Protein AF-A0A2V0NMK5-F1 (afdb_monomer)

Structure (mmCIF, N/CA/C/O backbone):
data_AF-A0A2V0NMK5-F1
#
_entry.id   AF-A0A2V0NMK5-F1
#
loop_
_atom_site.group_PDB
_atom_site.id
_atom_site.type_symbol
_atom_site.label_atom_id
_atom_site.label_alt_id
_atom_site.label_comp_id
_atom_site.label_asym_id
_atom_site.label_entity_id
_atom_site.label_seq_id
_atom_site.pdbx_PDB_ins_code
_atom_site.Cartn_x
_atom_site.Cartn_y
_atom_site.Cartn_z
_atom_site.occupancy
_atom_site.B_iso_or_equiv
_atom_site.auth_seq_id
_atom_site.auth_comp_id
_atom_site.auth_asym_id
_atom_site.auth_atom_id
_atom_site.pdbx_PDB_model_num
ATOM 1 N N . MET A 1 1 ? 20.505 -51.912 -37.529 1.00 30.12 1 MET A N 1
ATOM 2 C CA . MET A 1 1 ? 19.284 -51.082 -37.354 1.00 30.12 1 MET A CA 1
ATOM 3 C C . MET A 1 1 ? 19.483 -49.801 -36.514 1.00 30.12 1 MET A C 1
ATOM 5 O O . MET A 1 1 ? 18.501 -49.161 -36.172 1.00 30.12 1 MET A O 1
ATOM 9 N N . GLY A 1 2 ? 20.716 -49.361 -36.211 1.00 30.33 2 GLY A N 1
ATOM 10 C CA . GLY A 1 2 ? 20.978 -48.267 -35.250 1.00 30.33 2 GLY A CA 1
ATOM 11 C C . GLY A 1 2 ? 21.195 -46.859 -35.824 1.00 30.33 2 GLY A C 1
ATOM 12 O O . GLY A 1 2 ? 21.624 -45.986 -35.083 1.00 30.33 2 GLY A O 1
ATOM 13 N N . GLY A 1 3 ? 20.945 -46.628 -37.118 1.00 26.17 3 GLY A N 1
ATOM 14 C CA . GLY A 1 3 ? 21.324 -45.379 -37.801 1.00 26.17 3 GLY A CA 1
ATOM 15 C C . GLY A 1 3 ? 20.197 -44.379 -38.087 1.00 26.17 3 GLY A C 1
ATOM 16 O O . GLY A 1 3 ? 20.479 -43.305 -38.597 1.00 26.17 3 GLY A O 1
ATOM 17 N N . ARG A 1 4 ? 18.925 -44.697 -37.796 1.00 28.64 4 ARG A N 1
ATOM 18 C CA . ARG A 1 4 ? 17.774 -43.872 -38.234 1.00 28.64 4 ARG A CA 1
ATOM 19 C C . ARG A 1 4 ? 16.990 -43.153 -37.126 1.00 28.64 4 ARG A C 1
ATOM 21 O O . ARG A 1 4 ? 16.077 -42.407 -37.446 1.00 28.64 4 ARG A O 1
ATOM 28 N N . MET A 1 5 ? 17.357 -43.295 -35.848 1.00 28.66 5 MET A N 1
ATOM 29 C CA . MET A 1 5 ? 16.679 -42.578 -34.745 1.00 28.66 5 MET A CA 1
ATOM 30 C C . MET A 1 5 ? 17.367 -41.278 -34.294 1.00 28.66 5 MET A C 1
ATOM 32 O O . MET A 1 5 ? 16.767 -40.512 -33.551 1.00 28.66 5 MET A O 1
ATOM 36 N N . ALA A 1 6 ? 18.586 -40.984 -34.759 1.00 28.14 6 ALA A N 1
ATOM 37 C CA . ALA A 1 6 ? 19.296 -39.754 -34.385 1.00 28.14 6 ALA A CA 1
ATOM 38 C C . ALA A 1 6 ? 18.863 -38.515 -35.201 1.00 28.14 6 ALA A C 1
ATOM 40 O O . ALA A 1 6 ? 19.134 -37.392 -34.790 1.00 28.14 6 ALA A O 1
ATOM 41 N N . LEU A 1 7 ? 18.167 -38.704 -36.330 1.00 27.52 7 LEU A N 1
ATOM 42 C CA . LEU A 1 7 ? 17.836 -37.622 -37.266 1.00 27.52 7 LEU A CA 1
ATOM 43 C C . LEU A 1 7 ? 16.481 -36.939 -36.987 1.00 27.52 7 LEU A C 1
ATOM 45 O O . LEU A 1 7 ? 16.253 -35.839 -37.474 1.00 27.52 7 LEU A O 1
ATOM 49 N N . LEU A 1 8 ? 15.598 -37.533 -36.169 1.00 25.42 8 LEU A N 1
ATOM 50 C CA . LEU A 1 8 ? 14.297 -36.927 -35.831 1.00 25.42 8 LEU A CA 1
ATOM 51 C C . LEU A 1 8 ? 14.328 -35.986 -34.610 1.00 25.42 8 LEU A C 1
ATOM 53 O O . LEU A 1 8 ? 13.389 -35.225 -34.414 1.00 25.42 8 LEU A O 1
ATOM 57 N N . ALA A 1 9 ? 15.398 -35.989 -33.809 1.00 27.70 9 ALA A N 1
ATOM 58 C CA . ALA A 1 9 ? 15.503 -35.130 -32.621 1.00 27.70 9 ALA A CA 1
ATOM 59 C C . ALA A 1 9 ? 16.012 -33.703 -32.926 1.00 27.70 9 ALA A C 1
ATOM 61 O O . ALA A 1 9 ? 15.860 -32.807 -32.102 1.00 27.70 9 ALA A O 1
ATOM 62 N N . LEU A 1 10 ? 16.592 -33.473 -34.111 1.00 25.98 10 LEU A N 1
ATOM 63 C CA . LEU A 1 10 ? 17.210 -32.195 -34.500 1.00 25.98 10 LEU A CA 1
ATOM 64 C C . LEU A 1 10 ? 16.248 -31.204 -35.184 1.00 25.98 10 LEU A C 1
ATOM 66 O O . LEU A 1 10 ? 16.577 -30.030 -35.302 1.00 25.98 10 LEU A O 1
ATOM 70 N N . LEU A 1 11 ? 15.042 -31.632 -35.576 1.00 25.45 11 LEU A N 1
ATOM 71 C CA . LEU A 1 11 ? 14.068 -30.790 -36.294 1.00 25.45 11 LEU A CA 1
ATOM 72 C C . LEU A 1 11 ? 13.087 -30.015 -35.393 1.00 25.45 11 LEU A C 1
ATOM 74 O O . LEU A 1 11 ? 12.299 -29.226 -35.899 1.00 25.45 11 LEU A O 1
ATOM 78 N N . SER A 1 12 ? 13.150 -30.176 -34.066 1.00 24.70 12 SER A N 1
ATOM 79 C CA . SER A 1 12 ? 12.219 -29.501 -33.133 1.00 24.70 12 SER A CA 1
ATOM 80 C C . SER A 1 12 ? 12.788 -28.233 -32.475 1.00 24.70 12 SER A C 1
ATOM 82 O O . SER A 1 12 ? 12.080 -27.556 -31.738 1.00 24.70 12 SER A O 1
ATOM 84 N N . VAL A 1 13 ? 14.062 -27.901 -32.718 1.00 26.47 13 VAL A N 1
ATOM 85 C CA . VAL A 1 13 ? 14.771 -26.780 -32.055 1.00 26.47 13 VAL A CA 1
ATOM 86 C C . VAL A 1 13 ? 14.907 -25.550 -32.973 1.00 26.47 13 VAL A C 1
ATOM 88 O O . VAL A 1 13 ? 15.336 -24.486 -32.542 1.00 26.47 13 VAL A O 1
ATOM 91 N N . ALA A 1 14 ? 14.473 -25.642 -34.233 1.00 24.88 14 ALA A N 1
ATOM 92 C CA . ALA A 1 14 ? 14.717 -24.609 -35.242 1.00 24.88 14 ALA A CA 1
ATOM 93 C C . ALA A 1 14 ? 13.698 -23.448 -35.295 1.00 24.88 14 ALA A C 1
ATOM 95 O O . ALA A 1 14 ? 13.831 -22.606 -36.175 1.00 24.88 14 ALA A O 1
ATOM 96 N N . PHE A 1 15 ? 12.714 -23.342 -34.387 1.00 26.48 15 PHE A N 1
ATOM 97 C CA . PHE A 1 15 ? 11.705 -22.263 -34.468 1.00 26.48 15 PHE A CA 1
ATOM 98 C C . PHE A 1 15 ? 11.801 -21.127 -33.441 1.00 26.48 15 PHE A C 1
ATOM 100 O O . PHE A 1 15 ? 11.037 -20.176 -33.549 1.00 26.48 15 PHE A O 1
ATOM 107 N N . PHE A 1 16 ? 12.756 -21.131 -32.506 1.00 25.39 16 PHE A N 1
ATOM 108 C CA . PHE A 1 16 ? 12.958 -19.982 -31.605 1.00 25.39 16 PHE A CA 1
ATOM 109 C C . PHE A 1 16 ? 14.434 -19.783 -31.245 1.00 25.39 16 PHE A C 1
ATOM 111 O O . PHE A 1 16 ? 14.849 -19.947 -30.103 1.00 25.39 16 PHE A O 1
ATOM 118 N N . ALA A 1 17 ? 15.242 -19.409 -32.235 1.00 23.64 17 ALA A N 1
ATOM 119 C CA . ALA A 1 17 ? 16.574 -18.858 -32.004 1.00 23.64 17 ALA A CA 1
ATOM 120 C C . ALA A 1 17 ? 16.852 -17.742 -33.020 1.00 23.64 17 ALA A C 1
ATOM 122 O O . ALA A 1 17 ? 17.462 -17.957 -34.060 1.00 23.64 17 ALA A O 1
ATOM 123 N N . HIS A 1 18 ? 16.371 -16.540 -32.714 1.00 25.03 18 HIS A N 1
ATOM 124 C CA . HIS A 1 18 ? 17.015 -15.289 -33.112 1.00 25.03 18 HIS A CA 1
ATOM 125 C C . HIS A 1 18 ? 17.165 -14.462 -31.834 1.00 25.03 18 HIS A C 1
ATOM 127 O O . HIS A 1 18 ? 16.312 -13.651 -31.488 1.00 25.03 18 HIS A O 1
ATOM 133 N N . ALA A 1 19 ? 18.234 -14.743 -31.091 1.00 24.62 19 ALA A N 1
ATOM 134 C CA . ALA A 1 19 ? 18.741 -13.863 -30.053 1.00 24.62 19 ALA A CA 1
ATOM 135 C C . ALA A 1 19 ? 19.922 -13.097 -30.655 1.00 24.62 19 ALA A C 1
ATOM 137 O O . ALA A 1 19 ? 20.928 -13.705 -31.016 1.00 24.62 19 ALA A O 1
ATOM 138 N N . HIS A 1 20 ? 19.798 -11.776 -30.776 1.00 26.31 20 HIS A N 1
ATOM 139 C CA . HIS A 1 20 ? 20.969 -10.910 -30.727 1.00 26.31 20 HIS A CA 1
ATOM 140 C C . HIS A 1 20 ? 21.204 -10.547 -29.265 1.00 26.31 20 HIS A C 1
ATOM 142 O O . HIS A 1 20 ? 20.301 -10.092 -28.565 1.00 26.31 20 HIS A O 1
ATOM 148 N N . ALA A 1 21 ? 22.419 -10.842 -28.819 1.00 27.39 21 ALA A N 1
ATOM 149 C CA . ALA A 1 21 ? 22.922 -10.568 -27.493 1.00 27.39 21 ALA A CA 1
ATOM 150 C C . ALA A 1 21 ? 23.207 -9.071 -27.316 1.00 27.39 21 ALA A C 1
ATOM 152 O O . ALA A 1 21 ? 23.869 -8.460 -28.151 1.00 27.39 21 ALA A O 1
ATOM 153 N N . ALA A 1 22 ? 22.789 -8.526 -26.180 1.00 24.02 22 ALA A N 1
ATOM 154 C CA . ALA A 1 22 ? 23.484 -7.446 -25.497 1.00 24.02 22 ALA A CA 1
ATOM 155 C C . ALA A 1 22 ? 23.351 -7.724 -23.995 1.00 24.02 22 ALA A C 1
ATOM 157 O O . ALA A 1 22 ? 22.263 -8.012 -23.500 1.00 24.02 22 ALA A O 1
ATOM 158 N N . ALA A 1 23 ? 24.487 -7.766 -23.306 1.00 29.33 23 ALA A N 1
ATOM 159 C CA . ALA A 1 23 ? 24.555 -7.941 -21.866 1.00 29.33 23 ALA A CA 1
ATOM 160 C C . ALA A 1 23 ? 24.115 -6.639 -21.180 1.00 29.33 23 ALA A C 1
ATOM 162 O O . ALA A 1 23 ? 24.685 -5.595 -21.484 1.00 29.33 23 ALA A O 1
ATOM 163 N N . ASP A 1 24 ? 23.159 -6.718 -20.251 1.00 25.45 24 ASP A N 1
ATOM 164 C CA . ASP A 1 24 ? 22.746 -5.601 -19.393 1.00 25.45 24 ASP A CA 1
ATOM 165 C C . ASP A 1 24 ? 22.959 -5.947 -17.905 1.00 25.45 24 ASP A C 1
ATOM 167 O O . ASP A 1 24 ? 22.768 -7.103 -17.502 1.00 25.45 24 ASP A O 1
ATOM 171 N N . PRO A 1 25 ? 23.389 -4.975 -17.077 1.00 27.97 25 PRO A N 1
ATOM 172 C CA . PRO A 1 25 ? 23.792 -5.199 -15.697 1.00 27.97 25 PRO A CA 1
ATOM 173 C C . PRO A 1 25 ? 22.574 -5.379 -14.779 1.00 27.97 25 PRO A C 1
ATOM 175 O O . PRO A 1 25 ? 21.605 -4.624 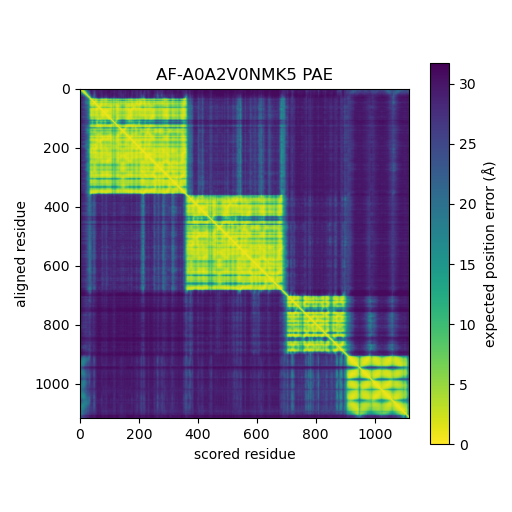-14.809 1.00 27.97 25 PRO A O 1
ATOM 178 N N . ALA A 1 26 ? 22.643 -6.407 -13.939 1.00 28.31 26 ALA A N 1
ATOM 179 C CA . ALA A 1 26 ? 21.617 -6.775 -12.975 1.00 28.31 26 ALA A CA 1
ATOM 180 C C . ALA A 1 26 ? 21.566 -5.828 -11.760 1.00 28.31 26 ALA A C 1
ATOM 182 O O . ALA A 1 26 ? 22.605 -5.488 -11.194 1.00 28.31 26 ALA A O 1
ATOM 183 N N . GLY A 1 27 ? 20.348 -5.514 -11.295 1.00 28.61 27 GLY A N 1
ATOM 184 C CA . GLY A 1 27 ? 20.096 -5.013 -9.936 1.00 28.61 27 GLY A CA 1
ATOM 185 C C . GLY A 1 27 ? 19.047 -3.903 -9.820 1.00 28.61 27 GLY A C 1
ATOM 186 O O . GLY A 1 27 ? 19.391 -2.788 -9.446 1.00 28.61 27 GLY A O 1
ATOM 187 N N . GLY A 1 28 ? 17.770 -4.202 -10.082 1.00 23.91 28 GLY A N 1
ATOM 188 C CA . GLY A 1 28 ? 16.634 -3.333 -9.735 1.00 23.91 28 GLY A CA 1
ATOM 189 C C . GLY A 1 28 ? 15.613 -4.082 -8.862 1.00 23.91 28 GLY A C 1
ATOM 190 O O . GLY A 1 28 ? 15.474 -5.296 -9.031 1.00 23.91 28 GLY A O 1
ATOM 191 N N . PRO A 1 29 ? 14.924 -3.412 -7.915 1.00 29.41 29 PRO A N 1
ATOM 192 C CA . PRO A 1 29 ? 13.907 -4.042 -7.077 1.00 29.41 29 PRO A CA 1
ATOM 193 C C . PRO A 1 29 ? 12.730 -4.552 -7.922 1.00 29.41 29 PRO A C 1
ATOM 195 O O . PRO A 1 29 ? 12.450 -4.035 -9.004 1.00 29.41 29 PRO A O 1
ATOM 198 N N . ALA A 1 30 ? 12.076 -5.595 -7.406 1.00 27.70 30 ALA A N 1
ATOM 199 C CA . ALA A 1 30 ? 10.967 -6.317 -8.019 1.00 27.70 30 ALA A CA 1
ATOM 200 C C . ALA A 1 30 ? 9.936 -5.387 -8.686 1.00 27.70 30 ALA A C 1
ATOM 202 O O . ALA A 1 30 ? 9.464 -4.421 -8.088 1.00 27.70 30 ALA A O 1
ATOM 203 N N . ALA A 1 31 ? 9.588 -5.694 -9.938 1.00 27.50 31 ALA A N 1
ATOM 204 C CA . ALA A 1 31 ? 8.626 -4.927 -10.711 1.00 27.50 31 ALA A CA 1
ATOM 205 C C . ALA A 1 31 ? 7.224 -4.996 -10.079 1.00 27.50 31 ALA A C 1
ATOM 207 O O . ALA A 1 31 ? 6.638 -6.066 -9.918 1.00 27.50 31 ALA A O 1
ATOM 208 N N . LEU A 1 32 ? 6.714 -3.810 -9.750 1.00 31.03 32 LEU A N 1
ATOM 209 C CA . LEU A 1 32 ? 5.378 -3.497 -9.254 1.00 31.03 32 LEU A CA 1
ATOM 210 C C . LEU A 1 32 ? 4.296 -4.030 -10.211 1.00 31.03 32 LEU A C 1
ATOM 212 O O . LEU A 1 32 ? 4.180 -3.569 -11.345 1.00 31.03 32 LEU A O 1
ATOM 216 N N . ALA A 1 33 ? 3.473 -4.965 -9.741 1.00 31.09 33 ALA A N 1
ATOM 217 C CA . ALA A 1 33 ? 2.190 -5.298 -10.355 1.00 31.09 33 ALA A CA 1
ATOM 218 C C . ALA A 1 33 ? 1.075 -4.853 -9.399 1.00 31.09 33 ALA A C 1
ATOM 220 O O . ALA A 1 33 ? 0.568 -5.643 -8.610 1.00 31.09 33 ALA A O 1
ATOM 221 N N . GLY A 1 34 ? 0.740 -3.563 -9.439 1.00 38.62 34 GLY A N 1
ATOM 222 C CA . GLY A 1 34 ? -0.320 -2.965 -8.629 1.00 38.62 34 GLY A CA 1
ATOM 223 C C . GLY A 1 34 ? -0.276 -1.441 -8.728 1.00 38.62 34 GLY A C 1
ATOM 224 O O . GLY A 1 34 ? 0.639 -0.831 -8.195 1.00 38.62 34 GLY A O 1
ATOM 225 N N . ALA A 1 35 ? -1.252 -0.853 -9.429 1.00 43.19 35 ALA A N 1
ATOM 226 C CA . ALA A 1 35 ? -1.378 0.572 -9.782 1.00 43.19 35 ALA A CA 1
ATOM 227 C C . ALA A 1 35 ? -0.322 1.138 -10.764 1.00 43.19 35 ALA A C 1
ATOM 229 O O . ALA A 1 35 ? 0.825 0.708 -10.819 1.00 43.19 35 ALA A O 1
ATOM 230 N N . ALA A 1 36 ? -0.749 2.087 -11.607 1.00 49.91 36 ALA A N 1
ATOM 231 C CA . ALA A 1 36 ? 0.125 2.798 -12.541 1.00 49.91 36 ALA A CA 1
ATOM 232 C C . ALA A 1 36 ? 0.782 4.002 -11.837 1.00 49.91 36 ALA A C 1
ATOM 234 O O . ALA A 1 36 ? 0.136 4.608 -10.981 1.00 49.91 36 ALA A O 1
ATOM 235 N N . PRO A 1 37 ? 2.030 4.372 -12.182 1.00 63.78 37 PRO A N 1
ATOM 236 C CA . PRO A 1 37 ? 2.662 5.583 -11.662 1.00 63.78 37 PRO A CA 1
ATOM 237 C C . PRO A 1 37 ? 1.871 6.832 -12.053 1.00 63.78 37 PRO A C 1
ATOM 239 O O . PRO A 1 37 ? 1.396 6.949 -13.185 1.00 63.78 37 PRO A O 1
ATOM 242 N N . THR A 1 38 ? 1.775 7.789 -11.131 1.00 79.25 38 THR A N 1
ATOM 243 C CA . THR A 1 38 ? 1.249 9.120 -11.446 1.00 79.25 38 THR A CA 1
ATOM 244 C C . THR A 1 38 ? 2.372 9.911 -12.100 1.00 79.25 38 THR A C 1
ATOM 246 O O . THR A 1 38 ? 3.344 10.283 -11.443 1.00 79.25 38 THR A O 1
ATOM 249 N N . VAL A 1 39 ? 2.257 10.121 -13.410 1.00 81.31 39 VAL A N 1
ATOM 250 C CA . VAL A 1 39 ? 3.210 10.893 -14.216 1.00 81.31 39 VAL A CA 1
ATOM 251 C C . VAL A 1 39 ? 2.768 12.354 -14.231 1.00 81.31 39 VAL A C 1
ATOM 253 O O . VAL A 1 39 ? 1.632 12.648 -14.597 1.00 81.31 39 VAL A O 1
ATOM 256 N N . PHE A 1 40 ? 3.656 13.261 -13.828 1.00 80.69 40 PHE A N 1
ATOM 257 C CA . PHE A 1 40 ? 3.351 14.687 -13.695 1.00 80.69 40 PHE A CA 1
ATOM 258 C C . PHE A 1 40 ? 3.527 15.454 -15.003 1.00 80.69 40 PHE A C 1
ATOM 260 O O . PHE A 1 40 ? 2.715 16.320 -15.308 1.00 80.69 40 PHE A O 1
ATOM 267 N N . LEU A 1 41 ? 4.541 15.096 -15.799 1.00 79.12 41 LEU A N 1
ATOM 268 C CA . LEU A 1 41 ? 4.845 15.760 -17.063 1.00 79.12 41 LEU A CA 1
ATOM 269 C C . LEU A 1 41 ? 4.011 15.194 -18.224 1.00 79.12 41 LEU A C 1
ATOM 271 O O . LEU A 1 41 ? 4.237 14.047 -18.639 1.00 79.12 41 LEU A O 1
ATOM 275 N N . PRO A 1 42 ? 3.086 15.980 -18.807 1.00 65.00 42 PRO A N 1
ATOM 276 C CA . PRO A 1 42 ? 2.310 15.562 -19.967 1.00 65.00 42 PRO A CA 1
ATOM 277 C C . PRO A 1 42 ? 3.213 15.131 -21.131 1.00 65.00 42 PRO A C 1
ATOM 279 O O . PRO A 1 42 ? 4.232 15.756 -21.407 1.00 65.00 42 PRO A O 1
ATOM 282 N N . ARG A 1 43 ? 2.815 14.081 -21.864 1.00 71.25 43 ARG A N 1
ATOM 283 C CA . ARG A 1 43 ? 3.540 13.551 -23.045 1.00 71.25 43 ARG A CA 1
ATOM 284 C C . ARG A 1 43 ? 4.927 12.957 -22.745 1.00 71.25 43 ARG A C 1
ATOM 286 O O . ARG A 1 43 ? 5.704 12.727 -23.673 1.00 71.25 43 ARG A O 1
ATOM 293 N N . THR A 1 44 ? 5.217 12.658 -21.480 1.00 80.31 44 THR A N 1
ATOM 294 C CA . THR A 1 44 ? 6.378 11.849 -21.091 1.00 80.31 44 THR A CA 1
ATOM 295 C C . THR A 1 44 ? 6.039 10.368 -21.186 1.00 80.31 44 THR A C 1
ATOM 297 O O . THR A 1 44 ? 5.047 9.914 -20.621 1.00 80.31 44 THR A O 1
ATOM 300 N N . GLU A 1 45 ? 6.880 9.601 -21.873 1.00 86.94 45 GLU A N 1
ATOM 301 C CA . GLU A 1 45 ? 6.813 8.138 -21.852 1.00 86.94 45 GLU A CA 1
ATOM 302 C C . GLU A 1 45 ? 7.850 7.619 -20.864 1.00 86.94 45 GLU A C 1
ATOM 304 O O . GLU A 1 45 ? 9.050 7.769 -21.086 1.00 86.94 45 GLU A O 1
ATOM 309 N N . LEU A 1 46 ? 7.382 7.045 -19.758 1.00 83.94 46 LEU A N 1
ATOM 310 C CA . LEU A 1 46 ? 8.236 6.541 -18.692 1.00 83.94 46 LEU A CA 1
ATOM 311 C C . LEU A 1 46 ? 8.390 5.021 -18.798 1.00 83.94 46 LEU A C 1
ATOM 313 O O . LEU A 1 46 ? 7.405 4.291 -18.699 1.00 83.94 46 LEU A O 1
ATOM 317 N N . ASP A 1 47 ? 9.628 4.549 -18.931 1.00 83.19 47 ASP A N 1
ATOM 318 C CA . ASP A 1 47 ? 9.983 3.135 -18.834 1.00 83.19 47 ASP A CA 1
ATOM 319 C C . ASP A 1 47 ? 10.739 2.883 -17.522 1.00 83.19 47 ASP A C 1
ATOM 321 O O . ASP A 1 47 ? 11.936 3.143 -17.376 1.00 83.19 47 ASP A O 1
ATOM 325 N N . LEU A 1 48 ? 10.002 2.362 -16.540 1.00 75.69 48 LEU A N 1
ATOM 326 C CA . LEU A 1 48 ? 10.525 2.039 -15.213 1.00 75.69 48 LEU A CA 1
ATOM 327 C C . LEU A 1 48 ? 11.471 0.834 -15.202 1.00 75.69 48 LEU A C 1
ATOM 329 O O . LEU A 1 48 ? 12.198 0.669 -14.219 1.00 75.69 48 LEU A O 1
ATOM 333 N N . LYS A 1 49 ? 11.432 -0.018 -16.238 1.00 74.25 49 LYS A N 1
ATOM 334 C CA . LYS A 1 49 ? 12.280 -1.213 -16.336 1.00 74.25 49 LYS A CA 1
ATOM 335 C C . LYS A 1 49 ? 13.659 -0.847 -16.857 1.00 74.25 49 LYS A C 1
ATOM 337 O O . LYS A 1 49 ? 14.650 -1.253 -16.262 1.00 74.25 49 LYS A O 1
ATOM 342 N N . SER A 1 50 ? 13.715 -0.068 -17.935 1.00 73.00 50 SER A N 1
ATOM 343 C CA . SER A 1 50 ? 14.978 0.444 -18.476 1.00 73.00 50 SER A CA 1
ATOM 344 C C . SER A 1 50 ? 15.528 1.631 -17.677 1.00 73.00 50 SER A C 1
ATOM 346 O O . SER A 1 50 ? 16.683 2.008 -17.857 1.00 73.00 50 SER A O 1
ATOM 348 N N . GLY A 1 51 ? 14.710 2.240 -16.811 1.00 84.12 51 GLY A N 1
ATOM 349 C CA . GLY A 1 51 ? 15.083 3.437 -16.065 1.00 84.12 51 GLY A CA 1
ATOM 350 C C . GLY A 1 51 ? 15.223 4.657 -16.974 1.00 84.12 51 GLY A C 1
ATOM 351 O O . GLY A 1 51 ? 16.088 5.499 -16.731 1.00 84.12 51 GLY A O 1
ATOM 352 N N . THR A 1 52 ? 14.389 4.773 -18.009 1.00 91.81 52 THR A N 1
ATOM 353 C CA . THR A 1 52 ? 14.451 5.870 -18.987 1.00 91.81 52 THR A CA 1
ATOM 354 C C . THR A 1 52 ? 13.126 6.608 -19.129 1.00 91.81 52 THR A C 1
ATOM 356 O O . THR A 1 52 ? 12.062 6.024 -18.941 1.00 91.81 52 THR A O 1
ATOM 359 N N . ALA A 1 53 ? 13.184 7.879 -19.519 1.00 92.81 53 ALA A N 1
ATOM 360 C CA . ALA A 1 53 ? 12.016 8.672 -19.879 1.00 92.81 53 ALA A CA 1
ATOM 361 C C . ALA A 1 53 ? 12.208 9.345 -21.241 1.00 92.81 53 ALA A C 1
ATOM 363 O O . ALA A 1 53 ? 13.270 9.904 -21.510 1.00 92.81 53 ALA A O 1
ATOM 364 N N . THR A 1 54 ? 11.175 9.318 -22.084 1.00 93.19 54 THR A N 1
ATOM 365 C CA . THR A 1 54 ? 11.178 9.969 -23.399 1.00 93.19 54 THR A CA 1
ATOM 366 C C . THR A 1 54 ? 10.320 11.228 -23.377 1.00 93.19 54 THR A C 1
ATOM 368 O O . THR A 1 54 ? 9.092 11.153 -23.268 1.00 93.19 54 THR A O 1
ATOM 371 N N . LEU A 1 55 ? 10.968 12.383 -23.519 1.00 91.31 55 LEU A N 1
ATOM 372 C CA . LEU A 1 55 ? 10.354 13.709 -23.456 1.00 91.31 55 LEU A CA 1
ATOM 373 C C . LEU A 1 55 ? 10.302 14.364 -24.848 1.00 91.31 55 LEU A C 1
ATOM 375 O O . LEU A 1 55 ? 11.140 14.055 -25.705 1.00 91.31 55 LEU A O 1
ATOM 379 N N . PRO A 1 56 ? 9.329 15.259 -25.101 1.00 89.25 56 PRO A N 1
ATOM 380 C CA . PRO A 1 56 ? 9.339 16.099 -26.292 1.00 89.25 56 PRO A CA 1
ATOM 381 C C . PRO A 1 56 ? 10.543 17.045 -26.262 1.00 89.25 56 PRO A C 1
ATOM 383 O O . PRO A 1 56 ? 10.892 17.589 -25.216 1.00 89.25 56 PRO A O 1
ATOM 386 N N . LEU A 1 57 ? 11.166 17.242 -27.421 1.00 90.31 57 LEU A N 1
ATOM 387 C CA . LEU A 1 57 ? 12.297 18.147 -27.574 1.00 90.31 57 LEU A CA 1
ATOM 388 C C . LEU A 1 57 ? 11.835 19.491 -28.144 1.00 90.31 57 LEU A C 1
ATOM 390 O O . LEU A 1 57 ? 10.887 19.560 -28.935 1.00 90.31 57 LEU A O 1
ATOM 394 N N . CYS A 1 58 ? 12.531 20.548 -27.752 1.00 90.00 58 CYS A N 1
ATOM 395 C CA . CYS A 1 58 ? 12.360 21.912 -28.227 1.00 90.00 58 CYS A CA 1
ATOM 396 C C . CYS A 1 58 ? 13.638 22.356 -28.954 1.00 90.00 58 CYS A C 1
ATOM 398 O O . CYS A 1 58 ? 14.737 21.876 -28.651 1.00 90.00 58 CYS A O 1
ATOM 400 N N . ARG A 1 59 ? 13.492 23.257 -29.932 1.00 89.56 59 ARG A N 1
ATOM 401 C CA . ARG A 1 59 ? 14.620 23.835 -30.676 1.00 89.56 59 ARG A CA 1
ATOM 402 C C . ARG A 1 59 ? 14.779 25.309 -30.343 1.00 89.56 59 ARG A C 1
ATOM 404 O O . ARG A 1 59 ? 13.803 26.035 -30.167 1.00 89.56 59 ARG A O 1
ATOM 411 N N . GLY A 1 60 ? 16.026 25.730 -30.206 1.00 90.88 60 GLY A N 1
ATOM 412 C CA . GLY A 1 60 ? 16.416 27.109 -29.959 1.00 90.88 60 GLY A CA 1
ATOM 413 C C . GLY A 1 60 ? 17.618 27.500 -30.807 1.00 90.88 60 GLY A C 1
ATOM 414 O O . GLY A 1 60 ? 18.289 26.645 -31.385 1.00 90.88 60 GLY A O 1
ATOM 415 N N . ARG A 1 61 ? 17.913 28.794 -30.857 1.00 91.12 61 ARG A N 1
ATOM 416 C CA . ARG A 1 61 ? 19.097 29.358 -31.513 1.00 91.12 61 ARG A CA 1
ATOM 417 C C . ARG A 1 61 ? 20.080 29.856 -30.473 1.00 91.12 61 ARG A C 1
ATOM 419 O O . ARG A 1 61 ? 19.673 30.350 -29.424 1.00 91.12 61 ARG A O 1
ATOM 426 N N . LEU A 1 62 ? 21.368 29.760 -30.774 1.00 93.50 62 LEU A N 1
ATOM 427 C CA . LEU A 1 62 ? 22.395 30.406 -29.967 1.00 93.50 62 LEU A CA 1
ATOM 428 C C . LEU A 1 62 ? 22.682 31.809 -30.515 1.00 93.50 62 LEU A C 1
ATOM 430 O O . LEU A 1 62 ? 23.025 31.967 -31.690 1.00 93.50 62 LEU A O 1
ATOM 434 N N . ARG A 1 63 ? 22.578 32.829 -29.659 1.00 92.38 63 ARG A N 1
ATOM 435 C CA . ARG A 1 63 ? 22.843 34.223 -30.033 1.00 92.38 63 ARG A CA 1
ATOM 436 C C . ARG A 1 63 ? 24.251 34.382 -30.597 1.00 92.38 63 ARG A C 1
ATOM 438 O O . ARG A 1 63 ? 25.225 33.924 -30.005 1.00 92.38 63 ARG A O 1
ATOM 445 N N . GLY A 1 64 ? 24.355 35.051 -31.744 1.00 88.75 64 GLY A N 1
ATOM 446 C CA . GLY A 1 64 ? 25.632 35.269 -32.430 1.00 88.75 64 GLY A CA 1
ATOM 447 C C . GLY A 1 64 ? 26.225 34.021 -33.098 1.00 88.75 64 GLY A C 1
ATOM 448 O O . GLY A 1 64 ? 27.343 34.087 -33.601 1.00 88.75 64 GLY A O 1
ATOM 449 N N . SER A 1 65 ? 25.501 32.895 -33.138 1.00 90.12 65 SER A N 1
ATOM 450 C CA . SER A 1 65 ? 25.924 31.673 -33.829 1.00 90.12 65 SER A CA 1
ATOM 451 C C . SER A 1 65 ? 24.763 31.089 -34.652 1.00 90.12 65 SER A C 1
ATOM 453 O O . SER A 1 65 ? 24.119 30.132 -34.219 1.00 90.12 65 SER A O 1
ATOM 455 N N . PRO A 1 66 ? 24.468 31.667 -35.834 1.00 80.94 66 PRO A N 1
ATOM 456 C CA . PRO A 1 66 ? 23.261 31.354 -36.609 1.00 80.94 66 PRO A CA 1
ATOM 457 C C . PRO A 1 66 ? 23.177 29.894 -37.077 1.00 80.94 66 PRO A C 1
ATOM 459 O O . PRO A 1 66 ? 22.078 29.377 -37.246 1.00 80.94 66 PRO A O 1
ATOM 462 N N . ASP A 1 67 ? 24.317 29.213 -37.219 1.00 88.75 67 ASP A N 1
ATOM 463 C CA . ASP A 1 67 ? 24.379 27.804 -37.630 1.00 88.75 67 ASP A CA 1
ATOM 464 C C . ASP A 1 67 ? 24.252 26.815 -36.458 1.00 88.75 67 ASP A C 1
ATOM 466 O O . ASP A 1 67 ? 24.323 25.601 -36.676 1.00 88.75 67 ASP A O 1
ATOM 470 N N . THR A 1 68 ? 24.105 27.307 -35.221 1.00 92.88 68 THR A N 1
ATOM 471 C CA . THR A 1 68 ? 24.052 26.487 -34.004 1.00 92.88 68 THR A CA 1
ATOM 472 C C . THR A 1 68 ? 22.626 26.402 -33.457 1.00 92.88 68 THR A C 1
ATOM 474 O O . THR A 1 68 ? 22.057 27.393 -32.991 1.00 92.88 68 THR A O 1
ATOM 477 N N . THR A 1 69 ? 22.069 25.191 -33.443 1.00 92.38 69 THR A N 1
ATOM 478 C CA . THR A 1 69 ? 20.766 24.884 -32.842 1.00 92.38 69 THR A CA 1
ATOM 479 C C . THR A 1 69 ? 20.951 24.300 -31.447 1.00 92.38 69 THR A C 1
ATOM 481 O O . THR A 1 69 ? 21.666 23.315 -31.254 1.00 92.38 69 THR A O 1
ATOM 484 N N . VAL A 1 70 ? 20.251 24.878 -30.477 1.00 94.44 70 VAL A N 1
ATOM 485 C CA . VAL A 1 70 ? 20.131 24.365 -29.113 1.00 94.44 70 VAL A CA 1
ATOM 486 C C . VAL A 1 70 ? 18.981 23.368 -29.050 1.00 94.44 70 VAL A C 1
ATOM 488 O O . VAL A 1 70 ? 17.854 23.690 -29.423 1.00 94.44 70 VAL A O 1
ATOM 491 N N . LEU A 1 71 ? 19.258 22.165 -28.553 1.00 94.75 71 LEU A N 1
ATOM 492 C CA . LEU A 1 71 ? 18.243 21.173 -28.221 1.00 94.75 71 LEU A CA 1
ATOM 493 C C . LEU A 1 71 ? 17.994 21.228 -26.714 1.00 94.75 71 LEU A C 1
ATOM 495 O O . LEU A 1 71 ? 18.913 20.979 -25.932 1.00 94.75 71 LEU A O 1
ATOM 499 N N . TYR A 1 72 ? 16.770 21.543 -26.304 1.00 95.19 72 TYR A N 1
ATOM 500 C CA . TYR A 1 72 ? 16.397 21.664 -24.893 1.00 95.19 72 TYR A CA 1
ATOM 501 C C . TYR A 1 72 ? 15.046 21.005 -24.619 1.00 95.19 72 TYR A C 1
ATOM 503 O O . TYR A 1 72 ? 14.276 20.724 -25.539 1.00 95.19 72 TYR A O 1
ATOM 511 N N . ILE A 1 73 ? 14.774 20.731 -23.349 1.00 94.25 73 ILE A N 1
ATOM 512 C CA . ILE A 1 73 ? 13.471 20.255 -22.865 1.00 94.25 73 ILE A CA 1
ATOM 513 C C . ILE A 1 73 ? 12.859 21.322 -21.969 1.00 94.25 73 ILE A C 1
ATOM 515 O O . ILE A 1 73 ? 13.594 22.127 -21.414 1.00 94.25 73 ILE A O 1
ATOM 519 N N . VAL A 1 74 ? 11.540 21.310 -21.795 1.00 92.44 74 VAL A N 1
ATOM 520 C CA . VAL A 1 74 ? 10.863 22.159 -20.806 1.00 92.44 74 VAL A CA 1
ATOM 521 C C . VAL A 1 74 ? 10.159 21.258 -19.807 1.00 92.44 74 VAL A C 1
ATOM 523 O O . VAL A 1 74 ? 9.371 20.402 -20.206 1.00 92.44 74 VAL A O 1
ATOM 526 N N . THR A 1 75 ? 10.459 21.430 -18.520 1.00 94.06 75 THR A N 1
ATOM 527 C CA . THR A 1 75 ? 9.935 20.543 -17.467 1.00 94.06 75 THR A CA 1
ATOM 528 C C . THR A 1 75 ? 9.049 21.257 -16.454 1.00 94.06 75 THR A C 1
ATOM 530 O O . THR A 1 75 ? 8.104 20.666 -15.942 1.00 94.06 75 THR A O 1
ATOM 533 N N . ASP A 1 76 ? 9.305 22.529 -16.161 1.00 95.50 76 ASP A N 1
ATOM 534 C CA . ASP A 1 76 ? 8.582 23.269 -15.125 1.00 95.50 76 ASP A CA 1
ATOM 535 C C . ASP A 1 76 ? 8.419 24.737 -15.540 1.00 95.50 76 ASP A C 1
ATOM 537 O O . ASP A 1 76 ? 9.255 25.278 -16.267 1.00 95.50 76 ASP A O 1
ATOM 541 N N . ALA A 1 77 ? 7.356 25.394 -15.079 1.00 94.88 77 ALA A N 1
ATOM 542 C CA . ALA A 1 77 ? 7.114 26.816 -15.308 1.00 94.88 77 ALA A CA 1
ATOM 543 C C . ALA A 1 77 ? 6.510 27.495 -14.073 1.00 94.88 77 ALA A C 1
ATOM 545 O O . ALA A 1 77 ? 5.735 26.894 -13.327 1.00 94.88 77 ALA A O 1
ATOM 546 N N . SER A 1 78 ? 6.834 28.774 -13.880 1.00 96.31 78 SER A N 1
ATOM 547 C CA . SER A 1 78 ? 6.436 29.543 -12.698 1.00 96.31 78 SER A CA 1
ATOM 548 C C . SER A 1 78 ? 4.986 30.027 -12.697 1.00 96.31 78 SER A C 1
ATOM 550 O O . SER A 1 78 ? 4.525 30.537 -11.681 1.00 96.31 78 SER A O 1
ATOM 552 N N . THR A 1 79 ? 4.269 29.919 -13.819 1.00 91.00 79 THR A N 1
ATOM 553 C CA . THR A 1 79 ? 2.869 30.352 -13.925 1.00 91.00 79 THR A CA 1
ATOM 554 C C . THR A 1 79 ? 1.982 29.222 -14.453 1.00 91.00 79 THR A C 1
ATOM 556 O O . THR A 1 79 ? 2.417 28.444 -15.310 1.00 91.00 79 THR A O 1
ATOM 559 N N . PRO A 1 80 ? 0.710 29.137 -14.015 1.00 88.81 80 PRO A N 1
ATOM 560 C CA . PRO A 1 80 ? -0.222 28.127 -14.519 1.00 88.81 80 PRO A CA 1
ATOM 561 C C . PRO A 1 80 ? -0.463 28.223 -16.030 1.00 88.81 80 PRO A C 1
ATOM 563 O O . PRO A 1 80 ? -0.612 27.201 -16.701 1.00 88.81 80 PRO A O 1
ATOM 566 N N . ALA A 1 81 ? -0.491 29.445 -16.574 1.00 86.56 81 ALA A N 1
ATOM 567 C CA . ALA A 1 81 ? -0.726 29.688 -17.994 1.00 86.56 81 ALA A CA 1
ATOM 568 C C . ALA A 1 81 ? 0.402 29.101 -18.855 1.00 86.56 81 ALA A C 1
ATOM 570 O O . ALA A 1 81 ? 0.128 28.329 -19.776 1.00 86.56 81 ALA A O 1
ATOM 571 N N . THR A 1 82 ? 1.659 29.399 -18.515 1.00 86.38 82 THR A N 1
ATOM 572 C CA . THR A 1 82 ? 2.828 28.894 -19.245 1.00 86.38 82 THR A CA 1
ATOM 573 C C . THR A 1 82 ? 3.005 27.392 -19.030 1.00 86.38 82 THR A C 1
ATOM 575 O O . THR A 1 82 ? 3.214 26.668 -20.001 1.00 86.38 82 THR A O 1
ATOM 578 N N . ALA A 1 83 ? 2.810 26.896 -17.800 1.00 86.75 83 ALA A N 1
ATOM 579 C CA . ALA A 1 83 ? 2.868 25.463 -17.495 1.00 86.75 83 ALA A CA 1
ATOM 580 C C . ALA A 1 83 ? 1.890 24.657 -18.365 1.00 86.75 83 ALA A C 1
ATOM 582 O O . ALA A 1 83 ? 2.278 23.702 -19.040 1.00 86.75 83 ALA A O 1
ATOM 583 N N . LYS A 1 84 ? 0.628 25.101 -18.439 1.00 84.81 84 LYS A N 1
ATOM 584 C CA . LYS A 1 84 ? -0.395 24.471 -19.280 1.00 84.81 84 LYS A CA 1
ATOM 585 C C . LYS A 1 84 ? -0.063 24.568 -20.766 1.00 84.81 84 LYS A C 1
ATOM 587 O O . LYS A 1 84 ? -0.201 23.578 -21.481 1.00 84.81 84 LYS A O 1
ATOM 592 N N . ALA A 1 85 ? 0.340 25.748 -21.234 1.00 80.44 85 ALA A N 1
ATOM 593 C CA . ALA A 1 85 ? 0.608 25.980 -22.648 1.00 80.44 85 ALA A CA 1
ATOM 594 C C . ALA A 1 85 ? 1.784 25.129 -23.161 1.00 80.44 85 ALA A C 1
ATOM 596 O O . ALA A 1 85 ? 1.770 24.701 -24.313 1.00 80.44 85 ALA A O 1
ATOM 597 N N . TRP A 1 86 ? 2.786 24.880 -22.315 1.00 81.00 86 TRP A N 1
ATOM 598 C CA . TRP A 1 86 ? 4.035 24.227 -22.715 1.00 81.00 86 TRP A CA 1
ATOM 599 C C . TRP A 1 86 ? 4.114 22.763 -22.258 1.00 81.00 86 TRP A C 1
ATOM 601 O O . TRP A 1 86 ? 5.084 22.078 -22.568 1.00 81.00 86 TRP A O 1
ATOM 611 N N . GLY A 1 87 ? 3.085 22.258 -21.566 1.00 81.00 87 GLY A N 1
ATOM 612 C CA . GLY A 1 87 ? 3.064 20.889 -21.049 1.00 81.00 87 GLY A CA 1
ATOM 613 C C . GLY A 1 87 ? 4.122 20.658 -19.970 1.00 81.00 87 GLY A C 1
ATOM 614 O O . GLY A 1 87 ? 4.742 19.601 -19.945 1.00 81.00 87 GLY A O 1
ATOM 615 N N . ALA A 1 88 ? 4.334 21.653 -19.113 1.00 87.94 88 ALA A N 1
ATOM 616 C CA . ALA A 1 88 ? 5.292 21.633 -18.017 1.00 87.94 88 ALA A CA 1
ATOM 617 C C . ALA A 1 88 ? 4.577 21.505 -16.662 1.00 87.94 88 ALA A C 1
ATOM 619 O O . ALA A 1 88 ? 3.391 21.821 -16.537 1.00 87.94 88 ALA A O 1
ATOM 620 N N . ASN A 1 89 ? 5.303 21.079 -15.631 1.00 90.94 89 ASN A N 1
ATOM 621 C CA . ASN A 1 89 ? 4.825 21.130 -14.253 1.00 90.94 89 ASN A CA 1
ATOM 622 C C . ASN A 1 89 ? 4.668 22.588 -13.789 1.00 90.94 89 ASN A C 1
ATOM 624 O O . ASN A 1 89 ? 5.442 23.467 -14.174 1.00 90.94 89 ASN A O 1
ATOM 628 N N . LEU A 1 90 ? 3.703 22.849 -12.906 1.00 92.06 90 LEU A N 1
ATOM 629 C CA . LEU A 1 90 ? 3.624 24.132 -12.209 1.00 92.06 90 LEU A CA 1
ATOM 630 C C . LEU A 1 90 ? 4.630 24.158 -11.048 1.00 92.06 90 LEU A C 1
ATOM 632 O O . LEU A 1 90 ? 4.554 23.326 -10.145 1.00 92.06 90 LEU A O 1
ATOM 636 N N . ALA A 1 91 ? 5.531 25.138 -11.065 1.00 95.69 91 ALA A N 1
ATOM 637 C CA . ALA A 1 91 ? 6.525 25.397 -10.028 1.00 95.69 91 ALA A CA 1
ATOM 638 C C . ALA A 1 91 ? 6.546 26.896 -9.688 1.00 95.69 91 ALA A C 1
ATOM 640 O O . ALA A 1 91 ? 7.475 27.623 -10.042 1.00 95.69 91 ALA A O 1
ATOM 641 N N . GLU A 1 92 ? 5.505 27.365 -8.997 1.00 95.50 92 GLU A N 1
ATOM 642 C CA . GLU A 1 92 ? 5.331 28.772 -8.594 1.00 95.50 92 GLU A CA 1
ATOM 643 C C . GLU A 1 92 ? 6.572 29.410 -7.932 1.00 95.50 92 GLU A C 1
ATOM 645 O O . GLU A 1 92 ? 6.878 30.557 -8.272 1.00 95.50 92 GLU A O 1
ATOM 650 N N . PRO A 1 93 ? 7.353 28.707 -7.076 1.00 96.88 93 PRO A N 1
ATOM 651 C CA . PRO A 1 93 ? 8.567 29.268 -6.478 1.00 96.88 93 PRO A CA 1
ATOM 652 C C . PRO A 1 93 ? 9.593 29.790 -7.493 1.00 96.88 93 PRO A C 1
ATOM 654 O O . PRO A 1 93 ? 10.325 30.731 -7.189 1.00 96.88 93 PRO A O 1
ATOM 657 N N . LEU A 1 94 ? 9.630 29.254 -8.723 1.00 97.69 94 LEU A N 1
ATOM 658 C CA . LEU A 1 94 ? 10.538 29.740 -9.770 1.00 97.69 94 LEU A CA 1
ATOM 659 C C . LEU A 1 94 ? 10.322 31.223 -10.108 1.00 97.69 94 LEU A C 1
ATOM 661 O O . LEU A 1 94 ? 11.253 31.877 -10.576 1.00 97.69 94 LEU A O 1
ATOM 665 N N . ALA A 1 95 ? 9.141 31.786 -9.827 1.00 96.06 95 ALA A N 1
ATOM 666 C CA . ALA A 1 95 ? 8.879 33.211 -10.015 1.00 96.06 95 ALA A CA 1
ATOM 667 C C . ALA A 1 95 ? 9.842 34.091 -9.198 1.00 96.06 95 ALA A C 1
ATOM 669 O O . ALA A 1 95 ? 10.224 35.166 -9.655 1.00 96.06 95 ALA A O 1
ATOM 670 N N . ALA A 1 96 ? 10.304 33.620 -8.033 1.00 96.75 96 ALA A N 1
ATOM 671 C CA . ALA A 1 96 ? 11.265 34.343 -7.201 1.00 96.75 96 ALA A CA 1
ATOM 672 C C . ALA A 1 96 ? 12.660 34.464 -7.844 1.00 96.75 96 ALA A C 1
ATOM 674 O O . ALA A 1 96 ? 13.456 35.298 -7.418 1.00 96.75 96 ALA A O 1
ATOM 675 N N . ALA A 1 97 ? 12.969 33.658 -8.866 1.00 96.25 97 ALA A N 1
ATOM 676 C CA . ALA A 1 97 ? 14.214 33.759 -9.623 1.00 96.25 97 ALA A CA 1
ATOM 677 C C . ALA A 1 97 ? 14.151 34.804 -10.752 1.00 96.25 97 ALA A C 1
ATOM 679 O O . ALA A 1 97 ? 15.186 35.100 -11.357 1.00 96.25 97 ALA A O 1
ATOM 680 N N . ALA A 1 98 ? 12.977 35.376 -11.047 1.00 95.19 98 ALA A N 1
ATOM 681 C CA . ALA A 1 98 ? 12.813 36.348 -12.124 1.00 95.19 98 ALA A CA 1
ATOM 682 C C . ALA A 1 98 ? 13.767 37.544 -11.956 1.00 95.19 98 ALA A C 1
ATOM 684 O O . ALA A 1 98 ? 13.879 38.131 -10.883 1.00 95.19 98 ALA A O 1
ATOM 685 N N . GLY A 1 99 ? 14.486 37.894 -13.026 1.00 89.31 99 GLY A N 1
ATOM 686 C CA . GLY A 1 99 ? 15.458 38.994 -13.019 1.00 89.31 99 GLY A CA 1
ATOM 687 C C . GLY A 1 99 ? 16.781 38.704 -12.297 1.00 89.31 99 GLY A C 1
ATOM 688 O O . GLY A 1 99 ? 17.672 39.550 -12.333 1.00 89.31 99 GLY A O 1
ATOM 689 N N . SER A 1 100 ? 16.947 37.529 -11.680 1.00 94.19 100 SER A N 1
ATOM 690 C CA . SER A 1 100 ? 18.217 37.121 -11.070 1.00 94.19 100 SER A CA 1
ATOM 691 C C . SER A 1 100 ? 19.241 36.651 -12.112 1.00 94.19 100 SER A C 1
ATOM 693 O O . SER A 1 100 ? 18.893 36.282 -13.235 1.00 94.19 100 SER A O 1
ATOM 695 N N . GLY A 1 101 ? 20.520 36.595 -11.721 1.00 90.38 101 GLY A N 1
ATOM 696 C CA . GLY A 1 101 ? 21.596 36.034 -12.553 1.00 90.38 101 GLY A CA 1
ATOM 697 C C . GLY A 1 101 ? 21.481 34.524 -12.804 1.00 90.38 101 GLY A C 1
ATOM 698 O O . GLY A 1 101 ? 22.201 33.995 -13.645 1.00 90.38 101 GLY A O 1
ATOM 699 N N . ALA A 1 102 ? 20.567 33.840 -12.110 1.00 92.81 102 ALA A N 1
ATOM 700 C CA . ALA A 1 102 ? 20.273 32.430 -12.326 1.00 92.81 102 ALA A CA 1
ATOM 701 C C . ALA A 1 102 ? 19.264 32.196 -13.459 1.00 92.81 102 ALA A C 1
ATOM 703 O O . ALA A 1 102 ? 18.925 31.048 -13.710 1.00 92.81 102 ALA A O 1
ATOM 704 N N . VAL A 1 103 ? 18.768 33.234 -14.144 1.00 96.38 103 VAL A N 1
ATOM 705 C CA . VAL A 1 103 ? 17.795 33.103 -15.241 1.00 96.38 103 VAL A CA 1
ATOM 706 C C . VAL A 1 103 ? 18.356 33.701 -16.531 1.00 96.38 103 VAL A C 1
ATOM 708 O O . VAL A 1 103 ? 18.714 34.878 -16.591 1.00 96.38 103 VAL A O 1
ATOM 711 N N . GLN A 1 104 ? 18.396 32.902 -17.598 1.00 94.56 104 GLN A N 1
ATOM 712 C CA . GLN A 1 104 ? 18.784 33.370 -18.925 1.00 94.56 104 GLN A CA 1
ATOM 713 C C . GLN A 1 104 ? 17.698 34.268 -19.530 1.00 94.56 104 GLN A C 1
ATOM 715 O O . GLN A 1 104 ? 16.513 33.932 -19.525 1.00 94.56 104 GLN A O 1
ATOM 720 N N . ARG A 1 105 ? 18.102 35.398 -20.123 1.00 90.88 105 ARG A N 1
ATOM 721 C CA . ARG A 1 105 ? 17.199 36.267 -20.894 1.00 90.88 105 ARG A CA 1
ATOM 722 C C . ARG A 1 105 ? 17.136 35.813 -22.348 1.00 90.88 105 ARG A C 1
ATOM 724 O O . ARG A 1 105 ? 18.047 36.119 -23.128 1.00 90.88 105 ARG A O 1
ATOM 731 N N . THR A 1 106 ? 16.076 35.082 -22.680 1.00 90.50 106 THR A N 1
ATOM 732 C CA . THR A 1 106 ? 15.821 34.613 -24.046 1.00 90.50 106 THR A CA 1
ATOM 733 C C . THR A 1 106 ? 15.120 35.680 -24.884 1.00 90.50 106 THR A C 1
ATOM 735 O O . THR A 1 106 ? 14.554 36.628 -24.337 1.00 90.50 106 THR A O 1
ATOM 738 N N . VAL A 1 107 ? 15.203 35.559 -26.210 1.00 86.75 107 VAL A N 1
ATOM 739 C CA . VAL A 1 107 ? 14.365 36.333 -27.138 1.00 86.75 107 VAL A CA 1
ATOM 740 C C . VAL A 1 107 ? 13.297 35.399 -27.694 1.00 86.75 107 VAL A C 1
ATOM 742 O O . VAL A 1 107 ? 13.618 34.336 -28.231 1.00 86.75 107 VAL A O 1
ATOM 745 N N . GLU A 1 108 ? 12.034 35.788 -27.532 1.00 78.06 108 GLU A N 1
ATOM 746 C CA . GLU A 1 108 ? 10.879 35.033 -28.014 1.00 78.06 108 GLU A CA 1
ATOM 747 C C . GLU A 1 108 ? 10.493 35.463 -29.436 1.00 78.06 108 GLU A C 1
ATOM 749 O O . GLU A 1 108 ? 10.361 36.662 -29.698 1.00 78.06 108 GLU A O 1
ATOM 754 N N . PRO A 1 109 ? 10.271 34.518 -30.363 1.00 68.25 109 PRO A N 1
ATOM 755 C CA . PRO A 1 109 ? 9.701 34.827 -31.668 1.00 68.25 109 PRO A CA 1
ATOM 756 C C . PRO A 1 109 ? 8.188 35.093 -31.567 1.00 68.25 109 PRO A C 1
ATOM 758 O O . PRO A 1 109 ? 7.510 34.651 -30.638 1.00 68.25 109 PRO A O 1
ATOM 761 N N . ALA A 1 110 ? 7.633 35.793 -32.559 1.00 56.84 110 ALA A N 1
ATOM 762 C CA . ALA A 1 110 ? 6.205 36.093 -32.620 1.00 56.84 110 ALA A CA 1
ATOM 763 C C . ALA A 1 110 ? 5.369 34.841 -32.966 1.00 56.84 110 ALA A C 1
ATOM 765 O O . ALA A 1 110 ? 5.148 34.544 -34.135 1.00 56.84 110 ALA A O 1
ATOM 766 N N . GLY A 1 111 ? 4.872 34.144 -31.937 1.00 57.34 111 GLY A N 1
ATOM 767 C CA . GLY A 1 111 ? 3.888 33.057 -32.042 1.00 57.34 111 GLY A CA 1
ATOM 768 C C . GLY A 1 111 ? 4.433 31.713 -32.557 1.00 57.34 111 GLY A C 1
ATOM 769 O O . GLY A 1 111 ? 5.372 31.657 -33.341 1.00 57.34 111 GLY A O 1
ATOM 770 N N . GLY A 1 112 ? 3.818 30.607 -32.114 1.00 62.22 112 GLY A N 1
ATOM 771 C CA . GLY A 1 112 ? 4.132 29.238 -32.553 1.00 62.22 112 GLY A CA 1
ATOM 772 C C . GLY A 1 112 ? 4.456 28.266 -31.410 1.00 62.22 112 GLY A C 1
ATOM 773 O O . GLY A 1 112 ? 4.787 28.668 -30.298 1.00 62.22 112 GLY A O 1
ATOM 774 N N . ALA A 1 113 ? 4.346 26.961 -31.675 1.00 60.19 113 ALA A N 1
ATOM 775 C CA . ALA A 1 113 ? 4.779 25.909 -30.755 1.00 60.19 113 ALA A CA 1
ATOM 776 C C . ALA A 1 113 ? 6.316 25.766 -30.761 1.00 60.19 113 ALA A C 1
ATOM 778 O O . ALA A 1 113 ? 6.916 25.511 -31.808 1.00 60.19 113 ALA A O 1
ATOM 779 N N . LEU A 1 114 ? 6.940 25.908 -29.586 1.00 67.69 114 LEU A N 1
ATOM 780 C CA . LEU A 1 114 ? 8.400 25.827 -29.395 1.00 67.69 114 LEU A CA 1
ATOM 781 C C . LEU A 1 114 ? 8.936 24.387 -29.331 1.00 67.69 114 LEU A C 1
ATOM 783 O O . LEU A 1 114 ? 10.091 24.115 -29.662 1.00 67.69 114 LEU A O 1
ATOM 787 N N . CYS A 1 115 ? 8.092 23.454 -28.892 1.00 75.69 115 CYS A N 1
ATOM 788 C CA . CYS A 1 115 ? 8.442 22.053 -28.693 1.00 75.69 115 CYS A CA 1
ATOM 789 C C . CYS A 1 115 ? 7.636 21.182 -29.651 1.00 75.69 115 CYS A C 1
ATOM 791 O O . CYS A 1 115 ? 6.439 21.405 -29.827 1.00 75.69 115 CYS A O 1
ATOM 793 N N . SER A 1 116 ? 8.287 20.175 -30.241 1.00 63.22 116 SER A N 1
ATOM 794 C CA . SER A 1 116 ? 7.747 19.453 -31.397 1.00 63.22 116 SER A CA 1
ATOM 795 C C . SER A 1 116 ? 6.371 18.849 -31.133 1.00 63.22 116 SER A C 1
ATOM 797 O O . SER A 1 116 ? 5.521 18.912 -32.008 1.00 63.22 116 SER A O 1
ATOM 799 N N . GLY A 1 117 ? 6.107 18.287 -29.947 1.00 57.56 117 GLY A N 1
ATOM 800 C CA . GLY A 1 117 ? 4.772 17.816 -29.548 1.00 57.56 117 GLY A CA 1
ATOM 801 C C . GLY A 1 117 ? 4.047 16.877 -30.535 1.00 57.56 117 GLY A C 1
ATOM 802 O O . GLY A 1 117 ? 2.851 16.664 -30.359 1.00 57.56 117 GLY A O 1
ATOM 803 N N . GLY A 1 118 ? 4.731 16.352 -31.563 1.00 50.31 118 GLY A N 1
ATOM 804 C CA . GLY A 1 118 ? 4.144 15.648 -32.711 1.00 50.31 118 GLY A CA 1
ATOM 805 C C . GLY A 1 118 ? 3.601 16.531 -33.855 1.00 50.31 118 GLY A C 1
ATOM 806 O O . GLY A 1 118 ? 3.037 15.992 -34.798 1.00 50.31 118 GLY A O 1
ATOM 807 N N . GLN A 1 119 ? 3.741 17.858 -33.791 1.00 49.31 119 GLN A N 1
ATOM 808 C CA . GLN A 1 119 ? 3.222 18.851 -34.752 1.00 49.31 119 GLN A CA 1
ATOM 809 C C . GLN A 1 119 ? 4.336 19.653 -35.472 1.00 49.31 119 GLN A C 1
ATOM 811 O O . GLN A 1 119 ? 4.031 20.501 -36.306 1.00 49.31 119 GLN A O 1
ATOM 816 N N . GLY A 1 120 ? 5.617 19.383 -35.182 1.00 56.91 120 GLY A N 1
ATOM 817 C CA . GLY A 1 120 ? 6.766 20.096 -35.761 1.00 56.91 120 GLY A CA 1
ATOM 818 C C . GLY A 1 120 ? 7.219 21.315 -34.941 1.00 56.91 120 GLY A C 1
ATOM 819 O O . GLY A 1 120 ? 6.594 21.677 -33.948 1.00 56.91 120 GLY A O 1
ATOM 820 N N . PHE A 1 121 ? 8.345 21.925 -35.325 1.00 67.38 121 PHE A N 1
ATOM 821 C CA . PHE A 1 121 ? 8.905 23.117 -34.668 1.00 67.38 121 PHE A CA 1
ATOM 822 C C . PHE A 1 121 ? 8.409 24.376 -35.385 1.00 67.38 121 PHE A C 1
ATOM 824 O O . PHE A 1 121 ? 8.798 24.609 -36.527 1.00 67.38 121 PHE A O 1
ATOM 831 N N . ALA A 1 122 ? 7.549 25.168 -34.744 1.00 59.44 122 ALA A N 1
ATOM 832 C CA . ALA A 1 122 ? 6.990 26.382 -35.348 1.00 59.44 122 ALA A CA 1
ATOM 833 C C . ALA A 1 122 ? 7.695 27.669 -34.882 1.00 59.44 122 ALA A C 1
ATOM 835 O O . ALA A 1 122 ? 7.586 28.697 -35.542 1.00 59.44 122 ALA A O 1
ATOM 836 N N . ALA A 1 123 ? 8.421 27.610 -33.764 1.00 72.75 123 ALA A N 1
ATOM 837 C CA . ALA A 1 123 ? 9.126 28.734 -33.162 1.00 72.75 123 ALA A CA 1
ATOM 838 C C . ALA A 1 123 ? 10.413 28.253 -32.462 1.00 72.75 123 ALA A C 1
ATOM 840 O O . ALA A 1 123 ? 10.481 27.108 -32.015 1.00 72.75 123 ALA A O 1
ATOM 841 N N . GLU A 1 124 ? 11.417 29.127 -32.336 1.00 84.12 124 GLU A N 1
ATOM 842 C CA . GLU A 1 124 ? 12.695 28.834 -31.668 1.00 84.12 124 GLU A CA 1
ATOM 843 C C . GLU A 1 124 ? 13.075 29.963 -30.698 1.00 84.12 124 GLU A C 1
ATOM 845 O O . GLU A 1 124 ? 13.140 31.122 -31.102 1.00 84.12 124 GLU A O 1
ATOM 850 N N . LEU A 1 125 ? 13.355 29.631 -29.432 1.00 89.38 125 LEU A N 1
ATOM 851 C CA . LEU A 1 125 ? 13.896 30.596 -28.464 1.00 89.38 125 LEU A CA 1
ATOM 852 C C . LEU A 1 125 ? 15.356 30.914 -28.787 1.00 89.38 125 LEU A C 1
ATOM 854 O O . LEU A 1 125 ? 16.134 30.004 -29.075 1.00 89.38 125 LEU A O 1
ATOM 858 N N . GLU A 1 126 ? 15.758 32.177 -28.676 1.00 92.06 126 GLU A N 1
ATOM 859 C CA . GLU A 1 126 ? 17.168 32.559 -28.789 1.00 92.06 126 GLU A CA 1
ATOM 860 C C . GLU A 1 126 ? 17.831 32.644 -27.406 1.00 92.06 126 GLU A C 1
ATOM 862 O O . GLU A 1 126 ? 17.482 33.498 -26.584 1.00 92.06 126 GLU A O 1
ATOM 867 N N . PHE A 1 127 ? 18.818 31.783 -27.156 1.00 94.31 127 PHE A N 1
ATOM 868 C CA . PHE A 1 127 ? 19.562 31.710 -25.901 1.00 94.31 127 PHE A CA 1
ATOM 869 C C . PHE A 1 127 ? 20.878 32.502 -25.972 1.00 94.31 127 PHE A C 1
ATOM 871 O O . PHE A 1 127 ? 21.578 32.444 -26.985 1.00 94.31 127 PHE A O 1
ATOM 878 N N . PRO A 1 128 ? 21.263 33.222 -24.900 1.00 94.06 128 PRO A N 1
ATOM 879 C CA . PRO A 1 128 ? 22.517 33.975 -24.855 1.00 94.06 128 PRO A CA 1
ATOM 880 C C . PRO A 1 128 ? 23.757 33.095 -24.631 1.00 94.06 128 PRO A C 1
ATOM 882 O O . PRO A 1 128 ? 24.865 33.525 -24.938 1.00 94.06 128 PRO A O 1
ATOM 885 N N . ALA A 1 129 ? 23.590 31.898 -24.067 1.00 95.00 129 ALA A N 1
ATOM 886 C CA . ALA A 1 129 ? 24.673 30.983 -23.733 1.00 95.00 129 ALA A CA 1
ATOM 887 C C . ALA A 1 129 ? 24.193 29.527 -23.803 1.00 95.00 129 ALA A C 1
ATOM 889 O O . ALA A 1 129 ? 22.997 29.247 -23.820 1.00 95.00 129 ALA A O 1
ATOM 890 N N . THR A 1 130 ? 25.134 28.586 -23.853 1.00 94.69 130 THR A N 1
ATOM 891 C CA . THR A 1 130 ? 24.840 27.149 -23.878 1.00 94.69 130 THR A CA 1
ATOM 892 C C . THR A 1 130 ? 25.947 26.347 -23.188 1.00 94.69 130 THR A C 1
ATOM 894 O O . THR A 1 130 ? 26.898 26.911 -22.638 1.00 94.69 130 THR A O 1
ATOM 897 N N . VAL A 1 131 ? 25.804 25.026 -23.204 1.00 93.81 131 VAL A N 1
ATOM 898 C CA . VAL A 1 131 ? 26.730 24.063 -22.621 1.00 93.81 131 VAL A CA 1
ATOM 899 C C . VAL A 1 131 ? 27.751 23.588 -23.648 1.00 93.81 131 VAL A C 1
ATOM 901 O O . VAL A 1 131 ? 27.394 23.266 -24.779 1.00 93.81 131 VAL A O 1
ATOM 904 N N . ASP A 1 132 ? 29.012 23.494 -23.232 1.00 90.50 132 ASP A N 1
ATOM 905 C CA . ASP A 1 132 ? 30.023 22.721 -23.942 1.00 90.50 132 ASP A CA 1
ATOM 906 C C . ASP A 1 132 ? 29.899 21.243 -23.543 1.00 90.50 132 ASP A C 1
ATOM 908 O O . ASP A 1 132 ? 30.287 20.819 -22.447 1.00 90.50 132 ASP A O 1
ATOM 912 N N . PHE A 1 133 ? 29.284 20.466 -24.436 1.00 87.75 133 PHE A N 1
ATOM 913 C CA . PHE A 1 133 ? 29.057 19.037 -24.247 1.00 87.75 133 PHE A CA 1
ATOM 914 C C . PHE A 1 133 ? 30.275 18.170 -24.596 1.00 87.75 133 PHE A C 1
ATOM 916 O O . PHE A 1 133 ? 30.279 16.998 -24.226 1.00 87.75 133 PHE A O 1
ATOM 923 N N . GLU A 1 134 ? 31.297 18.714 -25.265 1.00 76.19 134 GLU A N 1
ATOM 924 C CA . GLU A 1 134 ? 32.512 17.972 -25.639 1.00 76.19 134 GLU A CA 1
ATOM 925 C C . GLU A 1 134 ? 33.612 18.042 -24.567 1.00 76.19 134 GLU A C 1
ATOM 927 O O . GLU A 1 134 ? 34.638 17.362 -24.670 1.00 76.19 134 GLU A O 1
ATOM 932 N N . ALA A 1 135 ? 33.404 18.826 -23.506 1.00 63.41 135 ALA A N 1
ATOM 933 C CA . ALA A 1 135 ? 34.346 18.937 -22.405 1.00 63.41 135 ALA A CA 1
ATOM 934 C C . ALA A 1 135 ? 34.531 17.584 -21.683 1.00 63.41 135 ALA A C 1
ATOM 936 O O . ALA A 1 135 ? 33.673 17.143 -20.932 1.00 63.41 135 ALA A O 1
ATOM 937 N N . GLY A 1 136 ? 35.680 16.934 -21.893 1.00 65.19 136 GLY A N 1
ATOM 938 C CA . GLY A 1 136 ? 36.230 15.887 -21.022 1.00 65.19 136 GLY A CA 1
ATOM 939 C C . GLY A 1 136 ? 35.487 14.540 -20.952 1.00 65.19 136 GLY A C 1
ATOM 940 O O . GLY A 1 136 ? 34.300 14.395 -21.226 1.00 65.19 136 GLY A O 1
ATOM 941 N N . LYS A 1 137 ? 36.214 13.497 -20.528 1.00 78.94 137 LYS A N 1
ATOM 942 C CA . LYS A 1 137 ? 35.609 12.218 -20.125 1.00 78.94 137 LYS A CA 1
ATOM 943 C C . LYS A 1 137 ? 35.349 12.249 -18.624 1.00 78.94 137 LYS A C 1
ATOM 945 O O . LYS A 1 137 ? 36.291 12.332 -17.834 1.00 78.94 137 LYS A O 1
ATOM 950 N N . ARG A 1 138 ? 34.077 12.140 -18.241 1.00 89.25 138 ARG A N 1
ATOM 951 C CA . ARG A 1 138 ? 33.655 12.006 -16.844 1.00 89.25 138 ARG A CA 1
ATOM 952 C C . ARG A 1 138 ? 34.304 10.782 -16.190 1.00 89.25 138 ARG A C 1
ATOM 954 O O . ARG A 1 138 ? 34.203 9.678 -16.724 1.00 89.25 138 ARG A O 1
ATOM 961 N N . SER A 1 139 ? 34.870 10.949 -14.997 1.00 90.06 139 SER A N 1
ATOM 962 C CA . SER A 1 139 ? 35.336 9.840 -14.155 1.00 90.06 139 SER A CA 1
ATOM 963 C C . SER A 1 139 ? 35.143 10.151 -12.672 1.00 90.06 139 SER A C 1
ATOM 965 O O . SER A 1 139 ? 35.163 11.310 -12.264 1.00 90.06 139 SER A O 1
ATOM 967 N N . VAL A 1 140 ? 34.927 9.113 -11.865 1.00 90.06 140 VAL A N 1
ATOM 968 C CA . VAL A 1 140 ? 34.835 9.203 -10.402 1.00 90.06 140 VAL A CA 1
ATOM 969 C C . VAL A 1 140 ? 35.610 8.029 -9.828 1.00 90.06 140 VAL A C 1
ATOM 971 O O . VAL A 1 140 ? 35.263 6.878 -10.092 1.00 90.06 140 VAL A O 1
ATOM 974 N N . THR A 1 141 ? 36.641 8.316 -9.041 1.00 92.38 141 THR A N 1
ATOM 975 C CA . THR A 1 141 ? 37.428 7.301 -8.342 1.00 92.38 141 THR A CA 1
ATOM 976 C C . THR A 1 141 ? 36.968 7.241 -6.887 1.00 92.38 141 THR A C 1
ATOM 978 O O . THR A 1 141 ? 37.057 8.255 -6.186 1.00 92.38 141 THR A O 1
ATOM 981 N N . PRO A 1 142 ? 36.479 6.086 -6.397 1.00 89.06 142 PRO A N 1
ATOM 982 C CA . PRO A 1 142 ? 36.063 5.952 -5.006 1.00 89.06 142 PRO A CA 1
ATOM 983 C C . PRO A 1 142 ? 37.172 6.351 -4.020 1.00 89.06 142 PRO A C 1
ATOM 985 O O . PRO A 1 142 ? 38.354 6.078 -4.243 1.00 89.06 142 PRO A O 1
ATOM 988 N N . GLY A 1 143 ? 36.795 7.021 -2.931 1.00 87.75 143 GLY A N 1
ATOM 989 C CA . GLY A 1 143 ? 37.685 7.263 -1.791 1.00 87.75 143 GLY A CA 1
ATOM 990 C C . GLY A 1 143 ? 37.721 6.080 -0.811 1.00 87.75 143 GLY A C 1
ATOM 991 O O . GLY A 1 143 ? 37.023 5.086 -1.025 1.00 87.75 143 GLY A O 1
ATOM 992 N N . PRO A 1 144 ? 38.470 6.184 0.305 1.00 85.12 144 PRO A N 1
ATOM 993 C CA . PRO A 1 144 ? 38.561 5.127 1.324 1.00 85.12 144 PRO A CA 1
ATOM 994 C C . PRO A 1 144 ? 37.204 4.718 1.918 1.00 85.12 144 PRO A C 1
ATOM 996 O O . PRO A 1 144 ? 36.972 3.551 2.217 1.00 85.12 144 PRO A O 1
ATOM 999 N N . THR A 1 145 ? 36.288 5.679 2.047 1.00 84.44 145 THR A N 1
ATOM 1000 C CA . THR A 1 145 ? 34.897 5.490 2.489 1.00 84.44 145 THR A CA 1
ATOM 1001 C C . THR A 1 145 ? 33.903 5.599 1.331 1.00 84.44 145 THR A C 1
ATOM 1003 O O . THR A 1 145 ? 32.714 5.830 1.549 1.00 84.44 145 THR A O 1
ATOM 1006 N N . PHE A 1 146 ? 34.381 5.439 0.091 1.00 89.69 146 PHE A N 1
ATOM 1007 C CA . PHE A 1 146 ? 33.684 5.659 -1.183 1.00 89.69 146 PHE A CA 1
ATOM 1008 C C . PHE A 1 146 ? 33.317 7.126 -1.450 1.00 89.69 146 PHE A C 1
ATOM 1010 O O . PHE A 1 146 ? 33.668 7.639 -2.512 1.00 89.69 146 PHE A O 1
ATOM 1017 N N . PHE A 1 147 ? 32.689 7.803 -0.483 1.00 91.69 147 PHE A N 1
ATOM 1018 C CA . PHE A 1 147 ? 32.468 9.248 -0.473 1.00 91.69 147 PHE A CA 1
ATOM 1019 C C . PHE A 1 147 ? 33.223 9.907 0.703 1.00 91.69 147 PHE A C 1
ATOM 1021 O O . PHE A 1 147 ? 33.173 9.372 1.816 1.00 91.69 147 PHE A O 1
ATOM 1028 N N . PRO A 1 148 ? 33.889 11.058 0.496 1.00 90.50 148 PRO A N 1
ATOM 1029 C CA . PRO A 1 148 ? 34.076 11.729 -0.793 1.00 90.50 148 PRO A CA 1
ATOM 1030 C C . PRO A 1 148 ? 34.971 10.898 -1.735 1.00 90.50 148 PRO A C 1
ATOM 1032 O O . PRO A 1 148 ? 35.759 10.074 -1.262 1.00 90.50 148 PRO A O 1
ATOM 1035 N N . PRO A 1 149 ? 34.833 11.047 -3.065 1.00 91.25 149 PRO A N 1
ATOM 1036 C CA . PRO A 1 149 ? 35.733 10.388 -4.004 1.00 91.25 149 PRO A CA 1
ATOM 1037 C C . PRO A 1 149 ? 37.168 10.901 -3.838 1.00 91.25 149 PRO A C 1
ATOM 1039 O O . PRO A 1 149 ? 37.386 12.058 -3.487 1.00 91.25 149 PRO A O 1
ATOM 1042 N N . SER A 1 150 ? 38.150 10.042 -4.115 1.00 91.38 150 SER A N 1
ATOM 1043 C CA . SER A 1 150 ? 39.574 10.406 -4.056 1.00 91.38 150 SER A CA 1
ATOM 1044 C C . SER A 1 150 ? 40.005 11.275 -5.238 1.00 91.38 150 SER A C 1
ATOM 1046 O O . SER A 1 150 ? 40.919 12.085 -5.113 1.00 91.38 150 SER A O 1
ATOM 1048 N N . ASN A 1 151 ? 39.345 11.110 -6.385 1.00 92.12 151 ASN A N 1
ATOM 1049 C CA . ASN A 1 151 ? 39.524 11.940 -7.567 1.00 92.12 151 ASN A CA 1
ATOM 1050 C C . ASN A 1 151 ? 38.245 11.923 -8.414 1.00 92.12 151 ASN A C 1
ATOM 1052 O O . ASN A 1 151 ? 37.486 10.950 -8.385 1.00 92.12 151 ASN A O 1
ATOM 1056 N N . PHE A 1 152 ? 38.014 12.975 -9.192 1.00 93.00 152 PHE A N 1
ATOM 1057 C CA . PHE A 1 152 ? 36.931 13.028 -10.162 1.00 93.00 152 PHE A CA 1
ATOM 1058 C C . PHE A 1 152 ? 37.292 13.962 -11.320 1.00 93.00 152 PHE A C 1
ATOM 1060 O O . PHE A 1 152 ? 37.994 14.954 -11.140 1.00 93.00 152 PHE A O 1
ATOM 1067 N N . THR A 1 153 ? 36.803 13.651 -12.518 1.00 91.75 153 THR A N 1
ATOM 1068 C CA . THR A 1 153 ? 36.924 14.523 -13.690 1.00 91.75 153 THR A CA 1
ATOM 1069 C C . THR A 1 153 ? 35.540 14.908 -14.178 1.00 91.75 153 THR A C 1
ATOM 1071 O O . THR A 1 153 ? 34.674 14.049 -14.366 1.00 91.75 153 THR A O 1
ATOM 1074 N N . LEU A 1 154 ? 35.342 16.208 -14.391 1.00 89.38 154 LEU A N 1
ATOM 1075 C CA . LEU A 1 154 ? 34.105 16.743 -14.938 1.00 89.38 154 LEU A CA 1
ATOM 1076 C C . LEU A 1 154 ? 33.898 16.241 -16.378 1.00 89.38 154 LEU A C 1
ATOM 1078 O O . LEU A 1 154 ? 34.861 16.066 -17.128 1.00 89.38 154 LEU A O 1
ATOM 1082 N N . GLY A 1 155 ? 32.638 16.002 -16.739 1.00 85.62 155 GLY A N 1
ATOM 1083 C CA . GLY A 1 155 ? 32.222 15.918 -18.138 1.00 85.62 155 GLY A CA 1
ATOM 1084 C C . GLY A 1 155 ? 31.910 17.317 -18.668 1.00 85.62 155 GLY A C 1
ATOM 1085 O O . GLY A 1 155 ? 32.736 18.225 -18.596 1.00 85.62 155 GLY A O 1
ATOM 1086 N N . SER A 1 156 ? 30.679 17.513 -19.134 1.00 90.44 156 SER A N 1
ATOM 1087 C CA . SER A 1 156 ? 30.238 18.762 -19.755 1.00 90.44 156 SER A CA 1
ATOM 1088 C C . SER A 1 156 ? 30.282 19.970 -18.809 1.00 90.44 156 SER A C 1
ATOM 1090 O O . SER A 1 156 ? 29.977 19.873 -17.614 1.00 90.44 156 SER A O 1
ATOM 1092 N N . LYS A 1 157 ? 30.601 21.143 -19.361 1.00 91.69 157 LYS A N 1
ATOM 1093 C CA . LYS A 1 157 ? 30.676 22.408 -18.617 1.00 91.69 157 LYS A CA 1
ATOM 1094 C C . LYS A 1 157 ? 29.943 23.510 -19.365 1.00 91.69 157 LYS A C 1
ATOM 1096 O O . LYS A 1 157 ? 30.082 23.659 -20.573 1.00 91.69 157 LYS A O 1
ATOM 1101 N N . ALA A 1 158 ? 29.179 24.313 -18.642 1.00 91.69 158 ALA A N 1
ATOM 1102 C CA . ALA A 1 158 ? 28.453 25.421 -19.226 1.00 91.69 158 ALA A CA 1
ATOM 1103 C C . ALA A 1 158 ? 29.308 26.680 -19.418 1.00 91.69 158 ALA A C 1
ATOM 1105 O O . ALA A 1 158 ? 30.213 26.964 -18.625 1.00 91.69 158 ALA A O 1
ATOM 1106 N N . ALA A 1 159 ? 28.985 27.467 -20.449 1.00 90.81 159 ALA A N 1
ATOM 1107 C CA . ALA A 1 159 ? 29.520 28.817 -20.588 1.00 90.81 159 ALA A CA 1
ATOM 1108 C C . ALA A 1 159 ? 29.033 29.714 -19.423 1.00 90.81 159 ALA A C 1
ATOM 1110 O O . ALA A 1 159 ? 27.929 29.499 -18.921 1.00 90.81 159 ALA A O 1
ATOM 1111 N N . PRO A 1 160 ? 29.791 30.750 -19.005 1.00 84.69 160 PRO A N 1
ATOM 1112 C CA . PRO A 1 160 ? 29.475 31.556 -17.815 1.00 84.69 160 PRO A CA 1
ATOM 1113 C C . PRO A 1 160 ? 28.068 32.179 -17.751 1.00 84.69 160 PRO A C 1
ATOM 1115 O O . PRO A 1 160 ? 27.589 32.464 -16.661 1.00 84.69 160 PRO A O 1
ATOM 1118 N N . GLY A 1 161 ? 27.407 32.399 -18.892 1.00 84.06 161 GLY A N 1
ATOM 1119 C CA . GLY A 1 161 ? 26.059 32.977 -18.962 1.00 84.06 161 GLY A CA 1
ATOM 1120 C C . GLY A 1 161 ? 24.908 31.967 -19.012 1.00 84.06 161 GLY A C 1
ATOM 1121 O O . GLY A 1 161 ? 23.760 32.386 -19.129 1.00 84.06 161 GLY A O 1
ATOM 1122 N N . TYR A 1 162 ? 25.190 30.661 -18.988 1.00 95.12 162 TYR A N 1
ATOM 1123 C CA . TYR A 1 162 ? 24.161 29.626 -19.076 1.00 95.12 162 TYR A CA 1
ATOM 1124 C C . TYR A 1 162 ? 23.594 29.276 -17.698 1.00 95.12 162 TYR A C 1
ATOM 1126 O O . TYR A 1 162 ? 24.327 29.110 -16.723 1.00 95.12 162 TYR A O 1
ATOM 1134 N N . SER A 1 163 ? 22.280 29.081 -17.666 1.00 95.44 163 SER A N 1
ATOM 1135 C CA . SER A 1 163 ? 21.524 28.497 -16.562 1.00 95.44 163 SER A CA 1
ATOM 1136 C C . SER A 1 163 ? 20.402 27.639 -17.145 1.00 95.44 163 SER A C 1
ATOM 1138 O O . SER A 1 163 ? 19.847 28.022 -18.175 1.00 95.44 163 SER A O 1
ATOM 1140 N N . PRO A 1 164 ? 19.995 26.534 -16.507 1.00 96.75 164 PRO A N 1
ATOM 1141 C CA . PRO A 1 164 ? 18.814 25.812 -16.959 1.00 96.75 164 PRO A CA 1
ATOM 1142 C C . PRO A 1 164 ? 17.517 26.620 -16.854 1.00 96.75 164 PRO A C 1
ATOM 1144 O O . PRO A 1 164 ? 16.540 26.270 -17.506 1.00 96.75 164 PRO A O 1
ATOM 1147 N N . LEU A 1 165 ? 17.476 27.700 -16.067 1.00 97.75 165 LEU A N 1
ATOM 1148 C CA . LEU A 1 165 ? 16.301 28.565 -16.001 1.00 97.75 165 LEU A CA 1
ATOM 1149 C C . LEU A 1 165 ? 16.346 29.639 -17.089 1.00 97.75 165 LEU A C 1
ATOM 1151 O O . LEU A 1 165 ? 17.376 30.282 -17.308 1.00 97.75 165 LEU A O 1
ATOM 1155 N N . ALA A 1 166 ? 15.204 29.891 -17.720 1.00 95.56 166 ALA A N 1
ATOM 1156 C CA . ALA A 1 166 ? 15.040 30.907 -18.752 1.00 95.56 166 ALA A CA 1
ATOM 1157 C C . ALA A 1 166 ? 13.796 31.765 -18.493 1.00 95.56 166 ALA A C 1
ATOM 1159 O O . ALA A 1 166 ? 12.781 31.280 -17.996 1.00 95.56 166 ALA A O 1
ATOM 1160 N N . ALA A 1 167 ? 13.871 33.050 -18.833 1.00 94.00 167 ALA A N 1
ATOM 1161 C CA . ALA A 1 167 ? 12.705 33.921 -18.899 1.00 94.00 167 ALA A CA 1
ATOM 1162 C C . ALA A 1 167 ? 12.074 33.764 -20.285 1.00 94.00 167 ALA A C 1
ATOM 1164 O O . ALA A 1 167 ? 12.714 34.133 -21.275 1.00 94.00 167 ALA A O 1
ATOM 1165 N N . ALA A 1 168 ? 10.871 33.185 -20.337 1.00 89.19 168 ALA A N 1
ATOM 1166 C CA . ALA A 1 168 ? 10.092 33.018 -21.560 1.00 89.19 168 ALA A CA 1
ATOM 1167 C C . ALA A 1 168 ? 8.589 32.802 -21.268 1.00 89.19 168 ALA A C 1
ATOM 1169 O O . ALA A 1 168 ? 8.212 32.314 -20.201 1.00 89.19 168 ALA A O 1
ATOM 1170 N N . GLY A 1 169 ? 7.711 33.153 -22.209 1.00 79.56 169 GLY A N 1
ATOM 1171 C CA . GLY A 1 169 ? 6.261 33.005 -22.117 1.00 79.56 169 GLY A CA 1
ATOM 1172 C C . GLY A 1 169 ? 5.645 33.788 -20.957 1.00 79.56 169 GLY A C 1
ATOM 1173 O O . GLY A 1 169 ? 4.684 33.313 -20.355 1.00 79.56 169 GLY A O 1
ATOM 1174 N N . GLY A 1 170 ? 6.241 34.926 -20.578 1.00 87.12 170 GLY A N 1
ATOM 1175 C CA . GLY A 1 170 ? 5.838 35.710 -19.402 1.00 87.12 170 GLY A CA 1
ATOM 1176 C C . GLY A 1 170 ? 6.097 35.024 -18.050 1.00 87.12 170 GLY A C 1
ATOM 1177 O O . GLY A 1 170 ? 5.528 35.436 -17.041 1.00 87.12 170 GLY A O 1
ATOM 1178 N N . ALA A 1 171 ? 6.925 33.977 -18.016 1.00 93.38 171 ALA A N 1
ATOM 1179 C CA . ALA A 1 171 ? 7.244 33.194 -16.826 1.00 93.38 171 ALA A CA 1
ATOM 1180 C C . ALA A 1 171 ? 8.753 32.920 -16.712 1.00 93.38 171 ALA A C 1
ATOM 1182 O O . ALA A 1 171 ? 9.531 33.179 -17.632 1.00 93.38 171 ALA A O 1
ATOM 1183 N N . VAL A 1 172 ? 9.161 32.359 -15.573 1.00 96.69 172 VAL A N 1
ATOM 1184 C CA . VAL A 1 172 ? 10.431 31.636 -15.459 1.00 96.69 172 VAL A CA 1
ATOM 1185 C C . VAL A 1 172 ? 10.144 30.167 -15.750 1.00 96.69 172 VAL A C 1
ATOM 1187 O O . VAL A 1 172 ? 9.289 29.561 -15.102 1.00 96.69 172 VAL A O 1
ATOM 1190 N N . ILE A 1 173 ? 10.843 29.602 -16.727 1.00 95.50 173 ILE A N 1
ATOM 1191 C CA . ILE A 1 173 ? 10.739 28.193 -17.113 1.00 95.50 173 ILE A CA 1
ATOM 1192 C C . ILE A 1 173 ? 12.034 27.455 -16.791 1.00 95.50 173 ILE A C 1
ATOM 1194 O O . ILE A 1 173 ? 13.117 28.039 -16.835 1.00 95.50 173 ILE A O 1
ATOM 1198 N N . ASN A 1 174 ? 11.925 26.159 -16.517 1.00 97.38 174 ASN A N 1
ATOM 1199 C CA . ASN A 1 174 ? 13.060 25.252 -16.500 1.00 97.38 174 ASN A CA 1
ATOM 1200 C C . ASN A 1 174 ? 13.251 24.660 -17.899 1.00 97.38 174 ASN A C 1
ATOM 1202 O O . ASN A 1 174 ? 12.424 23.864 -18.352 1.00 97.38 174 ASN A O 1
ATOM 1206 N N . ALA A 1 175 ? 14.314 25.087 -18.576 1.00 95.81 175 ALA A N 1
ATOM 1207 C CA . ALA A 1 175 ? 14.626 24.800 -19.969 1.00 95.81 175 ALA A CA 1
ATOM 1208 C C . ALA A 1 175 ? 16.069 24.273 -20.161 1.00 95.81 175 ALA A C 1
ATOM 1210 O O . ALA A 1 175 ? 16.861 24.895 -20.876 1.00 95.81 175 ALA A O 1
ATOM 1211 N N . PRO A 1 176 ? 16.459 23.152 -19.524 1.00 97.19 176 PRO A N 1
ATOM 1212 C CA . PRO A 1 176 ? 17.831 22.662 -19.593 1.00 97.19 176 PRO A CA 1
ATOM 1213 C C . PRO A 1 176 ? 18.208 22.196 -21.004 1.00 97.19 176 PRO A C 1
ATOM 1215 O O . PRO A 1 176 ? 17.428 21.537 -21.705 1.00 97.19 176 PRO A O 1
ATOM 1218 N N . HIS A 1 177 ? 19.434 22.516 -21.419 1.00 96.69 177 HIS A N 1
ATOM 1219 C CA . HIS A 1 177 ? 19.960 22.107 -22.719 1.00 96.69 177 HIS A CA 1
ATOM 1220 C C . HIS A 1 177 ? 20.434 20.652 -22.650 1.00 96.69 177 HIS A C 1
ATOM 1222 O O . HIS A 1 177 ? 21.186 20.264 -21.758 1.00 96.69 177 HIS A O 1
ATOM 1228 N N . VAL A 1 178 ? 20.031 19.841 -23.626 1.00 96.00 178 VAL A N 1
ATOM 1229 C CA . VAL A 1 178 ? 20.358 18.408 -23.691 1.00 96.00 178 VAL A CA 1
ATOM 1230 C C . VAL A 1 178 ? 21.250 18.051 -24.879 1.00 96.00 178 VAL A C 1
ATOM 1232 O O . VAL A 1 178 ? 21.812 16.958 -24.902 1.00 96.00 178 VAL A O 1
ATOM 1235 N N . GLY A 1 179 ? 21.425 18.953 -25.848 1.00 95.06 179 GLY A N 1
ATOM 1236 C CA . GLY A 1 179 ? 22.369 18.773 -26.950 1.00 95.06 179 GLY A CA 1
ATOM 1237 C C . GLY A 1 179 ? 22.517 19.998 -27.849 1.00 95.06 179 GLY A C 1
ATOM 1238 O O . GLY A 1 179 ? 21.785 20.980 -27.715 1.00 95.06 179 GLY A O 1
ATOM 1239 N N . LEU A 1 180 ? 23.476 19.927 -28.773 1.00 94.50 180 LEU A N 1
ATOM 1240 C CA . LEU A 1 180 ? 23.772 20.982 -29.747 1.00 94.50 180 LEU A CA 1
ATOM 1241 C C . LEU A 1 180 ? 23.904 20.420 -31.159 1.00 94.50 180 LEU A C 1
ATOM 1243 O O . LEU A 1 180 ? 24.630 19.447 -31.371 1.00 94.50 180 LEU A O 1
ATOM 1247 N N . LEU A 1 181 ? 23.274 21.079 -32.131 1.00 93.19 181 LEU A N 1
ATOM 1248 C CA . LEU A 1 181 ? 23.517 20.845 -33.554 1.00 93.19 181 LEU A CA 1
ATOM 1249 C C . LEU A 1 181 ? 24.295 22.020 -34.148 1.00 93.19 181 LEU A C 1
ATOM 1251 O O . LEU A 1 181 ? 24.010 23.167 -33.818 1.00 93.19 181 LEU A O 1
ATOM 1255 N N . LYS A 1 182 ? 25.218 21.749 -35.071 1.00 92.25 182 LYS A N 1
ATOM 1256 C CA . LYS A 1 182 ? 25.870 22.761 -35.910 1.00 92.25 182 LYS A CA 1
ATOM 1257 C C . LYS A 1 182 ? 25.732 22.369 -37.374 1.00 92.25 182 LYS A C 1
ATOM 1259 O O . LYS A 1 182 ? 26.137 21.269 -37.750 1.00 92.25 182 LYS A O 1
ATOM 1264 N N . GLY A 1 183 ? 25.098 23.218 -38.182 1.00 88.44 183 GLY A N 1
ATOM 1265 C CA . GLY A 1 183 ? 24.764 22.884 -39.574 1.00 88.44 183 GLY A CA 1
ATOM 1266 C C . GLY A 1 183 ? 23.934 21.595 -39.700 1.00 88.44 183 GLY A C 1
ATOM 1267 O O . GLY A 1 183 ? 24.143 20.808 -40.618 1.00 88.44 183 GLY A O 1
ATOM 1268 N N . GLY A 1 184 ? 23.060 21.321 -38.722 1.00 85.44 184 GLY A N 1
ATOM 1269 C CA . GLY A 1 184 ? 22.237 20.105 -38.659 1.00 85.44 184 GLY A CA 1
ATOM 1270 C C . GLY A 1 184 ? 22.941 18.847 -38.128 1.00 85.44 184 GLY A C 1
ATOM 1271 O O . GLY A 1 184 ? 22.282 17.829 -37.930 1.00 85.44 184 GLY A O 1
ATOM 1272 N N . LYS A 1 185 ? 24.249 18.897 -37.845 1.00 90.31 185 LYS A N 1
ATOM 1273 C CA . LYS A 1 185 ? 25.009 17.771 -37.279 1.00 90.31 185 LYS A CA 1
ATOM 1274 C C . LYS A 1 185 ? 25.114 17.884 -35.759 1.00 90.31 185 LYS A C 1
ATOM 1276 O O . LYS A 1 185 ? 25.494 18.936 -35.256 1.00 90.31 185 LYS A O 1
ATOM 1281 N N . LEU A 1 186 ? 24.846 16.796 -35.034 1.00 91.88 186 LEU A N 1
ATOM 1282 C CA . LEU A 1 186 ? 25.043 16.731 -33.581 1.00 91.88 186 LEU A CA 1
ATOM 1283 C C . LEU A 1 186 ? 26.524 16.911 -33.226 1.00 91.88 186 LEU A C 1
ATOM 1285 O O . LEU A 1 186 ? 27.371 16.161 -33.710 1.00 91.88 186 LEU A O 1
ATOM 1289 N N . MET A 1 187 ? 26.809 17.913 -32.396 1.00 89.19 187 MET A N 1
ATOM 1290 C CA . MET A 1 187 ? 28.145 18.209 -31.868 1.00 89.19 187 MET A CA 1
ATOM 1291 C C . MET A 1 187 ? 28.355 17.558 -30.503 1.00 89.19 187 MET A C 1
ATOM 1293 O O . MET A 1 187 ? 29.402 16.996 -30.237 1.00 89.19 187 MET A O 1
ATOM 1297 N N . GLY A 1 188 ? 27.330 17.541 -29.654 1.00 88.56 188 GLY A N 1
ATOM 1298 C CA . GLY A 1 188 ? 27.408 16.880 -28.357 1.00 88.56 188 GLY A CA 1
ATOM 1299 C C . GLY A 1 188 ? 26.061 16.836 -27.652 1.00 88.56 188 GLY A C 1
ATOM 1300 O O . GLY A 1 188 ? 25.091 17.456 -28.100 1.00 88.56 188 GLY A O 1
ATOM 1301 N N . GLN A 1 189 ? 26.004 16.077 -26.560 1.00 92.75 189 GLN A N 1
ATOM 1302 C CA . GLN A 1 189 ? 24.797 15.870 -25.762 1.00 92.75 189 GLN A CA 1
ATOM 1303 C C . GLN A 1 189 ? 25.116 15.770 -24.270 1.00 92.75 189 GLN A C 1
ATOM 1305 O O . GLN A 1 189 ? 26.234 15.422 -23.890 1.00 92.75 189 GLN A O 1
ATOM 1310 N N . ALA A 1 190 ? 24.121 16.031 -23.424 1.00 92.12 190 ALA A N 1
ATOM 1311 C CA . ALA A 1 190 ? 24.253 15.860 -21.982 1.00 92.12 190 ALA A CA 1
ATOM 1312 C C . ALA A 1 190 ? 24.485 14.383 -21.618 1.00 92.12 190 ALA A C 1
ATOM 1314 O O . ALA A 1 190 ? 23.929 13.479 -22.245 1.00 92.12 190 ALA A O 1
ATOM 1315 N N . GLY A 1 191 ? 25.252 14.127 -20.553 1.00 89.12 191 GLY A N 1
ATOM 1316 C CA . GLY A 1 191 ? 25.649 12.771 -20.149 1.00 89.12 191 GLY A CA 1
ATOM 1317 C C . GLY A 1 191 ? 24.489 11.827 -19.802 1.00 89.12 191 GLY A C 1
ATOM 1318 O O . GLY A 1 191 ? 24.643 10.610 -19.894 1.00 89.12 191 GLY A O 1
ATOM 1319 N N . ARG A 1 192 ? 23.321 12.370 -19.438 1.00 91.38 192 ARG A N 1
ATOM 1320 C CA . ARG A 1 192 ? 22.086 11.613 -19.156 1.00 91.38 192 ARG A CA 1
ATOM 1321 C C . ARG A 1 192 ? 21.251 11.301 -20.403 1.00 91.38 192 ARG A C 1
ATOM 1323 O O . ARG A 1 192 ? 20.258 10.585 -20.280 1.00 91.38 192 ARG A O 1
ATOM 1330 N N . VAL A 1 193 ? 21.613 11.807 -21.584 1.00 94.88 193 VAL A N 1
ATOM 1331 C CA . VAL A 1 193 ? 20.931 11.481 -22.846 1.00 94.88 193 VAL A CA 1
ATOM 1332 C C . VAL A 1 193 ? 21.325 10.081 -23.296 1.00 94.88 193 VAL A C 1
ATOM 1334 O O . VAL A 1 193 ? 22.498 9.790 -23.511 1.00 94.88 193 VAL A O 1
ATOM 1337 N N . VAL A 1 194 ? 20.323 9.222 -23.485 1.00 94.75 194 VAL A N 1
ATOM 1338 C CA . VAL A 1 194 ? 20.505 7.886 -24.060 1.00 94.75 194 VAL A CA 1
ATOM 1339 C C . VAL A 1 194 ? 20.491 7.961 -25.583 1.00 94.75 194 VAL A C 1
ATOM 1341 O O . VAL A 1 194 ? 21.383 7.423 -26.234 1.00 94.75 194 VAL A O 1
ATOM 1344 N N . LYS A 1 195 ? 19.484 8.627 -26.164 1.00 94.25 195 LYS A N 1
ATOM 1345 C CA . LYS A 1 195 ? 19.390 8.868 -27.613 1.00 94.25 195 LYS A CA 1
ATOM 1346 C C . LYS A 1 195 ? 18.400 9.981 -27.949 1.00 94.25 195 LYS A C 1
ATOM 1348 O O . LYS A 1 195 ? 17.450 10.223 -27.203 1.00 94.25 195 LYS A O 1
ATOM 1353 N N . PHE A 1 196 ? 18.574 10.572 -29.126 1.00 93.88 196 PHE A N 1
ATOM 1354 C CA . PHE A 1 196 ? 17.569 11.409 -29.780 1.00 93.88 196 PHE A CA 1
ATOM 1355 C C . PHE A 1 196 ? 16.762 10.594 -30.795 1.00 93.88 196 PHE A C 1
ATOM 1357 O O . PHE A 1 196 ? 17.267 9.626 -31.370 1.00 93.88 196 PHE A O 1
ATOM 1364 N N . ALA A 1 197 ? 15.511 10.991 -31.035 1.00 90.19 197 ALA A N 1
ATOM 1365 C CA . ALA A 1 197 ? 14.793 10.553 -32.229 1.00 90.19 197 ALA A CA 1
ATOM 1366 C C . ALA A 1 197 ? 15.525 11.059 -33.497 1.00 90.19 197 ALA A C 1
ATOM 1368 O O . ALA A 1 197 ? 16.127 12.133 -33.436 1.00 90.19 197 ALA A O 1
ATOM 1369 N N . PRO A 1 198 ? 15.485 10.341 -34.639 1.00 87.62 198 PRO A N 1
ATOM 1370 C CA . PRO A 1 198 ? 16.216 10.737 -35.853 1.00 87.62 198 PRO A CA 1
ATOM 1371 C C . PRO A 1 198 ? 15.877 12.139 -36.383 1.00 87.62 198 PRO A C 1
ATOM 1373 O O . PRO A 1 198 ? 16.718 12.798 -36.983 1.00 87.62 198 PRO A O 1
ATOM 1376 N N . ASP A 1 199 ? 14.651 12.603 -36.148 1.00 86.75 199 ASP A N 1
ATOM 1377 C CA . ASP A 1 199 ? 14.155 13.934 -36.512 1.00 86.75 199 ASP A CA 1
ATOM 1378 C C . ASP A 1 199 ? 14.374 14.991 -35.409 1.00 86.75 199 ASP A C 1
ATOM 1380 O O . ASP A 1 199 ? 13.988 16.156 -35.552 1.00 86.75 199 ASP A O 1
ATOM 1384 N N . TYR A 1 200 ? 14.991 14.593 -34.295 1.00 89.31 200 TYR A N 1
ATOM 1385 C CA . TYR A 1 200 ? 15.141 15.376 -33.072 1.00 89.31 200 TYR A CA 1
ATOM 1386 C C . TYR A 1 200 ? 13.810 15.858 -32.481 1.00 89.31 200 TYR A C 1
ATOM 1388 O O . TYR A 1 200 ? 13.783 16.879 -31.810 1.00 89.31 200 TYR A O 1
ATOM 1396 N N . SER A 1 201 ? 12.696 15.153 -32.695 1.00 86.50 201 SER A N 1
ATOM 1397 C CA . SER A 1 201 ? 11.403 15.508 -32.084 1.00 86.50 201 SER A CA 1
ATOM 1398 C C . SER A 1 201 ? 11.317 15.160 -30.595 1.00 86.50 201 SER A C 1
ATOM 1400 O O . SER A 1 201 ? 10.535 15.764 -29.856 1.00 86.50 201 SER A O 1
ATOM 1402 N N . ARG A 1 202 ? 12.106 14.174 -30.150 1.00 91.00 202 ARG A N 1
ATOM 1403 C CA . ARG A 1 202 ? 12.093 13.627 -28.788 1.00 91.00 202 ARG A CA 1
ATOM 1404 C C . ARG A 1 202 ? 13.493 13.247 -28.324 1.00 91.00 202 ARG A C 1
ATOM 1406 O O . ARG A 1 202 ? 14.369 12.939 -29.136 1.00 91.00 202 ARG A O 1
ATOM 1413 N N . VAL A 1 203 ? 13.672 13.210 -27.009 1.00 94.12 203 VAL A N 1
ATOM 1414 C CA . VAL A 1 203 ? 14.901 12.761 -26.350 1.00 94.12 203 VAL A CA 1
ATOM 1415 C C . VAL A 1 203 ? 14.577 11.721 -25.289 1.00 94.12 203 VAL A C 1
ATOM 1417 O O . VAL A 1 203 ? 13.621 11.878 -24.533 1.00 94.12 203 VAL A O 1
ATOM 1420 N N . MET A 1 204 ? 15.374 10.657 -25.242 1.00 95.56 204 MET A N 1
ATOM 1421 C CA . MET A 1 204 ? 15.312 9.634 -24.205 1.00 95.56 204 MET A CA 1
ATOM 1422 C C . MET A 1 204 ? 16.426 9.888 -23.189 1.00 95.56 204 MET A C 1
ATOM 1424 O O . MET A 1 204 ? 17.602 9.911 -23.555 1.00 95.56 204 MET A O 1
ATOM 1428 N N . LEU A 1 205 ? 16.056 10.084 -21.927 1.00 94.44 205 LEU A N 1
ATOM 1429 C CA . LEU A 1 205 ? 16.940 10.436 -20.815 1.00 94.44 205 LEU A CA 1
ATOM 1430 C C . LEU A 1 205 ? 16.967 9.316 -19.772 1.00 94.44 205 LEU A C 1
ATOM 1432 O O . LEU A 1 205 ? 15.955 8.654 -19.540 1.00 94.44 205 LEU A O 1
ATOM 1436 N N . MET A 1 206 ? 18.110 9.127 -19.114 1.00 93.25 206 MET A N 1
ATOM 1437 C CA . MET A 1 206 ? 18.215 8.275 -17.928 1.00 93.25 206 MET A CA 1
ATOM 1438 C C . MET A 1 206 ? 17.504 8.926 -16.742 1.00 93.25 206 MET A C 1
ATOM 1440 O O . MET A 1 206 ? 17.709 10.104 -16.451 1.00 93.25 206 MET A O 1
ATOM 1444 N N . THR A 1 207 ? 16.719 8.134 -16.023 1.00 93.38 207 THR A N 1
ATOM 1445 C CA . THR A 1 207 ? 16.015 8.551 -14.807 1.00 93.38 207 THR A CA 1
ATOM 1446 C C . THR A 1 207 ? 16.765 8.115 -13.554 1.00 93.38 207 THR A C 1
ATOM 1448 O O . THR A 1 207 ? 17.578 7.189 -13.571 1.00 93.38 207 THR A O 1
ATOM 1451 N N . THR A 1 208 ? 16.476 8.787 -12.449 1.00 92.44 208 THR A N 1
ATOM 1452 C CA . THR A 1 208 ? 16.996 8.486 -11.120 1.00 92.44 208 THR A CA 1
ATOM 1453 C C . THR A 1 208 ? 15.822 8.205 -10.183 1.00 92.44 208 THR A C 1
ATOM 1455 O O . THR A 1 208 ? 14.773 8.846 -10.271 1.00 92.44 208 THR A O 1
ATOM 1458 N N . ARG A 1 209 ? 15.992 7.232 -9.282 1.00 90.31 209 ARG A N 1
ATOM 1459 C CA . ARG A 1 209 ? 15.034 6.930 -8.209 1.00 90.31 209 ARG A CA 1
ATOM 1460 C C . ARG A 1 209 ? 15.415 7.668 -6.929 1.00 90.31 209 ARG A C 1
ATOM 1462 O O . ARG A 1 209 ? 16.599 7.779 -6.602 1.00 90.31 209 ARG A O 1
ATOM 1469 N N . GLY A 1 210 ? 14.410 8.128 -6.196 1.00 88.50 210 GLY A N 1
ATOM 1470 C CA . GLY A 1 210 ? 14.558 8.788 -4.900 1.00 88.50 210 GLY A CA 1
ATOM 1471 C C . GLY A 1 210 ? 13.275 8.709 -4.088 1.00 88.50 210 GLY A C 1
ATOM 1472 O O . GLY A 1 210 ? 12.379 7.935 -4.418 1.00 88.50 210 GLY A O 1
ATOM 1473 N N . TYR A 1 211 ? 13.180 9.527 -3.045 1.00 87.94 211 TYR A N 1
ATOM 1474 C CA . TYR A 1 211 ? 11.991 9.612 -2.206 1.00 87.94 211 TYR A CA 1
ATOM 1475 C C . TYR A 1 211 ? 11.525 11.054 -2.024 1.00 87.94 211 TYR A C 1
ATOM 1477 O O . TYR A 1 211 ? 12.341 11.968 -1.973 1.00 87.94 211 TYR A O 1
ATOM 1485 N N . ALA A 1 212 ? 10.219 11.253 -1.888 1.00 82.31 212 ALA A N 1
ATOM 1486 C CA . ALA A 1 212 ? 9.634 12.503 -1.422 1.00 82.31 212 ALA A CA 1
ATOM 1487 C C . ALA A 1 212 ? 8.427 12.196 -0.539 1.00 82.31 212 ALA A C 1
ATOM 1489 O O . ALA A 1 212 ? 7.578 11.384 -0.902 1.00 82.31 212 ALA A O 1
ATOM 1490 N N . GLN A 1 213 ? 8.361 12.825 0.637 1.00 76.06 213 GLN A N 1
ATOM 1491 C CA . GLN A 1 213 ? 7.288 12.607 1.619 1.00 76.06 213 GLN A CA 1
ATOM 1492 C C . GLN A 1 213 ? 6.998 11.120 1.933 1.00 76.06 213 GLN A C 1
ATOM 1494 O O . GLN A 1 213 ? 5.852 10.733 2.136 1.00 76.06 213 GLN A O 1
ATOM 1499 N N . GLY A 1 214 ? 8.028 10.269 1.966 1.00 69.00 214 GLY A N 1
ATOM 1500 C CA . GLY A 1 214 ? 7.880 8.835 2.236 1.00 69.00 214 GLY A CA 1
ATOM 1501 C C . GLY A 1 214 ? 7.602 7.966 1.007 1.00 69.00 214 GLY A C 1
ATOM 1502 O O . GLY A 1 214 ? 7.711 6.746 1.097 1.00 69.00 214 GLY A O 1
ATOM 1503 N N . ARG A 1 215 ? 7.311 8.567 -0.151 1.00 71.81 215 ARG A N 1
ATOM 1504 C CA . ARG A 1 215 ? 6.963 7.865 -1.392 1.00 71.81 215 ARG A CA 1
ATOM 1505 C C . ARG A 1 215 ? 8.144 7.798 -2.346 1.00 71.81 215 ARG A C 1
ATOM 1507 O O . ARG A 1 215 ? 8.929 8.740 -2.420 1.00 71.81 215 ARG A O 1
ATOM 1514 N N . GLU A 1 216 ? 8.258 6.708 -3.099 1.00 82.38 216 GLU A N 1
ATOM 1515 C CA . GLU A 1 216 ? 9.285 6.590 -4.135 1.00 82.38 216 GLU A CA 1
ATOM 1516 C C . GLU A 1 216 ? 8.933 7.481 -5.337 1.00 82.38 216 GLU A C 1
ATOM 1518 O O . GLU A 1 216 ? 7.809 7.463 -5.844 1.00 82.38 216 GLU A O 1
ATOM 1523 N N . ILE A 1 217 ? 9.902 8.267 -5.795 1.00 89.44 217 ILE A N 1
ATOM 1524 C CA . ILE A 1 217 ? 9.776 9.171 -6.940 1.00 89.44 217 ILE A CA 1
ATOM 1525 C C . ILE A 1 217 ? 10.771 8.803 -8.035 1.00 89.44 217 ILE A C 1
ATOM 1527 O O . ILE A 1 217 ? 11.845 8.249 -7.778 1.00 89.44 217 ILE A O 1
ATOM 1531 N N . VAL A 1 218 ? 10.421 9.174 -9.262 1.00 92.75 218 VAL A N 1
ATOM 1532 C CA . VAL A 1 218 ? 11.298 9.114 -10.428 1.00 92.75 218 VAL A CA 1
ATOM 1533 C C . VAL A 1 218 ? 11.524 10.529 -10.935 1.00 92.75 218 VAL A C 1
ATOM 1535 O O . VAL A 1 218 ? 10.570 11.249 -11.232 1.00 92.75 218 VAL A O 1
ATOM 1538 N N . TYR A 1 219 ? 12.786 10.924 -11.037 1.00 95.12 219 TYR A N 1
ATOM 1539 C CA . TYR A 1 219 ? 13.200 12.252 -11.479 1.00 95.12 219 TYR A CA 1
ATOM 1540 C C . TYR A 1 219 ? 14.328 12.155 -12.507 1.00 95.12 219 TYR A C 1
ATOM 1542 O O . TYR A 1 219 ? 14.955 11.106 -12.665 1.00 95.12 219 TYR A O 1
ATOM 1550 N N . ILE A 1 220 ? 14.581 13.242 -13.226 1.00 95.31 220 ILE A N 1
ATOM 1551 C CA . ILE A 1 220 ? 15.764 13.395 -14.082 1.00 95.31 220 ILE A CA 1
ATOM 1552 C C . ILE A 1 220 ? 16.673 14.449 -13.475 1.00 95.31 220 ILE A C 1
ATOM 1554 O O . ILE A 1 220 ? 16.183 15.397 -12.881 1.00 95.31 220 ILE A O 1
ATOM 1558 N N . SER A 1 221 ? 17.980 14.282 -13.635 1.00 94.62 221 SER A N 1
ATOM 1559 C CA . SER A 1 221 ? 18.973 15.287 -13.252 1.00 94.62 221 SER A CA 1
ATOM 1560 C C . SER A 1 221 ? 19.475 15.945 -14.530 1.00 94.62 221 SER A C 1
ATOM 1562 O O . SER A 1 221 ? 19.821 15.224 -15.472 1.00 94.62 221 SER A O 1
ATOM 1564 N N . THR A 1 222 ? 19.529 17.276 -14.583 1.00 95.88 222 THR A N 1
ATOM 1565 C CA . THR A 1 222 ? 19.934 17.972 -15.817 1.00 95.88 222 THR A CA 1
ATOM 1566 C C . THR A 1 222 ? 21.119 18.905 -15.653 1.00 95.88 222 THR A C 1
ATOM 1568 O O . THR A 1 222 ? 21.888 19.011 -16.596 1.00 95.88 222 THR A O 1
ATOM 1571 N N . ASP A 1 223 ? 21.311 19.538 -14.492 1.00 96.50 223 ASP A N 1
ATOM 1572 C CA . ASP A 1 223 ? 22.390 20.511 -14.260 1.00 96.50 223 ASP A CA 1
ATOM 1573 C C . ASP A 1 223 ? 22.744 20.573 -12.768 1.00 96.50 223 ASP A C 1
ATOM 1575 O O . ASP A 1 223 ? 21.903 20.295 -11.908 1.00 96.50 223 ASP A O 1
ATOM 1579 N N . ALA A 1 224 ? 23.971 20.982 -12.441 1.00 96.94 224 ALA A N 1
ATOM 1580 C CA . ALA A 1 224 ? 24.383 21.234 -11.059 1.00 96.94 224 ALA A CA 1
ATOM 1581 C C . ALA A 1 224 ? 25.327 22.437 -10.945 1.00 96.94 224 ALA A C 1
ATOM 1583 O O . ALA A 1 224 ? 26.113 22.713 -11.852 1.00 96.94 224 ALA A O 1
ATOM 1584 N N . SER A 1 225 ? 25.274 23.143 -9.812 1.00 96.25 225 SER A N 1
ATOM 1585 C CA . SER A 1 225 ? 26.113 24.320 -9.546 1.00 96.25 225 SER A CA 1
ATOM 1586 C C . SER A 1 225 ? 27.541 23.983 -9.110 1.00 96.25 225 SER A C 1
ATOM 1588 O O . SER A 1 225 ? 28.424 24.832 -9.201 1.00 96.25 225 SER A O 1
ATOM 1590 N N . ASP A 1 226 ? 27.761 22.763 -8.621 1.00 95.50 226 ASP A N 1
ATOM 1591 C CA . ASP A 1 226 ? 29.022 22.309 -8.037 1.00 95.50 226 ASP A CA 1
ATOM 1592 C C . ASP A 1 226 ? 29.710 21.255 -8.928 1.00 95.50 226 ASP A C 1
ATOM 1594 O O . ASP A 1 226 ? 29.030 20.356 -9.433 1.00 95.50 226 ASP A O 1
ATOM 1598 N N . PRO A 1 227 ? 31.044 21.319 -9.133 1.00 93.94 227 PRO A N 1
ATOM 1599 C CA . PRO A 1 227 ? 31.759 20.372 -9.989 1.00 93.94 227 PRO A CA 1
ATOM 1600 C C . PRO A 1 227 ? 31.640 18.908 -9.555 1.00 93.94 227 PRO A C 1
ATOM 1602 O O . PRO A 1 227 ? 31.527 18.029 -10.414 1.00 93.94 227 PRO A O 1
ATOM 1605 N N . LEU A 1 228 ? 31.663 18.620 -8.249 1.00 92.81 228 LEU A N 1
ATOM 1606 C CA . LEU A 1 228 ? 31.529 17.254 -7.748 1.00 92.81 228 LEU A CA 1
ATOM 1607 C C . LEU A 1 228 ? 30.091 16.768 -7.931 1.00 92.81 228 LEU A C 1
ATOM 1609 O O . LEU A 1 228 ? 29.895 15.664 -8.434 1.00 92.81 228 LEU A O 1
ATOM 1613 N N . ALA A 1 229 ? 29.092 17.587 -7.600 1.00 93.69 229 ALA A N 1
ATOM 1614 C CA . ALA A 1 229 ? 27.686 17.247 -7.821 1.00 93.69 229 ALA A CA 1
ATOM 1615 C C . ALA A 1 229 ? 27.385 16.997 -9.310 1.00 93.69 229 ALA A C 1
ATOM 1617 O O . ALA A 1 229 ? 26.815 15.961 -9.647 1.00 93.69 229 ALA A O 1
ATOM 1618 N N . ALA A 1 230 ? 27.851 17.880 -10.202 1.00 94.12 230 ALA A N 1
ATOM 1619 C CA . ALA A 1 230 ? 27.744 17.728 -11.656 1.00 94.12 230 ALA A CA 1
ATOM 1620 C C . ALA A 1 230 ? 28.365 16.411 -12.133 1.00 94.12 230 ALA A C 1
ATOM 1622 O O . ALA A 1 230 ? 27.774 15.658 -12.914 1.00 94.12 230 ALA A O 1
ATOM 1623 N N . THR A 1 231 ? 29.540 16.083 -11.594 1.00 93.56 231 THR A N 1
ATOM 1624 C CA . THR A 1 231 ? 30.217 14.831 -11.911 1.00 93.56 231 THR A CA 1
ATOM 1625 C C . THR A 1 231 ? 29.443 13.632 -11.367 1.00 93.56 231 THR A C 1
ATOM 1627 O O . THR A 1 231 ? 29.203 12.690 -12.110 1.00 93.56 231 THR A O 1
ATOM 1630 N N . LEU A 1 232 ? 28.979 13.623 -10.119 1.00 92.00 232 LEU A N 1
ATOM 1631 C CA . LEU A 1 232 ? 28.231 12.486 -9.566 1.00 92.00 232 LEU A CA 1
ATOM 1632 C C . LEU A 1 232 ? 26.912 12.247 -10.304 1.00 92.00 232 LEU A C 1
ATOM 1634 O O . LEU A 1 232 ? 26.623 11.109 -10.671 1.00 92.00 232 LEU A O 1
ATOM 1638 N N . GLU A 1 233 ? 26.182 13.317 -10.607 1.00 91.31 233 GLU A N 1
ATOM 1639 C CA . GLU A 1 233 ? 24.913 13.277 -11.331 1.00 91.31 233 GLU A CA 1
ATOM 1640 C C . GLU A 1 233 ? 25.083 13.050 -12.844 1.00 91.31 233 GLU A C 1
ATOM 1642 O O . GLU A 1 233 ? 24.092 12.765 -13.509 1.00 91.31 233 GLU A O 1
ATOM 1647 N N . ASN A 1 234 ? 26.304 13.103 -13.395 1.00 91.88 234 ASN A N 1
ATOM 1648 C CA . ASN A 1 234 ? 26.584 13.002 -14.837 1.00 91.88 234 ASN A CA 1
ATOM 1649 C C . ASN A 1 234 ? 25.832 14.061 -15.667 1.00 91.88 234 ASN A C 1
ATOM 1651 O O . ASN A 1 234 ? 25.198 13.757 -16.681 1.00 91.88 234 ASN A O 1
ATOM 1655 N N . VAL A 1 235 ? 25.894 15.308 -15.205 1.00 94.31 235 VAL A N 1
ATOM 1656 C CA . VAL A 1 235 ? 25.214 16.464 -15.797 1.00 94.31 235 VAL A CA 1
ATOM 1657 C C . VAL A 1 235 ? 26.196 17.616 -16.032 1.00 94.31 235 VAL A C 1
ATOM 1659 O O . VAL A 1 235 ? 27.250 17.654 -15.394 1.00 94.31 235 VAL A O 1
ATOM 1662 N N . PRO A 1 236 ? 25.879 18.565 -16.930 1.00 94.81 236 PRO A N 1
ATOM 1663 C CA . PRO A 1 236 ? 26.620 19.810 -17.065 1.00 94.81 236 PRO A CA 1
ATOM 1664 C C . PRO A 1 236 ? 26.840 20.555 -15.742 1.00 94.81 236 PRO A C 1
ATOM 1666 O O . PRO A 1 236 ? 25.911 20.769 -14.959 1.00 94.81 236 PRO A O 1
ATOM 1669 N N . LEU A 1 237 ? 28.074 21.021 -15.529 1.00 95.75 237 LEU A N 1
ATOM 1670 C CA . LEU A 1 237 ? 28.359 22.042 -14.521 1.00 95.75 237 LEU A CA 1
ATOM 1671 C C . LEU A 1 237 ? 27.824 23.393 -15.003 1.00 95.75 237 LEU A C 1
ATOM 1673 O O . LEU A 1 237 ? 28.345 23.945 -15.972 1.00 95.75 237 LEU A O 1
ATOM 1677 N N . ALA A 1 238 ? 26.848 23.948 -14.290 1.00 95.69 238 ALA A N 1
ATOM 1678 C CA . ALA A 1 238 ? 26.221 25.234 -14.570 1.00 95.69 238 ALA A CA 1
ATOM 1679 C C . ALA A 1 238 ? 26.329 26.157 -13.341 1.00 95.69 238 ALA A C 1
ATOM 1681 O O . ALA A 1 238 ? 25.405 26.202 -12.527 1.00 95.69 238 ALA A O 1
ATOM 1682 N N . PRO A 1 239 ? 27.437 26.908 -13.181 1.00 93.38 239 PRO A N 1
ATOM 1683 C CA . PRO A 1 239 ? 27.695 27.692 -11.969 1.00 93.38 239 PRO A CA 1
ATOM 1684 C C . PRO A 1 239 ? 26.612 28.731 -11.644 1.00 93.38 239 PRO A C 1
ATOM 1686 O O . PRO A 1 239 ? 26.306 28.940 -10.473 1.00 93.38 239 PRO A O 1
ATOM 1689 N N . ALA A 1 240 ? 25.978 29.334 -12.660 1.00 92.81 240 ALA A N 1
ATOM 1690 C CA . ALA A 1 240 ? 24.908 30.321 -12.472 1.00 92.81 240 ALA A CA 1
ATOM 1691 C C . ALA A 1 240 ? 23.691 29.756 -11.711 1.00 92.81 240 ALA A C 1
ATOM 1693 O O . ALA A 1 240 ? 23.013 30.494 -10.999 1.00 92.81 240 ALA A O 1
ATOM 1694 N N . THR A 1 241 ? 23.469 28.438 -11.781 1.00 92.88 241 THR A N 1
ATOM 1695 C CA . THR A 1 241 ? 22.443 27.705 -11.014 1.00 92.88 241 THR A CA 1
ATOM 1696 C C . THR A 1 241 ? 22.601 27.918 -9.503 1.00 92.88 241 THR A C 1
ATOM 1698 O O . THR A 1 241 ? 21.608 27.994 -8.782 1.00 92.88 241 THR A O 1
ATOM 1701 N N . GLY A 1 242 ? 23.837 28.076 -9.011 1.00 91.38 242 GLY A N 1
ATOM 1702 C CA . GLY A 1 242 ? 24.116 28.336 -7.593 1.00 91.38 242 GLY A CA 1
ATOM 1703 C C . GLY A 1 242 ? 23.641 29.712 -7.112 1.00 91.38 242 GLY A C 1
ATOM 1704 O O . GLY A 1 242 ? 23.446 29.906 -5.919 1.00 91.38 242 GLY A O 1
ATOM 1705 N N . GLY A 1 243 ? 23.400 30.653 -8.032 1.00 91.44 243 GLY A N 1
ATOM 1706 C CA . GLY A 1 243 ? 22.846 31.977 -7.735 1.00 91.44 243 GLY A CA 1
ATOM 1707 C C . GLY A 1 243 ? 21.319 32.013 -7.617 1.00 91.44 243 GLY A C 1
ATOM 1708 O O . GLY A 1 243 ? 20.746 33.101 -7.568 1.00 91.44 243 GLY A O 1
ATOM 1709 N N . THR A 1 244 ? 20.646 30.858 -7.622 1.00 96.06 244 THR A N 1
ATOM 1710 C CA . THR A 1 244 ? 19.182 30.783 -7.521 1.00 96.06 244 THR A CA 1
ATOM 1711 C C . THR A 1 244 ? 18.717 31.312 -6.155 1.00 96.06 244 THR A C 1
ATOM 1713 O O . THR A 1 244 ? 19.182 30.814 -5.127 1.00 96.06 244 THR A O 1
ATOM 1716 N N . PRO A 1 245 ? 17.801 32.299 -6.098 1.00 96.38 245 PRO A N 1
ATOM 1717 C CA . PRO A 1 245 ? 17.333 32.858 -4.832 1.00 96.38 245 PRO A CA 1
ATOM 1718 C C . PRO A 1 245 ? 16.664 31.815 -3.934 1.00 96.38 245 PRO A C 1
ATOM 1720 O O . PRO A 1 245 ? 15.967 30.926 -4.417 1.00 96.38 245 PRO A O 1
ATOM 1723 N N . ALA A 1 246 ? 16.791 31.969 -2.612 1.00 92.94 246 ALA A N 1
ATOM 1724 C CA . ALA A 1 246 ? 16.256 31.010 -1.640 1.00 92.94 246 ALA A CA 1
ATOM 1725 C C . ALA A 1 246 ? 14.747 30.738 -1.794 1.00 92.94 246 ALA A C 1
ATOM 1727 O O . ALA A 1 246 ? 14.317 29.612 -1.569 1.00 92.94 246 ALA A O 1
ATOM 1728 N N . GLY A 1 247 ? 13.965 31.742 -2.213 1.00 91.75 247 GLY A N 1
ATOM 1729 C CA . GLY A 1 247 ? 12.528 31.605 -2.473 1.00 91.75 247 GLY A CA 1
ATOM 1730 C C . GLY A 1 247 ? 12.173 30.750 -3.695 1.00 91.75 247 GLY A C 1
ATOM 1731 O O . GLY A 1 247 ? 11.015 30.381 -3.837 1.00 91.75 247 GLY A O 1
ATOM 1732 N N . ALA A 1 248 ? 13.147 30.422 -4.550 1.00 96.31 248 ALA A N 1
ATOM 1733 C CA . ALA A 1 248 ? 12.994 29.532 -5.701 1.00 96.31 248 ALA A CA 1
ATOM 1734 C C . ALA A 1 248 ? 13.577 28.125 -5.465 1.00 96.31 248 ALA A C 1
ATOM 1736 O O . ALA A 1 248 ? 13.535 27.294 -6.374 1.00 96.31 248 ALA A O 1
ATOM 1737 N N . LEU A 1 249 ? 14.115 27.860 -4.267 1.00 97.25 249 LEU A N 1
ATOM 1738 C CA . LEU A 1 249 ? 14.761 26.603 -3.885 1.00 97.25 249 LEU A CA 1
ATOM 1739 C C . LEU A 1 249 ? 13.891 25.773 -2.936 1.00 97.25 249 LEU A C 1
ATOM 1741 O O . LEU A 1 249 ? 13.184 26.317 -2.089 1.00 97.25 249 LEU A O 1
ATOM 1745 N N . ILE A 1 250 ? 14.042 24.451 -3.003 1.00 94.94 250 ILE A N 1
ATOM 1746 C CA . ILE A 1 250 ? 13.481 23.501 -2.032 1.00 94.94 250 ILE A CA 1
ATOM 1747 C C . ILE A 1 250 ? 14.558 22.544 -1.510 1.00 94.94 250 ILE A C 1
ATOM 1749 O O . ILE A 1 250 ? 15.536 22.275 -2.201 1.00 94.94 250 ILE A O 1
ATOM 1753 N N . ASP A 1 251 ? 14.395 22.037 -0.289 1.00 91.81 251 ASP A N 1
ATOM 1754 C CA . ASP A 1 251 ? 15.372 21.150 0.345 1.00 91.81 251 ASP A CA 1
ATOM 1755 C C . ASP A 1 251 ? 15.446 19.765 -0.328 1.00 91.81 251 ASP A C 1
ATOM 1757 O O . ASP A 1 251 ? 14.428 19.127 -0.628 1.00 91.81 251 ASP A O 1
ATOM 1761 N N . LEU A 1 252 ? 16.678 19.274 -0.467 1.00 95.75 252 LEU A N 1
ATOM 1762 C CA . LEU A 1 252 ? 17.031 17.900 -0.806 1.00 95.75 252 LEU A CA 1
ATOM 1763 C C . LEU A 1 252 ? 18.023 17.375 0.223 1.00 95.75 252 LEU A C 1
ATOM 1765 O O . LEU A 1 252 ? 19.089 17.953 0.399 1.00 95.75 252 LEU A O 1
ATOM 1769 N N . VAL A 1 253 ? 17.742 16.222 0.817 1.00 96.88 253 VAL A N 1
ATOM 1770 C CA . VAL A 1 253 ? 18.718 15.512 1.644 1.00 96.88 253 VAL A CA 1
ATOM 1771 C C . VAL A 1 253 ? 19.426 14.446 0.811 1.00 96.88 253 VAL A C 1
ATOM 1773 O O . VAL A 1 253 ? 18.790 13.546 0.254 1.00 96.88 253 VAL A O 1
ATOM 1776 N N . ALA A 1 254 ? 20.756 14.510 0.791 1.00 96.19 254 ALA A N 1
ATOM 1777 C CA . ALA A 1 254 ? 21.624 13.478 0.243 1.00 96.19 254 ALA A CA 1
ATOM 1778 C C . ALA A 1 254 ? 22.538 12.941 1.352 1.00 96.19 254 ALA A C 1
ATOM 1780 O O . ALA A 1 254 ? 23.392 13.656 1.876 1.00 96.19 254 ALA A O 1
ATOM 1781 N N . PHE A 1 255 ? 22.363 11.671 1.718 1.00 95.62 255 PHE A N 1
ATOM 1782 C CA . PHE A 1 255 ? 23.236 11.029 2.698 1.00 95.62 255 PHE A CA 1
ATOM 1783 C C . PHE A 1 255 ? 24.629 10.794 2.107 1.00 95.62 255 PHE A C 1
ATOM 1785 O O . PHE A 1 255 ? 24.749 10.252 1.013 1.00 95.62 255 PHE A O 1
ATOM 1792 N N . THR A 1 256 ? 25.693 11.156 2.814 1.00 93.75 256 THR A N 1
ATOM 1793 C CA . THR A 1 256 ? 27.080 10.954 2.371 1.00 93.75 256 THR A CA 1
ATOM 1794 C C . THR A 1 256 ? 27.607 9.576 2.756 1.00 93.75 256 THR A C 1
ATOM 1796 O O . THR A 1 256 ? 28.366 8.981 1.993 1.00 93.75 256 THR A O 1
ATOM 1799 N N . ASN A 1 257 ? 27.139 9.024 3.878 1.00 89.62 257 ASN A N 1
ATOM 1800 C CA . ASN A 1 257 ? 27.386 7.660 4.345 1.00 89.62 257 ASN A CA 1
ATOM 1801 C C . ASN A 1 257 ? 26.062 6.895 4.548 1.00 89.62 257 ASN A C 1
ATOM 1803 O O . ASN A 1 257 ? 24.981 7.478 4.555 1.00 89.62 257 ASN A O 1
ATOM 1807 N N . GLY A 1 258 ? 26.128 5.572 4.695 1.00 86.56 258 GLY A N 1
ATOM 1808 C CA . GLY A 1 258 ? 24.929 4.749 4.831 1.00 86.56 258 GLY A CA 1
ATOM 1809 C C . GLY A 1 258 ? 25.177 3.282 4.521 1.00 86.56 258 GLY A C 1
ATOM 1810 O O . GLY A 1 258 ? 26.305 2.865 4.237 1.00 86.56 258 GLY A O 1
ATOM 1811 N N . ALA A 1 259 ? 24.113 2.484 4.580 1.00 84.06 259 ALA A N 1
ATOM 1812 C CA . ALA A 1 259 ? 24.189 1.089 4.182 1.00 84.06 259 ALA A CA 1
ATOM 1813 C C . ALA A 1 259 ? 24.491 0.979 2.674 1.00 84.06 259 ALA A C 1
ATOM 1815 O O . ALA A 1 259 ? 24.021 1.776 1.860 1.00 84.06 259 ALA A O 1
ATOM 1816 N N . THR A 1 260 ? 25.281 -0.025 2.300 1.00 84.19 260 THR A N 1
ATOM 1817 C CA . THR A 1 260 ? 25.688 -0.289 0.910 1.00 84.19 260 THR A CA 1
ATOM 1818 C C . THR A 1 260 ? 25.391 -1.738 0.529 1.00 84.19 260 THR A C 1
ATOM 1820 O O . THR A 1 260 ? 25.037 -2.550 1.390 1.00 84.19 260 THR A O 1
ATOM 1823 N N . GLY A 1 261 ? 25.542 -2.063 -0.752 1.00 76.50 261 GLY A N 1
ATOM 1824 C CA . GLY A 1 261 ? 25.258 -3.368 -1.332 1.00 76.50 261 GLY A CA 1
ATOM 1825 C C . GLY A 1 261 ? 24.013 -3.316 -2.225 1.00 76.50 261 GLY A C 1
ATOM 1826 O O . GLY A 1 261 ? 22.943 -2.950 -1.737 1.00 76.50 261 GLY A O 1
ATOM 1827 N N . PRO A 1 262 ? 24.091 -3.735 -3.504 1.00 67.94 262 PRO A N 1
ATOM 1828 C CA . PRO A 1 262 ? 22.949 -3.742 -4.427 1.00 67.94 262 PRO A CA 1
ATOM 1829 C C . PRO A 1 262 ? 21.709 -4.491 -3.916 1.00 67.94 262 PRO A C 1
ATOM 1831 O O . PRO A 1 262 ? 20.589 -4.077 -4.192 1.00 67.94 262 PRO A O 1
ATOM 1834 N N . ALA A 1 263 ? 21.905 -5.569 -3.151 1.00 65.69 263 ALA A N 1
ATOM 1835 C CA . ALA A 1 263 ? 20.829 -6.377 -2.571 1.00 65.69 263 ALA A CA 1
ATOM 1836 C C . ALA A 1 263 ? 20.371 -5.898 -1.179 1.00 65.69 263 ALA A C 1
ATOM 1838 O O . ALA A 1 263 ? 19.482 -6.504 -0.585 1.00 65.69 263 ALA A O 1
ATOM 1839 N N . ASN A 1 264 ? 20.990 -4.851 -0.624 1.00 67.12 264 ASN A N 1
ATOM 1840 C CA . ASN A 1 264 ? 20.678 -4.376 0.717 1.00 67.12 264 ASN A CA 1
ATOM 1841 C C . ASN A 1 264 ? 19.428 -3.473 0.690 1.00 67.12 264 ASN A C 1
ATOM 1843 O O . ASN A 1 264 ? 19.481 -2.382 0.112 1.00 67.12 264 ASN A O 1
ATOM 1847 N N . PRO A 1 265 ? 18.317 -3.859 1.349 1.00 66.44 265 PRO A N 1
ATOM 1848 C CA . PRO A 1 265 ? 17.086 -3.069 1.343 1.00 66.44 265 PRO A CA 1
ATOM 1849 C C . PRO A 1 265 ? 17.237 -1.716 2.049 1.00 66.44 265 PRO A C 1
ATOM 1851 O O . PRO A 1 265 ? 16.467 -0.804 1.778 1.00 66.44 265 PRO A O 1
ATOM 1854 N N . GLN A 1 266 ? 18.245 -1.558 2.911 1.00 76.69 266 GLN A N 1
ATOM 1855 C CA . GLN A 1 266 ? 18.533 -0.304 3.610 1.00 76.69 266 GLN A CA 1
ATOM 1856 C C . GLN A 1 266 ? 19.533 0.585 2.858 1.00 76.69 266 GLN A C 1
ATOM 1858 O O . GLN A 1 266 ? 19.899 1.647 3.353 1.00 76.69 266 GLN A O 1
ATOM 1863 N N . ARG A 1 267 ? 19.991 0.184 1.660 1.00 87.00 267 ARG A N 1
ATOM 1864 C CA . ARG A 1 267 ? 21.006 0.922 0.896 1.00 87.00 267 ARG A CA 1
ATOM 1865 C C . ARG A 1 267 ? 20.592 2.370 0.646 1.00 87.00 267 ARG A C 1
ATOM 1867 O O . ARG A 1 267 ? 19.481 2.582 0.173 1.00 87.00 267 ARG A O 1
ATOM 1874 N N . GLN A 1 268 ? 21.459 3.339 0.923 1.00 88.69 268 GLN A N 1
ATOM 1875 C CA . GLN A 1 268 ? 21.186 4.755 0.669 1.00 88.69 268 GLN A CA 1
ATOM 1876 C C . GLN A 1 268 ? 22.478 5.579 0.678 1.00 88.69 268 GLN A C 1
ATOM 1878 O O . GLN A 1 268 ? 23.430 5.252 1.386 1.00 88.69 268 GLN A O 1
ATOM 1883 N N . GLY A 1 269 ? 22.484 6.672 -0.083 1.00 91.00 269 GLY A N 1
ATOM 1884 C CA . GLY A 1 269 ? 23.495 7.720 -0.005 1.00 91.00 269 GLY A CA 1
ATOM 1885 C C . GLY A 1 269 ? 24.587 7.637 -1.069 1.00 91.00 269 GLY A C 1
ATOM 1886 O O . GLY A 1 269 ? 24.719 6.650 -1.798 1.00 91.00 269 GLY A O 1
ATOM 1887 N N . LEU A 1 270 ? 25.393 8.694 -1.142 1.00 93.69 270 LEU A N 1
ATOM 1888 C CA . LEU A 1 270 ? 26.435 8.923 -2.141 1.00 93.69 270 LEU A CA 1
ATOM 1889 C C . LEU A 1 270 ? 27.547 7.869 -2.079 1.00 93.69 270 LEU A C 1
ATOM 1891 O O . LEU A 1 270 ? 27.972 7.384 -3.126 1.00 93.69 270 LEU A O 1
ATOM 1895 N N . ALA A 1 271 ? 27.962 7.435 -0.881 1.00 90.81 271 ALA A N 1
ATOM 1896 C CA . ALA A 1 271 ? 28.905 6.322 -0.742 1.00 90.81 271 ALA A CA 1
ATOM 1897 C C . ALA A 1 271 ? 28.367 5.033 -1.384 1.00 90.81 271 ALA A C 1
ATOM 1899 O O . ALA A 1 271 ? 29.103 4.332 -2.079 1.00 90.81 271 ALA A O 1
ATOM 1900 N N . SER A 1 272 ? 27.071 4.742 -1.213 1.00 89.56 272 SER A N 1
ATOM 1901 C CA . SER A 1 272 ? 26.437 3.593 -1.864 1.00 89.56 272 SER A CA 1
ATOM 1902 C C . SER A 1 272 ? 26.372 3.767 -3.380 1.00 89.56 272 SER A C 1
ATOM 1904 O O . SER A 1 272 ? 26.604 2.809 -4.113 1.00 89.56 272 SER A O 1
ATOM 1906 N N . ALA A 1 273 ? 26.084 4.972 -3.876 1.00 89.06 273 ALA A N 1
ATOM 1907 C CA . ALA A 1 273 ? 26.004 5.232 -5.311 1.00 89.06 273 ALA A CA 1
ATOM 1908 C C . ALA A 1 273 ? 27.359 5.013 -5.997 1.00 89.06 273 ALA A C 1
ATOM 1910 O O . ALA A 1 273 ? 27.430 4.342 -7.024 1.00 89.06 273 ALA A O 1
ATOM 1911 N N . ILE A 1 274 ? 28.439 5.503 -5.380 1.00 90.38 274 ILE A N 1
ATOM 1912 C CA . ILE A 1 274 ? 29.810 5.327 -5.872 1.00 90.38 274 ILE A CA 1
ATOM 1913 C C . ILE A 1 274 ? 30.238 3.858 -5.804 1.00 90.38 274 ILE A C 1
ATOM 1915 O O . ILE A 1 274 ? 30.781 3.335 -6.773 1.00 90.38 274 ILE A O 1
ATOM 1919 N N . LYS A 1 275 ? 30.002 3.186 -4.671 1.00 87.38 275 LYS A N 1
ATOM 1920 C CA . LYS A 1 275 ? 30.440 1.799 -4.464 1.00 87.38 275 LYS A CA 1
ATOM 1921 C C . LYS A 1 275 ? 29.705 0.809 -5.360 1.00 87.38 275 LYS A C 1
ATOM 1923 O O . LYS A 1 275 ? 30.313 -0.089 -5.930 1.00 87.38 275 LYS A O 1
ATOM 1928 N N . ASP A 1 276 ? 28.388 0.936 -5.409 1.00 82.56 276 ASP A N 1
ATOM 1929 C CA . ASP A 1 276 ? 27.516 -0.103 -5.940 1.00 82.56 276 ASP A CA 1
ATOM 1930 C C . ASP A 1 276 ? 26.994 0.232 -7.352 1.00 82.56 276 ASP A C 1
ATOM 1932 O O . ASP A 1 276 ? 26.298 -0.588 -7.945 1.00 82.56 276 ASP A O 1
ATOM 1936 N N . GLY A 1 277 ? 27.247 1.444 -7.863 1.00 81.88 277 GLY A N 1
ATOM 1937 C CA . GLY A 1 277 ? 26.867 1.864 -9.217 1.00 81.88 277 GLY A CA 1
ATOM 1938 C C . GLY A 1 277 ? 25.362 2.036 -9.473 1.00 81.88 277 GLY A C 1
ATOM 1939 O O . GLY A 1 277 ? 24.948 1.968 -10.626 1.00 81.88 277 GLY A O 1
ATOM 1940 N N . LEU A 1 278 ? 24.536 2.245 -8.437 1.00 84.62 278 LEU A N 1
ATOM 1941 C CA . LEU A 1 278 ? 23.084 2.496 -8.569 1.00 84.62 278 LEU A CA 1
ATOM 1942 C C . LEU A 1 278 ? 22.710 3.892 -8.020 1.00 84.62 278 LEU A C 1
ATOM 1944 O O . LEU A 1 278 ? 23.562 4.548 -7.417 1.00 84.62 278 LEU A O 1
ATOM 1948 N N . PRO A 1 279 ? 21.451 4.357 -8.182 1.00 84.94 279 PRO A N 1
ATOM 1949 C CA . PRO A 1 279 ? 21.009 5.651 -7.668 1.00 84.94 279 PRO A CA 1
ATOM 1950 C C . PRO A 1 279 ? 21.288 5.873 -6.170 1.00 84.94 279 PRO A C 1
ATOM 1952 O O . PRO A 1 279 ? 21.198 4.928 -5.380 1.00 84.94 279 PRO A O 1
ATOM 1955 N N . PRO A 1 280 ? 21.550 7.126 -5.752 1.00 87.31 280 PRO A N 1
ATOM 1956 C CA . PRO A 1 280 ? 21.815 7.467 -4.351 1.00 87.31 280 PRO A CA 1
ATOM 1957 C C . PRO A 1 280 ? 20.570 7.409 -3.454 1.00 87.31 280 PRO A C 1
ATOM 1959 O O . PRO A 1 280 ? 20.710 7.378 -2.231 1.00 87.31 280 PRO A O 1
ATOM 1962 N N . LEU A 1 281 ? 19.367 7.360 -4.042 1.00 90.62 281 LEU A N 1
ATOM 1963 C CA . LEU A 1 281 ? 18.083 7.374 -3.333 1.00 90.62 281 LEU A CA 1
ATOM 1964 C C . LEU A 1 281 ? 17.930 8.612 -2.430 1.00 90.62 281 LEU A C 1
ATOM 1966 O O . LEU A 1 281 ? 17.615 8.503 -1.241 1.00 90.62 281 LEU A O 1
ATOM 1970 N N . ASN A 1 282 ? 18.196 9.785 -3.016 1.00 94.50 282 ASN A N 1
ATOM 1971 C CA . ASN A 1 282 ? 18.077 11.083 -2.352 1.00 94.50 282 ASN A CA 1
ATOM 1972 C C . ASN A 1 282 ? 16.625 11.376 -1.946 1.00 94.50 282 ASN A C 1
ATOM 1974 O O . ASN A 1 282 ? 15.685 10.817 -2.518 1.00 94.50 282 ASN A O 1
ATOM 1978 N N . ILE A 1 283 ? 16.454 12.271 -0.971 1.00 94.38 283 ILE A N 1
ATOM 1979 C CA . ILE A 1 283 ? 15.157 12.584 -0.369 1.00 94.38 283 ILE A CA 1
ATOM 1980 C C . ILE A 1 283 ? 14.798 14.044 -0.659 1.00 94.38 283 ILE A C 1
ATOM 1982 O O . ILE A 1 283 ? 15.355 14.953 -0.045 1.00 94.38 283 ILE A O 1
ATOM 1986 N N . ALA A 1 284 ? 13.872 14.273 -1.583 1.00 92.44 284 ALA A N 1
ATOM 1987 C CA . ALA A 1 284 ? 13.317 15.592 -1.860 1.00 92.44 284 ALA A CA 1
ATOM 1988 C C . ALA A 1 284 ? 12.216 15.938 -0.844 1.00 92.44 284 ALA A C 1
ATOM 1990 O O . ALA A 1 284 ? 11.519 15.055 -0.332 1.00 92.44 284 ALA A O 1
ATOM 1991 N N . ALA A 1 285 ? 12.036 17.224 -0.539 1.00 82.75 285 ALA A N 1
ATOM 1992 C CA . ALA A 1 285 ? 10.999 17.634 0.406 1.00 82.75 285 ALA A CA 1
ATOM 1993 C C . ALA A 1 285 ? 9.578 17.419 -0.147 1.00 82.75 285 ALA A C 1
ATOM 1995 O O . ALA A 1 285 ? 8.758 16.813 0.541 1.00 82.75 285 ALA A O 1
ATOM 1996 N N . ASN A 1 286 ? 9.307 17.855 -1.387 1.00 85.19 286 ASN A N 1
ATOM 1997 C CA . ASN A 1 286 ? 7.986 17.813 -2.034 1.00 85.19 286 ASN A CA 1
ATOM 1998 C C . ASN A 1 286 ? 8.068 17.342 -3.500 1.00 85.19 286 ASN A C 1
ATOM 2000 O O . ASN A 1 286 ? 9.152 17.180 -4.057 1.00 85.19 286 ASN A O 1
ATOM 2004 N N . PHE A 1 287 ? 6.906 17.147 -4.128 1.00 87.75 287 PHE A N 1
ATOM 2005 C CA . PHE A 1 287 ? 6.736 16.739 -5.529 1.00 87.75 287 PHE A CA 1
ATOM 2006 C C . PHE A 1 287 ? 5.665 17.594 -6.245 1.00 87.75 287 PHE A C 1
ATOM 2008 O O . PHE A 1 287 ? 4.935 18.317 -5.561 1.00 87.75 287 PHE A O 1
ATOM 2015 N N . PRO A 1 288 ? 5.558 17.562 -7.592 1.00 85.69 288 PRO A N 1
ATOM 2016 C CA . PRO A 1 288 ? 4.625 18.409 -8.337 1.00 85.69 288 PRO A CA 1
ATOM 2017 C C . PRO A 1 288 ? 3.180 18.300 -7.836 1.00 85.69 288 PRO A C 1
ATOM 2019 O O . PRO A 1 288 ? 2.689 17.212 -7.537 1.00 85.69 288 PRO A O 1
ATOM 2022 N N . GLY A 1 289 ? 2.497 19.442 -7.739 1.00 75.94 289 GLY A N 1
ATOM 2023 C CA . GLY A 1 289 ? 1.148 19.544 -7.166 1.00 75.94 289 GLY A CA 1
ATOM 2024 C C . GLY A 1 289 ? 1.111 19.760 -5.648 1.00 75.94 289 GLY A C 1
ATOM 2025 O O . GLY A 1 289 ? 0.042 20.039 -5.111 1.00 75.94 289 GLY A O 1
ATOM 2026 N N . GLN A 1 290 ? 2.254 19.683 -4.958 1.00 80.62 290 GLN A N 1
ATOM 2027 C CA . GLN A 1 290 ? 2.374 20.060 -3.548 1.00 80.62 290 GLN A CA 1
ATOM 2028 C C . GLN A 1 290 ? 2.850 21.515 -3.391 1.00 80.62 290 GLN A C 1
ATOM 2030 O O . GLN A 1 290 ? 3.646 21.989 -4.209 1.00 80.62 290 GLN A O 1
ATOM 2035 N N . PRO A 1 291 ? 2.430 22.221 -2.322 1.00 77.81 291 PRO A N 1
ATOM 2036 C CA . PRO A 1 291 ? 2.893 23.576 -2.043 1.00 77.81 291 PRO A CA 1
ATOM 2037 C C . PRO A 1 291 ? 4.422 23.671 -1.987 1.00 77.81 291 PRO A C 1
ATOM 2039 O O . PRO A 1 291 ? 5.088 22.842 -1.367 1.00 77.81 291 PRO A O 1
ATOM 2042 N N . GLY A 1 292 ? 4.987 24.694 -2.626 1.00 80.50 292 GLY A N 1
ATOM 2043 C CA . GLY A 1 292 ? 6.427 24.962 -2.593 1.00 80.50 292 GLY A CA 1
ATOM 2044 C C . GLY A 1 292 ? 7.297 24.033 -3.447 1.00 80.50 292 GLY A C 1
ATOM 2045 O O . GLY A 1 292 ? 8.516 24.148 -3.376 1.00 80.50 292 GLY A O 1
ATOM 2046 N N . TYR A 1 293 ? 6.720 23.131 -4.253 1.00 94.00 293 TYR A N 1
ATOM 2047 C CA . TYR A 1 293 ? 7.496 22.334 -5.208 1.00 94.00 293 TYR A CA 1
ATOM 2048 C C . TYR A 1 293 ? 8.235 23.217 -6.232 1.00 94.00 293 TYR A C 1
ATOM 2050 O O . TYR A 1 293 ? 7.677 24.161 -6.790 1.00 94.00 293 TYR A O 1
ATOM 2058 N N . THR A 1 294 ? 9.490 22.864 -6.502 1.00 96.62 294 THR A N 1
ATOM 2059 C CA . THR A 1 294 ? 10.353 23.442 -7.539 1.00 96.62 294 THR A CA 1
ATOM 2060 C C . THR A 1 294 ? 11.384 22.389 -7.965 1.00 96.62 294 THR A C 1
ATOM 2062 O O . THR A 1 294 ? 11.797 21.579 -7.124 1.00 96.62 294 THR A O 1
ATOM 2065 N N . PRO A 1 295 ? 11.818 22.365 -9.240 1.00 96.75 295 PRO A N 1
ATOM 2066 C CA . PRO A 1 295 ? 12.881 21.466 -9.692 1.00 96.75 295 PRO A CA 1
ATOM 2067 C C . PRO A 1 295 ? 14.273 21.869 -9.170 1.00 96.75 295 PRO A C 1
ATOM 2069 O O . PRO A 1 295 ? 15.225 21.107 -9.323 1.00 96.75 295 PRO A O 1
ATOM 2072 N N . MET A 1 296 ? 14.405 23.051 -8.555 1.00 98.00 296 MET A N 1
ATOM 2073 C CA . MET A 1 296 ? 15.676 23.587 -8.064 1.00 98.00 296 MET A CA 1
ATOM 2074 C C . MET A 1 296 ? 15.909 23.168 -6.612 1.00 98.00 296 MET A C 1
ATOM 2076 O O . MET A 1 296 ? 15.313 23.709 -5.677 1.00 98.00 296 MET A O 1
ATOM 2080 N N . TRP A 1 297 ? 16.770 22.175 -6.422 1.00 97.31 297 TRP A N 1
ATOM 2081 C CA . TRP A 1 297 ? 16.984 21.526 -5.134 1.00 97.31 297 TRP A CA 1
ATOM 2082 C C . TRP A 1 297 ? 18.250 22.038 -4.453 1.00 97.31 297 TRP A C 1
ATOM 2084 O O . TRP A 1 297 ? 19.353 21.900 -4.983 1.00 97.31 297 TRP A O 1
ATOM 2094 N N . ALA A 1 298 ? 18.095 22.594 -3.254 1.00 96.88 298 ALA A N 1
ATOM 2095 C CA . ALA A 1 298 ? 19.191 22.947 -2.364 1.00 96.88 298 ALA A CA 1
ATOM 2096 C C . ALA A 1 298 ? 19.650 21.702 -1.599 1.00 96.88 298 ALA A C 1
ATOM 2098 O O . ALA A 1 298 ? 18.901 21.145 -0.794 1.00 96.88 298 ALA A O 1
ATOM 2099 N N . VAL A 1 299 ? 20.883 21.265 -1.851 1.00 96.75 299 VAL A N 1
ATOM 2100 C CA . VAL A 1 299 ? 21.411 20.023 -1.286 1.00 96.75 299 VAL A CA 1
ATOM 2101 C C . VAL A 1 299 ? 21.833 20.225 0.163 1.00 96.75 299 VAL A C 1
ATOM 2103 O O . VAL A 1 299 ? 22.613 21.122 0.497 1.00 96.75 299 VAL A O 1
ATOM 2106 N N . GLU A 1 300 ? 21.401 19.308 1.008 1.00 95.44 300 GLU A N 1
ATOM 2107 C CA . GLU A 1 300 ? 21.873 19.105 2.365 1.00 95.44 300 GLU A CA 1
ATOM 2108 C C . GLU A 1 300 ? 22.608 17.776 2.430 1.00 95.44 300 GLU A C 1
ATOM 2110 O O . GLU A 1 300 ? 22.028 16.703 2.233 1.00 95.44 300 GLU A O 1
ATOM 2115 N N . LEU A 1 301 ? 23.911 17.850 2.684 1.00 95.44 301 LEU A N 1
ATOM 2116 C CA . LEU A 1 301 ? 24.744 16.667 2.814 1.00 95.44 301 LEU A CA 1
ATOM 2117 C C . LEU A 1 301 ? 24.594 16.132 4.236 1.00 95.44 301 LEU A C 1
ATOM 2119 O O . LEU A 1 301 ? 25.217 16.641 5.162 1.00 95.44 301 LEU A O 1
ATOM 2123 N N . ALA A 1 302 ? 23.751 15.120 4.411 1.00 94.50 302 ALA A N 1
ATOM 2124 C CA . ALA A 1 302 ? 23.525 14.479 5.700 1.00 94.50 302 ALA A CA 1
ATOM 2125 C C . ALA A 1 302 ? 24.523 13.340 5.925 1.00 94.50 302 ALA A C 1
ATOM 2127 O O . ALA A 1 302 ? 24.886 12.629 4.992 1.00 94.50 302 ALA A O 1
ATOM 2128 N N . LYS A 1 303 ? 24.932 13.103 7.167 1.00 93.19 303 LYS A N 1
ATOM 2129 C CA . LYS A 1 303 ? 25.679 11.906 7.555 1.00 93.19 303 LYS A CA 1
ATOM 2130 C C . LYS A 1 303 ? 25.126 11.308 8.836 1.00 93.19 303 LYS A C 1
ATOM 2132 O O . LYS A 1 303 ? 24.766 12.037 9.756 1.00 93.19 303 LYS A O 1
ATOM 2137 N N . TRP A 1 304 ? 25.113 9.985 8.912 1.00 91.50 304 TRP A N 1
ATOM 2138 C CA . TRP A 1 304 ? 24.953 9.262 10.168 1.00 91.50 304 TRP A CA 1
ATOM 2139 C C . TRP A 1 304 ? 26.153 9.539 11.069 1.00 91.50 304 TRP A C 1
ATOM 2141 O O . TRP A 1 304 ? 27.298 9.440 10.614 1.00 91.50 304 TRP A O 1
ATOM 2151 N N . THR A 1 305 ? 25.890 9.891 12.328 1.00 90.81 305 THR A N 1
ATOM 2152 C CA . THR A 1 305 ? 26.935 10.202 13.317 1.00 90.81 305 THR A CA 1
ATOM 2153 C C . THR A 1 305 ? 27.574 8.945 13.908 1.00 90.81 305 THR A C 1
ATOM 2155 O O . THR A 1 305 ? 28.689 9.003 14.426 1.00 90.81 305 THR A O 1
ATOM 2158 N N . THR A 1 306 ? 26.904 7.796 13.788 1.00 83.25 306 THR A N 1
ATOM 2159 C CA . THR A 1 306 ? 27.376 6.491 14.258 1.00 83.25 306 THR A CA 1
ATOM 2160 C C . THR A 1 306 ? 28.044 5.673 13.144 1.00 83.25 306 THR A C 1
ATOM 2162 O O . THR A 1 306 ? 27.638 5.755 11.983 1.00 83.25 306 THR A O 1
ATOM 2165 N N . PRO A 1 307 ? 29.024 4.804 13.474 1.00 73.81 307 PRO A N 1
ATOM 2166 C CA . PRO A 1 307 ? 29.638 3.896 12.498 1.00 73.81 307 PRO A CA 1
ATOM 2167 C C . PRO A 1 307 ? 28.656 2.892 11.878 1.00 73.81 307 PRO A C 1
ATOM 2169 O O . PRO A 1 307 ? 28.840 2.474 10.737 1.00 73.81 307 PRO A O 1
ATOM 2172 N N . GLN A 1 308 ? 27.623 2.491 12.628 1.00 73.75 308 GLN A N 1
ATOM 2173 C CA . GLN A 1 308 ? 26.515 1.699 12.103 1.00 73.75 308 GLN A CA 1
ATOM 2174 C C . GLN A 1 308 ? 25.387 2.645 11.677 1.00 73.75 308 GLN A C 1
ATOM 2176 O O . GLN A 1 308 ? 24.797 3.286 12.550 1.00 73.75 308 GLN A O 1
ATOM 2181 N N . PRO A 1 309 ? 25.101 2.770 10.369 1.00 73.81 309 PRO A N 1
ATOM 2182 C CA . PRO A 1 309 ? 24.038 3.639 9.889 1.00 73.81 309 PRO A CA 1
ATOM 2183 C C . PRO A 1 309 ? 22.665 3.067 10.253 1.00 73.81 309 PRO A C 1
ATOM 2185 O O . PRO A 1 309 ? 22.469 1.848 10.255 1.00 73.81 309 PRO A O 1
ATOM 2188 N N . GLY A 1 310 ? 21.716 3.959 10.537 1.00 66.94 310 GLY A N 1
ATOM 2189 C CA . GLY A 1 310 ? 20.320 3.597 10.756 1.00 66.94 310 GLY A CA 1
ATOM 2190 C C . GLY A 1 310 ? 19.621 3.094 9.483 1.00 66.94 310 GLY A C 1
ATOM 2191 O O . GLY A 1 310 ? 20.237 2.994 8.415 1.00 66.94 310 GLY A O 1
ATOM 2192 N N . PRO A 1 311 ? 18.321 2.760 9.574 1.00 72.75 311 PRO A N 1
ATOM 2193 C CA . PRO A 1 311 ? 17.543 2.347 8.411 1.00 72.75 311 PRO A CA 1
ATOM 2194 C C . PRO A 1 311 ? 17.462 3.467 7.363 1.00 72.75 311 PRO A C 1
ATOM 2196 O O . PRO A 1 311 ? 17.635 4.648 7.675 1.00 72.75 311 PRO A O 1
ATOM 2199 N N . ARG A 1 312 ? 17.161 3.097 6.116 1.00 81.12 312 ARG A N 1
ATOM 2200 C CA . ARG A 1 312 ? 16.905 4.026 5.011 1.00 81.12 312 ARG A CA 1
ATOM 2201 C C . ARG A 1 312 ? 15.823 5.023 5.411 1.00 81.12 312 ARG A C 1
ATOM 2203 O O . ARG A 1 312 ? 14.770 4.642 5.917 1.00 81.12 312 ARG A O 1
ATOM 2210 N N . GLN A 1 313 ? 16.071 6.290 5.116 1.00 84.81 313 GLN A N 1
ATOM 2211 C CA . GLN A 1 313 ? 15.113 7.369 5.327 1.00 84.81 313 GLN A CA 1
ATOM 2212 C C . GLN A 1 313 ? 14.427 7.736 4.012 1.00 84.81 313 GLN A C 1
ATOM 2214 O O . GLN A 1 313 ? 15.042 7.685 2.947 1.00 84.81 313 GLN A O 1
ATOM 2219 N N . THR A 1 314 ? 13.154 8.120 4.078 1.00 78.69 314 THR A N 1
ATOM 2220 C CA . THR A 1 314 ? 12.328 8.395 2.887 1.00 78.69 314 THR A CA 1
ATOM 2221 C C . THR A 1 314 ? 11.612 9.749 2.939 1.00 78.69 314 THR A C 1
ATOM 2223 O O . THR A 1 314 ? 10.942 10.133 1.982 1.00 78.69 314 THR A O 1
ATOM 2226 N N . SER A 1 315 ? 11.763 10.520 4.022 1.00 81.06 315 SER A N 1
ATOM 2227 C CA . SER A 1 315 ? 11.218 11.877 4.135 1.00 81.06 315 SER A CA 1
ATOM 2228 C C . SER A 1 315 ? 12.195 12.829 4.822 1.00 81.06 315 SER A C 1
ATOM 2230 O O . SER A 1 315 ? 12.930 12.446 5.734 1.00 81.06 315 SER A O 1
ATOM 2232 N N . VAL A 1 316 ? 12.186 14.098 4.400 1.00 78.44 316 VAL A N 1
ATOM 2233 C CA . VAL A 1 316 ? 13.013 15.145 5.020 1.00 78.44 316 VAL A CA 1
ATOM 2234 C C . VAL A 1 316 ? 12.636 15.323 6.492 1.00 78.44 316 VAL A C 1
ATOM 2236 O O . VAL A 1 316 ? 13.517 15.462 7.333 1.00 78.44 316 VAL A O 1
ATOM 2239 N N . SER A 1 317 ? 11.348 15.237 6.843 1.00 72.25 317 SER A N 1
ATOM 2240 C CA . SER A 1 317 ? 10.886 15.363 8.232 1.00 72.25 317 SER A CA 1
ATOM 2241 C C . SER A 1 317 ? 11.475 14.295 9.159 1.00 72.25 317 SER A C 1
ATOM 2243 O O . SER A 1 317 ? 11.906 14.631 10.261 1.00 72.25 317 SER A O 1
ATOM 2245 N N . ALA A 1 318 ? 11.568 13.038 8.710 1.00 69.69 318 ALA A N 1
ATOM 2246 C CA . ALA A 1 318 ? 12.203 11.970 9.481 1.00 69.69 318 ALA A CA 1
ATOM 2247 C C . ALA A 1 318 ? 13.700 12.245 9.691 1.00 69.69 318 ALA A C 1
ATOM 2249 O O . ALA A 1 318 ? 14.207 12.129 10.806 1.00 69.69 318 ALA A O 1
ATOM 2250 N N . VAL A 1 319 ? 14.398 12.715 8.651 1.00 70.88 319 VAL A N 1
ATOM 2251 C CA . VAL A 1 319 ? 15.810 13.110 8.764 1.00 70.88 319 VAL A CA 1
ATOM 2252 C C . VAL A 1 319 ? 15.988 14.258 9.760 1.00 70.88 319 VAL A C 1
ATOM 2254 O O . VAL A 1 319 ? 16.896 14.212 10.587 1.00 70.88 319 VAL A O 1
ATOM 2257 N N . ARG A 1 320 ? 15.112 15.270 9.742 1.00 82.31 320 ARG A N 1
ATOM 2258 C CA . ARG A 1 320 ? 15.159 16.385 10.705 1.00 82.31 320 ARG A CA 1
ATOM 2259 C C . ARG A 1 320 ? 14.968 15.908 12.147 1.00 82.31 320 ARG A C 1
ATOM 2261 O O . ARG A 1 320 ? 15.662 16.394 13.035 1.00 82.31 320 ARG A O 1
ATOM 2268 N N . GLN A 1 321 ? 14.082 14.939 12.385 1.00 72.19 321 GLN A N 1
ATOM 2269 C CA . GLN A 1 321 ? 13.905 14.339 13.714 1.00 72.19 321 GLN A CA 1
ATOM 2270 C C . GLN A 1 321 ? 15.168 13.604 14.177 1.00 72.19 321 GLN A C 1
ATOM 2272 O O . GLN A 1 321 ? 15.587 13.764 15.323 1.00 72.19 321 GLN A O 1
ATOM 2277 N N . LEU A 1 322 ? 15.818 12.849 13.291 1.00 74.06 322 LEU A N 1
ATOM 2278 C CA . LEU A 1 322 ? 17.095 12.198 13.597 1.00 74.06 322 LEU A CA 1
ATOM 2279 C C . LEU A 1 322 ? 18.201 13.226 13.868 1.00 74.06 322 LEU A C 1
ATOM 2281 O O . LEU A 1 322 ? 18.998 13.054 14.789 1.00 74.06 322 LEU A O 1
ATOM 2285 N N . ALA A 1 323 ? 18.207 14.335 13.127 1.00 79.50 323 ALA A N 1
ATOM 2286 C CA . ALA A 1 323 ? 19.142 15.428 13.353 1.00 79.50 323 ALA A CA 1
ATOM 2287 C C . ALA A 1 323 ? 18.932 16.105 14.716 1.00 79.50 323 ALA A C 1
ATOM 2289 O O . ALA A 1 323 ? 19.904 16.356 15.423 1.00 79.50 323 ALA A O 1
ATOM 2290 N N . SER A 1 324 ? 17.681 16.313 15.152 1.00 72.19 324 SER A N 1
ATOM 2291 C CA . SER A 1 324 ? 17.397 16.850 16.496 1.00 72.19 324 SER A CA 1
ATOM 2292 C C . SER A 1 324 ? 17.848 15.936 17.640 1.00 72.19 324 SER A C 1
ATOM 2294 O O . SER A 1 324 ? 18.061 16.410 18.752 1.00 72.19 324 SER A O 1
ATOM 2296 N N . LYS A 1 325 ? 18.029 14.638 17.366 1.00 79.88 325 LYS A N 1
ATOM 2297 C CA . LYS A 1 325 ? 18.553 13.647 18.318 1.00 79.88 325 LYS A CA 1
ATOM 2298 C C . LYS A 1 325 ? 20.077 13.499 18.255 1.00 79.88 325 LYS A C 1
ATOM 2300 O O . LYS A 1 325 ? 20.643 12.746 19.039 1.00 79.88 325 LYS A O 1
ATOM 2305 N N . GLY A 1 326 ? 20.746 14.178 17.321 1.00 84.69 326 GLY A N 1
ATOM 2306 C CA . GLY A 1 326 ? 22.184 14.026 17.083 1.00 84.69 326 GLY A CA 1
ATOM 2307 C C . GLY A 1 326 ? 22.579 12.717 16.385 1.00 84.69 326 GLY A C 1
ATOM 2308 O O . GLY A 1 326 ? 23.763 12.391 16.326 1.00 84.69 326 GLY A O 1
ATOM 2309 N N . GLU A 1 327 ? 21.620 11.963 15.840 1.00 86.31 327 GLU A N 1
ATOM 2310 C CA . GLU A 1 327 ? 21.873 10.719 15.090 1.00 86.31 327 GLU A CA 1
ATOM 2311 C C . GLU A 1 327 ? 22.286 10.996 13.634 1.00 86.31 327 GLU A C 1
ATOM 2313 O O . GLU A 1 327 ? 22.988 10.203 13.000 1.00 86.31 327 GLU A O 1
ATOM 2318 N N . VAL A 1 328 ? 21.876 12.154 13.109 1.00 90.88 328 VAL A N 1
ATOM 2319 C CA . VAL A 1 328 ? 22.257 12.668 11.791 1.00 90.88 328 VAL A CA 1
ATOM 2320 C C . VAL A 1 328 ? 22.826 14.078 11.937 1.00 90.88 328 VAL A C 1
ATOM 2322 O O . VAL A 1 328 ? 22.319 14.887 12.706 1.00 90.88 328 VAL A O 1
ATOM 2325 N N . ALA A 1 329 ? 23.872 14.387 11.182 1.00 93.81 329 ALA A N 1
ATOM 2326 C CA . ALA A 1 329 ? 24.517 15.696 11.163 1.00 93.81 329 ALA A CA 1
ATOM 2327 C C . ALA A 1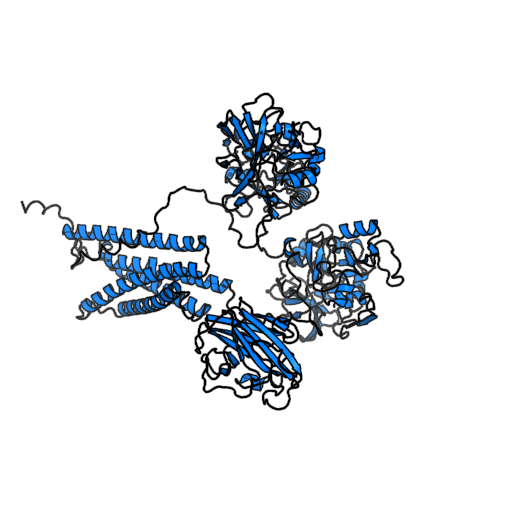 329 ? 24.792 16.152 9.726 1.00 93.81 329 ALA A C 1
ATOM 2329 O O . ALA A 1 329 ? 24.693 15.359 8.789 1.00 93.81 329 ALA A O 1
ATOM 2330 N N . SER A 1 330 ? 25.172 17.417 9.549 1.00 93.50 330 SER A N 1
ATOM 2331 C CA . SER A 1 330 ? 25.773 17.865 8.290 1.00 93.50 330 SER A CA 1
ATOM 2332 C C . SER A 1 330 ? 27.121 17.176 8.066 1.00 93.50 330 SER A C 1
ATOM 2334 O O . SER A 1 330 ? 27.893 16.938 8.999 1.00 93.50 330 SER A O 1
ATOM 2336 N N . PHE A 1 331 ? 27.429 16.878 6.810 1.00 90.62 331 PHE A N 1
ATOM 2337 C CA . PHE A 1 331 ? 28.756 16.472 6.379 1.00 90.62 331 PHE A CA 1
ATOM 2338 C C . PHE A 1 331 ? 29.581 17.703 6.002 1.00 90.62 331 PHE A C 1
ATOM 2340 O O . PHE A 1 331 ? 29.227 18.431 5.077 1.00 90.62 331 PHE A O 1
ATOM 2347 N N . ASP A 1 332 ? 30.701 17.889 6.698 1.00 82.75 332 ASP A N 1
ATOM 2348 C CA . ASP A 1 332 ? 31.716 18.882 6.364 1.00 82.75 332 ASP A CA 1
ATOM 2349 C C . ASP A 1 332 ? 32.916 18.181 5.695 1.00 82.75 332 ASP A C 1
ATOM 2351 O O . ASP A 1 332 ? 33.585 17.372 6.348 1.00 82.75 332 ASP A O 1
ATOM 2355 N N . PRO A 1 333 ? 33.209 18.452 4.410 1.00 74.00 333 PRO A N 1
ATOM 2356 C CA . PRO A 1 333 ? 34.359 17.867 3.727 1.00 74.00 333 PRO A CA 1
ATOM 2357 C C . PRO A 1 333 ? 35.710 18.320 4.305 1.00 74.00 333 PRO A C 1
ATOM 2359 O O . PRO A 1 333 ? 36.676 17.566 4.203 1.00 74.00 333 PRO A O 1
ATOM 2362 N N . ALA A 1 334 ? 35.795 19.508 4.913 1.00 76.69 334 ALA A N 1
ATOM 2363 C CA . ALA A 1 334 ? 37.017 20.017 5.537 1.00 76.69 334 ALA A CA 1
ATOM 2364 C C . ALA A 1 334 ? 37.242 19.432 6.941 1.00 76.69 334 ALA A C 1
ATOM 2366 O O . ALA A 1 334 ? 38.382 19.320 7.392 1.00 76.69 334 ALA A O 1
ATOM 2367 N N . ALA A 1 335 ? 36.167 19.007 7.610 1.00 77.81 335 ALA A N 1
ATOM 2368 C CA . ALA A 1 335 ? 36.219 18.373 8.922 1.00 77.81 335 ALA A CA 1
ATOM 2369 C C . ALA A 1 335 ? 35.295 17.137 9.011 1.00 77.81 335 ALA A C 1
ATOM 2371 O O . ALA A 1 335 ? 34.328 17.133 9.774 1.00 77.81 335 ALA A O 1
ATOM 2372 N N . PRO A 1 336 ? 35.597 16.025 8.308 1.00 71.31 336 PRO A N 1
ATOM 2373 C CA . PRO A 1 336 ? 34.683 14.879 8.196 1.00 71.31 336 PRO A CA 1
ATOM 2374 C C . PRO A 1 336 ? 34.323 14.198 9.525 1.00 71.31 336 PRO A C 1
ATOM 2376 O O . PRO A 1 336 ? 33.349 13.447 9.588 1.00 71.31 336 PRO A O 1
ATOM 2379 N N . ALA A 1 337 ? 35.087 14.455 10.590 1.00 74.88 337 ALA A N 1
ATOM 2380 C CA . ALA A 1 337 ? 34.872 13.916 11.931 1.00 74.88 337 ALA A CA 1
ATOM 2381 C C . ALA A 1 337 ? 33.905 14.745 12.806 1.00 74.88 337 ALA A C 1
ATOM 2383 O O . ALA A 1 337 ? 33.461 14.250 13.838 1.00 74.88 337 ALA A O 1
ATOM 2384 N N . THR A 1 338 ? 33.560 15.981 12.431 1.00 81.44 338 THR A N 1
ATOM 2385 C CA . THR A 1 338 ? 32.704 16.870 13.248 1.00 81.44 338 THR A CA 1
ATOM 2386 C C . THR A 1 338 ? 31.224 16.653 12.945 1.00 81.44 338 THR A C 1
ATOM 2388 O O . THR A 1 338 ? 30.882 16.283 11.832 1.00 81.44 338 THR A O 1
ATOM 2391 N N . ASN A 1 339 ? 30.316 16.889 13.895 1.00 86.62 339 ASN A N 1
ATOM 2392 C CA . ASN A 1 339 ? 28.870 16.692 13.693 1.00 86.62 339 ASN A CA 1
ATOM 2393 C C . ASN A 1 339 ? 28.092 18.020 13.792 1.00 86.62 339 ASN A C 1
ATOM 2395 O O . ASN A 1 339 ? 27.354 18.216 14.759 1.00 86.62 339 ASN A O 1
ATOM 2399 N N . PRO A 1 340 ? 28.268 18.958 12.841 1.00 88.88 340 PRO A N 1
ATOM 2400 C CA . PRO A 1 340 ? 27.529 20.215 12.852 1.00 88.88 340 PRO A CA 1
ATOM 2401 C C . PRO A 1 340 ? 26.026 20.002 12.586 1.00 88.88 340 PRO A C 1
ATOM 2403 O O . PRO A 1 340 ? 25.647 19.009 11.953 1.00 88.88 340 PRO A O 1
ATOM 2406 N N . PRO A 1 341 ? 25.156 20.937 13.020 1.00 88.44 341 PRO A N 1
ATOM 2407 C CA . PRO A 1 341 ? 23.727 20.888 12.722 1.00 88.44 341 PRO A CA 1
ATOM 2408 C C . PRO A 1 341 ? 23.443 20.740 11.223 1.00 88.44 341 PRO A C 1
ATOM 2410 O O . PRO A 1 341 ? 24.174 21.275 10.383 1.00 88.44 341 PRO A O 1
ATOM 2413 N N . LEU A 1 342 ? 22.377 20.009 10.887 1.00 89.94 342 LEU A N 1
ATOM 2414 C CA . LEU A 1 342 ? 21.981 19.787 9.497 1.00 89.94 342 LEU A CA 1
ATOM 2415 C C . LEU A 1 342 ? 21.636 21.123 8.815 1.00 89.94 342 LEU A C 1
ATOM 2417 O O . LEU A 1 342 ? 20.784 21.861 9.308 1.00 89.94 342 LEU A O 1
ATOM 2421 N N . ALA A 1 343 ? 22.296 21.424 7.698 1.00 90.31 343 ALA A N 1
ATOM 2422 C CA . ALA A 1 343 ? 22.183 22.688 6.981 1.00 90.31 343 ALA A CA 1
ATOM 2423 C C . ALA A 1 343 ? 22.421 22.508 5.472 1.00 90.31 343 ALA A C 1
ATOM 2425 O O . ALA A 1 343 ? 22.983 21.507 5.016 1.00 90.31 343 ALA A O 1
ATOM 2426 N N . ARG A 1 344 ? 22.016 23.515 4.691 1.00 91.25 344 ARG A N 1
ATOM 2427 C CA . ARG A 1 344 ? 22.276 23.581 3.248 1.00 91.25 344 ARG A CA 1
ATOM 2428 C C . ARG A 1 344 ? 23.772 23.708 2.969 1.00 91.25 344 ARG A C 1
ATOM 2430 O O . ARG A 1 344 ? 24.456 24.529 3.569 1.00 91.25 344 ARG A O 1
ATOM 2437 N N . SER A 1 345 ? 24.249 22.936 1.998 1.00 90.50 345 SER A N 1
ATOM 2438 C CA . SER A 1 345 ? 25.660 22.891 1.585 1.00 90.50 345 SER A CA 1
ATOM 2439 C C . SER A 1 345 ? 26.074 24.019 0.629 1.00 90.50 345 SER A C 1
ATOM 2441 O O . SER A 1 345 ? 27.246 24.133 0.288 1.00 90.50 345 SER A O 1
ATOM 2443 N N . GLY A 1 346 ? 25.119 24.826 0.152 1.00 91.06 346 GLY A N 1
ATOM 2444 C CA . GLY A 1 346 ? 25.337 25.807 -0.921 1.00 91.06 346 GLY A CA 1
ATOM 2445 C C . GLY A 1 346 ? 25.326 25.204 -2.333 1.00 91.06 346 GLY A C 1
ATOM 2446 O O . GLY A 1 346 ? 25.399 25.941 -3.313 1.00 91.06 346 GLY A O 1
ATOM 2447 N N . ILE A 1 347 ? 25.192 23.881 -2.455 1.00 95.38 347 ILE A N 1
ATOM 2448 C CA . ILE A 1 347 ? 25.059 23.185 -3.736 1.00 95.38 347 ILE A CA 1
ATOM 2449 C C . ILE A 1 347 ? 23.594 23.218 -4.184 1.00 95.38 347 ILE A C 1
ATOM 2451 O O . ILE A 1 347 ? 22.691 22.907 -3.403 1.00 95.38 347 ILE A O 1
ATOM 2455 N N . VAL A 1 348 ? 23.369 23.544 -5.458 1.00 97.44 348 VAL A N 1
ATOM 2456 C CA . VAL A 1 348 ? 22.057 23.496 -6.110 1.00 97.44 348 VAL A CA 1
ATOM 2457 C C . VAL A 1 348 ? 22.108 22.514 -7.276 1.00 97.44 348 VAL A C 1
ATOM 2459 O O . VAL A 1 348 ? 23.015 22.573 -8.110 1.00 97.44 348 VAL A O 1
ATOM 2462 N N . VAL A 1 349 ? 21.122 21.622 -7.347 1.00 97.75 349 VAL A N 1
ATOM 2463 C CA . VAL A 1 349 ? 20.929 20.689 -8.467 1.00 97.75 349 VAL A CA 1
ATOM 2464 C C . VAL A 1 349 ? 19.559 20.905 -9.102 1.00 97.75 349 VAL A C 1
ATOM 2466 O O . VAL A 1 349 ? 18.585 21.184 -8.405 1.00 97.75 349 VAL A O 1
ATOM 2469 N N . ASN A 1 350 ? 19.488 20.794 -10.427 1.00 97.75 350 ASN A N 1
ATOM 2470 C CA . ASN A 1 350 ? 18.240 20.853 -11.178 1.00 97.75 350 ASN A CA 1
ATOM 2471 C C . ASN A 1 350 ? 17.731 19.431 -11.432 1.00 97.75 350 ASN A C 1
ATOM 2473 O O . ASN A 1 350 ? 18.311 18.696 -12.242 1.00 97.75 350 ASN A O 1
ATOM 2477 N N . CYS A 1 351 ? 16.668 19.049 -10.721 1.00 96.06 351 CYS A N 1
ATOM 2478 C CA . CYS A 1 351 ? 16.151 17.684 -10.699 1.00 96.06 351 CYS A CA 1
ATOM 2479 C C . CYS A 1 351 ? 14.615 17.615 -10.844 1.00 96.06 351 CYS A C 1
ATOM 2481 O O . CYS A 1 351 ? 13.909 17.341 -9.869 1.00 96.06 351 CYS A O 1
ATOM 2483 N N . PRO A 1 352 ? 14.057 17.839 -12.047 1.00 96.06 352 PRO A N 1
ATOM 2484 C CA . PRO A 1 352 ? 12.618 17.732 -12.284 1.00 96.06 352 PRO A CA 1
ATOM 2485 C C . PRO A 1 352 ? 12.054 16.345 -11.963 1.00 96.06 352 PRO A C 1
ATOM 2487 O O . PRO A 1 352 ? 12.543 15.322 -12.459 1.00 96.06 352 PRO A O 1
ATOM 2490 N N . ILE A 1 353 ? 10.973 16.304 -11.178 1.00 94.50 353 ILE A N 1
ATOM 2491 C CA . ILE A 1 353 ? 10.266 15.057 -10.858 1.00 94.50 353 ILE A CA 1
ATOM 2492 C C . ILE A 1 353 ? 9.316 14.713 -12.003 1.00 94.50 353 ILE A C 1
ATOM 2494 O O . ILE A 1 353 ? 8.433 15.492 -12.366 1.00 94.50 353 ILE A O 1
ATOM 2498 N N . LEU A 1 354 ? 9.481 13.509 -12.551 1.00 90.50 354 LEU A N 1
ATOM 2499 C CA . LEU A 1 354 ? 8.667 13.000 -13.650 1.00 90.50 354 LEU A CA 1
ATOM 2500 C C . LEU A 1 354 ? 7.429 12.264 -13.149 1.00 90.50 354 LEU A C 1
ATOM 2502 O O . LEU A 1 354 ? 6.353 12.402 -13.727 1.00 90.50 354 LEU A O 1
ATOM 2506 N N . ALA A 1 355 ? 7.587 11.450 -12.105 1.00 86.00 355 ALA A N 1
ATOM 2507 C CA . ALA A 1 355 ? 6.515 10.613 -11.596 1.00 86.00 355 ALA A CA 1
ATOM 2508 C C . ALA A 1 355 ? 6.686 10.292 -10.116 1.00 86.00 355 ALA A C 1
ATOM 2510 O O . ALA A 1 355 ? 7.799 10.239 -9.590 1.00 86.00 355 ALA A O 1
ATOM 2511 N N . ILE A 1 356 ? 5.563 9.998 -9.476 1.00 82.12 356 ILE A N 1
ATOM 2512 C CA . ILE A 1 356 ? 5.522 9.340 -8.178 1.00 82.12 356 ILE A CA 1
ATOM 2513 C C . ILE A 1 356 ? 5.065 7.902 -8.392 1.00 82.12 356 ILE A C 1
ATOM 2515 O O . ILE A 1 356 ? 4.081 7.635 -9.092 1.00 82.12 356 ILE A O 1
ATOM 2519 N N . LEU A 1 357 ? 5.835 6.960 -7.855 1.00 74.06 357 LEU A N 1
ATOM 2520 C CA . LEU A 1 357 ? 5.492 5.556 -7.971 1.00 74.06 357 LEU A CA 1
ATOM 2521 C C . LEU A 1 357 ? 4.322 5.249 -7.034 1.00 74.06 357 LEU A C 1
ATOM 2523 O O . LEU A 1 357 ? 4.179 5.883 -5.975 1.00 74.06 357 LEU A O 1
ATOM 2527 N N . PRO A 1 358 ? 3.457 4.295 -7.417 1.00 54.41 358 PRO A N 1
ATOM 2528 C CA . PRO A 1 358 ? 2.554 3.725 -6.444 1.00 54.41 358 PRO A CA 1
ATOM 2529 C C . PRO A 1 358 ? 3.432 3.128 -5.352 1.00 54.41 358 PRO A C 1
ATOM 2531 O O . PRO A 1 358 ? 4.431 2.456 -5.630 1.00 54.41 358 PRO A O 1
ATOM 2534 N N . VAL A 1 359 ? 3.072 3.394 -4.103 1.00 48.00 359 VAL A N 1
ATOM 2535 C CA . VAL A 1 359 ? 3.598 2.572 -3.023 1.00 48.00 359 VAL A CA 1
ATOM 2536 C C . VAL A 1 359 ? 3.185 1.146 -3.397 1.00 48.00 359 VAL A C 1
ATOM 2538 O O . VAL A 1 359 ? 2.022 0.961 -3.790 1.00 48.00 359 VAL A O 1
ATOM 2541 N N . PRO A 1 360 ? 4.096 0.149 -3.374 1.00 40.16 360 PRO A N 1
ATOM 2542 C CA . PRO A 1 360 ? 3.648 -1.236 -3.411 1.00 40.16 360 PRO A CA 1
ATOM 2543 C C . PRO A 1 360 ? 2.504 -1.354 -2.401 1.00 40.16 360 PRO A C 1
ATOM 2545 O O . PRO A 1 360 ? 2.507 -0.613 -1.424 1.00 40.16 360 PRO A O 1
ATOM 2548 N N . GLU A 1 361 ? 1.500 -2.194 -2.643 1.00 37.34 361 GLU A N 1
ATOM 2549 C CA . GLU A 1 361 ? 0.419 -2.442 -1.679 1.00 37.34 361 GLU A CA 1
ATOM 2550 C C . GLU A 1 361 ? 1.027 -3.085 -0.409 1.00 37.34 361 GLU A C 1
ATOM 2552 O O . GLU A 1 361 ? 0.912 -4.280 -0.162 1.00 37.34 361 GLU A O 1
ATOM 2557 N N . GLU A 1 362 ? 1.789 -2.299 0.348 1.00 37.41 362 GLU A N 1
ATOM 2558 C CA . GLU A 1 362 ? 2.338 -2.582 1.648 1.00 37.41 362 GLU A CA 1
ATOM 2559 C C . GLU A 1 362 ? 1.244 -2.253 2.648 1.00 37.41 362 GLU A C 1
ATOM 2561 O O . GLU A 1 362 ? 0.424 -1.345 2.468 1.00 37.41 362 GLU A O 1
ATOM 2566 N N . ALA A 1 363 ? 1.209 -3.081 3.681 1.00 38.69 363 ALA A N 1
ATOM 2567 C CA . ALA A 1 363 ? 0.252 -3.013 4.757 1.00 38.69 363 ALA A CA 1
ATOM 2568 C C . ALA A 1 363 ? 0.100 -1.573 5.284 1.00 38.69 363 ALA A C 1
ATOM 2570 O O . ALA A 1 363 ? 1.065 -0.804 5.271 1.00 38.69 363 ALA A O 1
ATOM 2571 N N . PRO A 1 364 ? -1.094 -1.202 5.781 1.00 48.72 364 PRO A N 1
ATOM 2572 C CA . PRO A 1 364 ? -1.260 0.068 6.479 1.00 48.72 364 PRO A CA 1
ATOM 2573 C C . PRO A 1 364 ? -0.151 0.236 7.529 1.00 48.72 364 PRO A C 1
ATOM 2575 O O . PRO A 1 364 ? 0.239 -0.749 8.156 1.00 48.72 364 PRO A O 1
ATOM 2578 N N . LEU A 1 365 ? 0.368 1.454 7.730 1.00 58.03 365 LEU A N 1
ATOM 2579 C CA . LEU A 1 365 ? 1.371 1.688 8.773 1.00 58.03 365 LEU A CA 1
ATOM 2580 C C . LEU A 1 365 ? 0.705 1.412 10.123 1.00 58.03 365 LEU A C 1
ATOM 2582 O O . LEU A 1 365 ? -0.082 2.231 10.594 1.00 58.03 365 LEU A O 1
ATOM 2586 N N . LEU A 1 366 ? 0.974 0.240 10.698 1.00 63.31 366 LEU A N 1
ATOM 2587 C CA . LEU A 1 366 ? 0.420 -0.201 11.974 1.00 63.31 366 LEU A CA 1
ATOM 2588 C C . LEU A 1 366 ? 1.242 0.399 13.114 1.00 63.31 366 LEU A C 1
ATOM 2590 O O . LEU A 1 366 ? 2.452 0.196 13.189 1.00 63.31 366 LEU A O 1
ATOM 2594 N N . PHE A 1 367 ? 0.578 1.106 14.022 1.00 69.50 367 PHE A N 1
ATOM 2595 C CA . PHE A 1 367 ? 1.209 1.688 15.206 1.00 69.50 367 PHE A CA 1
ATOM 2596 C C . PHE A 1 367 ? 1.208 0.726 16.393 1.00 69.50 367 PHE A C 1
ATOM 2598 O O . PHE A 1 367 ? 2.157 0.708 17.170 1.00 69.50 367 PHE A O 1
ATOM 2605 N N . LEU A 1 368 ? 0.198 -0.148 16.474 1.00 70.38 368 LEU A N 1
ATOM 2606 C CA . LEU A 1 368 ? 0.156 -1.249 17.432 1.00 70.38 368 LEU A CA 1
ATOM 2607 C C . LEU A 1 368 ? 0.683 -2.531 16.775 1.00 70.38 368 LEU A C 1
ATOM 2609 O O . LEU A 1 368 ? -0.081 -3.213 16.088 1.00 70.38 368 LEU A O 1
ATOM 2613 N N . PRO A 1 369 ? 1.954 -2.918 16.983 1.00 56.91 369 PRO A N 1
ATOM 2614 C CA . PRO A 1 369 ? 2.551 -4.067 16.296 1.00 56.91 369 PRO A CA 1
ATOM 2615 C C . PRO A 1 369 ? 1.899 -5.409 16.662 1.00 56.91 369 PRO A C 1
ATOM 2617 O O . PRO A 1 369 ? 2.046 -6.381 15.932 1.00 56.91 369 PRO A O 1
ATOM 2620 N N . GLN A 1 370 ? 1.168 -5.471 17.781 1.00 66.31 370 GLN A N 1
ATOM 2621 C CA . GLN A 1 370 ? 0.413 -6.654 18.217 1.00 66.31 370 GLN A CA 1
ATOM 2622 C C . GLN A 1 370 ? -1.014 -6.716 17.635 1.00 66.31 370 GLN A C 1
ATOM 2624 O O . GLN A 1 370 ? -1.772 -7.646 17.935 1.00 66.31 370 GLN A O 1
ATOM 2629 N N . SER A 1 371 ? -1.407 -5.707 16.852 1.00 69.50 371 SER A N 1
ATOM 2630 C CA . SER A 1 371 ? -2.740 -5.603 16.267 1.00 69.50 371 SER A CA 1
ATOM 2631 C C . SER A 1 371 ? -2.822 -6.283 14.903 1.00 69.50 371 SER A C 1
ATOM 2633 O O . SER A 1 371 ? -1.932 -6.153 14.068 1.00 69.50 371 SER A O 1
ATOM 2635 N N . GLU A 1 372 ? -3.922 -6.993 14.663 1.00 77.12 372 GLU A N 1
ATOM 2636 C CA . GLU A 1 372 ? -4.274 -7.506 13.335 1.00 77.12 372 GLU A CA 1
ATOM 2637 C C . GLU A 1 372 ? -5.492 -6.729 12.839 1.00 77.12 372 GLU A C 1
ATOM 2639 O O . GLU A 1 372 ? -6.616 -6.980 13.278 1.00 77.12 372 GLU A O 1
ATOM 2644 N N . VAL A 1 373 ? -5.260 -5.736 11.978 1.00 63.06 373 VAL A N 1
ATOM 2645 C CA . VAL A 1 373 ? -6.310 -4.864 11.436 1.00 63.06 373 VAL A CA 1
ATOM 2646 C C . VAL A 1 373 ? -6.869 -5.460 10.144 1.00 63.06 373 VAL A C 1
ATOM 2648 O O . VAL A 1 373 ? -6.151 -5.610 9.158 1.00 63.06 373 VAL A O 1
ATOM 2651 N N . ASP A 1 374 ? -8.169 -5.738 10.129 1.00 66.06 374 ASP A N 1
ATOM 2652 C CA . ASP A 1 374 ? -8.931 -6.085 8.932 1.00 66.06 374 ASP A CA 1
ATOM 2653 C C . ASP A 1 374 ? -9.698 -4.847 8.445 1.00 66.06 374 ASP A C 1
ATOM 2655 O O . ASP A 1 374 ? -10.776 -4.503 8.941 1.00 66.06 374 ASP A O 1
ATOM 2659 N N . LEU A 1 375 ? -9.115 -4.162 7.458 1.00 56.28 375 LEU A N 1
ATOM 2660 C CA . LEU A 1 375 ? -9.667 -2.938 6.869 1.00 56.28 375 LEU A CA 1
ATOM 2661 C C . LEU A 1 375 ? -10.982 -3.158 6.112 1.00 56.28 375 LEU A C 1
ATOM 2663 O O . LEU A 1 375 ? -11.731 -2.194 5.927 1.00 56.28 375 LEU A O 1
ATOM 2667 N N . ALA A 1 376 ? -11.233 -4.384 5.641 1.00 49.78 376 ALA A N 1
ATOM 2668 C CA . ALA A 1 376 ? -12.434 -4.734 4.893 1.00 49.78 376 ALA A CA 1
ATOM 2669 C C . ALA A 1 376 ? -13.591 -5.051 5.845 1.00 49.78 376 ALA A C 1
ATOM 2671 O O . ALA A 1 376 ? -14.705 -4.575 5.636 1.00 49.78 376 ALA A O 1
ATOM 2672 N N . ALA A 1 377 ? -13.314 -5.797 6.916 1.00 51.34 377 ALA A N 1
ATOM 2673 C CA . ALA A 1 377 ? -14.286 -6.073 7.969 1.00 51.34 377 ALA A CA 1
ATOM 2674 C C . ALA A 1 377 ? -14.508 -4.876 8.910 1.00 51.34 377 ALA A C 1
ATOM 2676 O O . ALA A 1 377 ? -15.497 -4.853 9.642 1.00 51.34 377 ALA A O 1
ATOM 2677 N N . GLY A 1 378 ? -13.599 -3.894 8.918 1.00 68.69 378 GLY A N 1
ATOM 2678 C CA . GLY A 1 378 ? -13.635 -2.783 9.868 1.00 68.69 378 GLY A CA 1
ATOM 2679 C C . GLY A 1 378 ? -13.408 -3.262 11.301 1.00 68.69 378 GLY A C 1
ATOM 2680 O O . GLY A 1 378 ? -14.066 -2.782 12.227 1.00 68.69 378 GLY A O 1
ATOM 2681 N N . THR A 1 379 ? -12.511 -4.233 11.485 1.00 80.62 379 THR A N 1
ATOM 2682 C CA . THR A 1 379 ? -12.231 -4.840 12.792 1.00 80.62 379 THR A CA 1
ATOM 2683 C C . THR A 1 379 ? -10.741 -4.917 13.081 1.00 80.62 379 THR A C 1
ATOM 2685 O O . THR A 1 379 ? -9.926 -4.956 12.165 1.00 80.62 379 THR A O 1
ATOM 2688 N N . VAL A 1 380 ? -10.382 -4.980 14.360 1.00 82.81 380 VAL A N 1
ATOM 2689 C CA . VAL A 1 380 ? -9.017 -5.247 14.820 1.00 82.81 380 VAL A CA 1
ATOM 2690 C C . VAL A 1 380 ? -9.022 -6.381 15.834 1.00 82.81 380 VAL A C 1
ATOM 2692 O O . VAL A 1 380 ? -9.905 -6.430 16.688 1.00 82.81 380 VAL A O 1
ATOM 2695 N N . MET A 1 381 ? -8.039 -7.277 15.771 1.00 83.62 381 MET A N 1
ATOM 2696 C CA . MET A 1 381 ? -7.754 -8.225 16.849 1.00 83.62 381 MET A CA 1
ATOM 2697 C C . MET A 1 381 ? -6.607 -7.699 17.716 1.00 83.62 381 MET A C 1
ATOM 2699 O O . MET A 1 381 ? -5.510 -7.468 17.209 1.00 83.62 381 MET A O 1
ATOM 2703 N N . LEU A 1 382 ? -6.844 -7.549 19.021 1.00 86.94 382 LEU A N 1
ATOM 2704 C CA . LEU A 1 382 ? -5.855 -7.092 20.002 1.00 86.94 382 LEU A CA 1
ATOM 2705 C C . LEU A 1 382 ? -5.586 -8.159 21.072 1.00 86.94 382 LEU A C 1
ATOM 2707 O O . LEU A 1 382 ? -6.490 -8.937 21.396 1.00 86.94 382 LEU A O 1
ATOM 2711 N N . PRO A 1 383 ? -4.362 -8.219 21.630 1.00 87.06 383 PRO A N 1
ATOM 2712 C CA . PRO A 1 383 ? -4.080 -9.044 22.797 1.00 87.06 383 PRO A CA 1
ATOM 2713 C C . PRO A 1 383 ? -4.869 -8.537 24.005 1.00 87.06 383 PRO A C 1
ATOM 2715 O O . PRO A 1 383 ? -5.003 -7.333 24.218 1.00 87.06 383 PRO A O 1
ATOM 2718 N N . LEU A 1 384 ? -5.390 -9.473 24.792 1.00 89.56 384 LEU A N 1
ATOM 2719 C CA . LEU A 1 384 ? -6.129 -9.174 26.008 1.00 89.56 384 LEU A CA 1
ATOM 2720 C C . LEU A 1 384 ? -5.211 -9.284 27.226 1.00 89.56 384 LEU A C 1
ATOM 2722 O O . LEU A 1 384 ? -4.291 -10.109 27.262 1.00 89.56 384 LEU A O 1
ATOM 2726 N N . CYS A 1 385 ? -5.498 -8.472 28.232 1.00 89.06 385 CYS A N 1
ATOM 2727 C CA . CYS A 1 385 ? -4.864 -8.470 29.541 1.00 89.06 385 CYS A CA 1
ATOM 2728 C C . CYS A 1 385 ? -5.919 -8.821 30.602 1.00 89.06 385 CYS A C 1
ATOM 2730 O O . CYS A 1 385 ? -7.114 -8.554 30.419 1.00 89.06 385 CYS A O 1
ATOM 2732 N N . ARG A 1 386 ? -5.488 -9.450 31.701 1.00 88.75 386 ARG A N 1
ATOM 2733 C CA . ARG A 1 386 ? -6.367 -9.810 32.825 1.00 88.75 386 ARG A CA 1
ATOM 2734 C C . ARG A 1 386 ? -6.026 -8.991 34.057 1.00 88.75 386 ARG A C 1
ATOM 2736 O O . ARG A 1 386 ? -4.862 -8.733 34.351 1.00 88.75 386 ARG A O 1
ATOM 2743 N N . GLY A 1 387 ? -7.062 -8.549 34.752 1.00 90.25 387 GLY A N 1
ATOM 2744 C CA . GLY A 1 387 ? -6.969 -7.827 36.011 1.00 90.25 387 GLY A CA 1
ATOM 2745 C C . GLY A 1 387 ? -8.000 -8.330 37.011 1.00 90.25 387 GLY A C 1
ATOM 2746 O O . GLY A 1 387 ? -8.918 -9.070 36.656 1.00 90.25 387 GLY A O 1
ATOM 2747 N N . ARG A 1 388 ? -7.873 -7.905 38.264 1.00 90.94 388 ARG A N 1
ATOM 2748 C CA . ARG A 1 388 ? -8.835 -8.171 39.340 1.00 90.94 388 ARG A CA 1
ATOM 2749 C C . ARG A 1 388 ? -9.560 -6.897 39.720 1.00 90.94 388 ARG A C 1
ATOM 2751 O O . ARG A 1 388 ? -8.975 -5.818 39.680 1.00 90.94 388 ARG A O 1
ATOM 2758 N N . LEU A 1 389 ? -10.818 -7.024 40.122 1.00 93.06 389 LEU A N 1
ATOM 2759 C CA . LEU A 1 389 ? -11.546 -5.916 40.727 1.00 93.06 389 LEU A CA 1
ATOM 2760 C C . LEU A 1 389 ? -11.344 -5.926 42.248 1.00 93.06 389 LEU A C 1
ATOM 2762 O O . LEU A 1 389 ? -11.627 -6.928 42.912 1.00 93.06 389 LEU A O 1
ATOM 2766 N N . ARG A 1 390 ? -10.889 -4.802 42.808 1.00 91.69 390 ARG A N 1
ATOM 2767 C CA . ARG A 1 390 ? -10.681 -4.646 44.253 1.00 91.69 390 ARG A CA 1
ATOM 2768 C C . ARG A 1 390 ? -11.965 -4.930 45.026 1.00 91.69 390 ARG A C 1
ATOM 2770 O O . ARG A 1 390 ? -13.029 -4.412 44.698 1.00 91.69 390 ARG A O 1
ATOM 2777 N N . GLY A 1 391 ? -11.858 -5.752 46.069 1.00 88.69 391 GLY A N 1
ATOM 2778 C CA . GLY A 1 391 ? -13.004 -6.149 46.896 1.00 88.69 391 GLY A CA 1
ATOM 2779 C C . GLY A 1 391 ? -13.987 -7.105 46.207 1.00 88.69 391 GLY A C 1
ATOM 2780 O O . GLY A 1 391 ? -15.076 -7.331 46.723 1.00 88.69 391 GLY A O 1
ATOM 2781 N N . SER A 1 392 ? -13.640 -7.666 45.044 1.00 89.56 392 SER A N 1
ATOM 2782 C CA . SER A 1 392 ? -14.450 -8.652 44.316 1.00 89.56 392 SER A CA 1
ATOM 2783 C C . SER A 1 392 ? -13.550 -9.750 43.731 1.00 89.56 392 SER A C 1
ATOM 2785 O O . SER A 1 392 ? -13.290 -9.750 42.527 1.00 89.56 392 SER A O 1
ATOM 2787 N N . PRO A 1 393 ? -13.060 -10.687 44.568 1.00 80.62 393 PRO A N 1
ATOM 2788 C CA . PRO A 1 393 ? -12.031 -11.661 44.182 1.00 80.62 393 PRO A CA 1
ATOM 2789 C C . PRO A 1 393 ? -12.459 -12.593 43.039 1.00 80.62 393 PRO A C 1
ATOM 2791 O O . PRO A 1 393 ? -11.611 -13.069 42.289 1.00 80.62 393 PRO A O 1
ATOM 2794 N N . ASP A 1 394 ? -13.764 -12.800 42.865 1.00 88.31 394 ASP A N 1
ATOM 2795 C CA . ASP A 1 394 ? -14.323 -13.681 41.834 1.00 88.31 394 ASP A CA 1
ATOM 2796 C C . ASP A 1 394 ? -14.519 -12.974 40.481 1.00 88.31 394 ASP A C 1
ATOM 2798 O O . ASP A 1 394 ? -14.982 -13.600 39.520 1.00 88.31 394 ASP A O 1
ATOM 2802 N N . THR A 1 395 ? -14.223 -11.670 40.411 1.00 92.25 395 THR A N 1
ATOM 2803 C CA . THR A 1 395 ? -14.447 -10.818 39.239 1.00 92.25 395 THR A CA 1
ATOM 2804 C C . THR A 1 395 ? -13.128 -10.503 38.536 1.00 92.25 395 THR A C 1
ATOM 2806 O O . THR A 1 395 ? -12.273 -9.787 39.062 1.00 92.25 395 THR A O 1
ATOM 2809 N N . THR A 1 396 ? -12.991 -10.986 37.302 1.00 91.81 396 THR A N 1
ATOM 2810 C CA . THR A 1 396 ? -11.864 -10.685 36.414 1.00 91.81 396 THR A CA 1
ATOM 2811 C C . THR A 1 396 ? -12.229 -9.548 35.468 1.00 91.81 396 THR A C 1
ATOM 2813 O O . THR A 1 396 ? -13.238 -9.601 34.763 1.00 91.81 396 THR A O 1
ATOM 2816 N N . VAL A 1 397 ? -11.364 -8.542 35.414 1.00 93.75 397 VAL A N 1
ATOM 2817 C CA . VAL A 1 397 ? -11.402 -7.458 34.436 1.00 93.75 397 VAL A CA 1
ATOM 2818 C C . VAL A 1 397 ? -10.646 -7.885 33.185 1.00 93.75 397 VAL A C 1
ATOM 2820 O O . VAL A 1 397 ? -9.483 -8.279 33.260 1.00 93.75 397 VAL A O 1
ATOM 2823 N N . LEU A 1 398 ? -11.302 -7.789 32.031 1.00 93.94 398 LEU A N 1
ATOM 2824 C CA . LEU A 1 398 ? -10.674 -7.948 30.726 1.00 93.94 398 LEU A CA 1
ATOM 2825 C C . LEU A 1 398 ? -10.401 -6.558 30.156 1.00 93.94 398 LEU A C 1
ATOM 2827 O O . LEU A 1 398 ? -11.340 -5.791 29.938 1.00 93.94 398 LEU A O 1
ATOM 2831 N N . TYR A 1 399 ? -9.136 -6.233 29.910 1.00 94.56 399 TYR A N 1
ATOM 2832 C CA . TYR A 1 399 ? -8.724 -4.928 29.387 1.00 94.56 399 TYR A CA 1
ATOM 2833 C C . TYR A 1 399 ? -7.679 -5.085 28.282 1.00 94.56 399 TYR A C 1
ATOM 2835 O O . TYR A 1 399 ? -7.100 -6.157 28.101 1.00 94.56 399 TYR A O 1
ATOM 2843 N N . ILE A 1 400 ? -7.465 -4.020 27.518 1.00 93.75 400 ILE A N 1
ATOM 2844 C CA . ILE A 1 400 ? -6.403 -3.922 26.507 1.00 93.75 400 ILE A CA 1
ATOM 2845 C C . ILE A 1 400 ? -5.430 -2.825 26.920 1.00 93.75 400 ILE A C 1
ATOM 2847 O O . ILE A 1 400 ? -5.836 -1.912 27.624 1.00 93.75 400 ILE A O 1
ATOM 2851 N N . VAL A 1 401 ? -4.180 -2.881 26.464 1.00 91.56 401 VAL A N 1
ATOM 2852 C CA . VAL A 1 401 ? -3.233 -1.765 26.600 1.00 91.56 401 VAL A CA 1
ATOM 2853 C C . VAL A 1 401 ? -2.907 -1.240 25.212 1.00 91.56 401 VAL A C 1
ATOM 2855 O O . VAL A 1 401 ? -2.495 -2.015 24.349 1.00 91.56 401 VAL A O 1
ATOM 2858 N N . THR A 1 402 ? -3.097 0.060 24.988 1.00 92.81 402 THR A N 1
ATOM 2859 C CA . THR A 1 402 ? -2.873 0.671 23.666 1.00 92.81 402 THR A CA 1
ATOM 2860 C C . THR A 1 402 ? -1.794 1.743 23.665 1.00 92.81 402 THR A C 1
ATOM 2862 O O . THR A 1 402 ? -1.089 1.888 22.675 1.00 92.81 402 THR A O 1
ATOM 2865 N N . ASP A 1 403 ? -1.615 2.489 24.753 1.00 94.19 403 ASP A N 1
ATOM 2866 C CA . ASP A 1 403 ? -0.672 3.607 24.803 1.00 94.19 403 ASP A CA 1
ATOM 2867 C C . ASP A 1 403 ? -0.017 3.683 26.188 1.00 94.19 403 ASP A C 1
ATOM 2869 O O . ASP A 1 403 ? -0.625 3.298 27.189 1.00 94.19 403 ASP A O 1
ATOM 2873 N N . ALA A 1 404 ? 1.214 4.188 26.260 1.00 93.12 404 ALA A N 1
ATOM 2874 C CA . ALA A 1 404 ? 1.929 4.411 27.513 1.00 93.12 404 ALA A CA 1
ATOM 2875 C C . ALA A 1 404 ? 2.740 5.712 27.480 1.00 93.12 404 ALA A C 1
ATOM 2877 O O . ALA A 1 404 ? 3.271 6.111 26.442 1.00 93.12 404 ALA A O 1
ATOM 2878 N N . SER A 1 405 ? 2.869 6.357 28.639 1.00 94.69 405 SER A N 1
ATOM 2879 C CA . SER A 1 405 ? 3.516 7.666 28.770 1.00 94.69 405 SER A CA 1
ATOM 2880 C C . SER A 1 405 ? 5.044 7.641 28.723 1.00 94.69 405 SER A C 1
ATOM 2882 O O . SER A 1 405 ? 5.659 8.700 28.647 1.00 94.69 405 SER A O 1
ATOM 2884 N N . THR A 1 406 ? 5.674 6.465 28.807 1.00 85.88 406 THR A N 1
ATOM 2885 C CA . THR A 1 406 ? 7.137 6.333 28.785 1.00 85.88 406 THR A CA 1
ATOM 2886 C C . THR A 1 406 ? 7.586 5.375 27.680 1.00 85.88 406 THR A C 1
ATOM 2888 O O . THR A 1 406 ? 6.912 4.370 27.424 1.00 85.88 406 THR A O 1
ATOM 2891 N N . PRO A 1 407 ? 8.751 5.614 27.047 1.00 80.81 407 PRO A N 1
ATOM 2892 C CA . PRO A 1 407 ? 9.286 4.707 26.030 1.00 80.81 407 PRO A CA 1
ATOM 2893 C C . PRO A 1 407 ? 9.544 3.291 26.555 1.00 80.81 407 PRO A C 1
ATOM 2895 O O . PRO A 1 407 ? 9.338 2.316 25.834 1.00 80.81 407 PRO A O 1
ATOM 2898 N N . ALA A 1 408 ? 9.981 3.171 27.814 1.00 80.06 408 ALA A N 1
ATOM 2899 C CA . ALA A 1 408 ? 10.278 1.888 28.442 1.00 80.06 408 ALA A CA 1
ATOM 2900 C C . ALA A 1 408 ? 9.017 1.021 28.566 1.00 80.06 408 ALA A C 1
ATOM 2902 O O . ALA A 1 408 ? 9.019 -0.122 28.108 1.00 80.06 408 ALA A O 1
ATOM 2903 N N . THR A 1 409 ? 7.929 1.577 29.108 1.00 83.00 409 THR A N 1
ATOM 2904 C CA . THR A 1 409 ? 6.660 0.858 29.280 1.00 83.00 409 THR A CA 1
ATOM 2905 C C . THR A 1 409 ? 5.979 0.603 27.936 1.00 83.00 409 THR A C 1
ATOM 2907 O O . THR A 1 409 ? 5.527 -0.514 27.691 1.00 83.00 409 THR A O 1
ATOM 2910 N N . ALA A 1 410 ? 5.990 1.584 27.022 1.00 82.31 410 ALA A N 1
ATOM 2911 C CA . ALA A 1 410 ? 5.448 1.427 25.670 1.00 82.31 410 ALA A CA 1
ATOM 2912 C C . ALA A 1 410 ? 6.102 0.246 24.935 1.00 82.31 410 ALA A C 1
ATOM 2914 O O . ALA A 1 410 ? 5.418 -0.654 24.445 1.00 82.31 410 ALA A O 1
ATOM 2915 N N . LYS A 1 411 ? 7.440 0.188 24.947 1.00 80.25 411 LYS A N 1
ATOM 2916 C CA . LYS A 1 411 ? 8.201 -0.914 24.348 1.00 80.25 411 LYS A CA 1
ATOM 2917 C C . LYS A 1 411 ? 7.942 -2.242 25.052 1.00 80.25 411 LYS A C 1
ATOM 2919 O O . LYS A 1 411 ? 7.739 -3.248 24.377 1.00 80.25 411 LYS A O 1
ATOM 2924 N N . ALA A 1 412 ? 7.973 -2.258 26.385 1.00 76.44 412 ALA A N 1
ATOM 2925 C CA . ALA A 1 412 ? 7.810 -3.483 27.160 1.00 76.44 412 ALA A CA 1
ATOM 2926 C C . ALA A 1 412 ? 6.442 -4.136 26.922 1.00 76.44 412 ALA A C 1
ATOM 2928 O O . ALA A 1 412 ? 6.345 -5.361 26.929 1.00 76.44 412 ALA A O 1
ATOM 2929 N N . TRP A 1 413 ? 5.390 -3.334 26.742 1.00 79.06 413 TRP A N 1
ATOM 2930 C CA . TRP A 1 413 ? 4.009 -3.822 26.671 1.00 79.06 413 TRP A CA 1
ATOM 2931 C C . TRP A 1 413 ? 3.423 -3.778 25.253 1.00 79.06 413 TRP A C 1
ATOM 2933 O O . TRP A 1 413 ? 2.254 -4.100 25.062 1.00 79.06 413 TRP A O 1
ATOM 2943 N N . GLY A 1 414 ? 4.228 -3.416 24.246 1.00 76.19 414 GLY A N 1
ATOM 2944 C CA . GLY A 1 414 ? 3.795 -3.359 22.846 1.00 76.19 414 GLY A CA 1
ATOM 2945 C C . GLY A 1 414 ? 2.736 -2.287 22.572 1.00 76.19 414 GLY A C 1
ATOM 2946 O O . GLY A 1 414 ? 1.895 -2.478 21.695 1.00 76.19 414 GLY A O 1
ATOM 2947 N N . ALA A 1 415 ? 2.775 -1.193 23.332 1.00 84.88 415 ALA A N 1
ATOM 2948 C CA . ALA A 1 415 ? 1.861 -0.062 23.252 1.00 84.88 415 ALA A CA 1
ATOM 2949 C C . ALA A 1 415 ? 2.485 1.113 22.478 1.00 84.88 415 ALA A C 1
ATOM 2951 O O . ALA A 1 415 ? 3.707 1.221 22.354 1.00 84.88 415 ALA A O 1
ATOM 2952 N N . ASN A 1 416 ? 1.646 2.026 21.991 1.00 86.81 416 ASN A N 1
ATOM 2953 C CA . ASN A 1 416 ? 2.084 3.291 21.411 1.00 86.81 416 ASN A CA 1
ATOM 2954 C C . ASN A 1 416 ? 2.750 4.177 22.475 1.00 86.81 416 ASN A C 1
ATOM 2956 O O . ASN A 1 416 ? 2.317 4.223 23.628 1.00 86.81 416 ASN A O 1
ATOM 2960 N N . LEU A 1 417 ? 3.766 4.946 22.082 1.00 87.50 417 LEU A N 1
ATOM 2961 C CA . LEU A 1 417 ? 4.298 6.006 22.935 1.00 87.50 417 LEU A CA 1
ATOM 2962 C C . LEU A 1 417 ? 3.372 7.231 22.881 1.00 87.50 417 LEU A C 1
ATOM 2964 O O . LEU A 1 417 ? 3.168 7.807 21.813 1.00 87.50 417 LEU A O 1
ATOM 2968 N N . ALA A 1 418 ? 2.858 7.637 24.040 1.00 93.06 418 ALA A N 1
ATOM 2969 C CA . ALA A 1 418 ? 2.014 8.813 24.231 1.00 93.06 418 ALA A CA 1
ATOM 2970 C C . ALA A 1 418 ? 2.515 9.628 25.434 1.00 93.06 418 ALA A C 1
ATOM 2972 O O . ALA A 1 418 ? 1.888 9.663 26.493 1.00 93.06 418 ALA A O 1
ATOM 2973 N N . GLU A 1 419 ? 3.666 10.287 25.270 1.00 92.88 419 GLU A N 1
ATOM 2974 C CA . GLU A 1 419 ? 4.322 11.103 26.308 1.00 92.88 419 GLU A CA 1
ATOM 2975 C C . GLU A 1 419 ? 3.386 12.092 27.035 1.00 92.88 419 GLU A C 1
ATOM 2977 O O . GLU A 1 419 ? 3.489 12.184 28.262 1.00 92.88 419 GLU A O 1
ATOM 2982 N N . PRO A 1 420 ? 2.420 12.768 26.367 1.00 95.94 420 PRO A N 1
ATOM 2983 C CA . PRO A 1 420 ? 1.486 13.674 27.040 1.00 95.94 420 PRO A CA 1
ATOM 2984 C C . PRO A 1 420 ? 0.683 13.029 28.179 1.00 95.94 420 PRO A C 1
ATOM 2986 O O . PRO A 1 420 ? 0.316 13.719 29.129 1.00 95.94 420 PRO A O 1
ATOM 2989 N N . LEU A 1 421 ? 0.451 11.708 28.154 1.00 97.12 421 LEU A N 1
ATOM 2990 C CA . LEU A 1 421 ? -0.245 11.006 29.242 1.00 97.12 421 LEU A CA 1
ATOM 2991 C C . LEU A 1 421 ? 0.464 11.153 30.596 1.00 97.12 421 LEU A C 1
ATOM 2993 O O . LEU A 1 421 ? -0.193 11.059 31.633 1.00 97.12 421 LEU A O 1
ATOM 2997 N N . ALA A 1 422 ? 1.770 11.440 30.615 1.00 94.94 422 ALA A N 1
ATOM 2998 C CA . ALA A 1 422 ? 2.507 11.699 31.850 1.00 94.94 422 ALA A CA 1
ATOM 2999 C C . ALA A 1 422 ? 1.915 12.879 32.642 1.00 94.94 422 ALA A C 1
ATOM 3001 O O . ALA A 1 422 ? 1.915 12.851 33.870 1.00 94.94 422 ALA A O 1
ATOM 3002 N N . ALA A 1 423 ? 1.337 13.878 31.963 1.00 96.12 423 ALA A N 1
ATOM 3003 C CA . ALA A 1 423 ? 0.694 15.022 32.610 1.00 96.12 423 ALA A CA 1
ATOM 3004 C C . ALA A 1 423 ? -0.590 14.650 33.377 1.00 96.12 423 ALA A C 1
ATOM 3006 O O . ALA A 1 423 ? -1.054 15.431 34.204 1.00 96.12 423 ALA A O 1
ATOM 3007 N N . ALA A 1 424 ? -1.168 13.469 33.129 1.00 95.81 424 ALA A N 1
ATOM 3008 C CA . ALA A 1 424 ? -2.318 12.967 33.876 1.00 95.81 424 ALA A CA 1
ATOM 3009 C C . ALA A 1 424 ? -1.924 12.250 35.180 1.00 95.81 424 ALA A C 1
ATOM 3011 O O . ALA A 1 424 ? -2.808 11.923 35.978 1.00 95.81 424 ALA A O 1
ATOM 3012 N N . ALA A 1 425 ? -0.632 12.001 35.424 1.00 94.94 425 ALA A N 1
ATOM 3013 C CA . ALA A 1 425 ? -0.166 11.288 36.610 1.00 94.94 425 ALA A CA 1
ATOM 3014 C C . ALA A 1 425 ? -0.658 11.960 37.905 1.00 94.94 425 ALA A C 1
ATOM 3016 O O . ALA A 1 425 ? -0.556 13.171 38.081 1.00 94.94 425 ALA A O 1
ATOM 3017 N N . GLY A 1 426 ? -1.225 11.165 38.816 1.00 89.69 426 GLY A N 1
ATOM 3018 C CA . GLY A 1 426 ? -1.769 11.652 40.089 1.00 89.69 426 GLY A CA 1
ATOM 3019 C C . GLY A 1 426 ? -3.115 12.385 39.999 1.00 89.69 426 GLY A C 1
ATOM 3020 O O . GLY A 1 426 ? -3.689 12.701 41.040 1.00 89.69 426 GLY A O 1
ATOM 3021 N N . SER A 1 427 ? -3.653 12.621 38.798 1.00 93.88 427 SER A N 1
ATOM 3022 C CA . SER A 1 427 ? -4.980 13.223 38.623 1.00 93.88 427 SER A CA 1
ATOM 3023 C C . SER A 1 427 ? -6.117 12.229 38.906 1.00 93.88 427 SER A C 1
ATOM 3025 O O . SER A 1 427 ? -5.932 11.012 38.867 1.00 93.88 427 SER A O 1
ATOM 3027 N N . GLY A 1 428 ? -7.331 12.746 39.130 1.00 90.19 428 GLY A N 1
ATOM 3028 C CA . GLY A 1 428 ? -8.544 11.926 39.274 1.00 90.19 428 GLY A CA 1
ATOM 3029 C C . GLY A 1 428 ? -8.953 11.174 38.000 1.00 90.19 428 GLY A C 1
ATOM 3030 O O . GLY A 1 428 ? -9.807 10.295 38.062 1.00 90.19 428 GLY A O 1
ATOM 3031 N N . ALA A 1 429 ? -8.327 11.483 36.862 1.00 92.62 429 ALA A N 1
ATOM 3032 C CA . ALA A 1 429 ? -8.527 10.778 35.605 1.00 92.62 429 ALA A CA 1
ATOM 3033 C C . ALA A 1 429 ? -7.650 9.525 35.474 1.00 92.62 429 ALA A C 1
ATOM 3035 O O . ALA A 1 429 ? -7.692 8.895 34.426 1.00 92.62 429 ALA A O 1
ATOM 3036 N N . VAL A 1 430 ? -6.852 9.150 36.482 1.00 96.25 430 VAL A N 1
ATOM 3037 C CA . VAL A 1 430 ? -5.989 7.957 36.444 1.00 96.25 430 VAL A CA 1
ATOM 3038 C C . VAL A 1 430 ? -6.336 7.009 37.590 1.00 96.25 430 VAL A C 1
ATOM 3040 O O . VAL A 1 430 ? -6.275 7.369 38.766 1.00 96.25 430 VAL A O 1
ATOM 3043 N N . GLN A 1 431 ? -6.663 5.760 37.256 1.00 94.75 431 GLN A N 1
ATOM 3044 C CA . GLN A 1 431 ? -6.890 4.707 38.240 1.00 94.75 431 GLN A CA 1
ATOM 3045 C C . GLN A 1 431 ? -5.577 4.322 38.938 1.00 94.75 431 GLN A C 1
ATOM 3047 O O . GLN A 1 431 ? -4.575 4.014 38.290 1.00 94.75 431 GLN A O 1
ATOM 3052 N N . ARG A 1 432 ? -5.586 4.276 40.276 1.00 90.62 432 ARG A N 1
ATOM 3053 C CA . ARG A 1 432 ? -4.464 3.751 41.072 1.00 90.62 432 ARG A CA 1
ATOM 3054 C C . ARG A 1 432 ? -4.561 2.232 41.185 1.00 90.62 432 ARG A C 1
ATOM 3056 O O . ARG A 1 432 ? -5.282 1.723 42.054 1.00 90.62 432 ARG A O 1
ATOM 3063 N N . THR A 1 433 ? -3.857 1.538 40.296 1.00 90.12 433 THR A N 1
ATOM 3064 C CA . THR A 1 433 ? -3.789 0.073 40.303 1.00 90.12 433 THR A CA 1
ATOM 3065 C C . THR A 1 433 ? -2.770 -0.437 41.320 1.00 90.12 433 THR A C 1
ATOM 3067 O O . THR A 1 433 ? -1.914 0.320 41.780 1.00 90.12 433 THR A O 1
ATOM 3070 N N . VAL A 1 434 ? -2.896 -1.704 41.714 1.00 85.19 434 VAL A N 1
ATOM 3071 C CA . VAL A 1 434 ? -1.856 -2.414 42.473 1.00 85.19 434 VAL A CA 1
ATOM 3072 C C . VAL A 1 434 ? -1.181 -3.400 41.527 1.00 85.19 434 VAL A C 1
ATOM 3074 O O . VAL A 1 434 ? -1.854 -4.229 40.910 1.00 85.19 434 VAL A O 1
ATOM 3077 N N . GLU A 1 435 ? 0.139 -3.283 41.400 1.00 76.19 435 GLU A N 1
ATOM 3078 C CA . GLU A 1 435 ? 0.961 -4.170 40.578 1.00 76.19 435 GLU A CA 1
ATOM 3079 C C . GLU A 1 435 ? 1.441 -5.378 41.395 1.00 76.19 435 GLU A C 1
ATOM 3081 O O . GLU A 1 435 ? 2.018 -5.195 42.472 1.00 76.19 435 GLU A O 1
ATOM 3086 N N . PRO A 1 436 ? 1.255 -6.615 40.908 1.00 65.44 436 PRO A N 1
ATOM 3087 C CA . PRO A 1 436 ? 1.894 -7.780 41.503 1.00 65.44 436 PRO A CA 1
ATOM 3088 C C . PRO A 1 436 ? 3.388 -7.827 41.142 1.00 65.44 436 PRO A C 1
ATOM 3090 O O . PRO A 1 436 ? 3.835 -7.262 40.142 1.00 65.44 436 PRO A O 1
ATOM 3093 N N . ALA A 1 437 ? 4.178 -8.537 41.948 1.00 54.38 437 ALA A N 1
ATOM 3094 C CA . ALA A 1 437 ? 5.615 -8.677 41.728 1.00 54.38 437 ALA A CA 1
ATOM 3095 C C . ALA A 1 437 ? 5.929 -9.557 40.497 1.00 54.38 437 ALA A C 1
ATOM 3097 O O . ALA A 1 437 ? 5.978 -10.778 40.606 1.00 54.38 437 ALA A O 1
ATOM 3098 N N . GLY A 1 438 ? 6.199 -8.918 39.352 1.00 55.66 438 GLY A N 1
ATOM 3099 C CA . GLY A 1 438 ? 6.779 -9.525 38.145 1.00 55.66 438 GLY A CA 1
ATOM 3100 C C . GLY A 1 438 ? 5.823 -10.377 37.291 1.00 55.66 438 GLY A C 1
ATOM 3101 O O . GLY A 1 438 ? 4.980 -11.102 37.803 1.00 55.66 438 GLY A O 1
ATOM 3102 N N . GLY A 1 439 ? 5.981 -10.312 35.961 1.00 60.84 439 GLY A N 1
ATOM 3103 C CA . GLY A 1 439 ? 5.252 -11.143 34.988 1.00 60.84 439 GLY A CA 1
ATOM 3104 C C . GLY A 1 439 ? 4.654 -10.360 33.811 1.00 60.84 439 GLY A C 1
ATOM 3105 O O . GLY A 1 439 ? 4.491 -9.144 33.870 1.00 60.84 439 GLY A O 1
ATOM 3106 N N . ALA A 1 440 ? 4.326 -11.059 32.720 1.00 59.06 440 ALA A N 1
ATOM 3107 C CA . ALA A 1 440 ? 3.572 -10.501 31.596 1.00 59.06 440 ALA A CA 1
ATOM 3108 C C . ALA A 1 440 ? 2.081 -10.333 31.960 1.00 59.06 440 ALA A C 1
ATOM 3110 O O . ALA A 1 440 ? 1.411 -11.305 32.318 1.00 59.06 440 ALA A O 1
ATOM 3111 N N . LEU A 1 441 ? 1.569 -9.101 31.851 1.00 67.56 441 LEU A N 1
ATOM 3112 C CA . LEU A 1 441 ? 0.170 -8.741 32.148 1.00 67.56 441 LEU A CA 1
ATOM 3113 C C . LEU A 1 441 ? -0.813 -9.132 31.034 1.00 67.56 441 LEU A C 1
ATOM 3115 O O . LEU A 1 441 ? -1.988 -9.413 31.278 1.00 67.56 441 LEU A O 1
ATOM 3119 N N . CYS A 1 442 ? -0.329 -9.128 29.794 1.00 73.81 442 CYS A N 1
ATOM 3120 C CA . CYS A 1 442 ? -1.119 -9.385 28.598 1.00 73.81 442 CYS A CA 1
ATOM 3121 C C . CYS A 1 442 ? -0.666 -10.693 27.961 1.00 73.81 442 CYS A C 1
ATOM 3123 O O . CYS A 1 442 ? 0.525 -10.998 27.947 1.00 73.81 442 CYS A O 1
ATOM 3125 N N . SER A 1 443 ? -1.620 -11.457 27.427 1.00 61.44 443 SER A N 1
ATOM 3126 C CA . SER A 1 443 ? -1.381 -12.848 27.041 1.00 61.44 443 SER A CA 1
ATOM 3127 C C . SER A 1 443 ? -0.251 -13.003 26.028 1.00 61.44 443 SER A C 1
ATOM 3129 O O . SER A 1 443 ? 0.517 -13.945 26.154 1.00 61.44 443 SER A O 1
ATOM 3131 N N . GLY A 1 444 ? -0.145 -12.133 25.013 1.00 56.41 444 GLY A N 1
ATOM 3132 C CA . GLY A 1 444 ? 0.900 -12.207 23.976 1.00 56.41 444 GLY A CA 1
ATOM 3133 C C . GLY A 1 444 ? 1.075 -13.588 23.308 1.00 56.41 444 GLY A C 1
ATOM 3134 O O . GLY A 1 444 ? 2.107 -13.838 22.697 1.00 56.41 444 GLY A O 1
ATOM 3135 N N . GLY A 1 445 ? 0.120 -14.516 23.473 1.00 47.00 445 GLY A N 1
ATOM 3136 C CA . GLY A 1 445 ? 0.267 -15.937 23.130 1.00 47.00 445 GLY A CA 1
ATOM 3137 C C . GLY A 1 445 ? 1.095 -16.797 24.111 1.00 47.00 445 GLY A C 1
ATOM 3138 O O . GLY A 1 445 ? 1.258 -17.986 23.863 1.00 47.00 445 GLY A O 1
ATOM 3139 N N . GLN A 1 446 ? 1.606 -16.235 25.209 1.00 46.06 446 GLN A N 1
ATOM 3140 C CA . GLN A 1 446 ? 2.441 -16.880 26.240 1.00 46.06 446 GLN A CA 1
ATOM 3141 C C . GLN A 1 446 ? 1.699 -17.123 27.578 1.00 46.06 446 GLN A C 1
ATOM 3143 O O . GLN A 1 446 ? 2.264 -17.720 28.491 1.00 46.06 446 GLN A O 1
ATOM 3148 N N . GLY A 1 447 ? 0.434 -16.699 27.701 1.00 54.53 447 GLY A N 1
ATOM 3149 C CA . GLY A 1 447 ? -0.379 -16.850 28.921 1.00 54.53 447 GLY A CA 1
ATOM 3150 C C . GLY A 1 447 ? -0.359 -15.615 29.836 1.00 54.53 447 GLY A C 1
ATOM 3151 O O . GLY A 1 447 ? 0.342 -14.647 29.569 1.00 54.53 447 GLY A O 1
ATOM 3152 N N . PHE A 1 448 ? -1.180 -15.617 30.892 1.00 65.88 448 PHE A N 1
ATOM 3153 C CA . PHE A 1 448 ? -1.275 -14.516 31.865 1.00 65.88 448 PHE A CA 1
ATOM 3154 C C . PHE A 1 448 ? -0.394 -14.828 33.077 1.00 65.88 448 PHE A C 1
ATOM 3156 O O . PHE A 1 448 ? -0.690 -15.774 33.804 1.00 65.88 448 PHE A O 1
ATOM 3163 N N . ALA A 1 449 ? 0.682 -14.067 33.287 1.00 57.69 449 ALA A N 1
ATOM 3164 C CA . ALA A 1 449 ? 1.611 -14.295 34.399 1.00 57.69 449 ALA A CA 1
ATOM 3165 C C . ALA A 1 449 ? 1.394 -13.327 35.576 1.00 57.69 449 ALA A C 1
ATOM 3167 O O . ALA A 1 449 ? 1.803 -13.628 36.692 1.00 57.69 449 ALA A O 1
ATOM 3168 N N . ALA A 1 450 ? 0.738 -12.190 35.336 1.00 71.81 450 ALA A N 1
ATOM 3169 C CA . ALA A 1 450 ? 0.441 -11.167 36.333 1.00 71.81 450 ALA A CA 1
ATOM 3170 C C . ALA A 1 450 ? -0.933 -10.523 36.059 1.00 71.81 450 ALA A C 1
ATOM 3172 O O . ALA A 1 450 ? -1.372 -10.466 34.911 1.00 71.81 450 ALA A O 1
ATOM 3173 N N . GLU A 1 451 ? -1.604 -10.023 37.103 1.00 83.50 451 GLU A N 1
ATOM 3174 C CA . GLU A 1 451 ? -2.914 -9.361 37.011 1.00 83.50 451 GLU A CA 1
ATOM 3175 C C . GLU A 1 451 ? -2.899 -8.025 37.767 1.00 83.50 451 GLU A C 1
ATOM 3177 O O . GLU A 1 451 ? -2.592 -7.999 38.957 1.00 83.50 451 GLU A O 1
ATOM 3182 N N . LEU A 1 452 ? -3.257 -6.921 37.100 1.00 88.81 452 LEU A N 1
ATOM 3183 C CA . LEU A 1 452 ? -3.431 -5.622 37.765 1.00 88.81 452 LEU A CA 1
ATOM 3184 C C . LEU A 1 452 ? -4.703 -5.622 38.614 1.00 88.81 452 LEU A C 1
ATOM 3186 O O . LEU A 1 452 ? -5.750 -6.085 38.159 1.00 88.81 452 LEU A O 1
ATOM 3190 N N . GLU A 1 453 ? -4.648 -5.053 39.815 1.00 91.62 453 GLU A N 1
ATOM 3191 C CA . GLU A 1 453 ? -5.845 -4.840 40.632 1.00 91.62 453 GLU A CA 1
ATOM 3192 C C . GLU A 1 453 ? -6.420 -3.433 40.411 1.00 91.62 453 GLU A C 1
ATOM 3194 O O . GLU A 1 453 ? -5.801 -2.429 40.775 1.00 91.62 453 GLU A O 1
ATOM 3199 N N . PHE A 1 454 ? -7.625 -3.358 39.847 1.00 94.19 454 PHE A N 1
ATOM 3200 C CA . PHE A 1 454 ? -8.332 -2.113 39.553 1.00 94.19 454 PHE A CA 1
ATOM 3201 C C . PHE A 1 454 ? -9.303 -1.731 40.682 1.00 94.19 454 PHE A C 1
ATOM 3203 O O . PHE A 1 454 ? -10.016 -2.595 41.199 1.00 94.19 454 PHE A O 1
ATOM 3210 N N . PRO A 1 455 ? -9.389 -0.441 41.061 1.00 93.88 455 PRO A N 1
ATOM 3211 C CA . PRO A 1 455 ? -10.317 0.027 42.091 1.00 93.88 455 PRO A CA 1
ATOM 3212 C C . PRO A 1 455 ? -11.774 0.127 41.613 1.00 93.88 455 PRO A C 1
ATOM 3214 O O . PRO A 1 455 ? -12.681 0.156 42.441 1.00 93.88 455 PRO A O 1
ATOM 3217 N N . ALA A 1 456 ? -12.006 0.220 40.302 1.00 94.75 456 ALA A N 1
ATOM 3218 C CA . ALA A 1 456 ? -13.326 0.390 39.708 1.00 94.75 456 ALA A CA 1
ATOM 3219 C C . ALA A 1 456 ? -13.377 -0.244 38.312 1.00 94.75 456 ALA A C 1
ATOM 3221 O O . ALA A 1 456 ? -12.351 -0.540 37.706 1.00 94.75 456 ALA A O 1
ATOM 3222 N N . THR A 1 457 ? -14.582 -0.466 37.791 1.00 94.50 457 THR A N 1
ATOM 3223 C CA . THR A 1 457 ? -14.789 -1.015 36.447 1.00 94.50 457 THR A CA 1
ATOM 3224 C C . THR A 1 457 ? -16.087 -0.491 35.831 1.00 94.50 457 THR A C 1
ATOM 3226 O O . THR A 1 457 ? -16.800 0.320 36.431 1.00 94.50 457 THR A O 1
ATOM 3229 N N . VAL A 1 458 ? -16.378 -0.950 34.619 1.00 93.06 458 VAL A N 1
ATOM 3230 C CA . VAL A 1 458 ? -17.567 -0.611 33.848 1.00 93.06 458 VAL A CA 1
ATOM 3231 C C . VAL A 1 458 ? -18.711 -1.572 34.142 1.00 93.06 458 VAL A C 1
ATOM 3233 O O . VAL A 1 458 ? -18.511 -2.784 34.183 1.00 93.06 458 VAL A O 1
ATOM 3236 N N . ASP A 1 459 ? -19.919 -1.031 34.287 1.00 89.06 459 ASP A N 1
ATOM 3237 C CA . ASP A 1 459 ? -21.150 -1.805 34.183 1.00 89.06 459 ASP A CA 1
ATOM 3238 C C . ASP A 1 459 ? -21.575 -1.892 32.708 1.00 89.06 459 ASP A C 1
ATOM 3240 O O . ASP A 1 459 ? -22.017 -0.914 32.087 1.00 89.06 459 ASP A O 1
ATOM 3244 N N . PHE A 1 460 ? -21.377 -3.077 32.133 1.00 85.88 460 PHE A N 1
ATOM 3245 C CA . PHE A 1 460 ? -21.679 -3.368 30.734 1.00 85.88 460 PHE A CA 1
ATOM 3246 C C . PHE A 1 460 ? -23.154 -3.720 30.487 1.00 85.88 460 PHE A C 1
ATOM 3248 O O . PHE A 1 460 ? -23.562 -3.773 29.331 1.00 85.88 460 PHE A O 1
ATOM 3255 N N . GLU A 1 461 ? -23.964 -3.897 31.535 1.00 70.00 461 GLU A N 1
ATOM 3256 C CA . GLU A 1 461 ? -25.363 -4.342 31.442 1.00 70.00 461 GLU A CA 1
ATOM 3257 C C . GLU A 1 461 ? -26.377 -3.176 31.434 1.00 70.00 461 GLU A C 1
ATOM 3259 O O . GLU A 1 461 ? -27.585 -3.390 31.539 1.00 70.00 461 GLU A O 1
ATOM 3264 N N . ALA A 1 462 ? -25.918 -1.928 31.279 1.00 59.69 462 ALA A N 1
ATOM 3265 C CA . ALA A 1 462 ? -26.719 -0.719 31.522 1.00 59.69 462 ALA A CA 1
ATOM 3266 C C . ALA A 1 462 ? -27.832 -0.400 30.488 1.00 59.69 462 ALA A C 1
ATOM 3268 O O . ALA A 1 462 ? -28.435 0.672 30.554 1.00 59.69 462 ALA A O 1
ATOM 3269 N N . GLY A 1 463 ? -28.177 -1.326 29.587 1.00 61.00 463 GLY A N 1
ATOM 3270 C CA . GLY A 1 463 ? -29.350 -1.234 28.711 1.00 61.00 463 GLY A CA 1
ATOM 3271 C C . GLY A 1 463 ? -29.055 -1.346 27.212 1.00 61.00 463 GLY A C 1
ATOM 3272 O O . GLY A 1 463 ? -27.917 -1.444 26.757 1.00 61.00 463 GLY A O 1
ATOM 3273 N N . LYS A 1 464 ? -30.122 -1.362 26.401 1.00 74.00 464 LYS A N 1
ATOM 3274 C CA . LYS A 1 464 ? -30.011 -1.393 24.934 1.00 74.00 464 LYS A CA 1
ATOM 3275 C C . LYS A 1 464 ? -29.798 0.020 24.404 1.00 74.00 464 LYS A C 1
ATOM 3277 O O . LYS A 1 464 ? -30.761 0.772 24.300 1.00 74.00 464 LYS A O 1
ATOM 3282 N N . ARG A 1 465 ? -28.561 0.331 24.010 1.00 86.75 465 ARG A N 1
ATOM 3283 C CA . ARG A 1 465 ? -28.198 1.569 23.305 1.00 86.75 465 ARG A CA 1
ATOM 3284 C C . ARG A 1 465 ? -29.184 1.895 22.174 1.00 86.75 465 ARG A C 1
ATOM 3286 O O . ARG A 1 465 ? -29.406 1.064 21.291 1.00 86.75 465 ARG A O 1
ATOM 3293 N N . SER A 1 466 ? -29.669 3.133 22.126 1.00 87.25 466 SER A N 1
ATOM 3294 C CA . SER A 1 466 ? -30.468 3.664 21.015 1.00 87.25 466 SER A CA 1
ATOM 3295 C C . SER A 1 466 ? -30.148 5.134 20.738 1.00 87.25 466 SER A C 1
ATOM 3297 O O . SER A 1 466 ? -29.781 5.884 21.639 1.00 87.25 466 SER A O 1
ATOM 3299 N N . VAL A 1 467 ? -30.284 5.551 19.479 1.00 86.44 467 VAL A N 1
ATOM 3300 C CA . VAL A 1 467 ? -30.160 6.950 19.048 1.00 86.44 467 VAL A CA 1
ATOM 3301 C C . VAL A 1 467 ? -31.309 7.228 18.093 1.00 86.44 467 VAL A C 1
ATOM 3303 O O . VAL A 1 467 ? -31.468 6.520 17.101 1.00 86.44 467 VAL A O 1
ATOM 3306 N N . THR A 1 468 ? -32.114 8.240 18.399 1.00 89.56 468 THR A N 1
ATOM 3307 C CA . THR A 1 468 ? -33.215 8.694 17.546 1.00 89.56 468 THR A CA 1
ATOM 3308 C C . THR A 1 468 ? -32.781 9.981 16.850 1.00 89.56 468 THR A C 1
ATOM 3310 O O . THR A 1 468 ? -32.470 10.956 17.541 1.00 89.56 468 THR A O 1
ATOM 3313 N N . PRO A 1 469 ? -32.730 10.019 15.506 1.00 87.19 469 PRO A N 1
ATOM 3314 C CA . PRO A 1 469 ? -32.345 11.225 14.783 1.00 87.19 469 PRO A CA 1
ATOM 3315 C C . PRO A 1 469 ? -33.212 12.437 15.158 1.00 87.19 469 PRO A C 1
ATOM 3317 O O . PRO A 1 469 ? -34.418 12.313 15.386 1.00 87.19 469 PRO A O 1
ATOM 3320 N N . GLY A 1 470 ? -32.592 13.615 15.247 1.00 84.81 470 GLY A N 1
ATOM 3321 C CA . GLY A 1 470 ? -33.306 14.892 15.342 1.00 84.81 470 GLY A CA 1
ATOM 3322 C C . GLY A 1 470 ? -33.734 15.427 13.966 1.00 84.81 470 GLY A C 1
ATOM 3323 O O . GLY A 1 470 ? -33.433 14.800 12.948 1.00 84.81 470 GLY A O 1
ATOM 3324 N N . PRO A 1 471 ? -34.374 16.611 13.898 1.00 83.25 471 PRO A N 1
ATOM 3325 C CA . PRO A 1 471 ? -34.807 17.228 12.636 1.00 83.25 471 PRO A CA 1
ATOM 3326 C C . PRO A 1 471 ? -33.669 17.448 11.627 1.00 83.25 471 PRO A C 1
ATOM 3328 O O . PRO A 1 471 ? -33.862 17.325 10.422 1.00 83.25 471 PRO A O 1
ATOM 3331 N N . THR A 1 472 ? -32.466 17.733 12.127 1.00 82.44 472 THR A N 1
ATOM 3332 C CA . THR A 1 472 ? -31.224 17.879 11.349 1.00 82.44 472 THR A CA 1
ATOM 3333 C C . THR A 1 472 ? -30.278 16.692 11.545 1.00 82.44 472 THR A C 1
ATOM 3335 O O . THR A 1 472 ? -29.077 16.807 11.308 1.00 82.44 472 THR A O 1
ATOM 3338 N N . PHE A 1 473 ? -30.811 15.547 11.988 1.00 87.56 473 PHE A N 1
ATOM 3339 C CA . PHE A 1 473 ? -30.104 14.335 12.422 1.00 87.56 473 PHE A CA 1
ATOM 3340 C C . PHE A 1 473 ? -29.278 14.522 13.702 1.00 87.56 473 PHE A C 1
ATOM 3342 O O . PHE A 1 473 ? -29.494 13.778 14.659 1.00 87.56 473 PHE A O 1
ATOM 3349 N N . PHE A 1 474 ? -28.401 15.530 13.743 1.00 90.81 474 PHE A N 1
ATOM 3350 C CA . PHE A 1 474 ? -27.688 15.978 14.938 1.00 90.81 474 PHE A CA 1
ATOM 3351 C C . PHE A 1 474 ? -28.151 17.393 15.354 1.00 90.81 474 PHE A C 1
ATOM 3353 O O . PHE A 1 474 ? -28.283 18.256 14.480 1.00 90.81 474 PHE A O 1
ATOM 3360 N N . PRO A 1 475 ? -28.368 17.656 16.656 1.00 89.81 475 PRO A N 1
ATOM 3361 C CA . PRO A 1 475 ? -28.323 16.686 17.751 1.00 89.81 475 PRO A CA 1
ATOM 3362 C C . PRO A 1 475 ? -29.483 15.673 17.649 1.00 89.81 475 PRO A C 1
ATOM 3364 O O . PRO A 1 475 ? -30.515 15.984 17.047 1.00 89.81 475 PRO A O 1
ATOM 3367 N N . PRO A 1 476 ? -29.324 14.445 18.174 1.00 90.00 476 PRO A N 1
ATOM 3368 C CA . PRO A 1 476 ? -30.420 13.483 18.210 1.00 90.00 476 PRO A CA 1
ATOM 3369 C C . PRO A 1 476 ? -31.569 13.995 19.087 1.00 90.00 476 PRO A C 1
ATOM 3371 O O . PRO A 1 476 ? -31.343 14.687 20.077 1.00 90.00 476 PRO A O 1
ATOM 3374 N N . SER A 1 477 ? -32.802 13.626 18.738 1.00 90.44 477 SER A N 1
ATOM 3375 C CA . SER A 1 477 ? -34.000 13.989 19.511 1.00 90.44 477 SER A CA 1
ATOM 3376 C C . SER A 1 477 ? -34.110 13.201 20.816 1.00 90.44 477 SER A C 1
ATOM 3378 O O . SER A 1 477 ? -34.654 13.697 21.799 1.00 90.44 477 SER A O 1
ATOM 3380 N N . ASN A 1 478 ? -33.589 11.973 20.830 1.00 90.56 478 ASN A N 1
ATOM 3381 C CA . ASN A 1 478 ? -33.504 11.132 22.015 1.00 90.56 478 ASN A CA 1
ATOM 3382 C C . ASN A 1 478 ? -32.343 10.140 21.875 1.00 90.56 478 ASN A C 1
ATOM 3384 O O . ASN A 1 478 ? -32.010 9.718 20.765 1.00 90.56 478 ASN A O 1
ATOM 3388 N N . PHE A 1 479 ? -31.750 9.723 22.988 1.00 91.06 479 PHE A N 1
ATOM 3389 C CA . PHE A 1 479 ? -30.725 8.688 23.009 1.00 91.06 479 PHE A CA 1
ATOM 3390 C C . PHE A 1 479 ? -30.738 7.936 24.344 1.00 91.06 479 PHE A C 1
ATOM 3392 O O . PHE A 1 479 ? -31.084 8.492 25.383 1.00 91.06 479 PHE A O 1
ATOM 3399 N N . THR A 1 480 ? -30.359 6.660 24.318 1.00 89.31 480 THR A N 1
ATOM 3400 C CA . THR A 1 480 ? -30.203 5.837 25.521 1.00 89.31 480 THR A CA 1
ATOM 3401 C C . THR A 1 480 ? -28.789 5.279 25.587 1.00 89.31 480 THR A C 1
ATOM 3403 O O . THR A 1 480 ? -28.264 4.748 24.604 1.00 89.31 480 THR A O 1
ATOM 3406 N N . LEU A 1 481 ? -28.168 5.427 26.755 1.00 88.75 481 LEU A N 1
ATOM 3407 C CA . LEU A 1 481 ? -26.816 4.952 27.019 1.00 88.75 481 LEU A CA 1
ATOM 3408 C C . LEU A 1 481 ? -26.776 3.415 27.023 1.00 88.75 481 LEU A C 1
ATOM 3410 O O . LEU A 1 481 ? -27.714 2.772 27.485 1.00 88.75 481 LEU A O 1
ATOM 3414 N N . GLY A 1 482 ? -25.686 2.833 26.512 1.00 85.00 482 GLY A N 1
ATOM 3415 C CA . GLY A 1 482 ? -25.483 1.378 26.519 1.00 85.00 482 GLY A CA 1
ATOM 3416 C C . GLY A 1 482 ? -24.785 0.857 27.778 1.00 85.00 482 GLY A C 1
ATOM 3417 O O . GLY A 1 482 ? -25.281 -0.049 28.434 1.00 85.00 482 GLY A O 1
ATOM 3418 N N . SER A 1 483 ? -23.632 1.432 28.125 1.00 89.38 483 SER A N 1
ATOM 3419 C CA . SER A 1 483 ? -22.814 1.001 29.268 1.00 89.38 483 SER A CA 1
ATOM 3420 C C . SER A 1 483 ? -22.352 2.211 30.072 1.00 89.38 483 SER A C 1
ATOM 3422 O O . SER A 1 483 ? -22.094 3.279 29.507 1.00 89.38 483 SER A O 1
ATOM 3424 N N . LYS A 1 484 ? -22.231 2.057 31.391 1.00 91.31 484 LYS A N 1
ATOM 3425 C CA . LYS A 1 484 ? -21.858 3.149 32.297 1.00 91.31 484 LYS A CA 1
ATOM 3426 C C . LYS A 1 484 ? -20.794 2.686 33.275 1.00 91.31 484 LYS A C 1
ATOM 3428 O O . LYS A 1 484 ? -20.910 1.628 33.879 1.00 91.31 484 LYS A O 1
ATOM 3433 N N . ALA A 1 485 ? -19.766 3.496 33.462 1.00 91.56 485 ALA A N 1
ATOM 3434 C CA . ALA A 1 485 ? -18.718 3.194 34.410 1.00 91.56 485 ALA A CA 1
ATOM 3435 C C . ALA A 1 485 ? -19.068 3.595 35.845 1.00 91.56 485 ALA A C 1
ATOM 3437 O O . ALA A 1 485 ? -19.792 4.569 36.081 1.00 91.56 485 ALA A O 1
ATOM 3438 N N . ALA A 1 486 ? -18.515 2.858 36.813 1.00 90.81 486 ALA A N 1
ATOM 3439 C CA . ALA A 1 486 ? -18.540 3.278 38.208 1.00 90.81 486 ALA A CA 1
ATOM 3440 C C . ALA A 1 486 ? -17.766 4.607 38.381 1.00 90.81 486 ALA A C 1
ATOM 3442 O O . ALA A 1 486 ? -16.804 4.841 37.647 1.00 90.81 486 ALA A O 1
ATOM 3443 N N . PRO A 1 487 ? -18.112 5.467 39.361 1.00 85.81 487 PRO A N 1
ATOM 3444 C CA . PRO A 1 487 ? -17.514 6.802 39.499 1.00 85.81 487 PRO A CA 1
ATOM 3445 C C . PRO A 1 487 ? -15.978 6.854 39.567 1.00 85.81 487 PRO A C 1
ATOM 3447 O O . PRO A 1 487 ? -15.392 7.858 39.180 1.00 85.81 487 PRO A O 1
ATOM 3450 N N . GLY A 1 488 ? -15.323 5.794 40.054 1.00 84.88 488 GLY A N 1
ATOM 3451 C CA . GLY A 1 488 ? -13.861 5.717 40.168 1.00 84.88 488 GLY A CA 1
ATOM 3452 C C . GLY A 1 488 ? -13.133 5.154 38.943 1.00 84.88 488 GLY A C 1
ATOM 3453 O O . GLY A 1 488 ? -11.914 5.008 38.996 1.00 84.88 488 GLY A O 1
ATOM 3454 N N . TYR A 1 489 ? -13.847 4.778 37.879 1.00 95.06 489 TYR A N 1
ATOM 3455 C CA . TYR A 1 489 ? -13.239 4.199 36.682 1.00 95.06 489 TYR A CA 1
ATOM 3456 C C . TYR A 1 489 ? -12.818 5.283 35.686 1.00 95.06 489 TYR A C 1
ATOM 3458 O O . TYR A 1 489 ? -13.563 6.222 35.405 1.00 95.06 489 TYR A O 1
ATOM 3466 N N . SER A 1 490 ? -11.645 5.077 35.097 1.00 95.19 490 SER A N 1
ATOM 3467 C CA . SER A 1 490 ? -11.113 5.808 33.950 1.00 95.19 490 SER A CA 1
ATOM 3468 C C . SER A 1 490 ? -10.364 4.822 33.054 1.00 95.19 490 SER A C 1
ATOM 3470 O O . SER A 1 490 ? -9.746 3.900 33.590 1.00 95.19 490 SER A O 1
ATOM 3472 N N . PRO A 1 491 ? -10.332 5.001 31.725 1.00 96.56 491 PRO A N 1
ATOM 3473 C CA . PRO A 1 491 ? -9.469 4.186 30.880 1.00 96.56 491 PRO A CA 1
ATOM 3474 C C . PRO A 1 491 ? -7.975 4.341 31.184 1.00 96.56 491 PRO A C 1
ATOM 3476 O O . PRO A 1 491 ? -7.195 3.472 30.816 1.00 96.56 491 PRO A O 1
ATOM 3479 N N . LEU A 1 492 ? -7.550 5.421 31.848 1.00 97.50 492 LEU A N 1
ATOM 3480 C CA . LEU A 1 492 ? -6.148 5.595 32.220 1.00 97.50 492 LEU A CA 1
ATOM 3481 C C . LEU A 1 492 ? -5.849 4.926 33.562 1.00 97.50 492 LEU A C 1
ATOM 3483 O O . LEU A 1 492 ? -6.606 5.064 34.525 1.00 97.50 492 LEU A O 1
ATOM 3487 N N . ALA A 1 493 ? -4.698 4.268 33.650 1.00 95.44 493 ALA A N 1
ATOM 3488 C CA . ALA A 1 493 ? -4.214 3.617 34.861 1.00 95.44 493 ALA A CA 1
ATOM 3489 C C . ALA A 1 493 ? -2.746 3.970 35.129 1.00 95.44 493 ALA A C 1
ATOM 3491 O O . ALA A 1 493 ? -1.965 4.184 34.205 1.00 95.44 493 ALA A O 1
ATOM 3492 N N . ALA A 1 494 ? -2.367 4.036 36.403 1.00 93.75 494 ALA A N 1
ATOM 3493 C CA . ALA A 1 494 ? -0.969 4.098 36.808 1.00 93.75 494 ALA A CA 1
ATOM 3494 C C . ALA A 1 494 ? -0.448 2.665 36.942 1.00 93.75 494 ALA A C 1
ATOM 3496 O O . ALA A 1 494 ? -0.941 1.939 37.811 1.00 93.75 494 ALA A O 1
ATOM 3497 N N . ALA A 1 495 ? 0.489 2.271 36.074 1.00 89.25 495 ALA A N 1
ATOM 3498 C CA . ALA A 1 495 ? 1.178 0.985 36.147 1.00 89.25 495 ALA A CA 1
ATOM 3499 C C . ALA A 1 495 ? 2.512 0.985 35.363 1.00 89.25 495 ALA A C 1
ATOM 3501 O O . ALA A 1 495 ? 2.700 1.771 34.432 1.00 89.25 495 ALA A O 1
ATOM 3502 N N . GLY A 1 496 ? 3.448 0.102 35.716 1.00 79.94 496 GLY A N 1
ATOM 3503 C CA . GLY A 1 496 ? 4.747 -0.062 35.066 1.00 79.94 496 GLY A CA 1
ATOM 3504 C C . GLY A 1 496 ? 5.618 1.194 35.137 1.00 79.94 496 GLY A C 1
ATOM 3505 O O . GLY A 1 496 ? 6.358 1.471 34.195 1.00 79.94 496 GLY A O 1
ATOM 3506 N N . GLY A 1 497 ? 5.470 2.001 36.196 1.00 87.06 497 GLY A N 1
ATOM 3507 C CA . GLY A 1 497 ? 6.136 3.304 36.330 1.00 87.06 497 GLY A CA 1
ATOM 3508 C C . GLY A 1 497 ? 5.658 4.376 35.336 1.00 87.06 497 GLY A C 1
ATOM 3509 O O . GLY A 1 497 ? 6.343 5.380 35.155 1.00 87.06 497 GLY A O 1
ATOM 3510 N N . ALA A 1 498 ? 4.511 4.175 34.680 1.00 92.44 498 ALA A N 1
ATOM 3511 C CA . ALA A 1 498 ? 3.947 5.071 33.674 1.00 92.44 498 ALA A CA 1
ATOM 3512 C C . ALA A 1 498 ? 2.443 5.307 33.898 1.00 92.44 498 ALA A C 1
ATOM 3514 O O . ALA A 1 498 ? 1.791 4.637 34.702 1.00 92.44 498 ALA A O 1
ATOM 3515 N N . VAL A 1 499 ? 1.882 6.255 33.145 1.00 96.12 499 VAL A N 1
ATOM 3516 C CA . VAL A 1 499 ? 0.440 6.304 32.881 1.00 96.12 499 VAL A CA 1
ATOM 3517 C C . VAL A 1 499 ? 0.191 5.525 31.593 1.00 96.12 499 VAL A C 1
ATOM 3519 O O . VAL A 1 499 ? 0.789 5.825 30.558 1.00 96.12 499 VAL A O 1
ATOM 3522 N N . ILE A 1 500 ? -0.672 4.517 31.660 1.00 94.94 500 ILE A N 1
ATOM 3523 C CA . ILE A 1 500 ? -1.063 3.681 30.523 1.00 94.94 500 ILE A CA 1
ATOM 3524 C C . ILE A 1 500 ? -2.519 3.943 30.149 1.00 94.94 500 ILE A C 1
ATOM 3526 O O . ILE A 1 500 ? -3.339 4.273 31.008 1.00 94.94 500 ILE A O 1
ATOM 3530 N N . ASN A 1 501 ? -2.848 3.729 28.881 1.00 96.81 501 ASN A N 1
ATOM 3531 C CA . ASN A 1 501 ? -4.224 3.593 28.432 1.00 96.81 501 ASN A CA 1
ATOM 3532 C C . ASN A 1 501 ? -4.636 2.118 28.497 1.00 96.81 501 ASN A C 1
ATOM 3534 O O . ASN A 1 501 ? -4.128 1.301 27.726 1.00 96.81 501 ASN A O 1
ATOM 3538 N N . ALA A 1 502 ? -5.523 1.797 29.435 1.00 95.38 502 ALA A N 1
ATOM 3539 C CA . ALA A 1 502 ? -5.949 0.453 29.798 1.00 95.38 502 ALA A CA 1
ATOM 3540 C C . ALA A 1 502 ? -7.489 0.304 29.864 1.00 95.38 502 ALA A C 1
ATOM 3542 O O . ALA A 1 502 ? -8.028 -0.041 30.920 1.00 95.38 502 ALA A O 1
ATOM 3543 N N . PRO A 1 503 ? -8.231 0.568 28.772 1.00 96.88 503 PRO A N 1
ATOM 3544 C CA . PRO A 1 503 ? -9.689 0.524 28.796 1.00 96.88 503 PRO A CA 1
ATOM 3545 C C . PRO A 1 503 ? -10.220 -0.898 29.018 1.00 96.88 503 PRO A C 1
ATOM 3547 O O . PRO A 1 503 ? -9.717 -1.878 28.452 1.00 96.88 503 PRO A O 1
ATOM 3550 N N . HIS A 1 504 ? -11.270 -1.013 29.832 1.00 96.25 504 HIS A N 1
ATOM 3551 C CA . HIS A 1 504 ? -11.915 -2.293 30.113 1.00 96.25 504 HIS A CA 1
ATOM 3552 C C . HIS A 1 504 ? -12.869 -2.657 28.970 1.00 96.25 504 HIS A C 1
ATOM 3554 O O . HIS A 1 504 ? -13.732 -1.873 28.582 1.00 96.25 504 HIS A O 1
ATOM 3560 N N . VAL A 1 505 ? -12.754 -3.879 28.453 1.00 95.25 505 VAL A N 1
ATOM 3561 C CA . VAL A 1 505 ? -13.554 -4.373 27.319 1.00 95.25 505 VAL A CA 1
ATOM 3562 C C . VAL A 1 505 ? -14.532 -5.480 27.711 1.00 95.25 505 VAL A C 1
ATOM 3564 O O . VAL A 1 505 ? -15.438 -5.788 26.938 1.00 95.25 505 VAL A O 1
ATOM 3567 N N . GLY A 1 506 ? -14.395 -6.068 28.902 1.00 94.25 506 GLY A N 1
ATOM 3568 C CA . GLY A 1 506 ? -15.343 -7.053 29.421 1.00 94.25 506 GLY A CA 1
ATOM 3569 C C . GLY A 1 506 ? -15.097 -7.449 30.874 1.00 94.25 506 GLY A C 1
ATOM 3570 O O . GLY A 1 506 ? -14.079 -7.099 31.473 1.00 94.25 506 GLY A O 1
ATOM 3571 N N . LEU A 1 507 ? -16.049 -8.193 31.438 1.00 93.62 507 LEU A N 1
ATOM 3572 C CA . LEU A 1 507 ? -16.000 -8.702 32.810 1.00 93.62 507 LEU A CA 1
ATOM 3573 C C . LEU A 1 507 ? -16.319 -10.192 32.864 1.00 93.62 507 LEU A C 1
ATOM 3575 O O . LEU A 1 507 ? -17.331 -10.629 32.315 1.00 93.62 507 LEU A O 1
ATOM 3579 N N . LEU A 1 508 ? -15.504 -10.961 33.586 1.00 92.44 508 LEU A N 1
ATOM 3580 C CA . LEU A 1 508 ? -15.819 -12.340 33.954 1.00 92.44 508 LEU A CA 1
ATOM 3581 C C . LEU A 1 508 ? -16.155 -12.410 35.443 1.00 92.44 508 LEU A C 1
ATOM 3583 O O . LEU A 1 508 ? -15.482 -11.777 36.250 1.00 92.44 508 LEU A O 1
ATOM 3587 N N . LYS A 1 509 ? -17.138 -13.229 35.820 1.00 91.19 509 LYS A N 1
ATOM 3588 C CA . LYS A 1 509 ? -17.406 -13.598 37.215 1.00 91.19 509 LYS A CA 1
ATOM 3589 C C . LYS A 1 509 ? -17.437 -15.115 37.337 1.00 91.19 509 LYS A C 1
ATOM 3591 O O . LYS A 1 509 ? -18.208 -15.768 36.634 1.00 91.19 509 LYS A O 1
ATOM 3596 N N . GLY A 1 510 ? -16.552 -15.684 38.156 1.00 87.19 510 GLY A N 1
ATOM 3597 C CA . GLY A 1 510 ? -16.372 -17.141 38.238 1.00 87.19 510 GLY A CA 1
ATOM 3598 C C . GLY A 1 510 ? -16.045 -17.788 36.881 1.00 87.19 510 GLY A C 1
ATOM 3599 O O . GLY A 1 510 ? -16.524 -18.876 36.579 1.00 87.19 510 GLY A O 1
ATOM 3600 N N . GLY A 1 511 ? -15.310 -17.078 36.013 1.00 84.25 511 GLY A N 1
ATOM 3601 C CA . GLY A 1 511 ? -14.952 -17.531 34.660 1.00 84.25 511 GLY A CA 1
ATOM 3602 C C . GLY A 1 511 ? -16.041 -17.369 33.590 1.00 84.25 511 GLY A C 1
ATOM 3603 O O . GLY A 1 511 ? -15.780 -17.624 32.415 1.00 84.25 511 GLY A O 1
ATOM 3604 N N . LYS A 1 512 ? -17.247 -16.910 33.949 1.00 88.69 512 LYS A N 1
ATOM 3605 C CA . LYS A 1 512 ? -18.338 -16.649 33.001 1.00 88.69 512 LYS A CA 1
ATOM 3606 C C . LYS A 1 512 ? -18.376 -15.175 32.604 1.00 88.69 512 LYS A C 1
ATOM 3608 O O . LYS A 1 512 ? -18.362 -14.313 33.478 1.00 88.69 512 LYS A O 1
ATOM 3613 N N . LEU A 1 513 ? -18.487 -14.889 31.305 1.00 90.38 513 LEU A N 1
ATOM 3614 C CA . LEU A 1 513 ? -18.672 -13.526 30.798 1.00 90.38 513 LEU A CA 1
ATOM 3615 C C . LEU A 1 513 ? -19.988 -12.940 31.316 1.00 90.38 513 LEU A C 1
ATOM 3617 O O . LEU A 1 513 ? -21.051 -13.534 31.127 1.00 90.38 513 LEU A O 1
ATOM 3621 N N . MET A 1 514 ? -19.884 -11.799 31.991 1.00 87.69 514 MET A N 1
ATOM 3622 C CA . MET A 1 514 ? -21.013 -11.055 32.543 1.00 87.69 514 MET A CA 1
ATOM 3623 C C . MET A 1 514 ? -21.483 -9.947 31.618 1.00 87.69 514 MET A C 1
ATOM 3625 O O . MET A 1 514 ? -22.672 -9.702 31.587 1.00 87.69 514 MET A O 1
ATOM 3629 N N . GLY A 1 515 ? -20.571 -9.334 30.863 1.00 86.94 515 GLY A N 1
ATOM 3630 C CA . GLY A 1 515 ? -20.871 -8.275 29.907 1.00 86.94 515 GLY A CA 1
ATOM 3631 C C . GLY A 1 515 ? -19.605 -7.815 29.182 1.00 86.94 515 GLY A C 1
ATOM 3632 O O . GLY A 1 515 ? -18.487 -8.170 29.578 1.00 86.94 515 GLY A O 1
ATOM 3633 N N . GLN A 1 516 ? -19.779 -7.055 28.101 1.00 91.88 516 GLN A N 1
ATOM 3634 C CA . GLN A 1 516 ? -18.689 -6.555 27.260 1.00 91.88 516 GLN A CA 1
ATOM 3635 C C . GLN A 1 516 ? -18.989 -5.157 26.716 1.00 91.88 516 GLN A C 1
ATOM 3637 O O . GLN A 1 516 ? -20.150 -4.770 26.596 1.00 91.88 516 GLN A O 1
ATOM 3642 N N . ALA A 1 517 ? -17.947 -4.418 26.335 1.00 89.94 517 ALA A N 1
ATOM 3643 C CA . ALA A 1 517 ? -18.110 -3.114 25.701 1.00 89.94 517 ALA A CA 1
ATOM 3644 C C . ALA A 1 517 ? -18.832 -3.242 24.347 1.00 89.94 517 ALA A C 1
ATOM 3646 O O . ALA A 1 517 ? -18.622 -4.202 23.603 1.00 89.94 517 ALA A O 1
ATOM 3647 N N . GLY A 1 518 ? -19.638 -2.237 23.986 1.00 85.31 518 GLY A N 1
ATOM 3648 C CA . GLY A 1 518 ? -20.479 -2.262 22.782 1.00 85.31 518 GLY A CA 1
ATOM 3649 C C . GLY A 1 518 ? -19.721 -2.437 21.460 1.00 85.31 518 GLY A C 1
ATOM 3650 O O . GLY A 1 518 ? -20.298 -2.909 20.481 1.00 85.31 518 GLY A O 1
ATOM 3651 N N . ARG A 1 519 ? -18.426 -2.097 21.428 1.00 88.19 519 ARG A N 1
ATOM 3652 C CA . ARG A 1 519 ? -17.543 -2.272 20.262 1.00 88.19 519 ARG A CA 1
ATOM 3653 C C . ARG A 1 519 ? -16.852 -3.628 20.173 1.00 88.19 519 ARG A C 1
ATOM 3655 O O . ARG A 1 519 ? -16.155 -3.876 19.189 1.00 88.19 519 ARG A O 1
ATOM 3662 N N . VAL A 1 520 ? -17.020 -4.501 21.163 1.00 90.56 520 VAL A N 1
ATOM 3663 C CA . VAL A 1 520 ? -16.493 -5.867 21.113 1.00 90.56 520 VAL A CA 1
ATOM 3664 C C . VAL A 1 520 ? -17.340 -6.701 20.158 1.00 90.56 520 VAL A C 1
ATOM 3666 O O . VAL A 1 520 ? -18.539 -6.879 20.356 1.00 90.56 520 VAL A O 1
ATOM 3669 N N . VAL A 1 521 ? -16.694 -7.252 19.131 1.00 87.44 521 VAL A N 1
ATOM 3670 C CA . VAL A 1 521 ? -17.306 -8.202 18.195 1.00 87.44 521 VAL A CA 1
ATOM 3671 C C . VAL A 1 521 ? -17.321 -9.598 18.812 1.00 87.44 521 VAL A C 1
ATOM 3673 O O . VAL A 1 521 ? -18.353 -10.265 18.821 1.00 87.44 521 VAL A O 1
ATOM 3676 N N . LYS A 1 522 ? -16.169 -10.053 19.319 1.00 85.19 522 LYS A N 1
ATOM 3677 C CA . LYS A 1 522 ? -16.016 -11.345 20.004 1.00 85.19 522 LYS A CA 1
ATOM 3678 C C . LYS A 1 522 ? -14.706 -11.420 20.784 1.00 85.19 522 LYS A C 1
ATOM 3680 O O . LYS A 1 522 ? -13.721 -10.785 20.412 1.00 85.19 522 LYS A O 1
ATOM 3685 N N . PHE A 1 523 ? -14.674 -12.289 21.787 1.00 87.06 523 PHE A N 1
ATOM 3686 C CA . PHE A 1 523 ? -13.441 -12.754 22.422 1.00 87.06 523 PHE A CA 1
ATOM 3687 C C . PHE A 1 523 ? -12.963 -14.063 21.787 1.00 87.06 523 PHE A C 1
ATOM 3689 O O . PHE A 1 523 ? -13.769 -14.854 21.284 1.00 87.06 523 PHE A O 1
ATOM 3696 N N . ALA A 1 524 ? -11.652 -14.309 21.817 1.00 83.56 524 ALA A N 1
ATOM 3697 C CA . ALA A 1 524 ? -11.125 -15.652 21.598 1.00 83.56 524 ALA A CA 1
ATOM 3698 C C . ALA A 1 524 ? -11.653 -16.606 22.697 1.00 83.56 524 ALA A C 1
ATOM 3700 O O . ALA A 1 524 ? -11.872 -16.149 23.821 1.00 83.56 524 ALA A O 1
ATOM 3701 N N . PRO A 1 525 ? -11.861 -17.911 22.423 1.00 83.31 525 PRO A N 1
ATOM 3702 C CA . PRO A 1 525 ? -12.440 -18.845 23.400 1.00 83.31 525 PRO A CA 1
ATOM 3703 C C . PRO A 1 525 ? -11.683 -18.946 24.734 1.00 83.31 525 PRO A C 1
ATOM 3705 O O . PRO A 1 525 ? -12.279 -19.246 25.763 1.00 83.31 525 PRO A O 1
ATOM 3708 N N . ASP A 1 526 ? -10.377 -18.693 24.717 1.00 82.81 526 ASP A N 1
ATOM 3709 C CA . ASP A 1 526 ? -9.479 -18.690 25.876 1.00 82.81 526 ASP A CA 1
ATOM 3710 C C . ASP A 1 526 ? -9.324 -17.300 26.528 1.00 82.81 526 ASP A C 1
ATOM 3712 O O . ASP A 1 526 ? -8.594 -17.138 27.511 1.00 82.81 526 ASP A O 1
ATOM 3716 N N . TYR A 1 527 ? -10.007 -16.286 25.991 1.00 87.12 527 TYR A N 1
ATOM 3717 C CA . TYR A 1 527 ? -9.850 -14.875 26.336 1.00 87.12 527 TYR A CA 1
ATOM 3718 C C . TYR A 1 527 ? -8.406 -14.370 26.201 1.00 87.12 527 TYR A C 1
ATOM 3720 O O . TYR A 1 527 ? -7.999 -13.490 26.949 1.00 87.12 527 TYR A O 1
ATOM 3728 N N . SER A 1 528 ? -7.613 -14.902 25.268 1.00 83.25 528 SER A N 1
ATOM 3729 C CA . SER A 1 528 ? -6.264 -14.384 24.981 1.00 83.25 528 SER A CA 1
ATOM 3730 C C . SER A 1 528 ? -6.280 -13.111 24.129 1.00 83.25 528 SER A C 1
ATOM 3732 O O . SER A 1 528 ? -5.349 -12.305 24.189 1.00 83.25 528 SER A O 1
ATOM 3734 N N . ARG A 1 529 ? -7.332 -12.926 23.322 1.00 88.62 529 ARG A N 1
ATOM 3735 C CA . ARG A 1 529 ? -7.491 -11.816 22.372 1.00 88.62 529 ARG A CA 1
ATOM 3736 C C . ARG A 1 529 ? -8.940 -11.346 22.288 1.00 88.62 529 ARG A C 1
ATOM 3738 O O . ARG A 1 529 ? -9.871 -12.100 22.587 1.00 88.62 529 ARG A O 1
ATOM 3745 N N . VAL A 1 530 ? -9.122 -10.111 21.833 1.00 90.56 530 VAL A N 1
ATOM 3746 C CA . VAL A 1 530 ? -10.428 -9.490 21.590 1.00 90.56 530 VAL A CA 1
ATOM 3747 C C . VAL A 1 530 ? -10.484 -8.887 20.194 1.00 90.56 530 VAL A C 1
ATOM 3749 O O . VAL A 1 530 ? -9.545 -8.226 19.754 1.00 90.56 530 VAL A O 1
ATOM 3752 N N . MET A 1 531 ? -11.599 -9.114 19.503 1.00 87.75 531 MET A N 1
ATOM 3753 C CA . MET A 1 531 ? -11.913 -8.470 18.235 1.00 87.75 531 MET A CA 1
ATOM 3754 C C . MET A 1 531 ? -12.808 -7.256 18.492 1.00 87.75 531 MET A C 1
ATOM 3756 O O . MET A 1 531 ? -13.890 -7.405 19.062 1.00 87.75 531 MET A O 1
ATOM 3760 N N . LEU A 1 532 ? -12.377 -6.075 18.054 1.00 85.44 532 LEU A N 1
ATOM 3761 C CA . LEU A 1 532 ? -13.067 -4.795 18.239 1.00 85.44 532 LEU A CA 1
ATOM 3762 C C . LEU A 1 532 ? -13.432 -4.171 16.891 1.00 85.44 532 LEU A C 1
ATOM 3764 O O . LEU A 1 532 ? -12.723 -4.364 15.905 1.00 85.44 532 LEU A O 1
ATOM 3768 N N . MET A 1 533 ? -14.512 -3.391 16.855 1.00 83.44 533 MET A N 1
ATOM 3769 C CA . MET A 1 533 ? -14.862 -2.559 15.700 1.00 83.44 533 MET A CA 1
ATOM 3770 C C . MET A 1 533 ? -13.952 -1.329 15.604 1.00 83.44 533 MET A C 1
ATOM 3772 O O . MET A 1 533 ? -13.774 -0.599 16.582 1.00 83.44 533 MET A O 1
ATOM 3776 N N . THR A 1 534 ? -13.436 -1.065 14.407 1.00 86.00 534 THR A N 1
ATOM 3777 C CA . THR A 1 534 ? -12.617 0.116 14.100 1.00 86.00 534 THR A CA 1
ATOM 3778 C C . THR A 1 534 ? -13.450 1.239 13.489 1.00 86.00 534 THR A C 1
ATOM 3780 O O . THR A 1 534 ? -14.436 0.988 12.798 1.00 86.00 534 THR A O 1
ATOM 3783 N N . THR A 1 535 ? -13.011 2.477 13.682 1.00 86.69 535 THR A N 1
ATOM 3784 C CA . THR A 1 535 ? -13.535 3.681 13.032 1.00 86.69 535 THR A CA 1
ATOM 3785 C C . THR A 1 535 ? -12.517 4.218 12.032 1.00 86.69 535 THR A C 1
ATOM 3787 O O . THR A 1 535 ? -11.309 4.113 12.245 1.00 86.69 535 THR A O 1
ATOM 3790 N N . ARG A 1 536 ? -13.010 4.847 10.962 1.00 85.19 536 ARG A N 1
ATOM 3791 C CA . ARG A 1 536 ? -12.202 5.639 10.026 1.00 85.19 536 ARG A CA 1
ATOM 3792 C C . ARG A 1 536 ? -12.305 7.128 10.352 1.00 85.19 536 ARG A C 1
ATOM 3794 O O . ARG A 1 536 ? -13.377 7.612 10.719 1.00 85.19 536 ARG A O 1
ATOM 3801 N N . GLY A 1 537 ? -11.204 7.846 10.184 1.00 86.31 537 GLY A N 1
ATOM 3802 C CA . GLY A 1 537 ? -11.117 9.297 10.349 1.00 86.31 537 GLY A CA 1
ATOM 3803 C C . GLY A 1 537 ? -9.936 9.868 9.581 1.00 86.31 537 GLY A C 1
ATOM 3804 O O . GLY A 1 537 ? -9.369 9.187 8.730 1.00 86.31 537 GLY A O 1
ATOM 3805 N N . TYR A 1 538 ? -9.547 11.099 9.899 1.00 85.69 538 TYR A N 1
ATOM 3806 C CA . TYR A 1 538 ? -8.396 11.749 9.281 1.00 85.69 538 TYR A CA 1
ATOM 3807 C C . TYR A 1 538 ? -7.442 12.340 10.315 1.00 85.69 538 TYR A C 1
ATOM 3809 O O . TYR A 1 538 ? -7.870 12.801 11.367 1.00 85.69 538 TYR A O 1
ATOM 3817 N N . ALA A 1 539 ? -6.152 12.363 9.997 1.00 81.88 539 ALA A N 1
ATOM 3818 C CA . ALA A 1 539 ? -5.146 13.128 10.721 1.00 81.88 539 ALA A CA 1
ATOM 3819 C C . ALA A 1 539 ? -4.125 13.688 9.730 1.00 81.88 539 ALA A C 1
ATOM 3821 O O . ALA A 1 539 ? -3.623 12.961 8.874 1.00 81.88 539 ALA A O 1
ATOM 3822 N N . GLN A 1 540 ? -3.829 14.986 9.830 1.00 75.69 540 GLN A N 1
ATOM 3823 C CA . GLN A 1 540 ? -2.882 15.684 8.944 1.00 75.69 540 GLN A CA 1
ATOM 3824 C C . GLN A 1 540 ? -3.103 15.412 7.436 1.00 75.69 540 GLN A C 1
ATOM 3826 O O . GLN A 1 540 ? -2.151 15.253 6.677 1.00 75.69 540 GLN A O 1
ATOM 3831 N N . GLY A 1 541 ? -4.360 15.328 6.988 1.00 70.00 541 GLY A N 1
ATOM 3832 C CA . GLY A 1 541 ? -4.696 15.084 5.581 1.00 70.00 541 GLY A CA 1
ATOM 3833 C C . GLY A 1 541 ? -4.713 13.613 5.154 1.00 70.00 541 GLY A C 1
ATOM 3834 O O . GLY A 1 541 ? -5.061 13.319 4.014 1.00 70.00 541 GLY A O 1
ATOM 3835 N N . ARG A 1 542 ? -4.377 12.682 6.052 1.00 70.94 542 ARG A N 1
ATOM 3836 C CA . ARG A 1 542 ? -4.311 11.239 5.784 1.00 70.94 542 ARG A CA 1
ATOM 3837 C C . ARG A 1 542 ? -5.447 10.504 6.474 1.00 70.94 542 ARG A C 1
ATOM 3839 O O . ARG A 1 542 ? -5.860 10.903 7.558 1.00 70.94 542 ARG A O 1
ATOM 3846 N N . GLU A 1 543 ? -5.941 9.429 5.866 1.00 79.12 543 GLU A N 1
ATOM 3847 C CA . GLU A 1 543 ? -6.957 8.588 6.501 1.00 79.12 543 GLU A CA 1
ATOM 3848 C C . GLU A 1 543 ? -6.314 7.736 7.607 1.00 79.12 543 GLU A C 1
ATOM 3850 O O . GLU A 1 543 ? -5.246 7.152 7.425 1.00 79.12 543 GLU A O 1
ATOM 3855 N N . ILE A 1 544 ? -6.965 7.676 8.765 1.00 84.31 544 ILE A N 1
ATOM 3856 C CA . ILE A 1 544 ? -6.546 6.881 9.920 1.00 84.31 544 ILE A CA 1
ATOM 3857 C C . ILE A 1 544 ? -7.605 5.846 10.277 1.00 84.31 544 ILE A C 1
ATOM 3859 O O . ILE A 1 544 ? -8.804 6.054 10.075 1.00 84.31 544 ILE A O 1
ATOM 3863 N N . VAL A 1 545 ? -7.146 4.753 10.878 1.00 86.94 545 VAL A N 1
ATOM 3864 C CA . VAL A 1 545 ? -7.989 3.745 11.518 1.00 86.94 545 VAL A CA 1
ATOM 3865 C C . VAL A 1 545 ? -7.722 3.782 13.013 1.00 86.94 545 VAL A C 1
ATOM 3867 O O . VAL A 1 545 ? -6.575 3.667 13.446 1.00 86.94 545 VAL A O 1
ATOM 3870 N N . TYR A 1 546 ? -8.775 3.943 13.803 1.00 92.56 546 TYR A N 1
ATOM 3871 C CA . TYR A 1 546 ? -8.701 4.040 15.260 1.00 92.56 546 TYR A CA 1
ATOM 3872 C C . TYR A 1 546 ? -9.806 3.210 15.917 1.00 92.56 546 TYR A C 1
ATOM 3874 O O . TYR A 1 546 ? -10.759 2.794 15.257 1.00 92.56 546 TYR A O 1
ATOM 3882 N N . ILE A 1 547 ? -9.690 2.945 17.214 1.00 93.69 547 ILE A N 1
ATOM 3883 C CA . ILE A 1 547 ? -10.785 2.388 18.024 1.00 93.69 547 ILE A CA 1
ATOM 3884 C C . ILE A 1 547 ? -11.276 3.445 18.991 1.00 93.69 547 ILE A C 1
ATOM 3886 O O . ILE A 1 547 ? -10.491 4.269 19.431 1.00 93.69 547 ILE A O 1
ATOM 3890 N N . SER A 1 548 ? -12.554 3.396 19.339 1.00 93.94 548 SER A N 1
ATOM 3891 C CA . SER A 1 548 ? -13.130 4.209 20.410 1.00 93.94 548 SER A CA 1
ATOM 3892 C C . SER A 1 548 ? -13.432 3.293 21.579 1.00 93.94 548 SER A C 1
ATOM 3894 O O . SER A 1 548 ? -13.986 2.209 21.378 1.00 93.94 548 SER A O 1
ATOM 3896 N N . THR A 1 549 ? -13.051 3.706 22.783 1.00 95.38 549 THR A N 1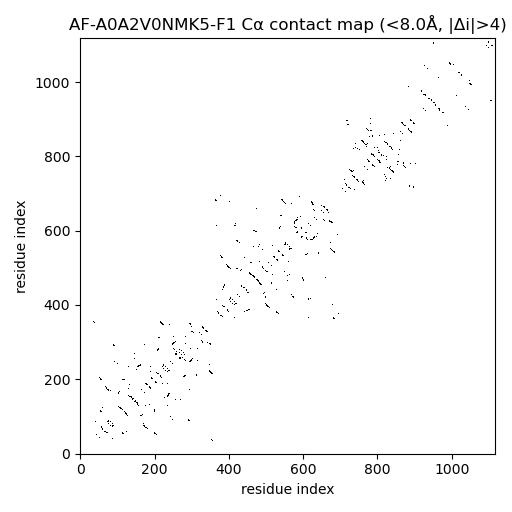
ATOM 3897 C CA . THR A 1 549 ? -13.102 2.824 23.958 1.00 95.38 549 THR A CA 1
ATOM 3898 C C . THR A 1 549 ? -13.905 3.393 25.109 1.00 95.38 549 THR A C 1
ATOM 3900 O O . THR A 1 549 ? -14.643 2.624 25.706 1.00 95.38 549 THR A O 1
ATOM 3903 N N . ASP A 1 550 ? -13.863 4.706 25.354 1.00 95.94 550 ASP A N 1
ATOM 3904 C CA . ASP A 1 550 ? -14.588 5.374 26.443 1.00 95.94 550 ASP A CA 1
ATOM 3905 C C . ASP A 1 550 ? -14.881 6.837 26.072 1.00 95.94 550 ASP A C 1
ATOM 3907 O O . ASP A 1 550 ? -14.174 7.432 25.252 1.00 95.94 550 ASP A O 1
ATOM 3911 N N . ALA A 1 551 ? -15.897 7.440 26.694 1.00 96.62 551 ALA A N 1
ATOM 3912 C CA . ALA A 1 551 ? -16.191 8.868 26.548 1.00 96.62 551 ALA A CA 1
ATOM 3913 C C . ALA A 1 551 ? -16.663 9.499 27.865 1.00 96.62 551 ALA A C 1
ATOM 3915 O O . ALA A 1 551 ? -17.325 8.847 28.674 1.00 96.62 551 ALA A O 1
ATOM 3916 N N . SER A 1 552 ? -16.349 10.780 28.075 1.00 96.12 552 SER A N 1
ATOM 3917 C CA . SER A 1 552 ? -16.723 11.523 29.288 1.00 96.12 552 SER A CA 1
ATOM 3918 C C . SER A 1 552 ? -18.174 12.010 29.301 1.00 96.12 552 SER A C 1
ATOM 3920 O O . SER A 1 552 ? -18.705 12.317 30.367 1.00 96.12 552 SER A O 1
ATOM 3922 N N . ASP A 1 553 ? -18.805 12.091 28.131 1.00 95.38 553 ASP A N 1
ATOM 3923 C CA . ASP A 1 553 ? -20.137 12.658 27.930 1.00 95.38 553 ASP A CA 1
ATOM 3924 C C . ASP A 1 553 ? -21.148 11.575 27.505 1.00 95.38 553 ASP A C 1
ATOM 3926 O O . ASP A 1 553 ? -20.813 10.713 26.686 1.00 95.38 553 ASP A O 1
ATOM 3930 N N . PRO A 1 554 ? -22.384 11.578 28.044 1.00 93.75 554 PRO A N 1
ATOM 3931 C CA . PRO A 1 554 ? -23.384 10.552 27.752 1.00 93.75 554 PRO A CA 1
ATOM 3932 C C . PRO A 1 554 ? -23.802 10.496 26.277 1.00 93.75 554 PRO A C 1
ATOM 3934 O O . PRO A 1 554 ? -24.027 9.397 25.762 1.00 93.75 554 PRO A O 1
ATOM 3937 N N . LEU A 1 555 ? -23.896 11.633 25.581 1.00 92.31 555 LEU A N 1
ATOM 3938 C CA . LEU A 1 555 ? -24.223 11.656 24.157 1.00 92.31 555 LEU A CA 1
ATOM 3939 C C . LEU A 1 555 ? -23.048 11.110 23.343 1.00 92.31 555 LEU A C 1
ATOM 3941 O O . LEU A 1 555 ? -23.258 10.249 22.491 1.00 92.31 555 LEU A O 1
ATOM 3945 N N . ALA A 1 556 ? -21.819 11.537 23.634 1.00 93.00 556 ALA A N 1
ATOM 3946 C CA . ALA A 1 556 ? -20.620 11.027 22.969 1.00 93.00 556 ALA A CA 1
ATOM 3947 C C . ALA A 1 556 ? -20.442 9.513 23.178 1.00 93.00 556 ALA A C 1
ATOM 3949 O O . ALA A 1 556 ? -20.248 8.781 22.208 1.00 93.00 556 ALA A O 1
ATOM 3950 N N . ALA A 1 557 ? -20.602 9.028 24.415 1.00 92.88 557 ALA A N 1
ATOM 3951 C CA . ALA A 1 557 ? -20.558 7.603 24.753 1.00 92.88 557 ALA A CA 1
ATOM 3952 C C . ALA A 1 557 ? -21.605 6.808 23.964 1.00 92.88 557 ALA A C 1
ATOM 3954 O O . ALA A 1 557 ? -21.326 5.745 23.402 1.00 92.88 557 ALA A O 1
ATOM 3955 N N . THR A 1 558 ? -22.809 7.371 23.851 1.00 92.06 558 THR A N 1
ATOM 3956 C CA . THR A 1 558 ? -23.881 6.763 23.072 1.00 92.06 558 THR A CA 1
ATOM 3957 C C . THR A 1 558 ? -23.559 6.781 21.580 1.00 92.06 558 THR A C 1
ATOM 3959 O O . THR A 1 558 ? -23.658 5.742 20.940 1.00 92.06 558 THR A O 1
ATOM 3962 N N . LEU A 1 559 ? -23.118 7.888 20.985 1.00 90.38 559 LEU A N 1
ATOM 3963 C CA . LEU A 1 559 ? -22.795 7.938 19.553 1.00 90.38 559 LEU A CA 1
ATOM 3964 C C . LEU A 1 559 ? -21.649 6.993 19.189 1.00 90.38 559 LEU A C 1
ATOM 3966 O O . LEU A 1 559 ? -21.784 6.224 18.239 1.00 90.38 559 LEU A O 1
ATOM 3970 N N . GLU A 1 560 ? -20.593 6.965 19.997 1.00 89.50 560 GLU A N 1
ATOM 3971 C CA . GLU A 1 560 ? -19.437 6.099 19.785 1.00 89.50 560 GLU A CA 1
ATOM 3972 C C . GLU A 1 560 ? -19.704 4.633 20.175 1.00 89.50 560 GLU A C 1
ATOM 3974 O O . GLU A 1 560 ? -18.900 3.780 19.822 1.00 89.50 560 GLU A O 1
ATOM 3979 N N . ASN A 1 561 ? -20.825 4.294 20.827 1.00 90.56 561 ASN A N 1
ATOM 3980 C CA . ASN A 1 561 ? -21.122 2.940 21.329 1.00 90.56 561 ASN A CA 1
ATOM 3981 C C . ASN A 1 561 ? -20.047 2.415 22.304 1.00 90.56 561 ASN A C 1
ATOM 3983 O O . ASN A 1 561 ? -19.550 1.293 22.178 1.00 90.56 561 ASN A O 1
ATOM 3987 N N . VAL A 1 562 ? -19.680 3.262 23.263 1.00 93.25 562 VAL A N 1
ATOM 3988 C CA . VAL A 1 562 ? -18.654 3.006 24.281 1.00 93.25 562 VAL A CA 1
ATOM 3989 C C . VAL A 1 562 ? -19.206 3.295 25.682 1.00 93.25 562 VAL A C 1
ATOM 3991 O O . VAL A 1 562 ? -20.221 3.986 25.803 1.00 93.25 562 VAL A O 1
ATOM 3994 N N . PRO A 1 563 ? -18.582 2.783 26.756 1.00 94.12 563 PRO A N 1
ATOM 3995 C CA . PRO A 1 563 ? -18.941 3.150 28.116 1.00 94.12 563 PRO A CA 1
ATOM 3996 C C . PRO A 1 563 ? -18.836 4.654 28.386 1.00 94.12 563 PRO A C 1
ATOM 3998 O O . PRO A 1 563 ? -17.872 5.317 27.996 1.00 94.12 563 PRO A O 1
ATOM 4001 N N . LEU A 1 564 ? -19.817 5.179 29.122 1.00 95.62 564 LEU A N 1
ATOM 4002 C CA . LEU A 1 564 ? -19.709 6.491 29.754 1.00 95.62 564 LEU A CA 1
ATOM 4003 C C . LEU A 1 564 ? -18.751 6.400 30.944 1.00 95.62 564 LEU A C 1
ATOM 4005 O O . LEU A 1 564 ? -19.070 5.740 31.933 1.00 95.62 564 LEU A O 1
ATOM 4009 N N . ALA A 1 565 ? -17.628 7.107 30.874 1.00 95.56 565 ALA A N 1
ATOM 4010 C CA . ALA A 1 565 ? -16.601 7.174 31.908 1.00 95.56 565 ALA A CA 1
ATOM 4011 C C . ALA A 1 565 ? -16.374 8.636 32.336 1.00 95.56 565 ALA A C 1
ATOM 4013 O O . ALA A 1 565 ? -15.474 9.294 31.809 1.00 95.56 565 ALA A O 1
ATOM 4014 N N . PRO A 1 566 ? -17.165 9.172 33.289 1.00 93.31 566 PRO A N 1
ATOM 4015 C CA . PRO A 1 566 ? -17.129 10.594 33.639 1.00 93.31 566 PRO A CA 1
ATOM 4016 C C . PRO A 1 566 ? -15.758 11.098 34.112 1.00 93.31 566 PRO A C 1
ATOM 4018 O O . PRO A 1 566 ? -15.391 12.230 33.806 1.00 93.31 566 PRO A O 1
ATOM 4021 N N . ALA A 1 567 ? -14.965 10.259 34.794 1.00 92.88 567 ALA A N 1
ATOM 4022 C CA . ALA A 1 567 ? -13.622 10.623 35.260 1.00 92.88 567 ALA A CA 1
ATOM 4023 C C . ALA A 1 567 ? -12.659 10.989 34.112 1.00 92.88 567 ALA A C 1
ATOM 4025 O O . ALA A 1 567 ? -11.750 11.792 34.307 1.00 92.88 567 ALA A O 1
ATOM 4026 N N . THR A 1 568 ? -12.906 10.477 32.900 1.00 92.50 568 THR A N 1
ATOM 4027 C CA . THR A 1 568 ? -12.191 10.837 31.660 1.00 92.50 568 THR A CA 1
ATOM 4028 C C . THR A 1 568 ? -12.299 12.336 31.351 1.00 92.50 568 THR A C 1
ATOM 4030 O O . THR A 1 568 ? -11.383 12.925 30.791 1.00 92.50 568 THR A O 1
ATOM 4033 N N . GLY A 1 569 ? -13.394 12.995 31.749 1.00 90.62 569 GLY A N 1
ATOM 4034 C CA . GLY A 1 569 ? -13.553 14.444 31.573 1.00 90.62 569 GLY A CA 1
ATOM 4035 C C . GLY A 1 569 ? -12.597 15.273 32.439 1.00 90.62 569 GLY A C 1
ATOM 4036 O O . GLY A 1 569 ? -12.361 16.439 32.146 1.00 90.62 569 GLY A O 1
ATOM 4037 N N . GLY A 1 570 ? -12.019 14.673 33.486 1.00 91.19 570 GLY A N 1
ATOM 4038 C CA . GLY A 1 570 ? -11.037 15.306 34.367 1.00 91.19 570 GLY A CA 1
ATOM 4039 C C . GLY A 1 570 ? -9.588 15.199 33.884 1.00 91.19 570 GLY A C 1
ATOM 4040 O O . GLY A 1 570 ? -8.681 15.547 34.642 1.00 91.19 570 GLY A O 1
ATOM 4041 N N . THR A 1 571 ? -9.333 14.683 32.676 1.00 95.62 571 THR A N 1
ATOM 4042 C CA . THR A 1 571 ? -7.973 14.577 32.131 1.00 95.62 571 THR A CA 1
ATOM 4043 C C . THR A 1 571 ? -7.355 15.976 31.965 1.00 95.62 571 THR A C 1
ATOM 4045 O O . THR A 1 571 ? -7.948 16.827 31.299 1.00 95.62 571 THR A O 1
ATOM 4048 N N . PRO A 1 572 ? -6.164 16.247 32.539 1.00 95.88 572 PRO A N 1
ATOM 4049 C CA . PRO A 1 572 ? -5.524 17.557 32.436 1.00 95.88 572 PRO A CA 1
ATOM 4050 C C . PRO A 1 572 ? -5.241 17.967 30.989 1.00 95.88 572 PRO A C 1
ATOM 4052 O O . PRO A 1 572 ? -4.888 17.131 30.161 1.00 95.88 572 PRO A O 1
ATOM 4055 N N . ALA A 1 573 ? -5.302 19.269 30.695 1.00 92.75 573 ALA A N 1
ATOM 4056 C CA . ALA A 1 573 ? -5.127 19.792 29.336 1.00 92.75 573 ALA A CA 1
ATOM 4057 C C . ALA A 1 573 ? -3.808 19.365 28.664 1.00 92.75 573 ALA A C 1
ATOM 4059 O O . ALA A 1 573 ? -3.797 19.149 27.457 1.00 92.75 573 ALA A O 1
ATOM 4060 N N . GLY A 1 574 ? -2.727 19.203 29.438 1.00 91.94 574 GLY A N 1
ATOM 4061 C CA . GLY A 1 574 ? -1.428 18.734 28.941 1.00 91.94 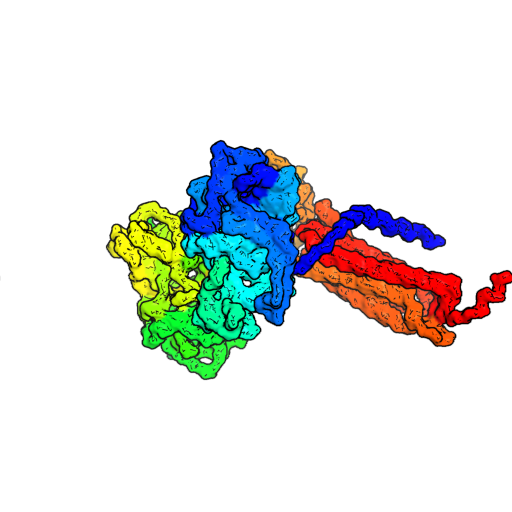574 GLY A CA 1
ATOM 4062 C C . GLY A 1 574 ? -1.398 17.264 28.505 1.00 91.94 574 GLY A C 1
ATOM 4063 O O . GLY A 1 574 ? -0.443 16.861 27.854 1.00 91.94 574 GLY A O 1
ATOM 4064 N N . ALA A 1 575 ? -2.429 16.479 28.834 1.00 95.81 575 ALA A N 1
ATOM 4065 C CA . ALA A 1 575 ? -2.594 15.087 28.413 1.00 95.81 575 ALA A CA 1
ATOM 4066 C C . ALA A 1 575 ? -3.622 14.912 27.279 1.00 95.81 575 ALA A C 1
ATOM 4068 O O . ALA A 1 575 ? -3.880 13.779 26.867 1.00 95.81 575 ALA A O 1
ATOM 4069 N N . LEU A 1 576 ? -4.205 16.012 26.784 1.00 96.94 576 LEU A N 1
ATOM 4070 C CA . LEU A 1 576 ? -5.238 16.034 25.747 1.00 96.94 576 LEU A CA 1
ATOM 4071 C C . LEU A 1 576 ? -4.691 16.536 24.406 1.00 96.94 576 LEU A C 1
ATOM 4073 O O . LEU A 1 576 ? -3.838 17.421 24.365 1.00 96.94 576 LEU A O 1
ATOM 4077 N N . ILE A 1 577 ? -5.271 16.047 23.310 1.00 95.00 577 ILE A N 1
ATOM 4078 C CA . ILE A 1 577 ? -5.055 16.567 21.953 1.00 95.00 577 ILE A CA 1
ATOM 4079 C C . ILE A 1 577 ? -6.385 16.901 21.273 1.00 95.00 577 ILE A C 1
ATOM 4081 O O . ILE A 1 577 ? -7.405 16.290 21.574 1.00 95.00 577 ILE A O 1
ATOM 4085 N N . ASP A 1 578 ? -6.388 17.871 20.361 1.00 92.19 578 ASP A N 1
ATOM 4086 C CA . ASP A 1 578 ? -7.603 18.306 19.671 1.00 92.19 578 ASP A CA 1
ATOM 4087 C C . ASP A 1 578 ? -8.140 17.248 18.686 1.00 92.19 578 ASP A C 1
ATOM 4089 O O . ASP A 1 578 ? -7.396 16.647 17.899 1.00 92.19 578 ASP A O 1
ATOM 4093 N N . LEU A 1 579 ? -9.465 17.102 18.688 1.00 95.75 579 LEU A N 1
ATOM 4094 C CA . LEU A 1 579 ? -10.263 16.385 17.697 1.00 95.75 579 LEU A CA 1
ATOM 4095 C C . LEU A 1 579 ? -11.367 17.305 17.193 1.00 95.75 579 LEU A C 1
ATOM 4097 O O . LEU A 1 579 ? -12.179 17.777 17.981 1.00 95.75 579 LEU A O 1
ATOM 4101 N N . VAL A 1 580 ? -11.479 17.471 15.881 1.00 96.00 580 VAL A N 1
ATOM 4102 C CA . VAL A 1 580 ? -12.624 18.154 15.278 1.00 96.00 580 VAL A CA 1
ATOM 4103 C C . VAL A 1 580 ? -13.673 17.130 14.852 1.00 96.00 580 VAL A C 1
ATOM 4105 O O . VAL A 1 580 ? -13.396 16.233 14.049 1.00 96.00 580 VAL A O 1
ATOM 4108 N N . ALA A 1 581 ? -14.899 17.312 15.338 1.00 95.69 581 ALA A N 1
ATOM 4109 C CA . ALA A 1 581 ? -16.082 16.592 14.886 1.00 95.69 581 ALA A CA 1
ATOM 4110 C C . ALA A 1 581 ? -17.098 17.590 14.317 1.00 95.69 581 ALA A C 1
ATOM 4112 O O . ALA A 1 581 ? -17.646 18.424 15.037 1.00 95.69 581 ALA A O 1
ATOM 4113 N N . PHE A 1 582 ? -17.361 17.511 13.013 1.00 95.00 582 PHE A N 1
ATOM 4114 C CA . PHE A 1 582 ? -18.392 18.336 12.387 1.00 95.00 582 PHE A CA 1
ATOM 4115 C C . PHE A 1 582 ? -19.783 17.887 12.840 1.00 95.00 582 PHE A C 1
ATOM 4117 O O . PHE A 1 582 ? -20.087 16.701 12.836 1.00 95.00 582 PHE A O 1
ATOM 4124 N N . THR A 1 583 ? -20.650 18.819 13.208 1.00 93.06 583 THR A N 1
ATOM 4125 C CA . THR A 1 583 ? -22.024 18.560 13.664 1.00 93.06 583 THR A CA 1
ATOM 4126 C C . THR A 1 583 ? -23.011 18.520 12.502 1.00 93.06 583 THR A C 1
ATOM 4128 O O . THR A 1 583 ? -23.934 17.710 12.514 1.00 93.06 583 THR A O 1
ATOM 4131 N N . ASN A 1 584 ? -22.764 19.317 11.460 1.00 88.81 584 ASN A N 1
ATOM 4132 C CA . ASN A 1 584 ? -23.465 19.324 10.177 1.00 88.81 584 ASN A CA 1
ATOM 4133 C C . ASN A 1 584 ? -22.476 19.099 9.015 1.00 88.81 584 ASN A C 1
ATOM 4135 O O . ASN A 1 584 ? -21.263 19.169 9.192 1.00 88.81 584 ASN A O 1
ATOM 4139 N N . GLY A 1 585 ? -22.982 18.815 7.815 1.00 84.94 585 GLY A N 1
ATOM 4140 C CA . GLY A 1 585 ? -22.127 18.536 6.663 1.00 84.94 585 GLY A CA 1
ATOM 4141 C C . GLY A 1 585 ? -22.850 17.803 5.543 1.00 84.94 585 GLY A C 1
ATOM 4142 O O . GLY A 1 585 ? -24.054 17.540 5.621 1.00 84.94 585 GLY A O 1
ATOM 4143 N N . ALA A 1 586 ? -22.105 17.473 4.489 1.00 81.62 586 ALA A N 1
ATOM 4144 C CA . ALA A 1 586 ? -22.607 16.616 3.427 1.00 81.62 586 ALA A CA 1
ATOM 4145 C C . ALA A 1 586 ? -22.966 15.231 3.994 1.00 81.62 586 ALA A C 1
ATOM 4147 O O . ALA A 1 586 ? -22.273 14.671 4.845 1.00 81.62 586 ALA A O 1
ATOM 4148 N N . THR A 1 587 ? -24.075 14.680 3.508 1.00 79.38 587 THR A N 1
ATOM 4149 C CA . THR A 1 587 ? -24.587 13.362 3.899 1.00 79.38 587 THR A CA 1
ATOM 4150 C C . THR A 1 587 ? -24.839 12.506 2.661 1.00 79.38 587 THR A C 1
ATOM 4152 O O . THR A 1 587 ? -24.782 13.009 1.534 1.00 79.38 587 THR A O 1
ATOM 4155 N N . GLY A 1 588 ? -25.136 11.227 2.867 1.00 67.44 588 GLY A N 1
ATOM 4156 C CA . GLY A 1 588 ? -25.313 10.232 1.820 1.00 67.44 588 GLY A CA 1
ATOM 4157 C C . GLY A 1 588 ? -24.130 9.259 1.798 1.00 67.44 588 GLY A C 1
ATOM 4158 O O . GLY A 1 588 ? -22.999 9.704 1.604 1.00 67.44 588 GLY A O 1
ATOM 4159 N N . PRO A 1 589 ? -24.354 7.938 1.930 1.00 53.03 589 PRO A N 1
ATOM 4160 C CA . PRO A 1 589 ? -23.286 6.932 1.916 1.00 53.03 589 PRO A CA 1
ATOM 4161 C C . PRO A 1 589 ? -22.365 6.978 0.688 1.00 53.03 589 PRO A C 1
ATOM 4163 O O . PRO A 1 589 ? -21.185 6.658 0.791 1.00 53.03 589 PRO A O 1
ATOM 4166 N N . ALA A 1 590 ? -22.899 7.388 -0.466 1.00 54.59 590 ALA A N 1
ATOM 4167 C CA . ALA A 1 590 ? -22.164 7.505 -1.727 1.00 54.59 590 ALA A CA 1
ATOM 4168 C C . ALA A 1 590 ? -21.560 8.902 -1.963 1.00 54.59 590 ALA A C 1
ATOM 4170 O O . ALA A 1 590 ? -20.902 9.121 -2.977 1.00 54.59 590 ALA A O 1
ATOM 4171 N N . ASN A 1 591 ? -21.804 9.863 -1.069 1.00 61.91 591 ASN A N 1
ATOM 4172 C CA . ASN A 1 591 ? -21.308 11.221 -1.229 1.00 61.91 591 ASN A CA 1
ATOM 4173 C C . ASN A 1 591 ? -19.822 11.280 -0.824 1.00 61.91 591 ASN A C 1
ATOM 4175 O O . ASN A 1 591 ? -19.516 11.091 0.355 1.00 61.91 591 ASN A O 1
ATOM 4179 N N . PRO A 1 592 ? -18.887 11.584 -1.745 1.00 60.19 592 PRO A N 1
ATOM 4180 C CA . PRO A 1 592 ? -17.463 11.650 -1.413 1.00 60.19 592 PRO A CA 1
ATOM 4181 C C . PRO A 1 592 ? -17.138 12.775 -0.422 1.00 60.19 592 PRO A C 1
ATOM 4183 O O . PRO A 1 592 ? -16.120 12.715 0.259 1.00 60.19 592 PRO A O 1
ATOM 4186 N N . GLN A 1 593 ? -18.008 13.781 -0.302 1.00 75.38 593 GLN A N 1
ATOM 4187 C CA . GLN A 1 593 ? -17.863 14.884 0.648 1.00 75.38 593 GLN A CA 1
ATOM 4188 C C . GLN A 1 593 ? -18.539 14.605 2.000 1.00 75.38 593 GLN A C 1
ATOM 4190 O O . GLN A 1 593 ? -18.598 15.493 2.847 1.00 75.38 593 GLN A O 1
ATOM 4195 N N . ARG A 1 594 ? -19.066 13.391 2.225 1.00 84.25 594 ARG A N 1
ATOM 4196 C CA . ARG A 1 594 ? -19.750 13.022 3.469 1.00 84.25 594 ARG A CA 1
ATOM 4197 C C . ARG A 1 594 ? -18.852 13.252 4.685 1.00 84.25 594 ARG A C 1
ATOM 4199 O O . ARG A 1 594 ? -17.744 12.722 4.726 1.00 84.25 594 ARG A O 1
ATOM 4206 N N . GLN A 1 595 ? -19.349 13.962 5.697 1.00 85.88 595 GLN A N 1
ATOM 4207 C CA . GLN A 1 595 ? -18.627 14.163 6.955 1.00 85.88 595 GLN A CA 1
ATOM 4208 C C . GLN A 1 595 ? -19.557 14.617 8.087 1.00 85.88 595 GLN A C 1
ATOM 4210 O O . GLN A 1 595 ? -20.524 15.344 7.862 1.00 85.88 595 GLN A O 1
ATOM 4215 N N . GLY A 1 596 ? -19.224 14.228 9.320 1.00 87.38 596 GLY A N 1
ATOM 4216 C CA . GLY A 1 596 ? -19.807 14.779 10.541 1.00 87.38 596 GLY A CA 1
ATOM 4217 C C . GLY A 1 596 ? -20.872 13.906 11.206 1.00 87.38 596 GLY A C 1
ATOM 4218 O O . GLY A 1 596 ? -21.338 12.907 10.658 1.00 87.38 596 GLY A O 1
ATOM 4219 N N . LEU A 1 597 ? -21.279 14.298 12.410 1.00 91.25 597 LEU A N 1
ATOM 4220 C CA . LEU A 1 597 ? -22.200 13.581 13.289 1.00 91.25 597 LEU A CA 1
ATOM 4221 C C . LEU A 1 597 ? -23.608 13.464 12.691 1.00 91.25 597 LEU A C 1
ATOM 4223 O O . LEU A 1 597 ? -24.209 12.395 12.777 1.00 91.25 597 LEU A O 1
ATOM 4227 N N . ALA A 1 598 ? -24.114 14.502 12.011 1.00 88.56 598 ALA A N 1
ATOM 4228 C CA . ALA A 1 598 ? -25.374 14.404 11.269 1.00 88.56 598 ALA A CA 1
ATOM 4229 C C . ALA A 1 598 ? -25.314 13.320 10.182 1.00 88.56 598 ALA A C 1
ATOM 4231 O O . ALA A 1 598 ? -26.245 12.525 10.051 1.00 88.56 598 ALA A O 1
ATOM 4232 N N . SER A 1 599 ? -24.198 13.235 9.445 1.00 83.31 599 SER A N 1
ATOM 4233 C CA . SER A 1 599 ? -23.996 12.167 8.462 1.00 83.31 599 SER A CA 1
ATOM 4234 C C . SER A 1 599 ? -23.920 10.798 9.138 1.00 83.31 599 SER A C 1
ATOM 4236 O O . SER A 1 599 ? -24.497 9.838 8.631 1.00 83.31 599 SER A O 1
ATOM 4238 N N . ALA A 1 600 ? -23.268 10.690 10.303 1.00 82.06 600 ALA A N 1
ATOM 4239 C CA . ALA A 1 600 ? -23.160 9.442 11.061 1.00 82.06 600 ALA A CA 1
ATOM 4240 C C . ALA A 1 600 ? -24.519 8.905 11.504 1.00 82.06 600 ALA A C 1
ATOM 4242 O O . ALA A 1 600 ? -24.806 7.726 11.317 1.00 82.06 600 ALA A O 1
ATOM 4243 N N . ILE A 1 601 ? -25.377 9.785 12.016 1.00 83.50 601 ILE A N 1
ATOM 4244 C CA . ILE A 1 601 ? -26.729 9.428 12.444 1.00 83.50 601 ILE A CA 1
ATOM 4245 C C . ILE A 1 601 ? -27.614 9.083 11.240 1.00 83.50 601 ILE A C 1
ATOM 4247 O O . ILE A 1 601 ? -28.343 8.096 11.288 1.00 83.50 601 ILE A O 1
ATOM 4251 N N . LYS A 1 602 ? -27.551 9.870 10.159 1.00 82.06 602 LYS A N 1
ATOM 4252 C CA . LYS A 1 602 ? -28.391 9.665 8.970 1.00 82.06 602 LYS A CA 1
ATOM 4253 C C . LYS A 1 602 ? -28.009 8.415 8.178 1.00 82.06 602 LYS A C 1
ATOM 4255 O O . LYS A 1 602 ? -28.874 7.645 7.783 1.00 82.06 602 LYS A O 1
ATOM 4260 N N . ASP A 1 603 ? -26.719 8.255 7.904 1.00 73.31 603 ASP A N 1
ATOM 4261 C CA . ASP A 1 603 ? -26.208 7.268 6.951 1.00 73.31 603 ASP A CA 1
ATOM 4262 C C . ASP A 1 603 ? -25.726 5.980 7.643 1.00 73.31 603 ASP A C 1
ATOM 4264 O O . ASP A 1 603 ? -25.283 5.048 6.975 1.00 73.31 603 ASP A O 1
ATOM 4268 N N . GLY A 1 604 ? -25.711 5.954 8.981 1.00 74.38 604 GLY A N 1
ATOM 4269 C CA . GLY A 1 604 ? -25.204 4.854 9.810 1.00 74.38 604 GLY A CA 1
ATOM 4270 C C . GLY A 1 604 ? -23.677 4.691 9.823 1.00 74.38 604 GLY A C 1
ATOM 4271 O O . GLY A 1 604 ? -23.158 3.916 10.621 1.00 74.38 604 GLY A O 1
ATOM 4272 N N . LEU A 1 605 ? -22.950 5.386 8.945 1.00 76.31 605 LEU A N 1
ATOM 4273 C CA . LEU A 1 605 ? -21.506 5.252 8.697 1.00 76.31 605 LEU A CA 1
ATOM 4274 C C . LEU A 1 605 ? -20.623 6.072 9.671 1.00 76.31 605 LEU A C 1
ATOM 4276 O O . LEU A 1 605 ? -21.110 7.035 10.267 1.00 76.31 605 LEU A O 1
ATOM 4280 N N . PRO A 1 606 ? -19.307 5.783 9.785 1.00 78.25 606 PRO A N 1
ATOM 4281 C CA . PRO A 1 606 ? -18.377 6.531 10.644 1.00 78.25 606 PRO A CA 1
ATOM 4282 C C . PRO A 1 606 ? -18.428 8.054 10.440 1.00 78.25 606 PRO A C 1
ATOM 4284 O O . PRO A 1 606 ? -18.568 8.494 9.303 1.00 78.25 606 PRO A O 1
ATOM 4287 N N . PRO A 1 607 ? -18.263 8.890 11.479 1.00 83.50 607 PRO A N 1
ATOM 4288 C CA . PRO A 1 607 ? -18.375 10.349 11.352 1.00 83.50 607 PRO A CA 1
ATOM 4289 C C . PRO A 1 607 ? -17.225 11.010 10.572 1.00 83.50 607 PRO A C 1
ATOM 4291 O O . PRO A 1 607 ? -17.362 12.160 10.158 1.00 83.50 607 PRO A O 1
ATOM 4294 N N . LEU A 1 608 ? -16.122 10.286 10.335 1.00 88.19 608 LEU A N 1
ATOM 4295 C CA . LEU A 1 608 ? -14.904 10.791 9.687 1.00 88.19 608 LEU A CA 1
ATOM 4296 C C . LEU A 1 608 ? -14.318 12.014 10.418 1.00 88.19 608 LEU A C 1
ATOM 4298 O O . LEU A 1 608 ? -14.023 13.046 9.806 1.00 88.19 608 LEU A O 1
ATOM 4302 N N . ASN A 1 609 ? -14.183 11.883 11.743 1.00 93.69 609 ASN A N 1
ATOM 4303 C CA . ASN A 1 609 ? -13.605 12.907 12.615 1.00 93.69 609 ASN A CA 1
ATOM 4304 C C . ASN A 1 609 ? -12.130 13.168 12.274 1.00 93.69 609 ASN A C 1
ATOM 4306 O O . ASN A 1 609 ? -11.452 12.312 11.698 1.00 93.69 609 ASN A O 1
ATOM 4310 N N . ILE A 1 610 ? -11.637 14.348 12.653 1.00 93.50 610 ILE A N 1
ATOM 4311 C CA . ILE A 1 610 ? -10.303 14.828 12.291 1.00 93.50 610 ILE A CA 1
ATOM 4312 C C . ILE A 1 610 ? -9.452 14.993 13.552 1.00 93.50 610 ILE A C 1
ATOM 4314 O O . ILE A 1 610 ? -9.657 15.930 14.322 1.00 93.50 610 ILE A O 1
ATOM 4318 N N . ALA A 1 611 ? -8.497 14.094 13.762 1.00 92.62 611 ALA A N 1
ATOM 4319 C CA . ALA A 1 611 ? -7.521 14.185 14.841 1.00 92.62 611 ALA A CA 1
ATOM 4320 C C . ALA A 1 611 ? -6.363 15.116 14.447 1.00 92.62 611 ALA A C 1
ATOM 4322 O O . ALA A 1 611 ? -5.984 15.202 13.274 1.00 92.62 611 ALA A O 1
ATOM 4323 N N . ALA A 1 612 ? -5.775 15.816 15.420 1.00 84.19 612 ALA A N 1
ATOM 4324 C CA . ALA A 1 612 ? -4.657 16.713 15.134 1.00 84.19 612 ALA A CA 1
ATOM 4325 C C . ALA A 1 612 ? -3.384 15.954 14.714 1.00 84.19 612 ALA A C 1
ATOM 4327 O O . ALA A 1 612 ? -2.789 16.303 13.696 1.00 84.19 612 ALA A O 1
ATOM 4328 N N . ASN A 1 613 ? -3.007 14.898 15.451 1.00 83.81 613 ASN A N 1
ATOM 4329 C CA . ASN A 1 613 ? -1.791 14.101 15.227 1.00 83.81 613 ASN A CA 1
ATOM 4330 C C . ASN A 1 613 ? -2.057 12.587 15.347 1.00 83.81 613 ASN A C 1
ATOM 4332 O O . ASN A 1 613 ? -3.138 12.156 15.742 1.00 83.81 613 ASN A O 1
ATOM 4336 N N . PHE A 1 614 ? -1.042 11.784 15.018 1.00 86.50 614 PHE A N 1
ATOM 4337 C CA . PHE A 1 614 ? -1.046 10.317 15.074 1.00 86.50 614 PHE A CA 1
ATOM 4338 C C . PHE A 1 614 ? 0.234 9.778 15.750 1.00 86.50 614 PHE A C 1
ATOM 4340 O O . PHE A 1 614 ? 1.180 10.552 15.921 1.00 86.50 614 PHE A O 1
ATOM 4347 N N . PRO A 1 615 ? 0.296 8.492 16.158 1.00 83.44 615 PRO A N 1
ATOM 4348 C CA . PRO A 1 615 ? 1.446 7.950 16.880 1.00 83.44 615 PRO A CA 1
ATOM 4349 C C . PRO A 1 615 ? 2.769 8.168 16.135 1.00 83.44 615 PRO A C 1
ATOM 4351 O O . PRO A 1 615 ? 2.847 8.040 14.914 1.00 83.44 615 PRO A O 1
ATOM 4354 N N . GLY A 1 616 ? 3.818 8.526 16.877 1.00 72.81 616 GLY A N 1
ATOM 4355 C CA . GLY A 1 616 ? 5.117 8.917 16.316 1.00 72.81 616 GLY A CA 1
ATOM 4356 C C . GLY A 1 616 ? 5.234 10.402 15.948 1.00 72.81 616 GLY A C 1
ATOM 4357 O O . GLY A 1 616 ? 6.335 10.859 15.645 1.00 72.81 616 GLY A O 1
ATOM 4358 N N . GLN A 1 617 ? 4.143 11.173 16.014 1.00 75.88 617 GLN A N 1
ATOM 4359 C CA . GLN A 1 617 ? 4.186 12.635 15.929 1.00 75.88 617 GLN A CA 1
ATOM 4360 C C . GLN A 1 617 ? 4.260 13.274 17.325 1.00 75.88 617 GLN A C 1
ATOM 4362 O O . GLN A 1 617 ? 3.657 12.753 18.270 1.00 75.88 617 GLN A O 1
ATOM 4367 N N . PRO A 1 618 ? 4.936 14.431 17.467 1.00 74.06 618 PRO A N 1
ATOM 4368 C CA . PRO A 1 618 ? 4.957 15.179 18.719 1.00 74.06 618 PRO A CA 1
ATOM 4369 C C . PRO A 1 618 ? 3.548 15.480 19.241 1.00 74.06 618 PRO A C 1
ATOM 4371 O O . PRO A 1 618 ? 2.660 15.878 18.486 1.00 74.06 618 PRO A O 1
ATOM 4374 N N . GLY A 1 619 ? 3.339 15.300 20.544 1.00 78.81 619 GLY A N 1
ATOM 4375 C CA . GLY A 1 619 ? 2.071 15.619 21.204 1.00 78.81 619 GLY A CA 1
ATOM 4376 C C . GLY A 1 619 ? 0.927 14.627 20.963 1.00 78.81 619 GLY A C 1
ATOM 4377 O O . GLY A 1 619 ? -0.178 14.890 21.426 1.00 78.81 619 GLY A O 1
ATOM 4378 N N . TYR A 1 620 ? 1.150 13.501 20.272 1.00 92.44 620 TYR A N 1
ATOM 4379 C CA . TYR A 1 620 ? 0.132 12.452 20.156 1.00 92.44 620 TYR A CA 1
ATOM 4380 C C . TYR A 1 620 ? -0.261 11.878 21.530 1.00 92.44 620 TYR A C 1
ATOM 4382 O O . TYR A 1 620 ? 0.586 11.577 22.370 1.00 92.44 620 TYR A O 1
ATOM 4390 N N . THR A 1 621 ? -1.564 11.689 21.724 1.00 95.81 621 THR A N 1
ATOM 4391 C CA . THR A 1 621 ? -2.183 11.017 22.873 1.00 95.81 621 THR A CA 1
ATOM 4392 C C . THR A 1 621 ? -3.510 10.398 22.418 1.00 95.81 621 THR A C 1
ATOM 4394 O O . THR A 1 621 ? -4.169 10.968 21.539 1.00 95.81 621 THR A O 1
ATOM 4397 N N . PRO A 1 622 ? -3.932 9.250 22.982 1.00 96.25 622 PRO A N 1
ATOM 4398 C CA . PRO A 1 622 ? -5.242 8.669 22.686 1.00 96.25 622 PRO A CA 1
ATOM 4399 C C . PRO A 1 622 ? -6.407 9.476 23.290 1.00 96.25 622 PRO A C 1
ATOM 4401 O O . PRO A 1 622 ? -7.561 9.210 22.963 1.00 96.25 622 PRO A O 1
ATOM 4404 N N . MET A 1 623 ? -6.129 10.457 24.159 1.00 97.75 623 MET A N 1
ATOM 4405 C CA . MET A 1 623 ? -7.145 11.261 24.844 1.00 97.75 623 MET A CA 1
ATOM 4406 C C . MET A 1 623 ? -7.485 12.510 24.031 1.00 97.75 623 MET A C 1
ATOM 4408 O O . MET A 1 623 ? -6.723 13.479 23.987 1.00 97.75 623 MET A O 1
ATOM 4412 N N . TRP A 1 624 ? -8.632 12.481 23.362 1.00 97.00 624 TRP A N 1
ATOM 4413 C CA . TRP A 1 624 ? -9.035 13.502 22.403 1.00 97.00 624 TRP A CA 1
ATOM 4414 C C . TRP A 1 624 ? -10.050 14.468 23.010 1.00 97.00 624 TRP A C 1
ATOM 4416 O O . TRP A 1 624 ? -11.142 14.064 23.409 1.00 97.00 624 TRP A O 1
ATOM 4426 N N . ALA A 1 625 ? -9.704 15.754 23.042 1.00 96.62 625 ALA A N 1
ATOM 4427 C CA . ALA A 1 625 ? -10.605 16.843 23.390 1.00 96.62 625 ALA A CA 1
ATOM 4428 C C . ALA A 1 625 ? -11.439 17.230 22.165 1.00 96.62 625 ALA A C 1
ATOM 4430 O O . ALA A 1 625 ? -10.901 17.694 21.158 1.00 96.62 625 ALA A O 1
ATOM 4431 N N . VAL A 1 626 ? -12.754 17.038 22.250 1.00 96.31 626 VAL A N 1
ATOM 4432 C CA . VAL A 1 626 ? -13.658 17.243 21.116 1.00 96.31 626 VAL A CA 1
ATOM 4433 C C . VAL A 1 626 ? -13.970 18.724 20.931 1.00 96.31 626 VAL A C 1
ATOM 4435 O O . VAL A 1 626 ? -14.438 19.408 21.845 1.00 96.31 626 VAL A O 1
ATOM 4438 N N . GLU A 1 627 ? -13.805 19.191 19.705 1.00 95.25 627 GLU A N 1
ATOM 4439 C CA . GLU A 1 627 ? -14.307 20.456 19.1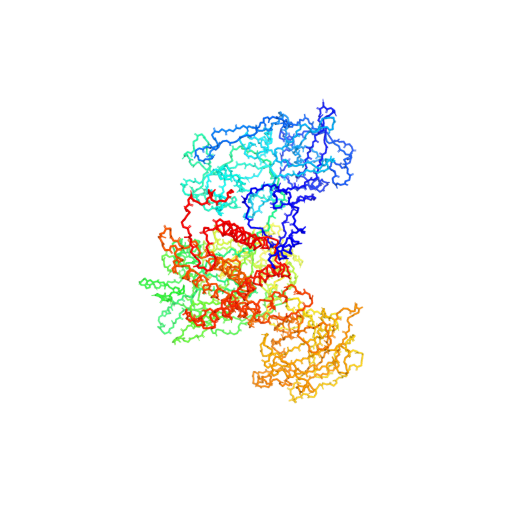95 1.00 95.25 627 GLU A CA 1
ATOM 4440 C C . GLU A 1 627 ? -15.462 20.176 18.241 1.00 95.25 627 GLU A C 1
ATOM 4442 O O . GLU A 1 627 ? -15.297 19.540 17.194 1.00 95.25 627 GLU A O 1
ATOM 4447 N N . LEU A 1 628 ? -16.653 20.632 18.619 1.00 95.00 628 LEU A N 1
ATOM 4448 C CA . LEU A 1 628 ? -17.843 20.472 17.798 1.00 95.00 628 LEU A CA 1
ATOM 4449 C C . LEU A 1 628 ? -17.877 21.600 16.769 1.00 95.00 628 LEU A C 1
ATOM 4451 O O . LEU A 1 628 ? -18.270 22.719 17.081 1.00 95.00 628 LEU A O 1
ATOM 4455 N N . ALA A 1 629 ? -17.450 21.305 15.545 1.00 93.94 629 ALA A N 1
ATOM 4456 C CA . ALA A 1 629 ? -17.444 22.262 14.445 1.00 93.94 629 ALA A CA 1
ATOM 4457 C C . ALA A 1 629 ? -18.794 22.276 13.719 1.00 93.94 629 ALA A C 1
ATOM 4459 O O . ALA A 1 629 ? -19.471 21.255 13.599 1.00 93.94 629 ALA A O 1
ATOM 4460 N N . LYS A 1 630 ? -19.192 23.426 13.188 1.00 92.31 630 LYS A N 1
ATOM 4461 C CA . LYS A 1 630 ? -20.405 23.598 12.388 1.00 92.31 630 LYS A CA 1
ATOM 4462 C C . LYS A 1 630 ? -20.101 24.496 11.193 1.00 92.31 630 LYS A C 1
ATOM 4464 O O . LYS A 1 630 ? -19.547 25.576 11.371 1.00 92.31 630 LYS A O 1
ATOM 4469 N N . TRP A 1 631 ? -20.498 24.081 9.994 1.00 91.00 631 TRP A N 1
ATOM 4470 C CA . TRP A 1 631 ? -20.560 24.961 8.827 1.00 91.00 631 TRP A CA 1
ATOM 4471 C C . TRP A 1 631 ? -21.589 26.067 9.069 1.00 91.00 631 TRP A C 1
ATOM 4473 O O . TRP A 1 631 ? -22.737 25.773 9.423 1.00 91.00 631 TRP A O 1
ATOM 4483 N N . THR A 1 632 ? -21.183 27.323 8.885 1.00 89.81 632 THR A N 1
ATOM 4484 C CA . THR A 1 632 ? -22.045 28.492 9.130 1.00 89.81 632 THR A CA 1
ATOM 4485 C C . THR A 1 632 ? -23.070 28.705 8.015 1.00 89.81 632 THR A C 1
ATOM 4487 O O . THR A 1 632 ? -24.119 29.308 8.244 1.00 89.81 632 THR A O 1
ATOM 4490 N N . THR A 1 633 ? -22.814 28.152 6.827 1.00 82.69 633 THR A N 1
ATOM 4491 C CA . THR A 1 633 ? -23.693 28.209 5.657 1.00 82.69 633 THR A CA 1
ATOM 4492 C C . THR A 1 633 ? -24.628 26.993 5.558 1.00 82.69 633 THR A C 1
ATOM 4494 O O . THR A 1 633 ? -24.257 25.884 5.951 1.00 82.69 633 THR A O 1
ATOM 4497 N N . PRO A 1 634 ? -25.834 27.149 4.969 1.00 72.19 634 PRO A N 1
ATOM 4498 C CA . PRO A 1 634 ? -26.743 26.026 4.712 1.00 72.19 634 PRO A CA 1
ATOM 4499 C C . PRO A 1 634 ? -26.172 24.974 3.751 1.00 72.19 634 PRO A C 1
ATOM 4501 O O . PRO A 1 634 ? -26.492 23.793 3.869 1.00 72.19 634 PRO A O 1
ATOM 4504 N N . GLN A 1 635 ? -25.334 25.397 2.799 1.00 73.38 635 GLN A N 1
ATOM 4505 C CA . GLN A 1 635 ? -24.569 24.499 1.938 1.00 73.38 635 GLN A CA 1
ATOM 4506 C C . GLN A 1 635 ? -23.183 24.276 2.558 1.00 73.38 635 GLN A C 1
ATOM 4508 O O . GLN A 1 635 ? -22.406 25.231 2.626 1.00 73.38 635 GLN A O 1
ATOM 4513 N N . PRO A 1 636 ? -22.873 23.060 3.039 1.00 74.94 636 PRO A N 1
ATOM 4514 C CA . PRO A 1 636 ? -21.575 22.764 3.629 1.00 74.94 636 PRO A CA 1
ATOM 4515 C C . PRO A 1 636 ? -20.482 22.728 2.556 1.00 74.94 636 PRO A C 1
ATOM 4517 O O . PRO A 1 636 ? -20.722 22.296 1.426 1.00 74.94 636 PRO A O 1
ATOM 4520 N N . GLY A 1 637 ? -19.278 23.162 2.929 1.00 68.06 637 GLY A N 1
ATOM 4521 C CA . GLY A 1 637 ? -18.094 23.071 2.079 1.00 68.06 637 GLY A CA 1
ATOM 4522 C C . GLY A 1 637 ? -17.604 21.628 1.877 1.00 68.06 637 GLY A C 1
ATOM 4523 O O . GLY A 1 637 ? -18.211 20.675 2.380 1.00 68.06 637 GLY A O 1
ATOM 4524 N N . PRO A 1 638 ? -16.498 21.438 1.134 1.00 74.19 638 PRO A N 1
ATOM 4525 C CA . PRO A 1 638 ? -15.915 20.116 0.931 1.00 74.19 638 PRO A CA 1
ATOM 4526 C C . PRO A 1 638 ? -15.454 19.493 2.257 1.00 74.19 638 PRO A C 1
ATOM 4528 O O . PRO A 1 638 ? -15.156 20.195 3.227 1.00 74.19 638 PRO A O 1
ATOM 4531 N N . ARG A 1 639 ? -15.355 18.162 2.280 1.00 82.19 639 ARG A N 1
ATOM 4532 C CA . ARG A 1 639 ? -14.836 17.377 3.403 1.00 82.19 639 ARG A CA 1
ATOM 4533 C C . ARG A 1 639 ? -13.441 17.858 3.785 1.00 82.19 639 ARG A C 1
ATOM 4535 O O . ARG A 1 639 ? -12.557 17.973 2.938 1.00 82.19 639 ARG A O 1
ATOM 4542 N N . GLN A 1 640 ? -13.241 18.067 5.078 1.00 84.94 640 GLN A N 1
ATOM 4543 C CA . GLN A 1 640 ? -11.960 18.469 5.646 1.00 84.94 640 GLN A CA 1
ATOM 4544 C C . GLN A 1 640 ? -11.214 17.257 6.205 1.00 84.94 640 GLN A C 1
ATOM 4546 O O . GLN A 1 640 ? -11.825 16.311 6.699 1.00 84.94 640 GLN A O 1
ATOM 4551 N N . THR A 1 641 ? -9.884 17.283 6.143 1.00 79.50 641 THR A N 1
ATOM 4552 C CA . THR A 1 641 ? -9.034 16.140 6.531 1.00 79.50 641 THR A CA 1
ATOM 4553 C C . THR A 1 641 ? -7.886 16.523 7.473 1.00 79.50 641 THR A C 1
ATOM 4555 O O . THR A 1 641 ? -7.117 15.661 7.900 1.00 79.50 641 THR A O 1
ATOM 4558 N N . SER A 1 642 ? -7.757 17.800 7.846 1.00 80.69 642 SER A N 1
ATOM 4559 C CA . SER A 1 642 ? -6.768 18.266 8.823 1.00 80.69 642 SER A CA 1
ATOM 4560 C C . SER A 1 642 ? -7.339 19.352 9.734 1.00 80.69 642 SER A C 1
ATOM 4562 O O . SER A 1 642 ? -8.132 20.192 9.309 1.00 80.69 642 SER A O 1
ATOM 4564 N N . VAL A 1 643 ? -6.918 19.350 11.003 1.00 82.56 643 VAL A N 1
ATOM 4565 C CA . VAL A 1 643 ? -7.331 20.373 11.978 1.00 82.56 643 VAL A CA 1
ATOM 4566 C C . VAL A 1 643 ? -6.876 21.763 11.526 1.00 82.56 643 VAL A C 1
ATOM 4568 O O . VAL A 1 643 ? -7.630 22.721 11.650 1.00 82.56 643 VAL A O 1
ATOM 4571 N N . SER A 1 644 ? -5.687 21.887 10.927 1.00 75.50 644 SER A N 1
ATOM 4572 C CA . SER A 1 644 ? -5.180 23.167 10.415 1.00 75.50 644 SER A CA 1
ATOM 4573 C C . SER A 1 644 ? -6.076 23.774 9.331 1.00 75.50 644 SER A C 1
ATOM 4575 O O . SER A 1 644 ? -6.335 24.976 9.378 1.00 75.50 644 SER A O 1
ATOM 4577 N N . ALA A 1 645 ? -6.605 22.966 8.406 1.00 75.25 645 ALA A N 1
ATOM 4578 C CA . ALA A 1 645 ? -7.554 23.436 7.397 1.00 75.25 645 ALA A CA 1
ATOM 4579 C C . ALA A 1 645 ? -8.862 23.923 8.040 1.00 75.25 645 ALA A C 1
ATOM 4581 O O . ALA A 1 645 ? -9.350 25.003 7.714 1.00 75.25 645 ALA A O 1
ATOM 4582 N N . VAL A 1 646 ? -9.382 23.190 9.031 1.00 80.62 646 VAL A N 1
ATOM 4583 C CA . VAL A 1 646 ? -10.577 23.618 9.779 1.00 80.62 646 VAL A CA 1
ATOM 4584 C C . VAL A 1 646 ? -10.335 24.944 10.501 1.00 80.62 646 VAL A C 1
ATOM 4586 O O . VAL A 1 646 ? -11.185 25.829 10.449 1.00 80.62 646 VAL A O 1
ATOM 4589 N N . ARG A 1 647 ? -9.172 25.129 11.137 1.00 84.75 647 ARG A N 1
ATOM 4590 C CA . ARG A 1 647 ? -8.825 26.391 11.813 1.00 84.75 647 ARG A CA 1
ATOM 4591 C C . ARG A 1 647 ? -8.762 27.572 10.838 1.00 84.75 647 ARG A C 1
ATOM 4593 O O . ARG A 1 647 ? -9.200 28.661 11.195 1.00 84.75 647 ARG A O 1
ATOM 4600 N N . GLN A 1 648 ? -8.273 27.362 9.613 1.00 79.75 648 GLN A N 1
ATOM 4601 C CA . GLN A 1 648 ? -8.283 28.390 8.562 1.00 79.75 648 GLN A CA 1
ATOM 4602 C C . GLN A 1 648 ? -9.699 28.736 8.087 1.00 79.75 648 GLN A C 1
ATOM 4604 O O . GLN A 1 648 ? -9.972 29.886 7.760 1.00 79.75 648 GLN A O 1
ATOM 4609 N N . LEU A 1 649 ? -10.609 27.763 8.040 1.00 82.25 649 LEU A N 1
ATOM 4610 C CA . LEU A 1 649 ? -12.019 28.026 7.740 1.00 82.25 649 LEU A CA 1
ATOM 4611 C C . LEU A 1 649 ? -12.704 28.765 8.896 1.00 82.25 649 LEU A C 1
ATOM 4613 O O . LEU A 1 649 ? -13.511 29.666 8.672 1.00 82.25 649 LEU A O 1
ATOM 4617 N N . ALA A 1 650 ? -12.336 28.435 10.136 1.00 87.12 650 ALA A N 1
ATOM 4618 C CA . ALA A 1 650 ? -12.848 29.114 11.317 1.00 87.12 650 ALA A CA 1
ATOM 4619 C C . ALA A 1 650 ? -12.400 30.580 11.393 1.00 87.12 650 ALA A C 1
ATOM 4621 O O . ALA A 1 650 ? -13.214 31.447 11.701 1.00 87.12 650 ALA A O 1
ATOM 4622 N N . SER A 1 651 ? -11.148 30.895 11.036 1.00 82.06 651 SER A N 1
ATOM 4623 C CA . SER A 1 651 ? -10.676 32.289 10.991 1.00 82.06 651 SER A CA 1
ATOM 4624 C C . SER A 1 651 ? -11.366 33.135 9.916 1.00 82.06 651 SER A C 1
ATOM 4626 O O . SER A 1 651 ? -11.382 34.359 10.023 1.00 82.06 651 SER A O 1
ATOM 4628 N N . LYS A 1 652 ? -11.966 32.494 8.905 1.00 85.38 652 LYS A N 1
ATOM 4629 C CA . LYS A 1 652 ? -12.790 33.136 7.869 1.00 85.38 652 LYS A CA 1
ATOM 4630 C C . LYS A 1 652 ? -14.278 33.221 8.230 1.00 85.38 652 LYS A C 1
ATOM 4632 O O . LYS A 1 652 ? -15.044 33.808 7.474 1.00 85.38 652 LYS A O 1
ATOM 4637 N N . GLY A 1 653 ? -14.707 32.633 9.349 1.00 87.44 653 GLY A N 1
ATOM 4638 C CA . GLY A 1 653 ? -16.121 32.566 9.739 1.00 87.44 653 GLY A CA 1
ATOM 4639 C C . GLY A 1 653 ? -16.961 31.558 8.941 1.00 87.44 653 GLY A C 1
ATOM 4640 O O . GLY A 1 653 ? -18.187 31.563 9.044 1.00 87.44 653 GLY A O 1
ATOM 4641 N N . GLU A 1 654 ? -16.333 30.678 8.157 1.00 89.06 654 GLU A N 1
ATOM 4642 C CA . GLU A 1 654 ? -17.016 29.614 7.399 1.00 89.06 654 GLU A CA 1
ATOM 4643 C C . GLU A 1 654 ? -17.353 28.401 8.287 1.00 89.06 654 GLU A C 1
ATOM 4645 O O . GLU A 1 654 ? -18.297 27.649 8.025 1.00 89.06 654 GLU A O 1
ATOM 4650 N N . VAL A 1 655 ? -16.594 28.231 9.372 1.00 92.19 655 VAL A N 1
ATOM 4651 C CA . VAL A 1 655 ? -16.804 27.212 10.404 1.00 92.19 655 VAL A CA 1
ATOM 4652 C C . VAL A 1 655 ? -16.838 27.876 11.780 1.00 92.19 655 VAL A C 1
ATOM 4654 O O . VAL A 1 655 ? -16.036 28.756 12.073 1.00 92.19 655 VAL A O 1
ATOM 4657 N N . ALA A 1 656 ? -17.750 27.439 12.642 1.00 93.31 656 ALA A N 1
ATOM 4658 C CA . ALA A 1 656 ? -17.901 27.929 14.010 1.00 93.31 656 ALA A CA 1
ATOM 4659 C C . ALA A 1 656 ? -18.035 26.769 15.007 1.00 93.31 656 ALA A C 1
ATOM 4661 O O . ALA A 1 656 ? -18.224 25.618 14.605 1.00 93.31 656 ALA A O 1
ATOM 4662 N N . SER A 1 657 ? -17.956 27.064 16.305 1.00 92.06 657 SER A N 1
ATOM 4663 C CA . SER A 1 657 ? -18.368 26.113 17.343 1.00 92.06 657 SER A CA 1
ATOM 4664 C C . SER A 1 657 ? -19.874 25.864 17.275 1.00 92.06 657 SER A C 1
ATOM 4666 O O . SER A 1 657 ? -20.661 26.786 17.064 1.00 92.06 657 SER A O 1
ATOM 4668 N N . PHE A 1 658 ? -20.289 24.623 17.504 1.00 89.75 658 PHE A N 1
ATOM 4669 C CA . PHE A 1 658 ? -21.685 24.273 17.726 1.00 89.75 658 PHE A CA 1
ATOM 4670 C C . PHE A 1 658 ? -22.056 24.465 19.199 1.00 89.75 658 PHE A C 1
ATOM 4672 O O . PHE A 1 658 ? -21.484 23.808 20.069 1.00 89.75 658 PHE A O 1
ATOM 4679 N N . ASP A 1 659 ? -23.050 25.314 19.461 1.00 82.06 659 ASP A N 1
ATOM 4680 C CA . ASP A 1 659 ? -23.684 25.446 20.773 1.00 82.06 659 ASP A CA 1
ATOM 4681 C C . ASP A 1 659 ? -25.061 24.749 20.764 1.00 82.06 659 ASP A C 1
ATOM 4683 O O . ASP A 1 659 ? -25.965 25.197 20.052 1.00 82.06 659 ASP A O 1
ATOM 4687 N N . PRO A 1 660 ? -25.261 23.665 21.537 1.00 72.81 660 PRO A N 1
ATOM 4688 C CA . PRO A 1 660 ? -26.557 22.997 21.629 1.00 72.81 660 PRO A CA 1
ATOM 4689 C C . PRO A 1 660 ? -27.658 23.866 22.259 1.00 72.81 660 PRO A C 1
ATOM 4691 O O . PRO A 1 660 ? -28.828 23.657 21.943 1.00 72.81 660 PRO A O 1
ATOM 4694 N N . ALA A 1 661 ? -27.316 24.825 23.126 1.00 75.88 661 ALA A N 1
ATOM 4695 C CA . ALA A 1 661 ? -28.271 25.736 23.760 1.00 75.88 661 ALA A CA 1
ATOM 4696 C C . ALA A 1 661 ? -28.639 26.920 22.853 1.00 75.88 661 ALA A C 1
ATOM 4698 O O . ALA A 1 661 ? -29.746 27.451 22.946 1.00 75.88 661 ALA A O 1
ATOM 4699 N N . ALA A 1 662 ? -27.742 27.300 21.939 1.00 76.25 662 ALA A N 1
ATOM 4700 C CA . ALA A 1 662 ? -27.967 28.366 20.968 1.00 76.25 662 ALA A CA 1
ATOM 4701 C C . ALA A 1 662 ? -27.496 27.976 19.549 1.00 76.25 662 ALA A C 1
ATOM 4703 O O . ALA A 1 662 ? -26.570 28.594 19.010 1.00 76.25 662 ALA A O 1
ATOM 4704 N N . PRO A 1 663 ? -28.163 27.013 18.873 1.00 67.75 663 PRO A N 1
ATOM 4705 C CA . PRO A 1 663 ? -27.674 26.422 17.619 1.00 67.75 663 PRO A CA 1
ATOM 4706 C C . PRO A 1 663 ? -27.558 27.400 16.445 1.00 67.75 663 PRO A C 1
ATOM 4708 O O . PRO A 1 663 ? -26.937 27.077 15.432 1.00 67.75 663 PRO A O 1
ATOM 4711 N N . ALA A 1 664 ? -28.190 28.571 16.545 1.00 72.38 664 ALA A N 1
ATOM 4712 C CA . ALA A 1 664 ? -28.153 29.632 15.543 1.00 72.38 664 ALA A CA 1
ATOM 4713 C C . ALA A 1 664 ? -26.950 30.581 15.690 1.00 72.38 664 ALA A C 1
ATOM 4715 O O . ALA A 1 664 ? -26.709 31.395 14.801 1.00 72.38 664 ALA A O 1
ATOM 4716 N N . THR A 1 665 ? -26.203 30.497 16.791 1.00 77.50 665 THR A N 1
ATOM 4717 C CA . THR A 1 665 ? -25.024 31.338 17.025 1.00 77.50 665 THR A CA 1
ATOM 4718 C C . THR A 1 665 ? -23.785 30.746 16.351 1.00 77.50 665 THR A C 1
ATOM 4720 O O . THR A 1 665 ? -23.710 29.539 16.125 1.00 77.50 665 THR A O 1
ATOM 4723 N N . ASN A 1 666 ? -22.814 31.604 16.021 1.00 83.19 666 ASN A N 1
ATOM 4724 C CA . ASN A 1 666 ? -21.538 31.206 15.418 1.00 83.19 666 ASN A CA 1
ATOM 4725 C C . ASN A 1 666 ? -20.351 31.638 16.308 1.00 83.19 666 ASN A C 1
ATOM 4727 O O . ASN A 1 666 ? -19.586 32.522 15.914 1.00 83.19 666 ASN A O 1
ATOM 4731 N N . PRO A 1 667 ? -20.204 31.082 17.526 1.00 87.25 667 PRO A N 1
ATOM 4732 C CA . PRO A 1 667 ? -19.068 31.394 18.385 1.00 87.25 667 PRO A CA 1
ATOM 4733 C C . PRO A 1 667 ? -17.746 30.855 17.802 1.00 87.25 667 PRO A C 1
ATOM 4735 O O . PRO A 1 667 ? -17.759 29.890 17.029 1.00 87.25 667 PRO A O 1
ATOM 4738 N N . PRO A 1 668 ? -16.588 31.432 18.183 1.00 87.62 668 PRO A N 1
ATOM 4739 C CA . PRO A 1 668 ? -15.280 30.926 17.773 1.00 87.62 668 PRO A CA 1
ATOM 4740 C C . PRO A 1 668 ? -15.099 29.435 18.086 1.00 87.62 668 PRO A C 1
ATOM 4742 O O . PRO A 1 668 ? -15.601 28.939 19.099 1.00 87.62 668 PRO A O 1
ATOM 4745 N N . LEU A 1 669 ? -14.375 28.718 17.218 1.00 89.69 669 LEU A N 1
ATOM 4746 C CA . LEU A 1 669 ? -14.117 27.288 17.395 1.00 89.69 669 LEU A CA 1
ATOM 4747 C C . LEU A 1 669 ? -13.357 27.031 18.709 1.00 89.69 669 LEU A C 1
ATOM 4749 O O . LEU A 1 669 ? -12.272 27.577 18.909 1.00 89.69 669 LEU A O 1
ATOM 4753 N N . ALA A 1 670 ? -13.920 26.200 19.583 1.00 89.56 670 ALA A N 1
ATOM 4754 C CA . ALA A 1 670 ? -13.413 25.927 20.921 1.00 89.56 670 ALA A CA 1
ATOM 4755 C C . ALA A 1 670 ? -13.711 24.482 21.353 1.00 89.56 670 ALA A C 1
ATOM 4757 O O . ALA A 1 670 ? -14.578 23.799 20.799 1.00 89.56 670 ALA A O 1
ATOM 4758 N N . ARG A 1 671 ? -12.998 24.024 22.387 1.00 90.69 671 ARG A N 1
ATOM 4759 C CA . ARG A 1 671 ? -13.232 22.720 23.019 1.00 90.69 671 ARG A CA 1
ATOM 4760 C C . ARG A 1 671 ? -14.599 22.691 23.699 1.00 90.69 671 ARG A C 1
ATOM 4762 O O . ARG A 1 671 ? -14.943 23.594 24.453 1.00 90.69 671 ARG A O 1
ATOM 4769 N N . SER A 1 672 ? -15.334 21.605 23.485 1.00 90.62 672 SER A N 1
ATOM 4770 C CA . SER A 1 672 ? -16.676 21.386 24.047 1.00 90.62 672 SER A CA 1
ATOM 4771 C C . SER A 1 672 ? -16.680 20.918 25.509 1.00 90.62 672 SER A C 1
ATOM 4773 O O . SER A 1 672 ? -17.740 20.814 26.116 1.00 90.62 672 SER A O 1
ATOM 4775 N N . GLY A 1 673 ? -15.512 20.581 26.067 1.00 90.75 673 GLY A N 1
ATOM 4776 C CA . GLY A 1 673 ? -15.388 19.900 27.363 1.00 90.75 673 GLY A CA 1
ATOM 4777 C C . GLY A 1 673 ? -15.590 18.379 27.294 1.00 90.75 673 GLY A C 1
ATOM 4778 O O . GLY A 1 673 ? -15.376 17.689 28.288 1.00 90.75 673 GLY A O 1
ATOM 4779 N N . ILE A 1 674 ? -15.952 17.838 26.127 1.00 95.25 674 ILE A N 1
ATOM 4780 C CA . ILE A 1 674 ? -16.070 16.396 25.899 1.00 95.25 674 ILE A CA 1
ATOM 4781 C C . ILE A 1 674 ? -14.685 15.804 25.619 1.00 95.25 674 ILE A C 1
ATOM 4783 O O . ILE A 1 674 ? -13.932 16.324 24.791 1.00 95.25 674 ILE A O 1
ATOM 4787 N N . VAL A 1 675 ? -14.377 14.684 26.272 1.00 97.06 675 VAL A N 1
ATOM 4788 C CA . VAL A 1 675 ? -13.158 13.897 26.062 1.00 97.06 675 VAL A CA 1
ATOM 4789 C C . VAL A 1 675 ? -13.539 12.486 25.623 1.00 97.06 675 VAL A C 1
ATOM 4791 O O . VAL A 1 675 ? -14.389 11.842 26.244 1.00 97.06 675 VAL A O 1
ATOM 4794 N N . VAL A 1 676 ? -12.899 11.995 24.563 1.00 97.44 676 VAL A N 1
ATOM 4795 C CA . VAL A 1 676 ? -13.053 10.619 24.068 1.00 97.44 676 VAL A CA 1
ATOM 4796 C C . VAL A 1 676 ? -11.702 9.910 24.033 1.00 97.44 676 VAL A C 1
ATOM 4798 O O . VAL A 1 676 ? -10.686 10.516 23.701 1.00 97.44 676 VAL A O 1
ATOM 4801 N N . ASN A 1 677 ? -11.687 8.625 24.385 1.00 97.44 677 ASN A N 1
ATOM 4802 C CA . ASN A 1 677 ? -10.495 7.784 24.323 1.00 97.44 677 ASN A CA 1
ATOM 4803 C C . ASN A 1 677 ? -10.465 7.011 22.998 1.00 97.44 677 ASN A C 1
ATOM 4805 O O . ASN A 1 677 ? -11.218 6.041 22.819 1.00 97.44 677 ASN A O 1
ATOM 4809 N N . CYS A 1 678 ? -9.603 7.451 22.078 1.00 95.56 678 CYS A N 1
ATOM 4810 C CA . CYS A 1 678 ? -9.559 6.976 20.698 1.00 95.56 678 CYS A CA 1
ATOM 4811 C C . CYS A 1 678 ? -8.138 6.611 20.205 1.00 95.56 678 CYS A C 1
ATOM 4813 O O . CYS A 1 678 ? -7.559 7.335 19.391 1.00 95.56 678 CYS A O 1
ATOM 4815 N N . PRO A 1 679 ? -7.555 5.483 20.649 1.00 94.75 679 PRO A N 1
ATOM 4816 C CA . PRO A 1 679 ? -6.249 5.020 20.175 1.00 94.75 679 PRO A CA 1
ATOM 4817 C C . PRO A 1 679 ? -6.198 4.795 18.662 1.00 94.75 679 PRO A C 1
ATOM 4819 O O . PRO A 1 679 ? -7.037 4.083 18.096 1.00 94.75 679 PRO A O 1
ATOM 4822 N N . ILE A 1 680 ? -5.173 5.345 18.005 1.00 91.50 680 ILE A N 1
ATOM 4823 C CA . ILE A 1 680 ? -4.946 5.144 16.568 1.00 91.50 680 ILE A CA 1
ATOM 4824 C C . ILE A 1 680 ? -4.190 3.834 16.353 1.00 91.50 680 ILE A C 1
ATOM 4826 O O . ILE A 1 680 ? -3.129 3.596 16.931 1.00 91.50 680 ILE A O 1
ATOM 4830 N N . LEU A 1 681 ? -4.743 2.992 15.481 1.00 86.12 681 LEU A N 1
ATOM 4831 C CA . LEU A 1 681 ? -4.183 1.695 15.117 1.00 86.12 681 LEU A CA 1
ATOM 4832 C C . LEU A 1 681 ? -3.287 1.790 13.893 1.00 86.12 681 LEU A C 1
ATOM 4834 O O . LEU A 1 681 ? -2.247 1.139 13.846 1.00 86.12 681 LEU A O 1
ATOM 4838 N N . ALA A 1 682 ? -3.728 2.550 12.886 1.00 76.81 682 ALA A N 1
ATOM 4839 C CA . ALA A 1 682 ? -3.073 2.558 11.593 1.00 76.81 682 ALA A CA 1
ATOM 4840 C C . ALA A 1 682 ? -3.260 3.857 10.809 1.00 76.81 682 ALA A C 1
ATOM 4842 O O . ALA A 1 682 ? -4.273 4.548 10.947 1.00 76.81 682 ALA A O 1
ATOM 4843 N N . LEU A 1 683 ? -2.299 4.138 9.934 1.00 75.00 683 LEU A N 1
ATOM 4844 C CA . LEU A 1 683 ? -2.340 5.221 8.957 1.00 75.00 683 LEU A CA 1
ATOM 4845 C C . LEU A 1 683 ? -2.452 4.629 7.549 1.00 75.00 683 LEU A C 1
ATOM 4847 O O . LEU A 1 683 ? -1.658 3.767 7.167 1.00 75.00 683 LEU A O 1
ATOM 4851 N N . LEU A 1 684 ? -3.438 5.088 6.780 1.00 65.12 684 LEU A N 1
ATOM 4852 C CA . LEU A 1 684 ? -3.646 4.693 5.390 1.00 65.12 684 LEU A CA 1
ATOM 4853 C C . LEU A 1 684 ? -2.991 5.742 4.470 1.00 65.12 684 LEU A C 1
ATOM 4855 O O . LEU A 1 684 ? -3.028 6.947 4.736 1.00 65.12 684 LEU A O 1
ATOM 4859 N N . GLU A 1 685 ? -2.318 5.298 3.411 1.00 51.56 685 GLU A N 1
ATOM 4860 C CA . GLU A 1 685 ? -1.676 6.187 2.431 1.00 51.56 685 GLU A CA 1
ATOM 4861 C C . GLU A 1 685 ? -2.712 6.802 1.467 1.00 51.56 685 GLU A C 1
ATOM 4863 O O . GLU A 1 685 ? -3.738 6.197 1.147 1.00 51.56 685 GLU A O 1
ATOM 4868 N N . SER A 1 686 ? -2.443 8.029 1.011 1.00 42.25 686 SER A N 1
ATOM 4869 C CA . SER A 1 686 ? -3.410 8.967 0.416 1.00 42.25 686 SER A CA 1
ATOM 4870 C C . SER A 1 686 ? -3.977 8.600 -0.964 1.00 42.25 686 SER A C 1
ATOM 4872 O O . SER A 1 686 ? -4.910 9.258 -1.414 1.00 42.25 686 SER A O 1
ATOM 4874 N N . ASP A 1 687 ? -3.496 7.547 -1.629 1.00 32.81 687 ASP A N 1
ATOM 4875 C CA . ASP A 1 687 ? -3.978 7.164 -2.971 1.00 32.81 687 ASP A CA 1
ATOM 4876 C C . ASP A 1 687 ? -5.168 6.178 -2.931 1.00 32.81 687 ASP A C 1
ATOM 4878 O O . ASP A 1 687 ? -5.786 5.886 -3.956 1.00 32.81 687 ASP A O 1
ATOM 4882 N N . ALA A 1 688 ? -5.555 5.698 -1.743 1.00 35.53 688 ALA A N 1
ATOM 4883 C CA . ALA A 1 688 ? -6.799 4.944 -1.556 1.00 35.53 688 ALA A CA 1
ATOM 4884 C C . ALA A 1 688 ? -8.049 5.850 -1.487 1.00 35.53 688 ALA A C 1
ATOM 4886 O O . ALA A 1 688 ? -9.174 5.359 -1.622 1.00 35.53 688 ALA A O 1
ATOM 4887 N N . ALA A 1 689 ? -7.854 7.161 -1.298 1.00 34.31 689 ALA A N 1
ATOM 4888 C CA . ALA A 1 689 ? -8.890 8.093 -0.855 1.00 34.31 689 ALA A CA 1
ATOM 4889 C C . ALA A 1 689 ? -9.895 8.533 -1.940 1.00 34.31 689 ALA A C 1
ATOM 4891 O O . ALA A 1 689 ? -10.961 9.028 -1.579 1.00 34.31 689 ALA A O 1
ATOM 4892 N N . ASP A 1 690 ? -9.616 8.294 -3.229 1.00 30.42 690 ASP A N 1
ATOM 4893 C CA . ASP A 1 690 ? -10.509 8.690 -4.338 1.00 30.42 690 ASP A CA 1
ATOM 4894 C C . ASP A 1 690 ? -11.114 7.520 -5.138 1.00 30.42 690 ASP A C 1
ATOM 4896 O O . ASP A 1 690 ? -11.853 7.741 -6.097 1.00 30.42 690 ASP A O 1
ATOM 4900 N N . LYS A 1 691 ? -10.854 6.255 -4.763 1.00 29.92 691 LYS A N 1
ATOM 4901 C CA . LYS A 1 691 ? -11.390 5.090 -5.509 1.00 29.92 691 LYS A CA 1
ATOM 4902 C C . LYS A 1 691 ? -11.950 3.928 -4.689 1.00 29.92 691 LYS A C 1
ATOM 4904 O O . LYS A 1 691 ? -12.255 2.888 -5.270 1.00 29.92 691 LYS A O 1
ATOM 4909 N N . ARG A 1 692 ? -12.149 4.051 -3.375 1.00 29.97 692 ARG A N 1
ATOM 4910 C CA . ARG A 1 692 ? -12.787 2.977 -2.590 1.00 29.97 692 ARG A CA 1
ATOM 4911 C C . ARG A 1 692 ? -13.970 3.515 -1.787 1.00 29.97 692 ARG A C 1
ATOM 4913 O O . ARG A 1 692 ? -13.799 4.147 -0.752 1.00 29.97 692 ARG A O 1
ATOM 4920 N N . ALA A 1 693 ? -15.177 3.259 -2.297 1.00 25.80 693 ALA A N 1
ATOM 4921 C CA . ALA A 1 693 ? -16.423 3.459 -1.564 1.00 25.80 693 ALA A CA 1
ATOM 4922 C C . ALA A 1 693 ? -16.417 2.600 -0.285 1.00 25.80 693 ALA A C 1
ATOM 4924 O O . ALA A 1 693 ? -16.012 1.436 -0.307 1.00 25.80 693 ALA A O 1
ATOM 4925 N N . ALA A 1 694 ? -16.813 3.215 0.829 1.00 25.81 694 ALA A N 1
ATOM 4926 C CA . ALA A 1 694 ? -16.730 2.663 2.177 1.00 25.81 694 ALA A CA 1
ATOM 4927 C C . ALA A 1 694 ? -17.653 1.438 2.403 1.00 25.81 694 ALA A C 1
ATOM 4929 O O . ALA A 1 694 ? -18.685 1.320 1.738 1.00 25.81 694 ALA A O 1
ATOM 4930 N N . PRO A 1 695 ? -17.336 0.550 3.370 1.00 27.45 695 PRO A N 1
ATOM 4931 C CA . PRO A 1 695 ? -18.202 -0.562 3.760 1.00 27.45 695 PRO A CA 1
ATOM 4932 C C . PRO A 1 695 ? -19.418 -0.066 4.560 1.00 27.45 695 PRO A C 1
ATOM 4934 O O . PRO A 1 695 ? -19.274 0.699 5.512 1.00 27.45 695 PRO A O 1
ATOM 4937 N N . GLY A 1 696 ? -20.617 -0.505 4.161 1.00 25.31 696 GLY A N 1
ATOM 4938 C CA . GLY A 1 696 ? -21.901 -0.109 4.749 1.00 25.31 696 GLY A CA 1
ATOM 4939 C C . GLY A 1 696 ? -22.254 -0.847 6.059 1.00 25.31 696 GLY A C 1
ATOM 4940 O O . GLY A 1 696 ? -21.984 -2.045 6.154 1.00 25.31 696 GLY A O 1
ATOM 4941 N N . PRO A 1 697 ? -22.885 -0.193 7.055 1.00 26.08 697 PRO A N 1
ATOM 4942 C CA . PRO A 1 697 ? -23.262 -0.783 8.339 1.00 26.08 697 PRO A CA 1
ATOM 4943 C C . PRO A 1 697 ? -24.650 -1.431 8.325 1.00 26.08 697 PRO A C 1
ATOM 4945 O O . PRO A 1 697 ? -25.509 -1.175 7.484 1.00 26.08 697 PRO A O 1
ATOM 4948 N N . VAL A 1 698 ? -24.838 -2.273 9.334 1.00 26.89 698 VAL A N 1
ATOM 4949 C CA . VAL A 1 698 ? -25.988 -3.128 9.626 1.00 26.89 698 VAL A CA 1
ATOM 4950 C C . VAL A 1 698 ? -27.182 -2.311 10.150 1.00 26.89 698 VAL A C 1
ATOM 4952 O O . VAL A 1 698 ? -27.054 -1.664 11.184 1.00 26.89 698 VAL A O 1
ATOM 4955 N N . GLY A 1 699 ? -28.361 -2.437 9.519 1.00 23.81 699 GLY A N 1
ATOM 4956 C CA . GLY A 1 699 ? -29.660 -2.284 10.206 1.00 23.81 699 GLY A CA 1
ATOM 4957 C C . GLY A 1 699 ? -30.730 -1.354 9.597 1.00 23.81 699 GLY A C 1
ATOM 4958 O O . GLY A 1 699 ? -30.851 -0.218 10.031 1.00 23.81 699 GLY A O 1
ATOM 4959 N N . ALA A 1 700 ? -31.609 -1.945 8.765 1.00 23.56 700 ALA A N 1
ATOM 4960 C CA . ALA A 1 700 ? -33.032 -1.606 8.495 1.00 23.56 700 ALA A CA 1
ATOM 4961 C C . ALA A 1 700 ? -33.384 -0.391 7.577 1.00 23.56 700 ALA A C 1
ATOM 4963 O O . ALA A 1 700 ? -32.593 0.530 7.436 1.00 23.56 700 ALA A O 1
ATOM 4964 N N . PRO A 1 701 ? -34.563 -0.384 6.907 1.00 35.28 701 PRO A N 1
ATOM 4965 C CA . PRO A 1 701 ? -34.806 -1.012 5.605 1.00 35.28 701 PRO A CA 1
ATOM 4966 C C . PRO A 1 701 ? -35.100 -0.019 4.449 1.00 35.28 701 PRO A C 1
ATOM 4968 O O . PRO A 1 701 ? -35.535 1.108 4.652 1.00 35.28 701 PRO A O 1
ATOM 4971 N N . SER A 1 702 ? -34.906 -0.539 3.227 1.00 31.73 702 SER A N 1
ATOM 4972 C CA . SER A 1 702 ? -35.300 -0.066 1.880 1.00 31.73 702 SER A CA 1
ATOM 4973 C C . SER A 1 702 ? -34.619 1.167 1.255 1.00 31.73 702 SER A C 1
ATOM 4975 O O . SER A 1 702 ? -35.184 2.253 1.184 1.00 31.73 702 SER A O 1
ATOM 4977 N N . SER A 1 703 ? -33.450 0.932 0.650 1.00 33.72 703 SER A N 1
ATOM 4978 C CA . SER A 1 703 ? -33.195 1.162 -0.799 1.00 33.72 703 SER A CA 1
ATOM 4979 C C . SER A 1 703 ? -31.939 0.388 -1.254 1.00 33.72 703 SER A C 1
ATOM 4981 O O . SER A 1 703 ? -31.070 0.881 -1.966 1.00 33.72 703 SER A O 1
ATOM 4983 N N . ALA A 1 704 ? -31.797 -0.838 -0.744 1.00 50.38 704 ALA A N 1
ATOM 4984 C CA . ALA A 1 704 ? -30.513 -1.501 -0.545 1.00 50.38 704 ALA A CA 1
ATOM 4985 C C . ALA A 1 704 ? -30.213 -2.580 -1.596 1.00 50.38 704 ALA A C 1
ATOM 4987 O O . ALA A 1 704 ? -30.111 -3.747 -1.236 1.00 50.38 704 ALA A O 1
ATOM 4988 N N . CYS A 1 705 ? -30.095 -2.216 -2.876 1.00 53.19 705 CYS A N 1
ATOM 4989 C CA . CYS A 1 705 ? -29.489 -3.047 -3.927 1.00 53.19 705 CYS A CA 1
ATOM 4990 C C . CYS A 1 705 ? -29.352 -2.278 -5.245 1.00 53.19 705 CYS A C 1
ATOM 4992 O O . CYS A 1 705 ? -30.049 -1.293 -5.471 1.00 53.19 705 CYS A O 1
ATOM 4994 N N . THR A 1 706 ? -28.450 -2.714 -6.128 1.00 67.69 706 THR A N 1
ATOM 4995 C CA . THR A 1 706 ? -28.354 -2.149 -7.479 1.00 67.69 706 THR A CA 1
ATOM 4996 C C . THR A 1 706 ? -29.615 -2.517 -8.270 1.00 67.69 706 THR A C 1
ATOM 4998 O O . THR A 1 706 ? -29.899 -3.709 -8.364 1.00 67.69 706 THR A O 1
ATOM 5001 N N . PRO A 1 707 ? -30.364 -1.564 -8.854 1.00 72.38 707 PRO A N 1
ATOM 5002 C CA . PRO A 1 707 ? -31.533 -1.882 -9.672 1.00 72.38 707 PRO A CA 1
ATOM 5003 C C . PRO A 1 707 ? -31.159 -2.736 -10.885 1.00 72.38 707 PRO A C 1
ATOM 5005 O O . PRO A 1 707 ? -30.126 -2.511 -11.520 1.00 72.38 707 PRO A O 1
ATOM 5008 N N . SER A 1 708 ? -31.994 -3.721 -11.214 1.00 81.00 708 SER A N 1
ATOM 5009 C CA . SER A 1 708 ? -31.729 -4.622 -12.334 1.00 81.00 708 SER A CA 1
ATOM 5010 C C . SER A 1 708 ? -32.199 -4.023 -13.665 1.00 81.00 708 SER A C 1
ATOM 5012 O O . SER A 1 708 ? -33.366 -3.640 -13.777 1.00 81.00 708 SER A O 1
ATOM 5014 N N . PRO A 1 709 ? -31.376 -4.055 -14.731 1.00 76.56 709 PRO A N 1
ATOM 5015 C CA . PRO A 1 709 ? -31.812 -3.678 -16.077 1.00 76.56 709 PRO A CA 1
ATOM 5016 C C . PRO A 1 709 ? -32.861 -4.646 -16.655 1.00 76.56 709 PRO A C 1
ATOM 5018 O O . PRO A 1 709 ? -33.507 -4.331 -17.649 1.00 76.56 709 PRO A O 1
ATOM 5021 N N . LEU A 1 710 ? -33.064 -5.812 -16.029 1.00 76.19 710 LEU A N 1
ATOM 5022 C CA . LEU A 1 710 ? -34.090 -6.796 -16.395 1.00 76.19 710 LEU A CA 1
ATOM 5023 C C . LEU A 1 710 ? -35.436 -6.564 -15.674 1.00 76.19 710 LEU A C 1
ATOM 5025 O O . LEU A 1 710 ? -36.311 -7.432 -15.720 1.00 76.19 710 LEU A O 1
ATOM 5029 N N . GLY A 1 711 ? -35.587 -5.429 -14.980 1.00 78.06 711 GLY A N 1
ATOM 5030 C CA . GLY A 1 711 ? -36.814 -5.024 -14.283 1.00 78.06 711 GLY A CA 1
ATOM 5031 C C . GLY A 1 711 ? -36.980 -5.584 -12.867 1.00 78.06 711 GLY A C 1
ATOM 5032 O O . GLY A 1 711 ? -38.015 -5.358 -12.251 1.00 78.06 711 GLY A O 1
ATOM 5033 N N . TYR A 1 712 ? -35.988 -6.314 -12.350 1.00 85.00 712 TYR A N 1
ATOM 5034 C CA . TYR A 1 712 ? -35.968 -6.776 -10.956 1.00 85.00 712 TYR A CA 1
ATOM 5035 C C . TYR A 1 712 ? -35.534 -5.657 -9.999 1.00 85.00 712 TYR A C 1
ATOM 5037 O O . TYR A 1 712 ? -34.784 -4.753 -10.372 1.00 85.00 712 TYR A O 1
ATOM 5045 N N . ASP A 1 713 ? -35.949 -5.762 -8.743 1.00 76.75 713 ASP A N 1
ATOM 5046 C CA . ASP A 1 713 ? -35.671 -4.766 -7.704 1.00 76.75 713 ASP A CA 1
ATOM 5047 C C . ASP A 1 713 ? -34.166 -4.669 -7.451 1.00 76.75 713 ASP A C 1
ATOM 5049 O O . ASP A 1 713 ? -33.627 -3.580 -7.261 1.00 76.75 713 ASP A O 1
ATOM 5053 N N . CYS A 1 714 ? -33.489 -5.820 -7.497 1.00 80.25 714 CYS A N 1
ATOM 5054 C CA . CYS A 1 714 ? -32.090 -5.969 -7.152 1.00 80.25 714 CYS A CA 1
ATOM 5055 C C . CYS A 1 714 ? -31.303 -6.752 -8.203 1.00 80.25 714 CYS A C 1
ATOM 5057 O O . CYS A 1 714 ? -31.801 -7.701 -8.812 1.00 80.25 714 CYS A O 1
ATOM 5059 N N . MET A 1 715 ? -30.028 -6.408 -8.348 1.00 80.31 715 MET A N 1
ATOM 5060 C CA . MET A 1 715 ? -29.009 -7.208 -9.005 1.00 80.31 715 MET A CA 1
ATOM 5061 C C . MET A 1 715 ? -27.680 -7.145 -8.257 1.00 80.31 715 MET A C 1
ATOM 5063 O O . MET A 1 715 ? -27.380 -6.164 -7.576 1.00 80.31 715 MET A O 1
ATOM 5067 N N . ALA A 1 716 ? -26.868 -8.188 -8.407 1.00 76.12 716 ALA A N 1
ATOM 5068 C CA . ALA A 1 716 ? -25.492 -8.208 -7.947 1.00 76.12 716 ALA A CA 1
ATOM 5069 C C . ALA A 1 716 ? -24.637 -9.172 -8.789 1.00 76.12 716 ALA A C 1
ATOM 5071 O O . ALA A 1 716 ? -25.069 -10.304 -9.038 1.00 76.12 716 ALA A O 1
ATOM 5072 N N . PRO A 1 717 ? -23.419 -8.773 -9.195 1.00 74.69 717 PRO A N 1
ATOM 5073 C CA . PRO A 1 717 ? -22.473 -9.695 -9.810 1.00 74.69 717 PRO A CA 1
ATOM 5074 C C . PRO A 1 717 ? -22.009 -10.726 -8.775 1.00 74.69 717 PRO A C 1
ATOM 5076 O O . PRO A 1 717 ? -21.703 -10.378 -7.629 1.00 74.69 717 PRO A O 1
ATOM 5079 N N . LEU A 1 718 ? -21.958 -12.001 -9.161 1.00 75.00 718 LEU A N 1
ATOM 5080 C CA . LEU A 1 718 ? -21.372 -13.035 -8.310 1.00 75.00 718 LEU A CA 1
ATOM 5081 C C . LEU A 1 718 ? -19.826 -12.984 -8.392 1.00 75.00 718 LEU A C 1
ATOM 5083 O O . LEU A 1 718 ? -19.283 -12.545 -9.408 1.00 75.00 718 LEU A O 1
ATOM 5087 N N . PRO A 1 719 ? -19.095 -13.400 -7.334 1.00 57.16 719 PRO A N 1
ATOM 5088 C CA . PRO A 1 719 ? -17.630 -13.315 -7.270 1.00 57.16 719 PRO A CA 1
ATOM 5089 C C . PRO A 1 719 ? -16.900 -14.024 -8.421 1.00 57.16 719 PRO A C 1
ATOM 5091 O O . PRO A 1 719 ? -17.478 -14.862 -9.112 1.00 57.16 719 PRO A O 1
ATOM 5094 N N . ASP A 1 720 ? -15.608 -13.715 -8.578 1.00 56.53 720 ASP A N 1
ATOM 5095 C CA . ASP A 1 720 ? -14.689 -14.342 -9.547 1.00 56.53 720 ASP A CA 1
ATOM 5096 C C . ASP A 1 720 ? -15.090 -14.173 -11.026 1.00 56.53 720 ASP A C 1
ATOM 5098 O O . ASP A 1 720 ? -14.812 -15.035 -11.859 1.00 56.53 720 ASP A O 1
ATOM 5102 N N . GLY A 1 721 ? -15.746 -13.055 -11.365 1.00 56.19 721 GLY A N 1
ATOM 5103 C CA . GLY A 1 721 ? -16.254 -12.809 -12.721 1.00 56.19 721 GLY A CA 1
ATOM 5104 C C . GLY A 1 721 ? -17.439 -13.710 -13.088 1.00 56.19 721 GLY A C 1
ATOM 5105 O O . GLY A 1 721 ? -17.611 -14.054 -14.255 1.00 56.19 721 GLY A O 1
ATOM 5106 N N . GLY A 1 722 ? -18.210 -14.144 -12.085 1.00 68.81 722 GLY A N 1
ATOM 5107 C CA . GLY A 1 722 ? -19.394 -14.978 -12.250 1.00 68.81 722 GLY A CA 1
ATOM 5108 C C . GLY A 1 722 ? -20.605 -14.249 -12.845 1.00 68.81 722 GLY A C 1
ATOM 5109 O O . GLY A 1 722 ? -20.566 -13.040 -13.068 1.00 68.81 722 GLY A O 1
ATOM 5110 N N . PRO A 1 723 ? -21.709 -14.979 -13.090 1.00 79.88 723 PRO A N 1
ATOM 5111 C CA . PRO A 1 723 ? -22.925 -14.418 -13.654 1.00 79.88 723 PRO A CA 1
ATOM 5112 C C . PRO A 1 723 ? -23.557 -13.398 -12.703 1.00 79.88 723 PRO A C 1
ATOM 5114 O O . PRO A 1 723 ? -23.392 -13.464 -11.481 1.00 79.88 723 PRO A O 1
ATOM 5117 N N . THR A 1 724 ? -24.325 -12.471 -13.263 1.00 87.31 724 THR A N 1
ATOM 5118 C CA . THR A 1 724 ? -25.082 -11.492 -12.482 1.00 87.31 724 THR A CA 1
ATOM 5119 C C . THR A 1 724 ? -26.378 -12.131 -11.994 1.00 87.31 724 THR A C 1
ATOM 5121 O O . THR A 1 724 ? -27.148 -12.689 -12.777 1.00 87.31 724 THR A O 1
ATOM 5124 N N . LEU A 1 725 ? -26.613 -12.085 -10.682 1.00 90.00 725 LEU A N 1
ATOM 5125 C CA . LEU A 1 725 ? -27.850 -12.547 -10.062 1.00 90.00 725 LEU A CA 1
ATOM 5126 C C . LEU A 1 725 ? -28.794 -11.361 -9.883 1.00 90.00 725 LEU A C 1
ATOM 5128 O O . LEU A 1 725 ? -28.425 -10.364 -9.273 1.00 90.00 725 LEU A O 1
ATOM 5132 N N . HIS A 1 726 ? -30.024 -11.496 -10.357 1.00 90.19 726 HIS A N 1
ATOM 5133 C CA . HIS A 1 726 ? -31.091 -10.508 -10.254 1.00 90.19 726 HIS A CA 1
ATOM 5134 C C . HIS A 1 726 ? -32.239 -11.104 -9.447 1.00 90.19 726 HIS A C 1
ATOM 5136 O O . HIS A 1 726 ? -32.554 -12.287 -9.613 1.00 90.19 726 HIS A O 1
ATOM 5142 N N . TRP A 1 727 ? -32.865 -10.318 -8.573 1.00 89.88 727 TRP A N 1
ATOM 5143 C CA . TRP A 1 727 ? -33.987 -10.804 -7.783 1.00 89.88 727 TRP A CA 1
ATOM 5144 C C . TRP A 1 727 ? -34.982 -9.721 -7.359 1.00 89.88 727 TRP A C 1
ATOM 5146 O O . TRP A 1 727 ? -34.629 -8.555 -7.202 1.00 89.88 727 TRP A O 1
ATOM 5156 N N . THR A 1 728 ? -36.224 -10.149 -7.133 1.00 84.94 728 THR A N 1
ATOM 5157 C CA . THR A 1 728 ? -37.306 -9.374 -6.504 1.00 84.94 728 THR A CA 1
ATOM 5158 C C . THR A 1 728 ? -37.952 -10.260 -5.446 1.00 84.94 728 THR A C 1
ATOM 5160 O O . THR A 1 728 ? -38.328 -11.399 -5.741 1.00 84.94 728 THR A O 1
ATOM 5163 N N . VAL A 1 729 ? -38.077 -9.760 -4.216 1.00 82.94 729 VAL A N 1
ATOM 5164 C CA . VAL A 1 729 ? -38.808 -10.447 -3.140 1.00 82.94 729 VAL A CA 1
ATOM 5165 C C . VAL A 1 729 ? -40.210 -9.854 -3.073 1.00 82.94 729 VAL A C 1
ATOM 5167 O O . VAL A 1 729 ? -40.357 -8.656 -2.862 1.00 82.94 729 VAL A O 1
ATOM 5170 N N . GLY A 1 730 ? -41.236 -10.686 -3.241 1.00 74.62 730 GLY A N 1
ATOM 5171 C CA . GLY A 1 730 ? -42.627 -10.240 -3.298 1.00 74.62 730 GLY A CA 1
ATOM 5172 C C . GLY A 1 730 ? -43.563 -11.044 -2.392 1.00 74.62 730 GLY A C 1
ATOM 5173 O O . GLY A 1 730 ? -43.215 -12.142 -1.943 1.00 74.62 730 GLY A O 1
ATOM 5174 N N . PRO A 1 731 ? -44.762 -10.514 -2.092 1.00 73.44 731 PRO A N 1
ATOM 5175 C CA . PRO A 1 731 ? -45.806 -11.268 -1.405 1.00 73.44 731 PRO A CA 1
ATOM 5176 C C . PRO A 1 731 ? -46.277 -12.454 -2.259 1.00 73.44 731 PRO A C 1
ATOM 5178 O O . PRO A 1 731 ? -46.080 -12.492 -3.474 1.00 73.44 731 PRO A O 1
ATOM 5181 N N . ALA A 1 732 ? -46.920 -13.441 -1.632 1.00 68.44 732 ALA A N 1
ATOM 5182 C CA . ALA A 1 732 ? -47.434 -14.602 -2.353 1.00 68.44 732 ALA A CA 1
ATOM 5183 C C . ALA A 1 732 ? -48.403 -14.158 -3.466 1.00 68.44 732 ALA A C 1
ATOM 5185 O O . ALA A 1 732 ? -49.345 -13.412 -3.213 1.00 68.44 732 ALA A O 1
ATOM 5186 N N . GLY A 1 733 ? -48.154 -14.608 -4.697 1.00 65.50 733 GLY A N 1
ATOM 5187 C CA . GLY A 1 733 ? -48.950 -14.239 -5.870 1.00 65.50 733 GLY A CA 1
ATOM 5188 C C . GLY A 1 733 ? -48.442 -13.033 -6.669 1.00 65.50 733 GLY A C 1
ATOM 5189 O O . GLY A 1 733 ? -49.063 -12.676 -7.673 1.00 65.50 733 GLY A O 1
ATOM 5190 N N . SER A 1 734 ? -47.319 -12.411 -6.276 1.00 74.56 734 SER A N 1
ATOM 5191 C CA . SER A 1 734 ? -46.672 -11.385 -7.102 1.00 74.56 734 SER A CA 1
ATOM 5192 C C . SER A 1 734 ? -46.201 -11.964 -8.439 1.00 74.56 734 SER A C 1
ATOM 5194 O O . SER A 1 734 ? -45.736 -13.104 -8.518 1.00 74.56 734 SER A O 1
ATOM 5196 N N . LYS A 1 735 ? -46.334 -11.176 -9.511 1.00 78.19 735 LYS A N 1
ATOM 5197 C CA . LYS A 1 735 ? -45.839 -11.551 -10.841 1.00 78.19 735 LYS A CA 1
ATOM 5198 C C . LYS A 1 735 ? -44.346 -11.227 -10.955 1.00 78.19 735 LYS A C 1
ATOM 5200 O O . LYS A 1 735 ? -43.933 -10.179 -10.458 1.00 78.19 735 LYS A O 1
ATOM 5205 N N . PRO A 1 736 ? -43.547 -12.068 -11.638 1.00 81.88 736 PRO A N 1
ATOM 5206 C CA . PRO A 1 736 ? -42.174 -11.706 -11.958 1.00 81.88 736 PRO A CA 1
ATOM 5207 C C . PRO A 1 736 ? -42.144 -10.481 -12.892 1.00 81.88 736 PRO A C 1
ATOM 5209 O O . PRO A 1 736 ? -43.075 -10.304 -13.686 1.00 81.88 736 PRO A O 1
ATOM 5212 N N . PRO A 1 737 ? -41.078 -9.663 -12.847 1.00 80.69 737 PRO A N 1
ATOM 5213 C CA . PRO A 1 737 ? -40.913 -8.539 -13.763 1.00 80.69 737 PRO A CA 1
ATOM 5214 C C . PRO A 1 737 ? -40.969 -8.975 -15.235 1.00 80.69 737 PRO A C 1
ATOM 5216 O O . PRO A 1 737 ? -40.400 -10.022 -15.570 1.00 80.69 737 PRO A O 1
ATOM 5219 N N . PRO A 1 738 ? -41.623 -8.206 -16.126 1.00 77.25 738 PRO A N 1
ATOM 5220 C CA . PRO A 1 738 ? -41.713 -8.549 -17.540 1.00 77.25 738 PRO A CA 1
ATOM 5221 C C . PRO A 1 738 ? -40.374 -8.304 -18.243 1.00 77.25 738 PRO A C 1
ATOM 5223 O O . PRO A 1 738 ? -39.889 -7.178 -18.314 1.00 77.25 738 PRO A O 1
ATOM 5226 N N . ASN A 1 739 ? -39.782 -9.361 -18.796 1.00 79.12 739 ASN A N 1
ATOM 5227 C CA . ASN A 1 739 ? -38.594 -9.286 -19.643 1.00 79.12 739 ASN A CA 1
ATOM 5228 C C . ASN A 1 739 ? -38.579 -10.438 -20.662 1.00 79.12 739 ASN A C 1
ATOM 5230 O O . ASN A 1 739 ? -39.469 -11.292 -20.680 1.00 79.12 739 ASN A O 1
ATOM 5234 N N . ALA A 1 740 ? -37.553 -10.472 -21.516 1.00 74.62 740 ALA A N 1
ATOM 5235 C CA . ALA A 1 740 ? -37.405 -11.476 -22.570 1.00 74.62 740 ALA A CA 1
ATOM 5236 C C . ALA A 1 740 ? -37.372 -12.933 -22.060 1.00 74.62 740 ALA A C 1
ATOM 5238 O O . ALA A 1 740 ? -37.608 -13.849 -22.843 1.00 74.62 740 ALA A O 1
ATOM 5239 N N . CYS A 1 741 ? -37.069 -13.160 -20.777 1.00 79.62 741 CYS A N 1
ATOM 5240 C CA . CYS A 1 741 ? -37.030 -14.487 -20.169 1.00 79.62 741 CYS A CA 1
ATOM 5241 C C . CYS A 1 741 ? -38.380 -14.900 -19.552 1.00 79.62 741 CYS A C 1
ATOM 5243 O O . CYS A 1 741 ? -38.776 -16.058 -19.665 1.00 79.62 741 CYS A O 1
ATOM 5245 N N . THR A 1 742 ? -39.096 -13.971 -18.911 1.00 77.12 742 THR A N 1
ATOM 5246 C CA . THR A 1 742 ? -40.354 -14.238 -18.183 1.00 77.12 742 THR A CA 1
ATOM 5247 C C . THR A 1 742 ? -41.611 -14.103 -19.051 1.00 77.12 742 THR A C 1
ATOM 5249 O O . THR A 1 742 ? -42.623 -14.740 -18.758 1.00 77.12 742 THR A O 1
ATOM 5252 N N . GLY A 1 743 ? -41.551 -13.320 -20.137 1.00 66.75 743 GLY A N 1
ATOM 5253 C CA . GLY A 1 743 ? -42.665 -13.067 -21.056 1.00 66.75 743 GLY A CA 1
ATOM 5254 C C . GLY A 1 743 ? -43.781 -12.179 -20.476 1.00 66.75 743 GLY A C 1
ATOM 5255 O O . GLY A 1 743 ? -43.866 -11.943 -19.274 1.00 66.75 743 GLY A O 1
ATOM 5256 N N . ALA A 1 744 ? -44.676 -11.678 -21.337 1.00 54.44 744 ALA A N 1
ATOM 5257 C CA . ALA A 1 744 ? -45.792 -10.804 -20.931 1.00 54.44 744 ALA A CA 1
ATOM 5258 C C . ALA A 1 744 ? -46.962 -11.552 -20.246 1.00 54.44 744 ALA A C 1
ATOM 5260 O O . ALA A 1 744 ? -47.799 -10.932 -19.592 1.00 54.44 744 ALA A O 1
ATOM 5261 N N . ALA A 1 745 ? -47.019 -12.883 -20.372 1.00 52.22 745 ALA A N 1
ATOM 5262 C CA . ALA A 1 745 ? -48.110 -13.739 -19.896 1.00 52.22 745 ALA A CA 1
ATOM 5263 C C . ALA A 1 745 ? -47.768 -14.513 -18.602 1.00 52.22 745 ALA A C 1
ATOM 5265 O O . ALA A 1 745 ? -48.210 -15.646 -18.417 1.00 52.22 745 ALA A O 1
ATOM 5266 N N . ALA A 1 746 ? -46.957 -13.933 -17.710 1.00 59.69 746 ALA A N 1
ATOM 5267 C CA . ALA A 1 746 ? -46.562 -14.590 -16.463 1.00 59.69 746 ALA A CA 1
ATOM 5268 C C . ALA A 1 746 ? -47.763 -14.817 -15.519 1.00 59.69 746 ALA A C 1
ATOM 5270 O O . ALA A 1 746 ? -48.558 -13.905 -15.251 1.00 59.69 746 ALA A O 1
ATOM 5271 N N . SER A 1 747 ? -47.886 -16.043 -15.000 1.00 58.59 747 SER A N 1
ATOM 5272 C CA . SER A 1 747 ? -48.993 -16.451 -14.130 1.00 58.59 747 SER A CA 1
ATOM 5273 C C . SER A 1 747 ? -48.752 -15.995 -12.682 1.00 58.59 747 SER A C 1
ATOM 5275 O O . SER A 1 747 ? -47.636 -16.155 -12.180 1.00 58.59 747 SER A O 1
ATOM 5277 N N . PRO A 1 748 ? -49.773 -15.464 -11.975 1.00 55.47 748 PRO A N 1
ATOM 5278 C CA . PRO A 1 748 ? -49.677 -15.129 -10.552 1.00 55.47 748 PRO A CA 1
ATOM 5279 C C . PRO A 1 748 ? -49.683 -16.368 -9.635 1.00 55.47 748 PRO A C 1
ATOM 5281 O O . PRO A 1 748 ? -49.560 -16.235 -8.423 1.00 55.47 748 PRO A O 1
ATOM 5284 N N . ALA A 1 749 ? -49.845 -17.585 -10.166 1.00 50.31 749 ALA A N 1
ATOM 5285 C CA . ALA A 1 749 ? -49.882 -18.793 -9.346 1.00 50.31 749 ALA A CA 1
ATOM 5286 C C . ALA A 1 749 ? -48.490 -19.132 -8.773 1.00 50.31 749 ALA A C 1
ATOM 5288 O O . ALA A 1 749 ? -47.557 -19.441 -9.515 1.00 50.31 749 ALA A O 1
ATOM 5289 N N . ALA A 1 750 ? -48.361 -19.098 -7.442 1.00 54.28 750 ALA A N 1
ATOM 5290 C CA . ALA A 1 750 ? -47.170 -19.566 -6.736 1.00 54.28 750 ALA A CA 1
ATOM 5291 C C . ALA A 1 750 ? -46.981 -21.090 -6.923 1.00 54.28 750 ALA A C 1
ATOM 5293 O O . ALA A 1 750 ? -47.974 -21.815 -7.047 1.00 54.28 750 ALA A O 1
ATOM 5294 N N . PRO A 1 751 ? -45.737 -21.611 -6.908 1.00 56.28 751 PRO A N 1
ATOM 5295 C CA . PRO A 1 751 ? -45.506 -23.053 -6.899 1.00 56.28 751 PRO A CA 1
ATOM 5296 C C . PRO A 1 751 ? -46.205 -23.688 -5.687 1.00 56.28 751 PRO A C 1
ATOM 5298 O O . PRO A 1 751 ? -46.185 -23.108 -4.599 1.00 56.28 751 PRO A O 1
ATOM 5301 N N . ALA A 1 752 ? -46.815 -24.866 -5.857 1.00 50.38 752 ALA A N 1
ATOM 5302 C CA . ALA A 1 752 ? -47.498 -25.595 -4.785 1.00 50.38 752 ALA A CA 1
ATOM 5303 C C . ALA A 1 752 ? -46.486 -26.109 -3.739 1.00 50.38 752 ALA A C 1
ATOM 5305 O O . ALA A 1 752 ? -46.061 -27.262 -3.764 1.00 50.38 752 ALA A O 1
ATOM 5306 N N . GLY A 1 753 ? -46.053 -25.220 -2.845 1.00 47.12 753 GLY A N 1
ATOM 5307 C CA . GLY A 1 753 ? -45.178 -25.514 -1.713 1.00 47.12 753 GLY A CA 1
ATOM 5308 C C . GLY A 1 753 ? -45.967 -25.783 -0.425 1.00 47.12 753 GLY A C 1
ATOM 5309 O O . GLY A 1 753 ? -47.121 -25.367 -0.308 1.00 47.12 753 GLY A O 1
ATOM 5310 N N . PRO A 1 754 ? -45.363 -26.468 0.565 1.00 42.97 754 PRO A N 1
ATOM 5311 C CA . PRO A 1 754 ? -46.033 -26.811 1.816 1.00 42.97 754 PRO A CA 1
ATOM 5312 C C . PRO A 1 754 ? -46.507 -25.547 2.550 1.00 42.97 754 PRO A C 1
ATOM 5314 O O . PRO A 1 754 ? -45.754 -24.584 2.707 1.00 42.97 754 PRO A O 1
ATOM 5317 N N . ALA A 1 755 ? -47.772 -25.564 2.978 1.00 39.66 755 ALA A N 1
ATOM 5318 C CA . ALA A 1 755 ? -48.490 -24.429 3.548 1.00 39.66 755 ALA A CA 1
ATOM 5319 C C . ALA A 1 755 ? -47.709 -23.743 4.687 1.00 39.66 755 ALA A C 1
ATOM 5321 O O . ALA A 1 755 ? -47.364 -24.369 5.691 1.00 39.66 755 ALA A O 1
ATOM 5322 N N . GLY A 1 756 ? -47.446 -22.439 4.530 1.00 44.06 756 GLY A N 1
ATOM 5323 C CA . GLY A 1 756 ? -46.886 -21.586 5.587 1.00 44.06 756 GLY A CA 1
ATOM 5324 C C . GLY A 1 756 ? -45.655 -20.750 5.213 1.00 44.06 756 GLY A C 1
ATOM 5325 O O . GLY A 1 756 ? -44.749 -20.628 6.045 1.00 44.06 756 GLY A O 1
ATOM 5326 N N . GLY A 1 757 ? -45.591 -20.193 3.998 1.00 49.38 757 GLY A N 1
ATOM 5327 C CA . GLY A 1 757 ? -44.596 -19.189 3.590 1.00 49.38 757 GLY A CA 1
ATOM 5328 C C . GLY A 1 757 ? -45.286 -17.941 3.031 1.00 49.38 757 GLY A C 1
ATOM 5329 O O . GLY A 1 757 ? -46.114 -18.051 2.136 1.00 49.38 757 GLY A O 1
ATOM 5330 N N . ALA A 1 758 ? -44.986 -16.767 3.586 1.00 52.84 758 ALA A N 1
ATOM 5331 C CA . ALA A 1 758 ? -45.695 -15.509 3.333 1.00 52.84 758 ALA A CA 1
ATOM 5332 C C . ALA A 1 758 ? -45.233 -14.738 2.065 1.00 52.84 758 ALA A C 1
ATOM 5334 O O . ALA A 1 758 ? -45.507 -13.545 1.957 1.00 52.84 758 ALA A O 1
ATOM 5335 N N . GLY A 1 759 ? -44.534 -15.372 1.107 1.00 75.69 759 GLY A N 1
ATOM 5336 C CA . GLY A 1 759 ? -43.979 -14.678 -0.069 1.00 75.69 759 GLY A CA 1
ATOM 5337 C C . GLY A 1 759 ? -43.370 -15.572 -1.159 1.00 75.69 759 GLY A C 1
ATOM 5338 O O . GLY A 1 759 ? -43.343 -16.798 -1.039 1.00 75.69 759 GLY A O 1
ATOM 5339 N N . VAL A 1 760 ? -42.834 -14.945 -2.210 1.00 83.25 760 VAL A N 1
ATOM 5340 C CA . VAL A 1 760 ? -42.055 -15.560 -3.303 1.00 83.25 760 VAL A CA 1
ATOM 5341 C C . VAL A 1 760 ? -40.782 -14.755 -3.593 1.00 83.25 760 VAL A C 1
ATOM 5343 O O . VAL A 1 760 ? -40.696 -13.570 -3.273 1.00 83.25 760 VAL A O 1
ATOM 5346 N N . VAL A 1 761 ? -39.787 -15.395 -4.214 1.00 86.81 761 VAL A N 1
ATOM 5347 C CA . VAL A 1 761 ? -38.619 -14.717 -4.796 1.00 86.81 761 VAL A CA 1
ATOM 5348 C C . VAL A 1 761 ? -38.573 -14.998 -6.292 1.00 86.81 761 VAL A C 1
ATOM 5350 O O . VAL A 1 761 ? -38.556 -16.157 -6.716 1.00 86.81 761 VAL A O 1
ATOM 5353 N N . HIS A 1 762 ? -38.539 -13.938 -7.092 1.00 89.69 762 HIS A N 1
ATOM 5354 C CA . HIS A 1 762 ? -38.297 -14.011 -8.528 1.00 89.69 762 HIS A CA 1
ATOM 5355 C C . HIS A 1 762 ? -36.796 -13.875 -8.769 1.00 89.69 762 HIS A C 1
ATOM 5357 O O . HIS A 1 762 ? -36.216 -12.900 -8.308 1.00 89.69 762 HIS A O 1
ATOM 5363 N N . PHE A 1 763 ? -36.178 -14.813 -9.487 1.00 92.31 763 PHE A N 1
ATOM 5364 C CA . PHE A 1 763 ? -34.758 -14.789 -9.840 1.00 92.31 763 PHE A CA 1
ATOM 5365 C C . PHE A 1 763 ? -34.558 -14.628 -11.351 1.00 92.31 763 PHE A C 1
ATOM 5367 O O . PHE A 1 763 ? -35.336 -15.168 -12.144 1.00 92.31 763 PHE A O 1
ATOM 5374 N N . ALA A 1 764 ? -33.476 -13.951 -11.735 1.00 90.69 764 ALA A N 1
ATOM 5375 C CA . ALA A 1 764 ? -32.812 -14.122 -13.023 1.00 90.69 764 ALA A CA 1
ATOM 5376 C C . ALA A 1 764 ? -31.295 -14.258 -12.838 1.00 90.69 764 ALA A C 1
ATOM 5378 O O . ALA A 1 764 ? -30.710 -13.653 -11.947 1.00 90.69 764 ALA A O 1
ATOM 5379 N N . VAL A 1 765 ? -30.655 -15.063 -13.679 1.00 91.44 765 VAL A N 1
ATOM 5380 C CA . VAL A 1 765 ? -29.210 -15.296 -13.701 1.00 91.44 765 VAL A CA 1
ATOM 5381 C C . VAL A 1 765 ? -28.723 -14.991 -15.104 1.00 91.44 765 VAL A C 1
ATOM 5383 O O . VAL A 1 765 ? -29.048 -15.726 -16.036 1.00 91.44 765 VAL A O 1
ATOM 5386 N N . GLN A 1 766 ? -27.979 -13.900 -15.241 1.00 87.88 766 GLN A N 1
ATOM 5387 C CA . GLN A 1 766 ? -27.435 -13.404 -16.496 1.00 87.88 766 GLN A CA 1
ATOM 5388 C C . GLN A 1 766 ? -25.969 -13.844 -16.613 1.00 87.88 766 GLN A C 1
ATOM 5390 O O . GLN A 1 766 ? -25.117 -13.422 -15.832 1.00 87.88 766 GLN A O 1
ATOM 5395 N N . ALA A 1 767 ? -25.700 -14.757 -17.543 1.00 83.06 767 ALA A N 1
ATOM 5396 C CA . ALA A 1 767 ? -24.442 -15.480 -17.674 1.00 83.06 767 ALA A CA 1
ATOM 5397 C C . ALA A 1 767 ? -23.828 -15.302 -19.065 1.00 83.06 767 ALA A C 1
ATOM 5399 O O . ALA A 1 767 ? -24.481 -15.563 -20.078 1.00 83.06 767 ALA A O 1
ATOM 5400 N N . ASP A 1 768 ? -22.543 -14.952 -19.110 1.00 75.75 768 ASP A N 1
ATOM 5401 C CA . ASP A 1 768 ? -21.769 -14.794 -20.346 1.00 75.75 768 ASP A CA 1
ATOM 5402 C C . ASP A 1 768 ? -21.282 -16.157 -20.880 1.00 75.75 768 ASP A C 1
ATOM 5404 O O . ASP A 1 768 ? -20.092 -16.470 -20.928 1.00 75.75 768 ASP A O 1
ATOM 5408 N N . ALA A 1 769 ? -22.231 -17.049 -21.174 1.00 70.50 769 ALA A N 1
ATOM 5409 C CA . ALA A 1 769 ? -21.964 -18.353 -21.767 1.00 70.50 769 ALA A CA 1
ATOM 5410 C C . ALA A 1 769 ? -23.143 -18.815 -22.638 1.00 70.50 769 ALA A C 1
ATOM 5412 O O . ALA A 1 769 ? -24.284 -18.727 -22.192 1.00 70.50 769 ALA A O 1
ATOM 5413 N N . PRO A 1 770 ? -22.901 -19.391 -23.832 1.00 71.25 770 PRO A N 1
ATOM 5414 C CA . PRO A 1 770 ? -23.964 -19.753 -24.775 1.00 71.25 770 PRO A CA 1
ATOM 5415 C C . PRO A 1 770 ? -24.725 -21.052 -24.432 1.00 71.25 770 PRO A C 1
ATOM 5417 O O . PRO A 1 770 ? -25.746 -21.338 -25.071 1.00 71.25 770 PRO A O 1
ATOM 5420 N N . GLY A 1 771 ? -24.236 -21.852 -23.477 1.00 78.38 771 GLY A N 1
ATOM 5421 C CA . GLY A 1 771 ? -24.800 -23.152 -23.096 1.00 78.38 771 GLY A CA 1
ATOM 5422 C C . GLY A 1 771 ? -25.729 -23.093 -21.881 1.00 78.38 771 GLY A C 1
ATOM 5423 O O . GLY A 1 771 ? -26.522 -22.165 -21.738 1.00 78.38 771 GLY A O 1
ATOM 5424 N N . TYR A 1 772 ? -25.688 -24.122 -21.028 1.00 83.62 772 TYR A N 1
ATOM 5425 C CA . TYR A 1 772 ? -26.537 -24.175 -19.837 1.00 83.62 772 TYR A CA 1
ATOM 5426 C C . TYR A 1 772 ? -26.081 -23.179 -18.756 1.00 83.62 772 TYR A C 1
ATOM 5428 O O . TYR A 1 772 ? -24.890 -22.894 -18.612 1.00 83.62 772 TYR A O 1
ATOM 5436 N N . VAL A 1 773 ? -27.029 -22.720 -17.939 1.00 88.44 773 VAL A N 1
ATOM 5437 C CA . VAL A 1 773 ? -26.798 -21.875 -16.755 1.00 88.44 773 VAL A CA 1
ATOM 5438 C C . VAL A 1 773 ? -27.470 -22.532 -15.556 1.00 88.44 773 VAL A C 1
ATOM 5440 O O . VAL A 1 773 ? -28.574 -23.060 -15.680 1.00 88.44 773 VAL A O 1
ATOM 5443 N N . ALA A 1 774 ? -26.815 -22.535 -14.400 1.00 89.12 774 ALA A N 1
ATOM 5444 C CA . ALA A 1 774 ? -27.316 -23.174 -13.193 1.00 89.12 774 ALA A CA 1
ATOM 5445 C C . ALA A 1 774 ? -27.121 -22.300 -11.951 1.00 89.12 774 ALA A C 1
ATOM 5447 O O . ALA A 1 774 ? -26.069 -21.685 -11.769 1.00 89.12 774 ALA A O 1
ATOM 5448 N N . LEU A 1 775 ? -28.115 -22.331 -11.064 1.00 92.19 775 LEU A N 1
ATOM 5449 C CA . LEU A 1 775 ? -28.065 -21.764 -9.719 1.00 92.19 775 LEU A CA 1
ATOM 5450 C C . LEU A 1 775 ? -28.557 -22.815 -8.723 1.00 92.19 775 LEU A C 1
ATOM 5452 O O . LEU A 1 775 ? -29.582 -23.452 -8.947 1.00 92.19 775 LEU A O 1
ATOM 5456 N N . SER A 1 776 ? -27.842 -23.016 -7.624 1.00 88.69 776 SER A N 1
ATOM 5457 C CA . SER A 1 776 ? -28.214 -23.986 -6.590 1.00 88.69 776 SER A CA 1
ATOM 5458 C C . SER A 1 776 ? -28.145 -23.390 -5.198 1.00 88.69 776 SER A C 1
ATOM 5460 O O . SER A 1 776 ? -27.396 -22.443 -4.983 1.00 88.69 776 SER A O 1
ATOM 5462 N N . PHE A 1 777 ? -28.894 -23.972 -4.263 1.00 88.00 777 PHE A N 1
ATOM 5463 C CA . PHE A 1 777 ? -29.062 -23.468 -2.900 1.00 88.00 777 PHE A CA 1
ATOM 5464 C C . PHE A 1 777 ? -28.531 -24.483 -1.866 1.00 88.00 777 PHE A C 1
ATOM 5466 O O . PHE A 1 777 ? -29.297 -25.328 -1.391 1.00 88.00 777 PHE A O 1
ATOM 5473 N N . PRO A 1 778 ? -27.216 -24.484 -1.564 1.00 77.81 778 PRO A N 1
ATOM 5474 C CA . PRO A 1 778 ? -26.610 -25.403 -0.596 1.00 77.81 778 PRO A CA 1
ATOM 5475 C C . PRO A 1 778 ? -26.708 -24.917 0.860 1.00 77.81 778 PRO A C 1
ATOM 5477 O O . PRO A 1 778 ? -26.956 -23.747 1.138 1.00 77.81 778 PRO A O 1
ATOM 5480 N N . GLU A 1 779 ? -26.409 -25.801 1.820 1.00 66.94 779 GLU A N 1
ATOM 5481 C CA . GLU A 1 779 ? -26.299 -25.423 3.243 1.00 66.94 779 GLU A CA 1
ATOM 5482 C C . GLU A 1 779 ? -25.144 -24.441 3.513 1.00 66.94 779 GLU A C 1
ATOM 5484 O O . GLU A 1 779 ? -25.251 -23.594 4.397 1.00 66.94 779 GLU A O 1
ATOM 5489 N N . ALA A 1 780 ? -24.053 -24.540 2.751 1.00 59.72 780 ALA A N 1
ATOM 5490 C CA . ALA A 1 780 ? -22.888 -23.666 2.841 1.00 59.72 780 ALA A CA 1
ATOM 5491 C C . ALA A 1 780 ? -22.352 -23.364 1.431 1.00 59.72 780 ALA A C 1
ATOM 5493 O O . ALA A 1 780 ? -22.401 -24.264 0.581 1.00 59.72 780 ALA A O 1
ATOM 5494 N N . PRO A 1 781 ? -21.822 -22.153 1.166 1.00 63.41 781 PRO A N 1
ATOM 5495 C CA . PRO A 1 781 ? -21.219 -21.830 -0.124 1.00 63.41 781 PRO A CA 1
ATOM 5496 C C . PRO A 1 781 ? -20.109 -22.828 -0.476 1.00 63.41 781 PRO A C 1
ATOM 5498 O O . PRO A 1 781 ? -19.332 -23.233 0.389 1.00 63.41 781 PRO A O 1
ATOM 5501 N N . GLY A 1 782 ? -20.063 -23.265 -1.733 1.00 62.59 782 GLY A N 1
ATOM 5502 C CA . GLY A 1 782 ? -19.041 -24.180 -2.249 1.00 62.59 782 GLY A CA 1
ATOM 5503 C C . GLY A 1 782 ? -19.353 -25.665 -2.038 1.00 62.59 782 GLY A C 1
ATOM 5504 O O . GLY A 1 782 ? -18.725 -26.523 -2.662 1.00 62.59 782 GLY A O 1
ATOM 5505 N N . ARG A 1 783 ? -20.359 -26.006 -1.221 1.00 72.00 783 ARG A N 1
ATOM 5506 C CA . ARG A 1 783 ? -20.813 -27.391 -1.048 1.00 72.00 783 ARG A CA 1
ATOM 5507 C C . ARG A 1 783 ? -21.753 -27.784 -2.189 1.00 72.00 783 ARG A C 1
ATOM 5509 O O . ARG A 1 783 ? -22.782 -27.146 -2.374 1.00 72.00 783 ARG A O 1
ATOM 5516 N N . MET A 1 784 ? -21.427 -28.839 -2.938 1.00 69.06 784 MET A N 1
ATOM 5517 C CA . MET A 1 784 ? -22.217 -29.254 -4.112 1.00 69.06 784 MET A CA 1
ATOM 5518 C C . MET A 1 784 ? -23.514 -30.000 -3.757 1.00 69.06 784 MET A C 1
ATOM 5520 O O . MET A 1 784 ? -24.523 -29.814 -4.425 1.00 69.06 784 MET A O 1
ATOM 5524 N N . PHE A 1 785 ? -23.500 -30.831 -2.712 1.00 70.56 785 PHE A N 1
ATOM 5525 C CA . PHE A 1 785 ? -24.676 -31.549 -2.213 1.00 70.56 785 PHE A CA 1
ATOM 5526 C C . PHE A 1 785 ? -24.579 -31.766 -0.687 1.00 70.56 785 PHE A C 1
ATOM 5528 O O . PHE A 1 785 ? -23.466 -31.811 -0.141 1.00 70.56 785 PHE A O 1
ATOM 5535 N N . PRO A 1 786 ? -25.710 -31.913 0.028 1.00 72.12 786 PRO A N 1
ATOM 5536 C CA . PRO A 1 786 ? -27.087 -31.799 -0.463 1.00 72.12 786 PRO A CA 1
ATOM 5537 C C . PRO A 1 786 ? -27.447 -30.355 -0.851 1.00 72.12 786 PRO A C 1
ATOM 5539 O O . PRO A 1 786 ? -27.093 -29.415 -0.139 1.00 72.12 786 PRO A O 1
ATOM 5542 N N . ALA A 1 787 ? -28.118 -30.182 -1.992 1.00 81.44 787 ALA A N 1
ATOM 5543 C CA . ALA A 1 787 ? -28.567 -28.881 -2.500 1.00 81.44 787 ALA A CA 1
ATOM 5544 C C . ALA A 1 787 ? -29.722 -29.052 -3.500 1.00 81.44 787 ALA A C 1
ATOM 5546 O O . ALA A 1 787 ? -29.859 -30.112 -4.108 1.00 81.44 787 ALA A O 1
ATOM 5547 N N . THR A 1 788 ? -30.515 -28.003 -3.716 1.00 86.19 788 THR A N 1
ATOM 5548 C CA . THR A 1 788 ? -31.496 -27.953 -4.815 1.00 86.19 788 THR A CA 1
ATOM 5549 C C . THR A 1 788 ? -30.947 -27.051 -5.913 1.00 86.19 788 THR A C 1
ATOM 5551 O O . THR A 1 788 ? -30.635 -25.892 -5.642 1.00 86.19 788 THR A O 1
ATOM 5554 N N . ALA A 1 789 ? -30.794 -27.575 -7.129 1.00 89.38 789 ALA A N 1
ATOM 5555 C CA . ALA A 1 789 ? -30.234 -26.858 -8.274 1.00 89.38 789 ALA A CA 1
ATOM 5556 C C . ALA A 1 789 ? -31.291 -26.605 -9.346 1.00 89.38 789 ALA A C 1
ATOM 5558 O O . ALA A 1 789 ? -31.984 -27.532 -9.749 1.00 89.38 789 ALA A O 1
ATOM 5559 N N . VAL A 1 790 ? -31.383 -25.373 -9.833 1.00 92.00 790 VAL A N 1
ATOM 5560 C CA . VAL A 1 790 ? -32.205 -24.978 -10.979 1.00 92.00 790 VAL A CA 1
ATOM 5561 C C . VAL A 1 790 ? -31.285 -24.788 -12.176 1.00 92.00 790 VAL A C 1
ATOM 5563 O O . VAL A 1 790 ? -30.324 -24.023 -12.100 1.00 92.00 790 VAL A O 1
ATOM 5566 N N . ILE A 1 791 ? -31.555 -25.508 -13.264 1.00 90.62 791 ILE A N 1
ATOM 5567 C CA . ILE A 1 791 ? -30.689 -25.558 -14.445 1.00 90.62 791 ILE A CA 1
ATOM 5568 C C . ILE A 1 791 ? -31.505 -25.198 -15.686 1.00 90.62 791 ILE A C 1
ATOM 5570 O O . ILE A 1 791 ? -32.488 -25.873 -15.999 1.00 90.62 791 ILE A O 1
ATOM 5574 N N . GLY A 1 792 ? -31.071 -24.154 -16.392 1.00 90.06 792 GLY A N 1
ATOM 5575 C CA . GLY A 1 792 ? -31.578 -23.740 -17.696 1.00 90.06 792 GLY A CA 1
ATOM 5576 C C . GLY A 1 792 ? -30.729 -24.314 -18.825 1.00 90.06 792 GLY A C 1
ATOM 5577 O O . GLY A 1 792 ? -29.533 -24.048 -18.887 1.00 90.06 792 GLY A O 1
ATOM 5578 N N . ARG A 1 793 ? -31.343 -25.098 -19.710 1.00 87.00 793 ARG A N 1
ATOM 5579 C CA . ARG A 1 793 ? -30.738 -25.792 -20.850 1.00 87.00 793 ARG A CA 1
ATOM 5580 C C . ARG A 1 793 ? -31.433 -25.343 -22.140 1.00 87.00 793 ARG A C 1
ATOM 5582 O O . ARG A 1 793 ? -32.566 -25.758 -22.395 1.00 87.00 793 ARG A O 1
ATOM 5589 N N . PRO A 1 794 ? -30.801 -24.471 -22.942 1.00 77.50 794 PRO A N 1
ATOM 5590 C CA . PRO A 1 794 ? -31.418 -23.962 -24.161 1.00 77.50 794 PRO A CA 1
ATOM 5591 C C . PRO A 1 794 ? -31.607 -25.083 -25.197 1.00 77.50 794 PRO A C 1
ATOM 5593 O O . PRO A 1 794 ? -30.763 -25.968 -25.318 1.00 77.50 794 PRO A O 1
ATOM 5596 N N . GLY A 1 795 ? -32.704 -25.039 -25.959 1.00 71.62 795 GLY A N 1
ATOM 5597 C CA . GLY A 1 795 ? -32.967 -25.982 -27.058 1.00 71.62 795 GLY A CA 1
ATOM 5598 C C . GLY A 1 795 ? -33.519 -27.356 -26.651 1.00 71.62 795 GLY A C 1
ATOM 5599 O O . GLY A 1 795 ? -33.628 -28.232 -27.502 1.00 71.62 795 GLY A O 1
ATOM 5600 N N . GLU A 1 796 ? -33.883 -27.560 -25.382 1.00 72.56 796 GLU A N 1
ATOM 5601 C CA . GLU A 1 796 ? -34.518 -28.798 -24.910 1.00 72.56 796 GLU A CA 1
ATOM 5602 C C . GLU A 1 796 ? -36.038 -28.665 -24.716 1.00 72.56 796 GLU A C 1
ATOM 5604 O O . GLU A 1 796 ? -36.542 -27.589 -24.403 1.00 72.56 796 GLU A O 1
ATOM 5609 N N . ALA A 1 797 ? -36.768 -29.787 -24.806 1.00 66.12 797 ALA A N 1
ATOM 5610 C CA . ALA A 1 797 ? -38.226 -29.841 -24.608 1.00 66.12 797 ALA A CA 1
ATOM 5611 C C . ALA A 1 797 ? -38.682 -29.359 -23.215 1.00 66.12 797 ALA A C 1
ATOM 5613 O O . ALA A 1 797 ? -39.801 -28.877 -23.051 1.00 66.12 797 ALA A O 1
ATOM 5614 N N . ARG A 1 798 ? -37.812 -29.482 -22.202 1.00 69.81 798 ARG A N 1
ATOM 5615 C CA . ARG A 1 798 ? -37.978 -28.884 -20.869 1.00 69.81 798 ARG A CA 1
ATOM 5616 C C . ARG A 1 798 ? -36.755 -28.023 -20.564 1.00 69.81 798 ARG A C 1
ATOM 5618 O O . ARG A 1 798 ? -35.789 -28.519 -19.974 1.00 69.81 798 ARG A O 1
ATOM 5625 N N . PRO A 1 799 ? -36.778 -26.752 -20.989 1.00 80.75 799 PRO A N 1
ATOM 5626 C CA . PRO A 1 799 ? -35.580 -25.933 -21.031 1.00 80.75 799 PRO A CA 1
ATOM 5627 C C . PRO A 1 799 ? -35.161 -25.417 -19.650 1.00 80.75 799 PRO A C 1
ATOM 5629 O O . PRO A 1 799 ? -34.041 -24.956 -19.505 1.00 80.75 799 PRO A O 1
ATOM 5632 N N . VAL A 1 800 ? -35.996 -25.528 -18.611 1.00 88.62 800 VAL A N 1
ATOM 5633 C CA . VAL A 1 800 ? -35.598 -25.275 -17.216 1.00 88.62 800 VAL A CA 1
ATOM 5634 C C . VAL A 1 800 ? -36.162 -26.366 -16.313 1.00 88.62 800 VAL A C 1
ATOM 5636 O O . VAL A 1 800 ? -37.335 -26.719 -16.422 1.00 88.62 800 VAL A O 1
ATOM 5639 N N . ALA A 1 801 ? -35.336 -26.900 -15.413 1.00 88.06 801 ALA A N 1
ATOM 5640 C CA . ALA A 1 801 ? -35.757 -27.890 -14.424 1.00 88.06 801 ALA A CA 1
ATOM 5641 C C . ALA A 1 801 ? -34.993 -27.728 -13.101 1.00 88.06 801 ALA A C 1
ATOM 5643 O O . ALA A 1 801 ? -33.850 -27.267 -13.088 1.00 88.06 801 ALA A O 1
ATOM 5644 N N . ALA A 1 802 ? -35.629 -28.123 -11.995 1.00 89.56 802 ALA A N 1
ATOM 5645 C CA . ALA A 1 802 ? -35.010 -28.193 -10.675 1.00 89.56 802 ALA A CA 1
ATOM 5646 C C . ALA A 1 802 ? -34.646 -29.643 -10.322 1.00 89.56 802 ALA A C 1
ATOM 5648 O O . ALA A 1 802 ? -35.417 -30.554 -10.615 1.00 89.56 802 ALA A O 1
ATOM 5649 N N . TYR A 1 803 ? -33.510 -29.855 -9.661 1.00 87.12 803 TYR A N 1
ATOM 5650 C CA . TYR A 1 803 ? -32.994 -31.170 -9.280 1.00 87.12 803 TYR A CA 1
ATOM 5651 C C . TYR A 1 803 ? -32.522 -31.179 -7.828 1.00 87.12 803 TYR A C 1
ATOM 5653 O O . TYR A 1 803 ? -31.870 -30.240 -7.366 1.00 87.12 803 TYR A O 1
ATOM 5661 N N . ALA A 1 804 ? -32.800 -32.275 -7.128 1.00 85.31 804 ALA A N 1
ATOM 5662 C CA . ALA A 1 804 ? -32.231 -32.563 -5.823 1.00 85.31 804 ALA A CA 1
ATOM 5663 C C . ALA A 1 804 ? -30.835 -33.167 -6.011 1.00 85.31 804 ALA A C 1
ATOM 5665 O O . ALA A 1 804 ? -30.690 -34.310 -6.452 1.00 85.31 804 ALA A O 1
ATOM 5666 N N . LEU A 1 805 ? -29.793 -32.410 -5.676 1.00 81.19 805 LEU A N 1
ATOM 5667 C CA . LEU A 1 805 ? -28.419 -32.891 -5.728 1.00 81.19 805 LEU A CA 1
ATOM 5668 C C . LEU A 1 805 ? -28.168 -33.798 -4.524 1.00 81.19 805 LEU A C 1
ATOM 5670 O O . LEU A 1 805 ? -28.095 -33.334 -3.386 1.00 81.19 805 LEU A O 1
ATOM 5674 N N . LYS A 1 806 ? -28.046 -35.100 -4.791 1.00 77.88 806 LYS A N 1
ATOM 5675 C CA . LYS A 1 806 ? -27.695 -36.139 -3.805 1.00 77.88 806 LYS A CA 1
ATOM 5676 C C . LYS A 1 806 ? -26.236 -36.604 -3.923 1.00 77.88 806 LYS A C 1
ATOM 5678 O O . LYS A 1 806 ? -25.763 -37.351 -3.074 1.00 77.88 806 LYS A O 1
ATOM 5683 N N . GLY A 1 807 ? -25.528 -36.149 -4.956 1.00 67.50 807 GLY A N 1
ATOM 5684 C CA . GLY A 1 807 ? -24.129 -36.453 -5.247 1.00 67.50 807 GLY A CA 1
ATOM 5685 C C . GLY A 1 807 ? -23.535 -35.434 -6.226 1.00 67.50 807 GLY A C 1
ATOM 5686 O O . GLY A 1 807 ? -24.166 -34.426 -6.535 1.00 67.50 807 GLY A O 1
ATOM 5687 N N . TYR A 1 808 ? -22.327 -35.698 -6.732 1.00 64.12 808 TYR A N 1
ATOM 5688 C CA . TYR A 1 808 ? -21.633 -34.812 -7.684 1.00 64.12 808 TYR A CA 1
ATOM 5689 C C . TYR A 1 808 ? -22.240 -34.808 -9.103 1.00 64.12 808 TYR A C 1
ATOM 5691 O O . TYR A 1 808 ? -21.873 -33.972 -9.923 1.00 64.12 808 TYR A O 1
ATOM 5699 N N . GLY A 1 809 ? -23.146 -35.736 -9.418 1.00 66.88 809 GLY A N 1
ATOM 5700 C CA . GLY A 1 809 ? -23.872 -35.777 -10.689 1.00 66.88 809 GLY A CA 1
ATOM 5701 C C . GLY A 1 809 ? -25.295 -35.240 -10.550 1.00 66.88 809 GLY A C 1
ATOM 5702 O O . GLY A 1 809 ? -25.931 -35.418 -9.510 1.00 66.88 809 GLY A O 1
ATOM 5703 N N . VAL A 1 810 ? -25.806 -34.617 -11.613 1.00 75.00 810 VAL A N 1
ATOM 5704 C CA . VAL A 1 810 ? -27.236 -34.311 -11.744 1.00 75.00 810 VAL A CA 1
ATOM 5705 C C . VAL A 1 810 ? -27.911 -35.534 -12.354 1.00 75.00 810 VAL A C 1
ATOM 5707 O O . VAL A 1 810 ? -27.671 -35.854 -13.514 1.00 75.00 810 VAL A O 1
ATOM 5710 N N . ASP A 1 811 ? -28.733 -36.220 -11.568 1.00 78.19 811 ASP A N 1
ATOM 5711 C CA . ASP A 1 811 ? -29.535 -37.350 -12.037 1.00 78.19 811 ASP A CA 1
ATOM 5712 C C . ASP A 1 811 ? -30.955 -36.857 -12.369 1.00 78.19 811 ASP A C 1
ATOM 5714 O O . ASP A 1 811 ? -31.651 -36.374 -11.464 1.00 78.19 811 ASP A O 1
ATOM 5718 N N . PRO A 1 812 ? -31.400 -36.964 -13.637 1.00 76.81 812 PRO A N 1
ATOM 5719 C CA . PRO A 1 812 ? -32.735 -36.551 -14.053 1.00 76.81 812 PRO A CA 1
ATOM 5720 C C . PRO A 1 812 ? -33.883 -37.193 -13.264 1.00 76.81 812 PRO A C 1
ATOM 5722 O O . PRO A 1 812 ? -34.940 -36.576 -13.137 1.00 76.81 812 PRO A O 1
ATOM 5725 N N . ALA A 1 813 ? -33.685 -38.386 -12.687 1.00 78.88 813 ALA A N 1
ATOM 5726 C CA . ALA A 1 813 ? -34.680 -39.046 -11.840 1.00 78.88 813 ALA A CA 1
ATOM 5727 C C . ALA A 1 813 ? -34.938 -38.297 -10.517 1.00 78.88 813 ALA A C 1
ATOM 5729 O O . ALA A 1 813 ? -35.973 -38.491 -9.884 1.00 78.88 813 ALA A O 1
ATOM 5730 N N . ASN A 1 814 ? -34.031 -37.402 -10.111 1.00 81.00 814 ASN A N 1
ATOM 5731 C CA . ASN A 1 814 ? -34.166 -36.554 -8.925 1.00 81.00 814 ASN A CA 1
ATOM 5732 C C . ASN A 1 814 ? -34.760 -35.169 -9.244 1.00 81.00 814 ASN A C 1
ATOM 5734 O O . ASN A 1 814 ? -34.514 -34.206 -8.511 1.00 81.00 814 ASN A O 1
ATOM 5738 N N . ALA A 1 815 ? -35.516 -35.045 -10.340 1.00 82.12 815 ALA A N 1
ATOM 5739 C CA . ALA A 1 815 ? -36.230 -33.820 -10.677 1.00 82.12 815 ALA A CA 1
ATOM 5740 C C . ALA A 1 815 ? -37.237 -33.437 -9.577 1.00 82.12 815 ALA A C 1
ATOM 5742 O O . ALA A 1 815 ? -38.018 -34.256 -9.093 1.00 82.12 815 ALA A O 1
ATOM 5743 N N . VAL A 1 816 ? -37.227 -32.162 -9.195 1.00 79.94 816 VAL A N 1
ATOM 5744 C CA . VAL A 1 816 ? -38.051 -31.605 -8.122 1.00 79.94 816 VAL A CA 1
ATOM 5745 C C . VAL A 1 816 ? -39.200 -30.815 -8.740 1.00 79.94 816 VAL A C 1
ATOM 5747 O O . VAL A 1 816 ? -39.074 -29.631 -9.058 1.00 79.94 816 VAL A O 1
ATOM 5750 N N . ASN A 1 817 ? -40.339 -31.483 -8.919 1.00 78.88 817 ASN A N 1
ATOM 5751 C CA . ASN A 1 817 ? -41.547 -30.850 -9.443 1.00 78.88 817 ASN A CA 1
ATOM 5752 C C . ASN A 1 817 ? -42.165 -29.907 -8.396 1.00 78.88 817 ASN A C 1
ATOM 5754 O O . ASN A 1 817 ? -42.206 -30.228 -7.212 1.00 78.88 817 ASN A O 1
ATOM 5758 N N . GLY A 1 818 ? -42.652 -28.742 -8.834 1.00 73.00 818 GLY A N 1
ATOM 5759 C CA . GLY A 1 818 ? -43.372 -27.794 -7.973 1.00 73.00 818 GLY A CA 1
ATOM 5760 C C . GLY A 1 818 ? -42.505 -26.868 -7.109 1.00 73.00 818 GLY A C 1
ATOM 5761 O O . GLY A 1 818 ? -43.063 -26.050 -6.391 1.00 73.00 818 GLY A O 1
ATOM 5762 N N . PHE A 1 819 ? -41.168 -26.938 -7.182 1.00 80.62 819 PHE A N 1
ATOM 5763 C CA . PHE A 1 819 ? -40.284 -25.971 -6.504 1.00 80.62 819 PHE A CA 1
ATOM 5764 C C . PHE A 1 819 ? -40.152 -24.643 -7.266 1.00 80.62 819 PHE A C 1
ATOM 5766 O O . PHE A 1 819 ? -39.988 -23.589 -6.654 1.00 80.62 819 PHE A O 1
ATOM 5773 N N . ILE A 1 820 ? -40.234 -24.699 -8.598 1.00 85.94 820 ILE A N 1
ATOM 5774 C CA . ILE A 1 820 ? -40.104 -23.540 -9.484 1.00 85.94 820 ILE A CA 1
ATOM 5775 C C . ILE A 1 820 ? -41.377 -23.313 -10.305 1.00 85.94 820 ILE A C 1
ATOM 5777 O O . ILE A 1 820 ? -42.076 -24.260 -10.660 1.00 85.94 820 ILE A O 1
ATOM 5781 N N . SER A 1 821 ? -41.649 -22.051 -10.631 1.00 84.88 821 SER A N 1
ATOM 5782 C CA . SER A 1 821 ? -42.686 -21.598 -11.576 1.00 84.88 821 SER A CA 1
ATOM 5783 C C . SER A 1 821 ? -42.160 -20.418 -12.404 1.00 84.88 821 SER A C 1
ATOM 5785 O O . SER A 1 821 ? -41.073 -19.917 -12.110 1.00 84.88 821 SER A O 1
ATOM 5787 N N . ASN A 1 822 ? -42.899 -19.977 -13.433 1.00 84.50 822 ASN A N 1
ATOM 5788 C CA . ASN A 1 822 ? -42.507 -18.865 -14.319 1.00 84.50 822 ASN A CA 1
ATOM 5789 C C . ASN A 1 822 ? -41.046 -18.985 -14.803 1.00 84.50 822 ASN A C 1
ATOM 5791 O O . ASN A 1 822 ? -40.260 -18.044 -14.685 1.00 84.50 822 ASN A O 1
ATOM 5795 N N . ALA A 1 823 ? -40.668 -20.191 -15.236 1.00 86.94 823 ALA A N 1
ATOM 5796 C CA . ALA A 1 823 ? -39.291 -20.540 -15.545 1.00 86.94 823 ALA A CA 1
ATOM 5797 C C . ALA A 1 823 ? -39.018 -20.465 -17.051 1.00 86.94 823 ALA A C 1
ATOM 5799 O O . ALA A 1 823 ? -39.784 -21.006 -17.847 1.00 86.94 823 ALA A O 1
ATOM 5800 N N . GLY A 1 824 ? -37.905 -19.839 -17.422 1.00 86.25 824 GLY A N 1
ATOM 5801 C CA . GLY A 1 824 ? -37.484 -19.660 -18.806 1.00 86.25 824 GLY A CA 1
ATOM 5802 C C . GLY A 1 824 ? -35.966 -19.578 -18.927 1.00 86.25 824 GLY A C 1
ATOM 5803 O O . GLY A 1 824 ? -35.258 -19.301 -17.957 1.00 86.25 824 GLY A O 1
ATOM 5804 N N . VAL A 1 825 ? -35.456 -19.847 -20.126 1.00 86.50 825 VAL A N 1
ATOM 5805 C CA . VAL A 1 825 ? -34.064 -19.565 -20.488 1.00 86.50 825 VAL A CA 1
ATOM 5806 C C . VAL A 1 825 ? -34.043 -18.979 -21.892 1.00 86.50 825 VAL A C 1
ATOM 5808 O O . VAL A 1 825 ? -34.616 -19.555 -22.815 1.00 86.50 825 VAL A O 1
ATOM 5811 N N . THR A 1 826 ? -33.415 -17.819 -22.048 1.00 84.19 826 THR A N 1
ATOM 5812 C CA . THR A 1 826 ? -33.355 -17.094 -23.324 1.00 84.19 826 THR A CA 1
ATOM 5813 C C . THR A 1 826 ? -31.950 -16.563 -23.595 1.00 84.19 826 THR A C 1
ATOM 5815 O O . THR A 1 826 ? -31.108 -16.506 -22.694 1.00 84.19 826 THR A O 1
ATOM 5818 N N . ALA A 1 827 ? -31.692 -16.180 -24.843 1.00 71.56 827 ALA A N 1
ATOM 5819 C CA . ALA A 1 827 ? -30.503 -15.431 -25.223 1.00 71.56 827 ALA A CA 1
ATOM 5820 C C . ALA A 1 827 ? -30.714 -13.926 -24.982 1.00 71.56 827 ALA A C 1
ATOM 5822 O O . ALA A 1 827 ? -31.800 -13.399 -25.220 1.00 71.56 827 ALA A O 1
ATOM 5823 N N . SER A 1 828 ? -29.668 -13.231 -24.533 1.00 63.72 828 SER A N 1
ATOM 5824 C CA . SER A 1 828 ? -29.651 -11.764 -24.447 1.00 63.72 828 SER A CA 1
ATOM 5825 C C . SER A 1 828 ? -29.679 -11.139 -25.862 1.00 63.72 828 SER A C 1
ATOM 5827 O O . SER A 1 828 ? -29.223 -11.803 -26.803 1.00 63.72 828 SER A O 1
ATOM 5829 N N . PRO A 1 829 ? -30.141 -9.883 -26.059 1.00 48.00 829 PRO A N 1
ATOM 5830 C CA . PRO A 1 829 ? -30.325 -9.247 -27.380 1.00 48.00 829 PRO A CA 1
ATOM 5831 C C . PRO A 1 829 ? -29.081 -9.091 -28.292 1.00 48.00 829 PRO A C 1
ATOM 5833 O O . PRO A 1 829 ? -29.183 -8.473 -29.345 1.00 48.00 829 PR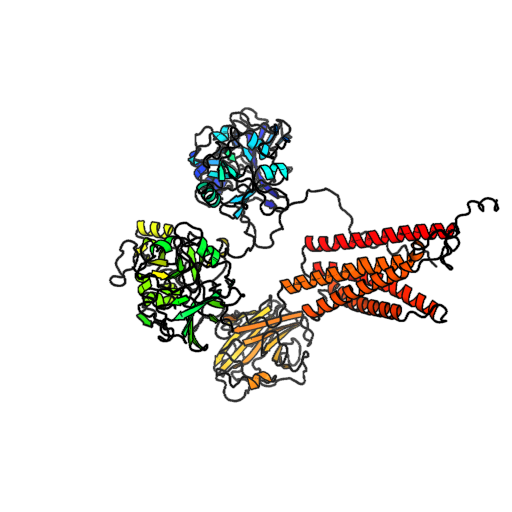O A O 1
ATOM 5836 N N . GLY A 1 830 ? -27.924 -9.661 -27.934 1.00 51.75 830 GLY A N 1
ATOM 5837 C CA . GLY A 1 830 ? -26.683 -9.703 -28.728 1.00 51.75 830 GLY A CA 1
ATOM 5838 C C . GLY A 1 830 ? -26.137 -11.114 -29.019 1.00 51.75 830 GLY A C 1
ATOM 5839 O O . GLY A 1 830 ? -25.020 -11.246 -29.507 1.00 51.75 830 GLY A O 1
ATOM 5840 N N . GLY A 1 831 ? -26.885 -12.183 -28.712 1.00 52.94 831 GLY A N 1
ATOM 5841 C CA . GLY A 1 831 ? -26.620 -13.557 -29.183 1.00 52.94 831 GLY A CA 1
ATOM 5842 C C . GLY A 1 831 ? -25.654 -14.435 -28.362 1.00 52.94 831 GLY A C 1
ATOM 5843 O O . GLY A 1 831 ? -25.760 -15.663 -28.435 1.00 52.94 831 GLY A O 1
ATOM 5844 N N . GLY A 1 832 ? -24.768 -13.864 -27.537 1.00 61.06 832 GLY A N 1
ATOM 5845 C CA . GLY A 1 832 ? -23.765 -14.624 -26.758 1.00 61.06 832 GLY A CA 1
ATOM 5846 C C . GLY A 1 832 ? -24.178 -15.018 -25.331 1.00 61.06 832 GLY A C 1
ATOM 5847 O O . GLY A 1 832 ? -23.908 -16.131 -24.885 1.00 61.06 832 GLY A O 1
ATOM 5848 N N . GLU A 1 833 ? -24.884 -14.131 -24.639 1.00 72.06 833 GLU A N 1
ATOM 5849 C CA . GLU A 1 833 ? -25.230 -14.254 -23.219 1.00 72.06 833 GLU A CA 1
ATOM 5850 C C . GLU A 1 833 ? -26.558 -15.009 -23.007 1.00 72.06 833 GLU A C 1
ATOM 5852 O O . GLU A 1 833 ? -27.438 -15.023 -23.881 1.00 72.06 833 GLU A O 1
ATOM 5857 N N . ARG A 1 834 ? -26.712 -15.665 -21.851 1.00 81.31 834 ARG A N 1
ATOM 5858 C CA . ARG A 1 834 ? -27.903 -16.436 -21.468 1.00 81.31 834 ARG A CA 1
ATOM 5859 C C . ARG A 1 834 ? -28.503 -15.918 -20.177 1.00 81.31 834 ARG A C 1
ATOM 5861 O O . ARG A 1 834 ? -27.793 -15.640 -19.217 1.00 81.31 834 ARG A O 1
ATOM 5868 N N . ILE A 1 835 ? -29.829 -15.854 -20.147 1.00 87.25 835 ILE A N 1
ATOM 5869 C CA . ILE A 1 835 ? -30.592 -15.449 -18.970 1.00 87.25 835 ILE A CA 1
ATOM 5870 C C . ILE A 1 835 ? -31.474 -16.624 -18.556 1.00 87.25 835 ILE A C 1
ATOM 5872 O O . ILE A 1 835 ? -32.351 -17.024 -19.318 1.00 87.25 835 ILE A O 1
ATOM 5876 N N . LEU A 1 836 ? -31.234 -17.175 -17.364 1.00 91.38 836 LEU A N 1
ATOM 5877 C CA . LEU A 1 836 ? -32.108 -18.147 -16.695 1.00 91.38 836 LEU A CA 1
ATOM 5878 C C . LEU A 1 836 ? -33.004 -17.400 -15.709 1.00 91.38 836 LEU A C 1
ATOM 5880 O O . LEU A 1 836 ? -32.483 -16.762 -14.805 1.00 91.38 836 LEU A O 1
ATOM 5884 N N . CYS A 1 837 ? -34.322 -17.528 -15.812 1.00 91.25 837 CYS A N 1
ATOM 5885 C CA . CYS A 1 837 ? -35.274 -16.943 -14.867 1.00 91.25 837 CYS A CA 1
ATOM 5886 C C . CYS A 1 837 ? -36.200 -18.010 -14.285 1.00 91.25 837 CYS A C 1
ATOM 5888 O O . CYS A 1 837 ? -36.520 -18.994 -14.951 1.00 91.25 837 CYS A O 1
ATOM 5890 N N . PHE A 1 838 ? -36.610 -17.830 -13.030 1.00 91.62 838 PHE A N 1
ATOM 5891 C CA . PHE A 1 838 ? -37.592 -18.680 -12.353 1.00 91.62 838 PHE A CA 1
ATOM 5892 C C . PHE A 1 838 ? -38.113 -18.008 -11.078 1.00 91.62 838 PHE A C 1
ATOM 5894 O O . PHE A 1 838 ? -37.507 -17.081 -10.545 1.00 91.62 838 PHE A O 1
ATOM 5901 N N . THR A 1 839 ? -39.237 -18.494 -10.560 1.00 89.25 839 THR A N 1
ATOM 5902 C CA . THR A 1 839 ? -39.822 -18.073 -9.278 1.00 89.25 839 THR A CA 1
ATOM 5903 C C . THR A 1 839 ? -39.793 -19.224 -8.280 1.00 89.25 839 THR A C 1
ATOM 5905 O O . THR A 1 839 ? -40.219 -20.328 -8.620 1.00 89.25 839 THR A O 1
ATOM 5908 N N . ALA A 1 840 ? -39.334 -18.956 -7.056 1.00 87.50 840 ALA A N 1
ATOM 5909 C CA . ALA A 1 840 ? -39.252 -19.914 -5.952 1.00 87.50 840 ALA A CA 1
ATOM 5910 C C . ALA A 1 840 ? -40.044 -19.423 -4.716 1.00 87.50 840 ALA A C 1
ATOM 5912 O O . ALA A 1 840 ? -40.182 -18.212 -4.519 1.00 87.50 840 ALA A O 1
ATOM 5913 N N . PRO A 1 841 ? -40.572 -20.324 -3.866 1.00 83.25 841 PRO A N 1
ATOM 5914 C CA . PRO A 1 841 ? -41.304 -19.939 -2.654 1.00 83.25 841 PRO A CA 1
ATOM 5915 C C . PRO A 1 841 ? -40.376 -19.314 -1.598 1.00 83.25 841 PRO A C 1
ATOM 5917 O O . PRO A 1 841 ? -39.232 -19.747 -1.470 1.00 83.25 841 PRO A O 1
ATOM 5920 N N . ALA A 1 842 ? -40.867 -18.348 -0.809 1.00 79.12 842 ALA A N 1
ATOM 5921 C CA . ALA A 1 842 ? -40.102 -17.647 0.233 1.00 79.12 842 ALA A CA 1
ATOM 5922 C C . ALA A 1 842 ? -40.668 -17.857 1.654 1.00 79.12 842 ALA A C 1
ATOM 5924 O O . ALA A 1 842 ? -41.868 -18.072 1.839 1.00 79.12 842 ALA A O 1
ATOM 5925 N N . ALA A 1 843 ? -39.818 -17.755 2.680 1.00 72.44 843 ALA A N 1
ATOM 5926 C CA . ALA A 1 843 ? -40.214 -17.802 4.091 1.00 72.44 843 ALA A CA 1
ATOM 5927 C C . ALA A 1 843 ? -39.399 -16.837 4.976 1.00 72.44 843 ALA A C 1
ATOM 5929 O O . ALA A 1 843 ? -38.268 -16.488 4.647 1.00 72.44 843 ALA A O 1
ATOM 5930 N N . SER A 1 844 ? -39.967 -16.453 6.127 1.00 56.53 844 SER A N 1
ATOM 5931 C CA . SER A 1 844 ? -39.322 -15.665 7.189 1.00 56.53 844 SER A CA 1
ATOM 5932 C C . SER A 1 844 ? -39.623 -16.291 8.569 1.00 56.53 844 SER A C 1
ATOM 5934 O O . SER A 1 844 ? -40.786 -16.438 8.943 1.00 56.53 844 SER A O 1
ATOM 5936 N N . GLY A 1 845 ? -38.610 -16.738 9.334 1.00 50.91 845 GLY A N 1
ATOM 5937 C CA . GLY A 1 845 ? -38.835 -17.306 10.683 1.00 50.91 845 GLY A CA 1
ATOM 5938 C C . GLY A 1 845 ? -37.626 -17.985 11.370 1.00 50.91 845 GLY A C 1
ATOM 5939 O O . GLY A 1 845 ? -36.598 -18.208 10.735 1.00 50.91 845 GLY A O 1
ATOM 5940 N N . PRO A 1 846 ? -37.712 -18.325 12.679 1.00 43.03 846 PRO A N 1
ATOM 5941 C CA . PRO A 1 846 ? -36.579 -18.817 13.476 1.00 43.03 846 PRO A CA 1
ATOM 5942 C C . PRO A 1 846 ? -36.138 -20.263 13.154 1.00 43.03 846 PRO A C 1
ATOM 5944 O O . PRO A 1 846 ? -36.880 -21.081 12.612 1.00 43.03 846 PRO A O 1
ATOM 5947 N N . ALA A 1 847 ? -34.903 -20.587 13.562 1.00 42.53 847 ALA A N 1
ATOM 5948 C CA . ALA A 1 847 ? -34.029 -21.689 13.120 1.00 42.53 847 ALA A CA 1
ATOM 5949 C C . ALA A 1 847 ? -34.545 -23.152 13.185 1.00 42.53 847 ALA A C 1
ATOM 5951 O O . ALA A 1 847 ? -33.809 -24.063 12.801 1.00 42.53 847 ALA A O 1
ATOM 5952 N N . ARG A 1 848 ? -35.782 -23.433 13.622 1.00 41.72 848 ARG A N 1
ATOM 5953 C CA . ARG A 1 848 ? -36.323 -24.811 13.681 1.00 41.72 848 ARG A CA 1
ATOM 5954 C C . ARG A 1 848 ? -36.606 -25.432 12.305 1.00 41.72 848 ARG A C 1
ATOM 5956 O O . ARG A 1 848 ? -36.718 -26.650 12.215 1.00 41.72 848 ARG A O 1
ATOM 5963 N N . ARG A 1 849 ? -36.644 -24.638 11.227 1.00 45.94 849 ARG A N 1
ATOM 5964 C CA . ARG A 1 849 ? -36.840 -25.116 9.840 1.00 45.94 849 ARG A CA 1
ATOM 5965 C C . ARG A 1 849 ? -35.550 -25.544 9.115 1.00 45.94 849 ARG A C 1
ATOM 5967 O O . ARG A 1 849 ? -35.593 -25.832 7.926 1.00 45.94 849 ARG A O 1
ATOM 5974 N N . ARG A 1 850 ? -34.415 -25.670 9.821 1.00 43.56 850 ARG A N 1
ATOM 5975 C CA . ARG A 1 850 ? -33.136 -26.154 9.254 1.00 43.56 850 ARG A CA 1
ATOM 5976 C C . ARG A 1 850 ? -33.250 -27.559 8.629 1.00 43.56 850 ARG A C 1
ATOM 5978 O O . ARG A 1 850 ? -32.613 -27.835 7.623 1.00 43.56 850 ARG A O 1
ATOM 5985 N N . ARG A 1 851 ? -34.112 -28.424 9.181 1.00 39.84 851 ARG A N 1
ATOM 5986 C CA . ARG A 1 851 ? -34.155 -29.867 8.874 1.00 39.84 851 ARG A CA 1
ATOM 5987 C C . ARG A 1 851 ? -34.744 -30.260 7.509 1.00 39.84 851 ARG A C 1
ATOM 5989 O O . ARG A 1 851 ? -34.494 -31.374 7.071 1.00 39.84 851 ARG A O 1
ATOM 5996 N N . LEU A 1 852 ? -35.482 -29.377 6.827 1.00 41.06 852 LEU A N 1
ATOM 5997 C CA . LEU A 1 852 ? -36.106 -29.682 5.521 1.00 41.06 852 LEU A CA 1
ATOM 5998 C C . LEU A 1 852 ? -35.266 -29.219 4.320 1.00 41.06 852 LEU A C 1
ATOM 6000 O O . LEU A 1 852 ? -35.247 -29.888 3.291 1.00 41.06 852 LEU A O 1
ATOM 6004 N N . GLN A 1 853 ? -34.504 -28.133 4.469 1.00 47.44 853 GLN A N 1
ATOM 6005 C CA . GLN A 1 853 ? -33.520 -27.689 3.468 1.00 47.44 853 GLN A CA 1
ATOM 6006 C C . GLN A 1 853 ? -32.297 -28.637 3.427 1.00 47.44 853 GLN A C 1
ATOM 6008 O O . GLN A 1 853 ? -31.635 -28.780 2.405 1.00 47.44 853 GLN A O 1
ATOM 6013 N N . GLN A 1 854 ? -32.057 -29.354 4.535 1.00 46.59 854 GLN A N 1
ATOM 6014 C CA . GLN A 1 854 ? -30.924 -30.252 4.796 1.00 46.59 854 GLN A CA 1
ATOM 6015 C C . GLN A 1 854 ? -30.941 -31.610 4.060 1.00 46.59 854 GLN A C 1
ATOM 6017 O O . GLN A 1 854 ? -29.958 -32.341 4.154 1.00 46.59 854 GLN A O 1
ATOM 6022 N N . ALA A 1 855 ? -31.997 -31.958 3.313 1.00 40.56 855 ALA A N 1
ATOM 6023 C CA . ALA A 1 855 ? -32.139 -33.283 2.681 1.00 40.56 855 ALA A CA 1
ATOM 6024 C C . ALA A 1 855 ? -32.253 -33.270 1.138 1.00 40.56 855 ALA A C 1
ATOM 6026 O O . ALA A 1 855 ? -32.584 -34.294 0.544 1.00 40.56 855 ALA A O 1
ATOM 6027 N N . GLY A 1 856 ? -31.999 -32.132 0.473 1.00 49.00 856 GLY A N 1
ATOM 6028 C CA . GLY A 1 856 ? -32.207 -31.995 -0.980 1.00 49.00 856 GLY A CA 1
ATOM 6029 C C . GLY A 1 856 ? -33.686 -31.887 -1.386 1.00 49.00 856 GLY A C 1
ATOM 6030 O O . GLY A 1 856 ? -34.044 -32.240 -2.503 1.00 49.00 856 GLY A O 1
ATOM 6031 N N . GLY A 1 857 ? -34.562 -31.446 -0.475 1.00 55.66 857 GLY A N 1
ATOM 6032 C CA . GLY A 1 857 ? -35.990 -31.233 -0.738 1.00 55.66 857 GLY A CA 1
ATOM 6033 C C . GLY A 1 857 ? -36.331 -29.801 -1.184 1.00 55.66 857 GLY A C 1
ATOM 6034 O O . GLY A 1 857 ? -35.564 -28.865 -0.961 1.00 55.66 857 GLY A O 1
ATOM 6035 N N . ALA A 1 858 ? -37.517 -29.627 -1.781 1.00 62.72 858 ALA A N 1
ATOM 6036 C CA . ALA A 1 858 ? -38.111 -28.357 -2.230 1.00 62.72 858 ALA A CA 1
ATOM 6037 C C . ALA A 1 858 ? -38.495 -27.405 -1.070 1.00 62.72 858 ALA A C 1
ATOM 6039 O O . ALA A 1 858 ? -39.671 -27.108 -0.861 1.00 62.72 858 ALA A O 1
ATOM 6040 N N . ALA A 1 859 ? -37.533 -26.962 -0.261 1.00 69.62 859 ALA A N 1
ATOM 6041 C CA . ALA A 1 859 ? -37.797 -26.064 0.864 1.00 69.62 859 ALA A CA 1
ATOM 6042 C C . ALA A 1 859 ? -37.847 -24.582 0.424 1.00 69.62 859 ALA A C 1
ATOM 6044 O O . ALA A 1 859 ? -37.036 -24.186 -0.413 1.00 69.62 859 ALA A O 1
ATOM 6045 N N . PRO A 1 860 ? -38.733 -23.743 1.005 1.00 75.00 860 PRO A N 1
ATOM 6046 C CA . PRO A 1 860 ? -38.773 -22.307 0.719 1.00 75.00 860 PRO A CA 1
ATOM 6047 C C . PRO A 1 860 ? -37.447 -21.584 0.992 1.00 75.00 860 PRO A C 1
ATOM 6049 O O . PRO A 1 860 ? -36.727 -21.917 1.934 1.00 75.00 860 PRO A O 1
ATOM 6052 N N . ILE A 1 861 ? -37.158 -20.562 0.187 1.00 81.50 861 ILE A N 1
ATOM 6053 C CA . ILE A 1 861 ? -36.006 -19.669 0.315 1.00 81.50 861 ILE A CA 1
ATOM 6054 C C . ILE A 1 861 ? -36.187 -18.772 1.546 1.00 81.50 861 ILE A C 1
ATOM 6056 O O . ILE A 1 861 ? -37.169 -18.037 1.649 1.00 81.50 861 ILE A O 1
ATOM 6060 N N . ASP A 1 862 ? -35.243 -18.824 2.485 1.00 75.50 862 ASP A N 1
ATOM 6061 C CA . ASP A 1 862 ? -35.237 -17.944 3.659 1.00 75.50 862 ASP A CA 1
ATOM 6062 C C . ASP A 1 862 ? -34.703 -16.565 3.259 1.00 75.50 862 ASP A C 1
ATOM 6064 O O . ASP A 1 862 ? -33.513 -16.400 2.993 1.00 75.50 862 ASP A O 1
ATOM 6068 N N . VAL A 1 863 ? -35.597 -15.578 3.186 1.00 73.62 863 VAL A N 1
ATOM 6069 C CA . VAL A 1 863 ? -35.253 -14.215 2.750 1.00 73.62 863 VAL A CA 1
ATOM 6070 C C . VAL A 1 863 ? -34.687 -13.354 3.879 1.00 73.62 863 VAL A C 1
ATOM 6072 O O . VAL A 1 863 ? -34.153 -12.286 3.606 1.00 73.62 863 VAL A O 1
ATOM 6075 N N . ALA A 1 864 ? -34.783 -13.798 5.138 1.00 62.03 864 ALA A N 1
ATOM 6076 C CA . ALA A 1 864 ? -34.322 -13.041 6.306 1.00 62.03 864 ALA A CA 1
ATOM 6077 C C . ALA A 1 864 ? -32.833 -13.270 6.630 1.00 62.03 864 ALA A C 1
ATOM 6079 O O . ALA A 1 864 ? -32.315 -12.740 7.616 1.00 62.03 864 ALA A O 1
ATOM 6080 N N . ARG A 1 865 ? -32.142 -14.102 5.843 1.00 63.41 865 ARG A N 1
ATOM 6081 C CA . ARG A 1 865 ? -30.744 -14.497 6.047 1.00 63.41 865 ARG A CA 1
ATOM 6082 C C . ARG A 1 865 ? -29.965 -14.451 4.737 1.00 63.41 865 ARG A C 1
ATOM 6084 O O . ARG A 1 865 ? -30.530 -14.276 3.662 1.00 63.41 865 ARG A O 1
ATOM 6091 N N . LEU A 1 866 ? -28.648 -14.620 4.841 1.00 67.12 866 LEU A N 1
ATOM 6092 C CA . LEU A 1 866 ? -27.797 -14.788 3.671 1.00 67.12 866 LEU A CA 1
ATOM 6093 C C . LEU A 1 866 ? -28.143 -16.095 2.952 1.00 67.12 866 LEU A C 1
ATOM 6095 O O . LEU A 1 866 ? -28.056 -17.180 3.529 1.00 67.12 866 LEU A O 1
ATOM 6099 N N . LEU A 1 867 ? -28.516 -15.972 1.684 1.00 79.50 867 LEU A N 1
ATOM 6100 C CA . LEU A 1 867 ? -28.793 -17.072 0.783 1.00 79.50 867 LEU A CA 1
ATOM 6101 C C . LEU A 1 867 ? -27.487 -17.636 0.237 1.00 79.50 867 LEU A C 1
ATOM 6103 O O . LEU A 1 867 ? -26.841 -17.024 -0.611 1.00 79.50 867 LEU A O 1
ATOM 6107 N N . ASN A 1 868 ? -27.116 -18.832 0.669 1.00 81.75 868 ASN A N 1
ATOM 6108 C CA . ASN A 1 868 ? -25.999 -19.535 0.055 1.00 81.75 868 ASN A CA 1
ATOM 6109 C C . ASN A 1 868 ? -26.398 -19.984 -1.351 1.00 81.75 868 ASN A C 1
ATOM 6111 O O . ASN A 1 868 ? -27.419 -20.649 -1.530 1.00 81.75 868 ASN A O 1
ATOM 6115 N N . VAL A 1 869 ? -25.582 -19.623 -2.338 1.00 84.75 869 VAL A N 1
ATOM 6116 C CA . VAL A 1 869 ? -25.751 -20.008 -3.735 1.00 84.75 869 VAL A CA 1
ATOM 6117 C C . VAL A 1 869 ? -24.468 -20.619 -4.282 1.00 84.75 869 VAL A C 1
ATOM 6119 O O . VAL A 1 869 ? -23.376 -20.128 -3.999 1.00 84.75 869 VAL A O 1
ATOM 6122 N N . ASN A 1 870 ? -24.590 -21.649 -5.119 1.00 86.25 870 ASN A N 1
ATOM 6123 C CA . ASN A 1 870 ? -23.545 -21.979 -6.091 1.00 86.25 870 ASN A CA 1
ATOM 6124 C C . ASN A 1 870 ? -24.069 -21.705 -7.493 1.00 86.25 870 ASN A C 1
ATOM 6126 O O . ASN A 1 870 ? -25.223 -22.020 -7.790 1.00 86.25 870 ASN A O 1
ATOM 6130 N N . TRP A 1 871 ? -23.208 -21.185 -8.355 1.00 89.06 871 TRP A N 1
ATOM 6131 C CA . TRP A 1 871 ? -23.502 -20.943 -9.758 1.00 89.06 871 TRP A CA 1
ATOM 6132 C C . TRP A 1 871 ? -22.577 -21.770 -10.645 1.00 89.06 871 TRP A C 1
ATOM 6134 O O . TRP A 1 871 ? -21.440 -22.079 -10.273 1.00 89.06 871 TRP A O 1
ATOM 6144 N N . ALA A 1 872 ? -23.073 -22.140 -11.821 1.00 84.69 872 ALA A N 1
ATOM 6145 C CA . ALA A 1 872 ? -22.299 -22.836 -12.836 1.00 84.69 872 ALA A CA 1
ATOM 6146 C C . ALA A 1 872 ? -22.834 -22.536 -14.237 1.00 84.69 872 ALA A C 1
ATOM 6148 O O . ALA A 1 872 ? -24.036 -22.361 -14.420 1.00 84.69 872 ALA A O 1
ATOM 6149 N N . GLN A 1 873 ? -21.954 -22.545 -15.233 1.00 83.44 873 GLN A N 1
ATOM 6150 C CA . GLN A 1 873 ? -22.330 -22.392 -16.639 1.00 83.44 873 GLN A CA 1
ATOM 6151 C C . GLN A 1 873 ? -21.562 -23.370 -17.531 1.00 83.44 873 GLN A C 1
ATOM 6153 O O . GLN A 1 873 ? -20.497 -23.864 -17.145 1.00 83.44 873 GLN A O 1
ATOM 6158 N N . GLY A 1 874 ? -22.120 -23.673 -18.702 1.00 73.06 874 GLY A N 1
ATOM 6159 C CA . GLY A 1 874 ? -21.572 -24.584 -19.709 1.00 73.06 874 GLY A CA 1
ATOM 6160 C C . GLY A 1 874 ? -21.543 -23.962 -21.106 1.00 73.06 874 GLY A C 1
ATOM 6161 O O . GLY A 1 874 ? -22.229 -22.981 -21.374 1.00 73.06 874 GLY A O 1
ATOM 6162 N N . SER A 1 875 ? -20.769 -24.549 -22.020 1.00 71.44 875 SER A N 1
ATOM 6163 C CA . SER A 1 875 ? -20.706 -24.135 -23.433 1.00 71.44 875 SER A CA 1
ATOM 6164 C C . SER A 1 875 ? -21.738 -24.829 -24.336 1.00 71.44 875 SER A C 1
ATOM 6166 O O . SER A 1 875 ? -21.921 -24.410 -25.474 1.00 71.44 875 SER A O 1
ATOM 6168 N N . GLY A 1 876 ? -22.429 -25.862 -23.840 1.00 70.25 876 GLY A N 1
ATOM 6169 C CA . GLY A 1 876 ? -23.503 -26.578 -24.541 1.00 70.25 876 GLY A CA 1
ATOM 6170 C C . GLY A 1 876 ? -24.753 -26.756 -23.672 1.00 70.25 876 GLY A C 1
ATOM 6171 O O . GLY A 1 876 ? -24.742 -26.415 -22.490 1.00 70.25 876 GLY A O 1
ATOM 6172 N N . SER A 1 877 ? -25.834 -27.281 -24.255 1.00 68.56 877 SER A N 1
ATOM 6173 C CA . SER A 1 877 ? -27.126 -27.488 -23.576 1.00 68.56 877 SER A CA 1
ATOM 6174 C C . SER A 1 877 ? -27.192 -28.757 -22.715 1.00 68.56 877 SER A C 1
ATOM 6176 O O . SER A 1 877 ? -28.012 -28.828 -21.803 1.00 68.56 877 SER A O 1
ATOM 6178 N N . ALA A 1 878 ? -26.310 -29.732 -22.954 1.00 69.88 878 ALA A N 1
ATOM 6179 C CA . ALA A 1 878 ? -26.253 -30.976 -22.189 1.00 69.88 878 ALA A CA 1
ATOM 6180 C C . ALA A 1 878 ? -25.792 -30.754 -20.735 1.00 69.88 878 ALA A C 1
ATOM 6182 O O . ALA A 1 878 ? -24.973 -29.877 -20.455 1.00 69.88 878 ALA A O 1
ATOM 6183 N N . LEU A 1 879 ? -26.265 -31.607 -19.816 1.00 65.75 879 LEU A N 1
ATOM 6184 C CA . LEU A 1 879 ? -25.761 -31.683 -18.440 1.00 65.75 879 LEU A CA 1
ATOM 6185 C C . LEU A 1 879 ? -24.316 -32.200 -18.453 1.00 65.75 879 LEU A C 1
ATOM 6187 O O . LEU A 1 879 ? -24.061 -33.401 -18.418 1.00 65.75 879 LEU A O 1
ATOM 6191 N N . ALA A 1 880 ? -23.374 -31.268 -18.539 1.00 62.84 880 ALA A N 1
ATOM 6192 C CA . ALA A 1 880 ? -21.943 -31.522 -18.614 1.00 62.84 880 ALA A CA 1
ATOM 6193 C C . ALA A 1 880 ? -21.194 -30.782 -17.493 1.00 62.84 880 ALA A C 1
ATOM 6195 O O . ALA A 1 880 ? -21.774 -30.033 -16.704 1.00 62.84 880 ALA A O 1
ATOM 6196 N N . VAL A 1 881 ? -19.884 -31.013 -17.397 1.00 56.38 881 VAL A N 1
ATOM 6197 C CA . VAL A 1 881 ? -19.033 -30.374 -16.386 1.00 56.38 881 VAL A CA 1
ATOM 6198 C C . VAL A 1 881 ? -18.909 -28.869 -16.657 1.00 56.38 881 VAL A C 1
ATOM 6200 O O . VAL A 1 881 ? -18.801 -28.435 -17.800 1.00 56.38 881 VAL A O 1
ATOM 6203 N N . HIS A 1 882 ? -18.921 -28.078 -15.584 1.00 68.19 882 HIS A N 1
ATOM 6204 C CA . HIS A 1 882 ? -18.984 -26.617 -15.631 1.00 68.19 882 HIS A CA 1
ATOM 6205 C C . HIS A 1 882 ? -17.732 -25.987 -16.258 1.00 68.19 882 HIS A C 1
ATOM 6207 O O . HIS A 1 882 ? -16.619 -26.287 -15.825 1.00 68.19 882 HIS A O 1
ATOM 6213 N N . VAL A 1 883 ? -17.912 -25.076 -17.224 1.00 63.47 883 VAL A N 1
ATOM 6214 C CA . VAL A 1 883 ? -16.806 -24.283 -17.800 1.00 63.47 883 VAL A CA 1
ATOM 6215 C C . VAL A 1 883 ? -16.378 -23.153 -16.862 1.00 63.47 883 VAL A C 1
ATOM 6217 O O . VAL A 1 883 ? -15.197 -22.829 -16.780 1.00 63.47 883 VAL A O 1
ATOM 6220 N N . ALA A 1 884 ? -17.328 -22.611 -16.099 1.00 68.69 884 ALA A N 1
ATOM 6221 C CA . ALA A 1 884 ? -17.089 -21.701 -14.988 1.00 68.69 884 ALA A CA 1
ATOM 6222 C C . ALA A 1 884 ? -18.083 -22.006 -13.863 1.00 68.69 884 ALA A C 1
ATOM 6224 O O . ALA A 1 884 ? -19.211 -22.444 -14.116 1.00 68.69 884 ALA A O 1
ATOM 6225 N N . LYS A 1 885 ? -17.635 -21.826 -12.622 1.00 78.88 885 LYS A N 1
ATOM 6226 C CA . LYS A 1 885 ? -18.424 -22.070 -11.416 1.00 78.88 885 LYS A CA 1
ATOM 6227 C C . LYS A 1 885 ? -17.923 -21.201 -10.275 1.00 78.88 885 LYS A C 1
ATOM 6229 O O . LYS A 1 885 ? -16.741 -20.868 -10.230 1.00 78.88 885 LYS A O 1
ATOM 6234 N N . GLY A 1 886 ? -18.787 -20.974 -9.304 1.00 73.62 886 GLY A N 1
ATOM 6235 C CA . GLY A 1 886 ? -18.429 -20.299 -8.069 1.00 73.62 886 GLY A CA 1
ATOM 6236 C C . GLY A 1 886 ? -19.545 -20.405 -7.048 1.00 73.62 886 GLY A C 1
ATOM 6237 O O . GLY A 1 886 ? -20.547 -21.095 -7.251 1.00 73.62 886 GLY A O 1
ATOM 6238 N N . SER A 1 887 ? -19.363 -19.731 -5.923 1.00 74.50 887 SER A N 1
ATOM 6239 C CA . SER A 1 887 ? -20.345 -19.714 -4.847 1.00 74.50 887 SER A CA 1
ATOM 6240 C C . SER A 1 887 ? -20.337 -18.383 -4.125 1.00 74.50 887 SER A C 1
ATOM 6242 O O . SER A 1 887 ? -19.301 -17.730 -4.050 1.00 74.50 887 SER A O 1
ATOM 6244 N N . ALA A 1 888 ? -21.475 -18.009 -3.560 1.00 72.31 888 ALA A N 1
ATOM 6245 C CA . ALA A 1 888 ? -21.618 -16.793 -2.778 1.00 72.31 888 ALA A CA 1
ATOM 6246 C C . ALA A 1 888 ? -22.650 -16.988 -1.668 1.00 72.31 888 ALA A C 1
ATOM 6248 O O . ALA A 1 888 ? -23.458 -17.913 -1.714 1.00 72.31 888 ALA A O 1
ATOM 6249 N N . ALA A 1 889 ? -22.646 -16.091 -0.687 1.00 71.44 889 ALA A N 1
ATOM 6250 C CA . ALA A 1 889 ? -23.753 -15.926 0.244 1.00 71.44 889 ALA A CA 1
ATOM 6251 C C . ALA A 1 889 ? -24.413 -14.576 -0.062 1.00 71.44 889 ALA A C 1
ATOM 6253 O O . ALA A 1 889 ? -23.787 -13.541 0.107 1.00 71.44 889 ALA A O 1
ATOM 6254 N N . VAL A 1 890 ? -25.642 -14.554 -0.567 1.00 70.69 890 VAL A N 1
ATOM 6255 C CA . VAL A 1 890 ? -26.301 -13.346 -1.089 1.00 70.69 890 VAL A CA 1
ATOM 6256 C C . VAL A 1 890 ? -27.375 -12.864 -0.127 1.00 70.69 890 VAL A C 1
ATOM 6258 O O . VAL A 1 890 ? -28.243 -13.633 0.273 1.00 70.69 890 VAL A O 1
ATOM 6261 N N . SER A 1 891 ? -27.357 -11.583 0.239 1.00 75.62 891 SER A N 1
ATOM 6262 C CA . SER A 1 891 ? -28.465 -10.997 0.996 1.00 75.62 891 SER A CA 1
ATOM 6263 C C . SER A 1 891 ? -29.607 -10.623 0.055 1.00 75.62 891 SER A C 1
ATOM 6265 O O . SER A 1 891 ? -29.464 -9.702 -0.748 1.00 75.62 891 SER A O 1
ATOM 6267 N N . LEU A 1 892 ? -30.759 -11.289 0.179 1.00 71.12 892 LEU A N 1
ATOM 6268 C CA . LEU A 1 892 ? -31.940 -10.952 -0.625 1.00 71.12 892 LEU A CA 1
ATOM 6269 C C . LEU A 1 892 ? -32.658 -9.673 -0.156 1.00 71.12 892 LEU A C 1
ATOM 6271 O O . LEU A 1 892 ? -33.470 -9.133 -0.900 1.00 71.12 892 LEU A O 1
ATOM 6275 N N . GLN A 1 893 ? -32.342 -9.170 1.044 1.00 60.47 893 GLN A N 1
ATOM 6276 C CA . GLN A 1 893 ? -32.911 -7.941 1.622 1.00 60.47 893 GLN A CA 1
ATOM 6277 C C . GLN A 1 893 ? -31.954 -6.732 1.576 1.00 60.47 893 GLN A C 1
ATOM 6279 O O . GLN A 1 893 ? -32.350 -5.636 1.966 1.00 60.47 893 GLN A O 1
ATOM 6284 N N . GLY A 1 894 ? -30.701 -6.916 1.133 1.00 47.66 894 GLY A N 1
ATOM 6285 C CA . GLY A 1 894 ? -29.635 -5.915 1.288 1.00 47.66 894 GLY A CA 1
ATOM 6286 C C . GLY A 1 894 ? -28.563 -5.893 0.197 1.00 47.66 894 GLY A C 1
ATOM 6287 O O . GLY A 1 894 ? -27.447 -5.476 0.475 1.00 47.66 894 GLY A O 1
ATOM 6288 N N . GLY A 1 895 ? -28.882 -6.344 -1.019 1.00 47.50 895 GLY A N 1
ATOM 6289 C CA . GLY A 1 895 ? -28.166 -5.888 -2.213 1.00 47.50 895 GLY A CA 1
ATOM 6290 C C . GLY A 1 895 ? -26.690 -6.215 -2.290 1.00 47.50 895 GLY A C 1
ATOM 6291 O O . GLY A 1 895 ? -25.860 -5.316 -2.363 1.00 47.50 895 GLY A O 1
ATOM 6292 N N . GLY A 1 896 ? -26.374 -7.504 -2.342 1.00 48.72 896 GLY A N 1
ATOM 6293 C CA . GLY A 1 896 ? -25.053 -7.966 -2.747 1.00 48.72 896 GLY A CA 1
ATOM 6294 C C . GLY A 1 896 ? -24.669 -9.303 -2.126 1.00 48.72 896 GLY A C 1
ATOM 6295 O O . GLY A 1 896 ? -25.263 -9.720 -1.122 1.00 48.72 896 GLY A O 1
ATOM 6296 N N . PRO A 1 897 ? -23.680 -10.005 -2.708 1.00 36.56 897 PRO A N 1
ATOM 6297 C CA . PRO A 1 897 ? -23.021 -11.096 -2.016 1.00 36.56 897 PRO A CA 1
ATOM 6298 C C . PRO A 1 897 ? -22.391 -10.539 -0.734 1.00 36.56 897 PRO A C 1
ATOM 6300 O O . PRO A 1 897 ? -21.476 -9.722 -0.778 1.00 36.56 897 PRO A O 1
ATOM 6303 N N . ALA A 1 898 ? -22.869 -10.983 0.424 1.00 36.56 898 ALA A N 1
ATOM 6304 C CA . ALA A 1 898 ? -22.047 -10.938 1.616 1.00 36.56 898 ALA A CA 1
ATOM 6305 C C . ALA A 1 898 ? -20.854 -11.865 1.371 1.00 36.56 898 ALA A C 1
ATOM 6307 O O . ALA A 1 898 ? -21.006 -12.941 0.782 1.00 36.56 898 ALA A O 1
ATOM 6308 N N . ALA A 1 899 ? -19.666 -11.462 1.818 1.00 34.31 899 ALA A N 1
ATOM 6309 C CA . ALA A 1 899 ? -18.505 -12.337 1.856 1.00 34.31 899 ALA A CA 1
ATOM 6310 C C . ALA A 1 899 ? -18.800 -13.502 2.820 1.00 34.31 899 ALA A C 1
ATOM 6312 O O . ALA A 1 899 ? -18.450 -13.481 3.998 1.00 34.31 899 ALA A O 1
ATOM 6313 N N . GLY A 1 900 ? -19.530 -14.505 2.330 1.00 28.59 900 GLY A N 1
ATOM 6314 C CA . GLY A 1 900 ? -19.724 -15.774 2.995 1.00 28.59 900 GLY A CA 1
ATOM 6315 C C . GLY A 1 900 ? -18.349 -16.383 3.171 1.00 28.59 900 GLY A C 1
ATOM 6316 O O . GLY A 1 900 ? -17.624 -16.547 2.189 1.00 28.59 900 GLY A O 1
ATOM 6317 N N . GLY A 1 901 ? -17.989 -16.659 4.427 1.00 28.66 901 GLY A N 1
ATOM 6318 C CA . GLY A 1 901 ? -16.727 -17.289 4.782 1.00 28.66 901 GLY A CA 1
ATOM 6319 C C . GLY A 1 901 ? -16.437 -18.438 3.825 1.00 28.66 901 GLY A C 1
ATOM 6320 O O . GLY A 1 901 ? -17.233 -19.373 3.718 1.00 28.66 901 GLY A O 1
ATOM 6321 N N . GLY A 1 902 ? -15.325 -18.310 3.099 1.00 29.00 902 GLY A N 1
ATOM 6322 C CA . GLY A 1 902 ? -14.862 -19.282 2.124 1.00 29.00 902 GLY A CA 1
ATOM 6323 C C . GLY A 1 902 ? -14.665 -20.640 2.784 1.00 29.00 902 GLY A C 1
ATOM 6324 O O . GLY A 1 902 ? -13.605 -20.941 3.326 1.00 29.00 902 GLY A O 1
ATOM 6325 N N . GLY A 1 903 ? -15.698 -21.475 2.728 1.00 27.22 903 GLY A N 1
ATOM 6326 C CA . GLY A 1 903 ? -15.594 -22.897 2.987 1.00 27.22 903 GLY A CA 1
ATOM 6327 C C . GLY A 1 903 ? -14.854 -23.551 1.827 1.00 27.22 903 GLY A C 1
ATOM 6328 O O . GLY A 1 903 ? -15.444 -23.834 0.792 1.00 27.22 903 GLY A O 1
ATOM 6329 N N . GLY A 1 904 ? -13.552 -23.787 2.001 1.00 30.77 904 GLY A N 1
ATOM 6330 C CA . GLY A 1 904 ? -12.782 -24.734 1.186 1.00 30.77 904 GLY A CA 1
ATOM 6331 C C . GLY A 1 904 ? -12.164 -24.216 -0.117 1.00 30.77 904 GLY A C 1
ATOM 6332 O O . GLY A 1 904 ? -11.654 -25.023 -0.889 1.00 30.77 904 GLY A O 1
ATOM 6333 N N . GLY A 1 905 ? -12.145 -22.904 -0.362 1.00 29.94 905 GLY A N 1
ATOM 6334 C CA . GLY A 1 905 ? -11.277 -22.306 -1.380 1.00 29.94 905 GLY A CA 1
ATOM 6335 C C . GLY A 1 905 ? -9.888 -22.070 -0.794 1.00 29.94 905 GLY A C 1
ATOM 6336 O O . GLY A 1 905 ? -9.718 -21.210 0.066 1.00 29.94 905 GLY A O 1
ATOM 6337 N N . VAL A 1 906 ? -8.891 -22.852 -1.210 1.00 31.78 906 VAL A N 1
ATOM 6338 C CA . VAL A 1 906 ? -7.491 -22.637 -0.820 1.00 31.78 906 VAL A CA 1
ATOM 6339 C C . VAL A 1 906 ? -7.097 -21.187 -1.160 1.00 31.78 906 VAL A C 1
ATOM 6341 O O . VAL A 1 906 ? -7.305 -20.792 -2.308 1.00 31.78 906 VAL A O 1
ATOM 6344 N N . PRO A 1 907 ? -6.520 -20.401 -0.225 1.00 35.78 907 PRO A N 1
ATOM 6345 C CA . PRO A 1 907 ? -6.096 -19.025 -0.491 1.00 35.78 907 PRO A CA 1
ATOM 6346 C C . PRO A 1 907 ? -5.281 -18.954 -1.786 1.00 35.78 907 PRO A C 1
ATOM 6348 O O . PRO A 1 907 ? -4.408 -19.800 -1.996 1.00 35.78 907 PRO A O 1
ATOM 6351 N N . SER A 1 908 ? -5.536 -17.969 -2.650 1.00 48.06 908 SER A N 1
ATOM 6352 C CA . SER A 1 908 ? -4.858 -17.804 -3.950 1.00 48.06 908 SER A CA 1
ATOM 6353 C C . SER A 1 908 ? -3.325 -17.903 -3.843 1.00 48.06 908 SER A C 1
ATOM 6355 O O . SER A 1 908 ? -2.686 -18.516 -4.699 1.00 48.06 908 SER A O 1
ATOM 6357 N N . ALA A 1 909 ? -2.748 -17.428 -2.732 1.00 45.84 909 ALA A N 1
ATOM 6358 C CA . ALA A 1 909 ? -1.332 -17.574 -2.392 1.00 45.84 909 ALA A CA 1
ATOM 6359 C C . ALA A 1 909 ? -0.896 -19.034 -2.144 1.00 45.84 909 ALA A C 1
ATOM 6361 O O . ALA A 1 909 ? 0.147 -19.462 -2.632 1.00 45.84 909 ALA A O 1
ATOM 6362 N N . ARG A 1 910 ? -1.704 -19.837 -1.439 1.00 50.25 910 ARG A N 1
ATOM 6363 C CA . ARG A 1 910 ? -1.429 -21.263 -1.177 1.00 50.25 910 ARG A CA 1
ATOM 6364 C C . ARG A 1 910 ? -1.621 -22.117 -2.434 1.00 50.25 910 ARG A C 1
ATOM 6366 O O . ARG A 1 910 ? -0.853 -23.051 -2.650 1.00 50.25 910 ARG A O 1
ATOM 6373 N N . ALA A 1 911 ? -2.583 -21.773 -3.290 1.00 57.75 911 ALA A N 1
ATOM 6374 C CA . ALA A 1 911 ? -2.751 -22.398 -4.601 1.00 57.75 911 ALA A CA 1
ATOM 6375 C C . ALA A 1 911 ? -1.569 -22.083 -5.538 1.00 57.75 911 ALA A C 1
ATOM 6377 O O . ALA A 1 911 ? -1.065 -22.980 -6.212 1.00 57.75 911 ALA A O 1
ATOM 6378 N N . ALA A 1 912 ? -1.085 -20.836 -5.547 1.00 62.34 912 ALA A N 1
ATOM 6379 C CA . ALA A 1 912 ? 0.108 -20.443 -6.296 1.00 62.34 912 ALA A CA 1
ATOM 6380 C C . ALA A 1 912 ? 1.372 -21.147 -5.770 1.00 62.34 912 ALA A C 1
ATOM 6382 O O . ALA A 1 912 ? 2.108 -21.750 -6.551 1.00 62.34 912 ALA A O 1
ATOM 6383 N N . ALA A 1 913 ? 1.574 -21.167 -4.449 1.00 70.81 913 ALA A N 1
ATOM 6384 C CA . ALA A 1 913 ? 2.691 -21.866 -3.816 1.00 70.81 913 ALA A CA 1
ATOM 6385 C C . ALA A 1 913 ? 2.687 -23.372 -4.129 1.00 70.81 913 ALA A C 1
ATOM 6387 O O . ALA A 1 913 ? 3.733 -23.939 -4.442 1.00 70.81 913 ALA A O 1
ATOM 6388 N N . ALA A 1 914 ? 1.517 -24.020 -4.123 1.00 77.19 914 ALA A N 1
ATOM 6389 C CA . ALA A 1 914 ? 1.399 -25.436 -4.464 1.00 77.19 914 ALA A CA 1
ATOM 6390 C C . ALA A 1 914 ? 1.728 -25.733 -5.937 1.00 77.19 914 ALA A C 1
ATOM 6392 O O . ALA A 1 914 ? 2.354 -26.755 -6.215 1.00 77.19 914 ALA A O 1
ATOM 6393 N N . ARG A 1 915 ? 1.373 -24.844 -6.879 1.00 82.31 915 ARG A N 1
ATOM 6394 C CA . ARG A 1 915 ? 1.760 -24.980 -8.299 1.00 82.31 915 ARG A CA 1
ATOM 6395 C C . ARG A 1 915 ? 3.275 -24.894 -8.475 1.00 82.31 915 ARG A C 1
ATOM 6397 O O . ARG A 1 915 ? 3.850 -25.726 -9.173 1.00 82.31 915 ARG A O 1
ATOM 6404 N N . TYR A 1 916 ? 3.923 -23.936 -7.811 1.00 83.31 916 TYR A N 1
ATOM 6405 C CA . TYR A 1 916 ? 5.379 -23.794 -7.873 1.00 83.31 916 TYR A CA 1
ATOM 6406 C C . TYR A 1 916 ? 6.103 -24.967 -7.206 1.00 83.31 916 TYR A C 1
ATOM 6408 O O . TYR A 1 916 ? 7.035 -25.519 -7.786 1.00 83.31 916 TYR A O 1
ATOM 6416 N N . ALA A 1 917 ? 5.638 -25.423 -6.043 1.00 87.12 917 ALA A N 1
ATOM 6417 C CA . ALA A 1 917 ? 6.199 -26.598 -5.384 1.00 87.12 917 ALA A CA 1
ATOM 6418 C C . ALA A 1 917 ? 6.022 -27.877 -6.226 1.00 87.12 917 ALA A C 1
ATOM 6420 O O . ALA A 1 917 ? 6.971 -28.645 -6.374 1.00 87.12 917 ALA A O 1
ATOM 6421 N N . HIS A 1 918 ? 4.855 -28.081 -6.850 1.00 93.12 918 HIS A N 1
ATOM 6422 C CA . HIS A 1 918 ? 4.639 -29.175 -7.802 1.00 93.12 918 HIS A CA 1
ATOM 6423 C C . HIS A 1 918 ? 5.643 -29.121 -8.964 1.00 93.12 918 HIS A C 1
ATOM 6425 O O . HIS A 1 918 ? 6.319 -30.114 -9.232 1.00 93.12 918 HIS A O 1
ATOM 6431 N N . GLY A 1 919 ? 5.789 -27.956 -9.607 1.00 90.38 919 GLY A N 1
ATOM 6432 C CA . GLY A 1 919 ? 6.736 -27.756 -10.706 1.00 90.38 919 GLY A CA 1
ATOM 6433 C C . GLY A 1 919 ? 8.183 -28.065 -10.310 1.00 90.38 919 GLY A C 1
ATOM 6434 O O . GLY A 1 919 ? 8.862 -28.822 -11.003 1.00 90.38 919 GLY A O 1
ATOM 6435 N N . ALA A 1 920 ? 8.646 -27.557 -9.163 1.00 93.25 920 ALA A N 1
ATOM 6436 C CA . ALA A 1 920 ? 10.012 -27.774 -8.678 1.00 93.25 920 ALA A CA 1
ATOM 6437 C C . ALA A 1 920 ? 10.314 -29.255 -8.395 1.00 93.25 920 ALA A C 1
ATOM 6439 O O . ALA A 1 920 ? 11.367 -29.769 -8.790 1.00 93.25 920 ALA A O 1
ATOM 6440 N N . LEU A 1 921 ? 9.378 -29.956 -7.748 1.00 95.62 921 LEU A N 1
ATOM 6441 C CA . LEU A 1 921 ? 9.504 -31.383 -7.446 1.00 95.62 921 LEU A CA 1
ATOM 6442 C C . LEU A 1 921 ? 9.527 -32.229 -8.728 1.00 95.62 921 LEU A C 1
ATOM 6444 O O . LEU A 1 921 ? 10.356 -33.134 -8.858 1.00 95.62 921 LEU A O 1
ATOM 6448 N N . MET A 1 922 ? 8.669 -31.902 -9.700 1.00 95.88 922 MET A N 1
ATOM 6449 C CA . MET A 1 922 ? 8.591 -32.616 -10.976 1.00 95.88 922 MET A CA 1
ATOM 6450 C C . MET A 1 922 ? 9.827 -32.395 -11.853 1.00 95.88 922 MET A C 1
ATOM 6452 O O . MET A 1 922 ? 10.349 -33.364 -12.403 1.00 95.88 922 MET A O 1
ATOM 6456 N N . LEU A 1 923 ? 10.353 -31.168 -11.941 1.00 94.38 923 LEU A N 1
ATOM 6457 C CA . LEU A 1 923 ? 11.586 -30.894 -12.691 1.00 94.38 923 LEU A CA 1
ATOM 6458 C C . LEU A 1 923 ? 12.798 -31.587 -12.061 1.00 94.38 923 LEU A C 1
ATOM 6460 O O . LEU A 1 923 ? 13.580 -32.217 -12.771 1.00 94.38 923 LEU A O 1
ATOM 6464 N N . SER A 1 924 ? 12.919 -31.546 -10.731 1.00 95.25 924 SER A N 1
ATOM 6465 C CA . SER A 1 924 ? 14.009 -32.225 -10.015 1.00 95.25 924 SER A CA 1
ATOM 6466 C C . SER A 1 924 ? 13.984 -33.740 -10.242 1.00 95.25 924 SER A C 1
ATOM 6468 O O . SER A 1 924 ? 15.027 -34.376 -10.394 1.00 95.25 924 SER A O 1
ATOM 6470 N N . SER A 1 925 ? 12.788 -34.329 -10.309 1.00 96.44 925 SER A N 1
ATOM 6471 C CA . SER A 1 925 ? 12.620 -35.754 -10.586 1.00 96.44 925 SER A CA 1
ATOM 6472 C C . SER A 1 925 ? 12.927 -36.103 -12.050 1.00 96.44 925 SER A C 1
ATOM 6474 O O . SER A 1 925 ? 13.838 -36.892 -12.320 1.00 96.44 925 SER A O 1
ATOM 6476 N N . PHE A 1 926 ? 12.215 -35.490 -13.001 1.00 96.00 926 PHE A N 1
ATOM 6477 C CA . PHE A 1 926 ? 12.198 -35.929 -14.400 1.00 96.00 926 PHE A CA 1
ATOM 6478 C C . PHE A 1 926 ? 13.251 -35.273 -15.298 1.00 96.00 926 PHE A C 1
ATOM 6480 O O . PHE A 1 926 ? 13.652 -35.902 -16.275 1.00 96.00 926 PHE A O 1
ATOM 6487 N N . LEU A 1 927 ? 13.734 -34.066 -14.980 1.00 95.12 927 LEU A N 1
ATOM 6488 C CA . LEU A 1 927 ? 14.776 -33.387 -15.768 1.00 95.12 927 LEU A CA 1
ATOM 6489 C C . LEU A 1 927 ? 16.177 -33.485 -15.165 1.00 95.12 927 LEU A C 1
ATOM 6491 O O . LEU A 1 927 ? 17.134 -33.084 -15.821 1.00 95.12 927 LEU A O 1
ATOM 6495 N N . LEU A 1 928 ? 16.317 -34.018 -13.948 1.00 94.69 928 LEU A N 1
ATOM 6496 C CA . LEU A 1 928 ? 17.613 -34.139 -13.283 1.00 94.69 928 LEU A CA 1
ATOM 6497 C C . LEU A 1 928 ? 17.887 -35.563 -12.791 1.00 94.69 928 LEU A C 1
ATOM 6499 O O . LEU A 1 928 ? 18.750 -36.244 -13.345 1.00 94.69 928 LEU A O 1
ATOM 6503 N N . LEU A 1 929 ? 17.158 -36.038 -11.778 1.00 95.94 929 LEU A N 1
ATOM 6504 C CA . LEU A 1 929 ? 17.516 -37.272 -11.069 1.00 95.94 929 LEU A CA 1
ATOM 6505 C C . LEU A 1 929 ? 17.288 -38.549 -11.894 1.00 95.94 929 LEU A C 1
ATOM 6507 O O . LEU A 1 929 ? 18.195 -39.381 -11.970 1.00 95.94 929 LEU A O 1
ATOM 6511 N N . MET A 1 930 ? 16.123 -38.727 -12.534 1.00 95.00 930 MET A N 1
ATOM 6512 C CA . MET A 1 930 ? 15.850 -39.937 -13.331 1.00 95.00 930 MET A CA 1
ATOM 6513 C C . MET A 1 930 ? 16.781 -40.078 -14.551 1.00 95.00 930 MET A C 1
ATOM 6515 O O . MET A 1 930 ? 17.335 -41.170 -14.737 1.00 95.00 930 MET A O 1
ATOM 6519 N N . PRO A 1 931 ? 17.023 -39.026 -15.365 1.00 94.44 931 PRO A N 1
ATOM 6520 C CA . PRO A 1 931 ? 17.979 -39.110 -16.466 1.00 94.44 931 PRO A CA 1
ATOM 6521 C C . PRO A 1 931 ? 19.419 -39.328 -15.981 1.00 94.44 931 PRO A C 1
ATOM 6523 O O . PRO A 1 931 ? 20.119 -40.177 -16.534 1.00 94.44 931 PRO A O 1
ATOM 6526 N N . ALA A 1 932 ? 19.859 -38.633 -14.922 1.00 93.44 932 ALA A N 1
ATOM 6527 C CA . ALA A 1 932 ? 21.193 -38.830 -14.349 1.00 93.44 932 ALA A CA 1
ATOM 6528 C C . ALA A 1 932 ? 21.388 -40.271 -13.853 1.00 93.44 932 ALA A C 1
ATOM 6530 O O . ALA A 1 932 ? 22.411 -40.902 -14.128 1.00 93.44 932 ALA A O 1
ATOM 6531 N N . ALA A 1 933 ? 20.376 -40.845 -13.198 1.00 92.56 933 ALA A N 1
ATOM 6532 C CA . ALA A 1 933 ? 20.401 -42.234 -12.763 1.00 92.56 933 ALA A CA 1
ATOM 6533 C C . ALA A 1 933 ? 20.433 -43.226 -13.937 1.00 92.56 933 ALA A C 1
ATOM 6535 O O . ALA A 1 933 ? 21.118 -44.252 -13.858 1.00 92.56 933 ALA A O 1
ATOM 6536 N N . ALA A 1 934 ? 19.715 -42.945 -15.028 1.00 91.25 934 ALA A N 1
ATOM 6537 C CA . ALA A 1 934 ? 19.755 -43.755 -16.246 1.00 91.25 934 ALA A CA 1
ATOM 6538 C C . ALA A 1 934 ? 21.140 -43.703 -16.917 1.00 91.25 934 ALA A C 1
ATOM 6540 O O . ALA A 1 934 ? 21.676 -44.746 -17.304 1.00 91.25 934 ALA A O 1
ATOM 6541 N N . LEU A 1 935 ? 21.761 -42.519 -16.979 1.00 89.62 935 LEU A N 1
ATOM 6542 C CA . LEU A 1 935 ? 23.133 -42.347 -17.459 1.00 89.62 935 LEU A CA 1
ATOM 6543 C C . LEU A 1 935 ? 24.137 -43.095 -16.573 1.00 89.62 935 LEU A C 1
ATOM 6545 O O . LEU A 1 935 ? 24.968 -43.835 -17.099 1.00 89.62 935 LEU A O 1
ATOM 6549 N N . ALA A 1 936 ? 24.022 -43.005 -15.246 1.00 86.88 936 ALA A N 1
ATOM 6550 C CA . ALA A 1 936 ? 24.885 -43.741 -14.320 1.00 86.88 936 ALA A CA 1
ATOM 6551 C C . ALA A 1 936 ? 24.814 -45.266 -14.535 1.00 86.88 936 ALA A C 1
ATOM 6553 O O . ALA A 1 936 ? 25.840 -45.947 -14.525 1.00 86.88 936 ALA A O 1
ATOM 6554 N N . ALA A 1 937 ? 23.623 -45.815 -14.800 1.00 87.69 937 ALA A N 1
ATOM 6555 C CA . ALA A 1 937 ? 23.461 -47.237 -15.112 1.00 87.69 937 ALA A CA 1
ATOM 6556 C C . ALA A 1 937 ? 23.991 -47.616 -16.506 1.00 87.69 937 ALA A C 1
ATOM 6558 O O . ALA A 1 937 ? 24.606 -48.677 -16.670 1.00 87.69 937 ALA A O 1
ATOM 6559 N N . ARG A 1 938 ? 23.783 -46.760 -17.516 1.00 87.25 938 ARG A N 1
ATOM 6560 C CA . ARG A 1 938 ? 24.289 -46.970 -18.883 1.00 87.25 938 ARG A CA 1
ATOM 6561 C C . ARG A 1 938 ? 25.816 -46.931 -18.932 1.00 87.25 938 ARG A C 1
ATOM 6563 O O . ARG A 1 938 ? 26.433 -47.767 -19.594 1.00 87.25 938 ARG A O 1
ATOM 6570 N N . HIS A 1 939 ? 26.420 -46.010 -18.188 1.00 85.50 939 HIS A N 1
ATOM 6571 C CA . HIS A 1 939 ? 27.863 -45.784 -18.144 1.00 85.50 939 HIS A CA 1
ATOM 6572 C C . HIS A 1 939 ? 28.518 -46.382 -16.892 1.00 85.50 939 HIS A C 1
ATOM 6574 O O . HIS A 1 939 ? 29.578 -45.935 -16.465 1.00 85.50 939 HIS A O 1
ATOM 6580 N N . LYS A 1 940 ? 27.936 -47.458 -16.341 1.00 83.62 940 LYS A N 1
ATOM 6581 C CA . LYS A 1 940 ? 28.456 -48.175 -15.163 1.00 83.62 940 LYS A CA 1
ATOM 6582 C C . LYS A 1 940 ? 29.912 -48.647 -15.286 1.00 83.62 940 LYS A C 1
ATOM 6584 O O . LYS A 1 940 ? 30.557 -48.879 -14.268 1.00 83.62 940 LYS A O 1
ATOM 6589 N N . TRP A 1 941 ? 30.450 -48.744 -16.504 1.00 76.94 941 TRP A N 1
ATOM 6590 C CA . TRP A 1 941 ? 31.866 -49.024 -16.770 1.00 76.94 941 TRP A CA 1
ATOM 6591 C C . TRP A 1 941 ? 32.817 -47.991 -16.141 1.00 76.94 941 TRP A C 1
ATOM 6593 O O . TRP A 1 941 ? 33.924 -48.357 -15.767 1.00 76.94 941 TRP A O 1
ATOM 6603 N N . LEU A 1 942 ? 32.366 -46.750 -15.912 1.00 75.19 942 LEU A N 1
ATOM 6604 C CA . LEU A 1 942 ? 33.121 -45.719 -15.184 1.00 75.19 942 LEU A CA 1
ATOM 6605 C C . LEU A 1 942 ? 33.421 -46.093 -13.725 1.00 75.19 942 LEU A C 1
ATOM 6607 O O . LEU A 1 942 ? 34.307 -45.513 -13.110 1.00 75.19 942 LEU A O 1
ATOM 6611 N N . SER A 1 943 ? 32.678 -47.045 -13.155 1.00 72.81 943 SER A N 1
ATOM 6612 C CA . SER A 1 943 ? 32.896 -47.505 -11.782 1.00 72.81 943 SER A CA 1
ATOM 6613 C C . SER A 1 943 ? 33.951 -48.613 -11.664 1.00 72.81 943 SER A C 1
ATOM 6615 O O . SER A 1 943 ? 34.241 -49.038 -10.549 1.00 72.81 943 SER A O 1
ATOM 6617 N N . GLY A 1 944 ? 34.518 -49.109 -12.771 1.00 63.75 944 GLY A N 1
ATOM 6618 C CA . GLY A 1 944 ? 35.602 -50.101 -12.765 1.00 63.75 944 GLY A CA 1
ATOM 6619 C C . GLY A 1 944 ? 36.983 -49.455 -12.588 1.00 63.75 944 GLY A C 1
ATOM 6620 O O . GLY A 1 944 ? 37.248 -48.402 -13.158 1.00 63.75 944 GLY A O 1
ATOM 6621 N N . GLY A 1 945 ? 37.867 -50.075 -11.797 1.00 55.66 945 GLY A N 1
ATOM 6622 C CA . GLY A 1 945 ? 39.272 -49.659 -11.644 1.00 55.66 945 GLY A CA 1
ATOM 6623 C C . GLY A 1 945 ? 40.223 -50.556 -12.447 1.00 55.66 945 GLY A C 1
ATOM 6624 O O . GLY A 1 945 ? 39.944 -51.745 -12.590 1.00 55.66 945 GLY A O 1
ATOM 6625 N N . GLY A 1 946 ? 41.336 -49.997 -12.941 1.00 50.91 946 GLY A N 1
ATOM 6626 C CA . GLY A 1 946 ? 42.320 -50.634 -13.838 1.00 50.91 946 GLY A CA 1
ATOM 6627 C C . GLY A 1 946 ? 43.206 -51.729 -13.223 1.00 50.91 946 GLY A C 1
ATOM 6628 O O . GLY A 1 946 ? 44.411 -51.722 -13.435 1.00 50.91 946 GLY A O 1
ATOM 6629 N N . GLY A 1 947 ? 42.630 -52.646 -12.442 1.00 49.53 947 GLY A N 1
ATOM 6630 C CA . GLY A 1 947 ? 43.300 -53.874 -11.999 1.00 49.53 947 GLY A CA 1
ATOM 6631 C C . GLY A 1 947 ? 43.013 -55.066 -12.930 1.00 49.53 947 GLY A C 1
ATOM 6632 O O . GLY A 1 947 ? 42.094 -54.975 -13.747 1.00 49.53 947 GLY A O 1
ATOM 6633 N N . PRO A 1 948 ? 43.713 -56.210 -12.770 1.00 43.75 948 PRO A N 1
ATOM 6634 C CA . PRO A 1 948 ? 43.718 -57.342 -13.717 1.00 43.75 948 PRO A CA 1
ATOM 6635 C C . PRO A 1 948 ? 42.357 -57.997 -14.006 1.00 43.75 948 PRO A C 1
ATOM 6637 O O . PRO A 1 948 ? 42.248 -58.798 -14.926 1.00 43.75 948 PRO A O 1
ATOM 6640 N N . ALA A 1 949 ? 41.316 -57.667 -13.235 1.00 53.19 949 ALA A N 1
ATOM 6641 C CA . ALA A 1 949 ? 39.959 -58.159 -13.452 1.00 53.19 949 ALA A CA 1
ATOM 6642 C C . ALA A 1 949 ? 38.989 -57.122 -14.053 1.00 53.19 949 ALA A C 1
ATOM 6644 O O . ALA A 1 949 ? 37.892 -57.518 -14.417 1.00 53.19 949 ALA A O 1
ATOM 6645 N N . GLY A 1 950 ? 39.316 -55.820 -14.132 1.00 54.41 950 GLY A N 1
ATOM 6646 C CA . GLY A 1 950 ? 38.532 -54.793 -14.853 1.00 54.41 950 GLY A CA 1
ATOM 6647 C C . GLY A 1 950 ? 37.008 -54.732 -14.611 1.00 54.41 950 GLY A C 1
ATOM 6648 O O . GLY A 1 950 ? 36.293 -54.150 -15.428 1.00 54.41 950 GLY A O 1
ATOM 6649 N N . ARG A 1 951 ? 36.475 -55.344 -13.538 1.00 60.00 951 ARG A N 1
ATOM 6650 C CA . ARG A 1 951 ? 35.026 -55.520 -13.338 1.00 60.00 951 ARG A CA 1
ATOM 6651 C C . ARG A 1 951 ? 34.382 -54.259 -12.768 1.00 60.00 951 ARG A C 1
ATOM 6653 O O . ARG A 1 951 ? 34.915 -53.594 -11.881 1.00 60.00 951 ARG A O 1
ATOM 6660 N N . VAL A 1 952 ? 33.177 -53.975 -13.250 1.00 66.44 952 VAL A N 1
ATOM 6661 C CA . VAL A 1 952 ? 32.275 -52.929 -12.752 1.00 66.44 952 VAL A CA 1
ATOM 6662 C C . VAL A 1 952 ? 32.057 -53.078 -11.233 1.00 66.44 952 VAL A C 1
ATOM 6664 O O . VAL A 1 952 ? 31.518 -54.092 -10.785 1.00 66.44 952 VAL A O 1
ATOM 6667 N N . ARG A 1 953 ? 32.443 -52.074 -10.427 1.00 69.12 953 ARG A N 1
ATOM 6668 C CA . ARG A 1 953 ? 32.261 -52.096 -8.959 1.00 69.12 953 ARG A CA 1
ATOM 6669 C C . ARG A 1 953 ? 30.785 -51.990 -8.580 1.00 69.12 953 ARG A C 1
ATOM 6671 O O . ARG A 1 953 ? 30.032 -51.277 -9.225 1.00 69.12 953 ARG A O 1
ATOM 6678 N N . ALA A 1 954 ? 30.364 -52.595 -7.469 1.00 67.25 954 ALA A N 1
ATOM 6679 C CA . ALA A 1 954 ? 28.959 -52.584 -7.031 1.00 67.25 954 ALA A CA 1
ATOM 6680 C C . ALA A 1 954 ? 28.357 -51.177 -6.776 1.00 67.25 954 ALA A C 1
ATOM 6682 O O . ALA A 1 954 ? 27.135 -51.023 -6.770 1.00 67.25 954 ALA A O 1
ATOM 6683 N N . GLY A 1 955 ? 29.191 -50.142 -6.607 1.00 75.31 955 GLY A N 1
ATOM 6684 C CA . GLY A 1 955 ? 28.768 -48.775 -6.281 1.00 75.31 955 GLY A CA 1
ATOM 6685 C C . GLY A 1 955 ? 27.820 -48.118 -7.295 1.00 75.31 955 GLY A C 1
ATOM 6686 O O . GLY A 1 955 ? 26.937 -47.366 -6.884 1.00 75.31 955 GLY A O 1
ATOM 6687 N N . TRP A 1 956 ? 27.908 -48.439 -8.597 1.00 83.00 956 TRP A N 1
ATOM 6688 C CA . TRP A 1 956 ? 26.975 -47.879 -9.597 1.00 83.00 956 TRP A CA 1
ATOM 6689 C C . TRP A 1 956 ? 25.522 -48.266 -9.304 1.00 83.00 956 TRP A C 1
ATOM 6691 O O . TRP A 1 956 ? 24.607 -47.490 -9.572 1.00 83.00 956 TRP A O 1
ATOM 6701 N N . PHE A 1 957 ? 25.302 -49.468 -8.761 1.00 85.12 957 PHE A N 1
ATOM 6702 C CA . PHE A 1 957 ? 23.964 -49.978 -8.493 1.00 85.12 957 PHE A CA 1
ATOM 6703 C C . PHE A 1 957 ? 23.340 -49.246 -7.305 1.00 85.12 957 PHE A C 1
ATOM 6705 O O . PHE A 1 957 ? 22.169 -48.877 -7.363 1.00 85.12 957 PHE A O 1
ATOM 6712 N N . ALA A 1 958 ? 24.136 -48.967 -6.267 1.00 85.06 958 ALA A N 1
ATOM 6713 C CA . ALA A 1 958 ? 23.713 -48.142 -5.141 1.00 85.06 958 ALA A CA 1
ATOM 6714 C C . ALA A 1 958 ? 23.381 -46.710 -5.588 1.00 85.06 958 ALA A C 1
ATOM 6716 O O . ALA A 1 958 ? 22.330 -46.195 -5.214 1.00 85.06 958 ALA A O 1
ATOM 6717 N N . ALA A 1 959 ? 24.214 -46.110 -6.446 1.00 85.38 959 ALA A N 1
ATOM 6718 C CA . ALA A 1 959 ? 23.984 -44.774 -6.994 1.00 85.38 959 ALA A CA 1
ATOM 6719 C C . ALA A 1 959 ? 22.714 -44.707 -7.861 1.00 85.38 959 ALA A C 1
ATOM 6721 O O . ALA A 1 959 ? 21.862 -43.848 -7.643 1.00 85.38 959 ALA A O 1
ATOM 6722 N N . HIS A 1 960 ? 22.542 -45.648 -8.797 1.00 92.19 960 HIS A N 1
ATOM 6723 C CA . HIS A 1 960 ? 21.335 -45.743 -9.621 1.00 92.19 960 HIS A CA 1
ATOM 6724 C C . HIS A 1 960 ? 20.084 -45.913 -8.754 1.00 92.19 960 HIS A C 1
ATOM 6726 O O . HIS A 1 960 ? 19.129 -45.157 -8.899 1.00 92.19 960 HIS A O 1
ATOM 6732 N N . ARG A 1 961 ? 20.098 -46.865 -7.813 1.00 92.25 961 ARG A N 1
ATOM 6733 C CA . ARG A 1 961 ? 18.963 -47.120 -6.920 1.00 92.25 961 ARG A CA 1
ATOM 6734 C C . ARG A 1 961 ? 18.641 -45.907 -6.047 1.00 92.25 961 ARG A C 1
ATOM 6736 O O . ARG A 1 961 ? 17.477 -45.543 -5.952 1.00 92.25 961 ARG A O 1
ATOM 6743 N N . GLY A 1 962 ? 19.645 -45.288 -5.426 1.00 91.69 962 GLY A N 1
ATOM 6744 C CA . GLY A 1 962 ? 19.459 -44.138 -4.539 1.00 91.69 962 GLY A CA 1
ATOM 6745 C C . GLY A 1 962 ? 18.833 -42.945 -5.259 1.00 91.69 962 GLY A C 1
ATOM 6746 O O . GLY A 1 962 ? 17.823 -42.415 -4.800 1.00 91.69 962 GLY A O 1
ATOM 6747 N N . MET A 1 963 ? 19.368 -42.585 -6.431 1.00 95.56 963 MET A N 1
ATOM 6748 C CA . MET A 1 963 ? 18.809 -41.503 -7.246 1.00 95.56 963 MET A CA 1
ATOM 6749 C C . MET A 1 963 ? 17.388 -41.818 -7.734 1.00 95.56 963 MET A C 1
ATOM 6751 O O . MET A 1 963 ? 16.535 -40.936 -7.691 1.00 95.56 963 MET A O 1
ATOM 6755 N N . GLN A 1 964 ? 17.102 -43.061 -8.149 1.00 95.19 964 GLN A N 1
ATOM 6756 C CA . GLN A 1 964 ? 15.759 -43.447 -8.605 1.00 95.19 964 GLN A CA 1
ATOM 6757 C C . GLN A 1 964 ? 14.723 -43.439 -7.474 1.00 95.19 964 GLN A C 1
ATOM 6759 O O . GLN A 1 964 ? 13.606 -42.972 -7.677 1.00 95.19 964 GLN A O 1
ATOM 6764 N N . VAL A 1 965 ? 15.078 -43.912 -6.274 1.00 95.12 965 VAL A N 1
ATOM 6765 C CA . VAL A 1 965 ? 14.171 -43.875 -5.113 1.00 95.12 965 VAL A CA 1
ATOM 6766 C C . VAL A 1 965 ? 13.851 -42.432 -4.731 1.00 95.12 965 VAL A C 1
ATOM 6768 O O . VAL A 1 965 ? 12.680 -42.096 -4.580 1.00 95.12 965 VAL A O 1
ATOM 6771 N N . LEU A 1 966 ? 14.863 -41.561 -4.643 1.00 96.81 966 LEU A N 1
ATOM 6772 C CA . LEU A 1 966 ? 14.640 -40.143 -4.358 1.00 96.81 966 LEU A CA 1
ATOM 6773 C C . LEU A 1 966 ? 13.769 -39.484 -5.437 1.00 96.81 966 LEU A C 1
ATOM 6775 O O . LEU A 1 966 ? 12.814 -38.784 -5.110 1.00 96.81 966 LEU A O 1
ATOM 6779 N N . ALA A 1 967 ? 14.044 -39.752 -6.715 1.00 96.38 967 ALA A N 1
ATOM 6780 C CA . ALA A 1 967 ? 13.251 -39.219 -7.817 1.00 96.38 967 ALA A CA 1
ATOM 6781 C C . ALA A 1 967 ? 11.777 -39.653 -7.744 1.00 96.38 967 ALA A C 1
ATOM 6783 O O . ALA A 1 967 ? 10.887 -38.825 -7.948 1.00 96.38 967 ALA A O 1
ATOM 6784 N N . LEU A 1 968 ? 11.506 -40.922 -7.416 1.00 95.75 968 LEU A N 1
ATOM 6785 C CA . LEU A 1 968 ? 10.143 -41.437 -7.249 1.00 95.75 968 LEU A CA 1
ATOM 6786 C C . LEU A 1 968 ? 9.422 -40.797 -6.059 1.00 95.75 968 LEU A C 1
ATOM 6788 O O . LEU A 1 968 ? 8.245 -40.467 -6.183 1.00 95.75 968 LEU A O 1
ATOM 6792 N N . LEU A 1 969 ? 10.115 -40.568 -4.938 1.00 96.12 969 LEU A N 1
ATOM 6793 C CA . LEU A 1 969 ? 9.539 -39.880 -3.778 1.00 96.12 969 LEU A CA 1
ATOM 6794 C C . LEU A 1 969 ? 9.161 -38.431 -4.109 1.00 96.12 969 LEU A C 1
ATOM 6796 O O . LEU A 1 969 ? 8.056 -38.003 -3.780 1.00 96.12 969 LEU A O 1
ATOM 6800 N N . LEU A 1 970 ? 10.032 -37.694 -4.807 1.00 96.62 970 LEU A N 1
ATOM 6801 C CA . LEU A 1 970 ? 9.738 -36.321 -5.233 1.00 96.62 970 LEU A CA 1
ATOM 6802 C C . LEU A 1 970 ? 8.585 -36.273 -6.245 1.00 96.62 970 LEU A C 1
ATOM 6804 O O . LEU A 1 970 ? 7.702 -35.426 -6.118 1.00 96.62 970 LEU A O 1
ATOM 6808 N N . ALA A 1 971 ? 8.549 -37.204 -7.207 1.00 95.75 971 ALA A N 1
ATOM 6809 C CA . ALA A 1 971 ? 7.448 -37.307 -8.165 1.00 95.75 971 ALA A CA 1
ATOM 6810 C C . ALA A 1 971 ? 6.117 -37.619 -7.463 1.00 95.75 971 ALA A C 1
ATOM 6812 O O . ALA A 1 971 ? 5.117 -36.960 -7.733 1.00 95.75 971 ALA A O 1
ATOM 6813 N N . ALA A 1 972 ? 6.101 -38.567 -6.521 1.00 94.44 972 ALA A N 1
ATOM 6814 C CA . ALA A 1 972 ? 4.908 -38.894 -5.745 1.00 94.44 972 ALA A CA 1
ATOM 6815 C C . ALA A 1 972 ? 4.446 -37.708 -4.883 1.00 94.44 972 ALA A C 1
ATOM 6817 O O . ALA A 1 972 ? 3.263 -37.372 -4.897 1.00 94.44 972 ALA A O 1
ATOM 6818 N N . ALA A 1 973 ? 5.368 -37.026 -4.196 1.00 93.88 973 ALA A N 1
ATOM 6819 C CA . ALA A 1 973 ? 5.059 -35.850 -3.385 1.00 93.88 973 ALA A CA 1
ATOM 6820 C C . ALA A 1 973 ? 4.479 -34.710 -4.233 1.00 93.88 973 ALA A C 1
ATOM 6822 O O . ALA A 1 973 ? 3.431 -34.165 -3.893 1.00 93.88 973 ALA A O 1
ATOM 6823 N N . GLY A 1 974 ? 5.105 -34.391 -5.371 1.00 93.62 974 GLY A N 1
ATOM 6824 C CA . GLY A 1 974 ? 4.598 -33.378 -6.296 1.00 93.62 974 GLY A CA 1
ATOM 6825 C C . GLY A 1 974 ? 3.235 -33.754 -6.885 1.00 93.62 974 GLY A C 1
ATOM 6826 O O . GLY A 1 974 ? 2.370 -32.890 -7.030 1.00 93.62 974 GLY A O 1
ATOM 6827 N N . PHE A 1 975 ? 3.017 -35.036 -7.197 1.00 93.38 975 PHE A N 1
ATOM 6828 C CA . PHE A 1 975 ? 1.763 -35.537 -7.759 1.00 93.38 975 PHE A CA 1
ATOM 6829 C C . PHE A 1 975 ? 0.625 -35.464 -6.738 1.00 93.38 975 PHE A C 1
ATOM 6831 O O . PHE A 1 975 ? -0.436 -34.928 -7.035 1.00 93.38 975 PHE A O 1
ATOM 6838 N N . VAL A 1 976 ? 0.850 -35.932 -5.510 1.00 91.25 976 VAL A N 1
ATOM 6839 C CA . VAL A 1 976 ? -0.150 -35.859 -4.435 1.00 91.25 976 VAL A CA 1
ATOM 6840 C C . VAL A 1 976 ? -0.457 -34.406 -4.084 1.00 91.25 976 VAL A C 1
ATOM 6842 O O . VAL A 1 976 ? -1.625 -34.050 -3.958 1.00 91.25 976 VAL A O 1
ATOM 6845 N N . LEU A 1 977 ? 0.568 -33.553 -3.984 1.00 87.44 977 LEU A N 1
ATOM 6846 C CA . LEU A 1 977 ? 0.419 -32.143 -3.626 1.00 87.44 977 LEU A CA 1
ATOM 6847 C C . LEU A 1 977 ? -0.572 -31.411 -4.539 1.00 87.44 977 LEU A C 1
ATOM 6849 O O . LEU A 1 977 ? -1.448 -30.702 -4.042 1.00 87.44 977 LEU A O 1
ATOM 6853 N N . ILE A 1 978 ? -0.449 -31.574 -5.861 1.00 84.69 978 ILE A N 1
ATOM 6854 C CA . ILE A 1 978 ? -1.260 -30.790 -6.799 1.00 84.69 978 ILE A CA 1
ATOM 6855 C C . ILE A 1 978 ? -2.740 -31.184 -6.743 1.00 84.69 978 ILE A C 1
ATOM 6857 O O . ILE A 1 978 ? -3.598 -30.304 -6.726 1.00 84.69 978 ILE A O 1
ATOM 6861 N N . PHE A 1 979 ? -3.048 -32.477 -6.604 1.00 81.38 979 PHE A N 1
ATOM 6862 C CA . PHE A 1 979 ? -4.427 -32.945 -6.446 1.00 81.38 979 PHE A CA 1
ATOM 6863 C C . PHE A 1 979 ? -4.984 -32.678 -5.044 1.00 81.38 979 PHE A C 1
ATOM 6865 O O . PHE A 1 979 ? -6.166 -32.374 -4.914 1.00 81.38 979 PHE A O 1
ATOM 6872 N N . ALA A 1 980 ? -4.151 -32.731 -4.001 1.00 75.62 980 ALA A N 1
ATOM 6873 C CA . ALA A 1 980 ? -4.569 -32.435 -2.632 1.00 75.62 980 ALA A CA 1
ATOM 6874 C C . ALA A 1 980 ? -4.922 -30.953 -2.433 1.00 75.62 980 ALA A C 1
ATOM 6876 O O . ALA A 1 980 ? -5.810 -30.637 -1.646 1.00 75.62 980 ALA A O 1
ATOM 6877 N N . VAL A 1 981 ? -4.233 -30.044 -3.134 1.00 68.62 981 VAL A N 1
ATOM 6878 C CA . VAL A 1 981 ? -4.435 -28.596 -2.981 1.00 68.62 981 VAL A CA 1
ATOM 6879 C C . VAL A 1 981 ? -5.405 -28.021 -4.015 1.00 68.62 981 VAL A C 1
ATOM 6881 O O . VAL A 1 981 ? -6.200 -27.153 -3.667 1.00 68.62 981 VAL A O 1
ATOM 6884 N N . LEU A 1 982 ? -5.365 -28.470 -5.275 1.00 66.44 982 LEU A N 1
ATOM 6885 C CA . LEU A 1 982 ? -6.211 -27.917 -6.348 1.00 66.44 982 LEU A CA 1
ATOM 6886 C C . LEU A 1 982 ? -7.399 -28.811 -6.729 1.00 66.44 982 LEU A C 1
ATOM 6888 O O . LEU A 1 982 ? -8.256 -28.383 -7.503 1.00 66.44 982 LEU A O 1
ATOM 6892 N N . GLY A 1 983 ? -7.474 -30.033 -6.197 1.00 70.06 983 GLY A N 1
ATOM 6893 C CA . GLY A 1 983 ? -8.484 -31.014 -6.585 1.00 70.06 983 GLY A CA 1
ATOM 6894 C C . GLY A 1 983 ? -8.316 -31.516 -8.023 1.00 70.06 983 GLY A C 1
ATOM 6895 O O . GLY A 1 983 ? -7.307 -31.281 -8.691 1.00 70.06 983 GLY A O 1
ATOM 6896 N N . TRP A 1 984 ? -9.326 -32.234 -8.517 1.00 67.81 984 TRP A N 1
ATOM 6897 C CA . TRP A 1 984 ? -9.369 -32.693 -9.906 1.00 67.81 984 TRP A CA 1
ATOM 6898 C C . TRP A 1 984 ? -9.913 -31.587 -10.819 1.00 67.81 984 TRP A C 1
ATOM 6900 O O . TRP A 1 984 ? -11.119 -31.338 -10.862 1.00 67.81 984 TRP A O 1
ATOM 6910 N N . LEU A 1 985 ? -9.024 -30.917 -11.553 1.00 54.28 985 LEU A N 1
ATOM 6911 C CA . LEU A 1 985 ? -9.391 -29.887 -12.530 1.00 54.28 985 LEU A CA 1
ATOM 6912 C C . LEU A 1 985 ? -9.824 -30.555 -13.850 1.00 54.28 985 LEU A C 1
ATOM 6914 O O . LEU A 1 985 ? -9.004 -31.270 -14.425 1.00 54.28 985 LEU A O 1
ATOM 6918 N N . PRO A 1 986 ? -11.069 -30.382 -14.339 1.00 43.62 986 PRO A N 1
ATOM 6919 C CA . PRO A 1 986 ? -11.505 -30.911 -15.631 1.00 43.62 986 PRO A CA 1
ATOM 6920 C C . PRO A 1 986 ? -10.929 -30.106 -16.807 1.00 43.62 986 PRO A C 1
ATOM 6922 O O . PRO A 1 986 ? -10.589 -28.931 -16.675 1.00 43.62 986 PRO A O 1
ATOM 6925 N N . GLY A 1 987 ? -10.815 -30.785 -17.947 1.00 43.50 987 GLY A N 1
ATOM 6926 C CA . GLY A 1 987 ? -10.239 -30.273 -19.190 1.00 43.50 987 GLY A CA 1
ATOM 6927 C C . GLY A 1 987 ? -11.236 -29.605 -20.123 1.00 43.50 987 GLY A C 1
ATOM 6928 O O . GLY A 1 987 ? -12.440 -29.777 -19.941 1.00 43.50 987 GLY A O 1
ATOM 6929 N N . GLY A 1 988 ? -10.742 -28.882 -21.131 1.00 43.28 988 GLY A N 1
ATOM 6930 C CA . GLY A 1 988 ? -11.547 -28.226 -22.161 1.00 43.28 988 GLY A CA 1
ATOM 6931 C C . GLY A 1 988 ? -10.724 -27.635 -23.315 1.00 43.28 988 GLY A C 1
ATOM 6932 O O . GLY A 1 988 ? -9.538 -27.349 -23.173 1.00 43.28 988 GLY A O 1
ATOM 6933 N N . ALA A 1 989 ? -11.384 -27.386 -24.452 1.00 37.00 989 ALA A N 1
ATOM 6934 C CA . ALA A 1 989 ? -10.767 -26.953 -25.717 1.00 37.00 989 ALA A CA 1
ATOM 6935 C C . ALA A 1 989 ? -9.969 -25.629 -25.649 1.00 37.00 989 ALA A C 1
ATOM 6937 O O . ALA A 1 989 ? -9.104 -25.389 -26.475 1.00 37.00 989 ALA A O 1
ATOM 6938 N N . ALA A 1 990 ? -10.196 -24.776 -24.643 1.00 40.34 990 ALA A N 1
ATOM 6939 C CA . ALA A 1 990 ? -9.415 -23.549 -24.425 1.00 40.34 990 ALA A CA 1
ATOM 6940 C C . ALA A 1 990 ? -8.116 -23.771 -23.612 1.00 40.34 990 ALA A C 1
ATOM 6942 O O . ALA A 1 990 ? -7.409 -22.818 -23.288 1.00 40.34 990 ALA A O 1
ATOM 6943 N N . ARG A 1 991 ? -7.820 -25.018 -23.216 1.00 55.69 991 ARG A N 1
ATOM 6944 C CA . ARG A 1 991 ? -6.723 -25.402 -22.310 1.00 55.69 991 ARG A CA 1
ATOM 6945 C C . ARG A 1 991 ? -5.979 -26.649 -22.802 1.00 55.69 991 ARG A C 1
ATOM 6947 O O . ARG A 1 991 ? -5.505 -27.448 -21.998 1.00 55.69 991 ARG A O 1
ATOM 6954 N N . GLU A 1 992 ? -5.832 -26.800 -24.117 1.00 68.50 992 GLU A N 1
ATOM 6955 C CA . GLU A 1 992 ? -5.252 -27.996 -24.753 1.00 68.50 992 GLU A CA 1
ATOM 6956 C C . GLU A 1 992 ? -3.874 -28.381 -24.184 1.00 68.50 992 GLU A C 1
ATOM 6958 O O . GLU A 1 992 ? -3.622 -29.549 -23.890 1.00 68.50 992 GLU A O 1
ATOM 6963 N N . VAL A 1 993 ? -3.003 -27.394 -23.932 1.00 72.25 993 VAL A N 1
ATOM 6964 C CA . VAL A 1 993 ? -1.669 -27.616 -23.337 1.00 72.25 993 VAL A CA 1
ATOM 6965 C C . VAL A 1 993 ? -1.768 -28.152 -21.903 1.00 72.25 993 VAL A C 1
ATOM 6967 O O . VAL A 1 993 ? -0.996 -29.026 -21.506 1.00 72.25 993 VAL A O 1
ATOM 6970 N N . PHE A 1 994 ? -2.736 -27.666 -21.122 1.00 78.25 994 PHE A N 1
ATOM 6971 C CA . PHE A 1 994 ? -2.981 -28.128 -19.755 1.00 78.25 994 PHE A CA 1
ATOM 6972 C C . PHE A 1 994 ? -3.572 -29.538 -19.718 1.00 78.25 994 PHE A C 1
ATOM 6974 O O . PHE A 1 994 ? -3.167 -30.350 -18.884 1.00 78.25 994 PHE A O 1
ATOM 6981 N N . ASP A 1 995 ? -4.465 -29.868 -20.646 1.00 78.00 995 ASP A N 1
ATOM 6982 C CA . ASP A 1 995 ? -5.016 -31.217 -20.748 1.00 78.00 995 ASP A CA 1
ATOM 6983 C C . ASP A 1 995 ? -3.990 -32.246 -21.189 1.00 78.00 995 ASP A C 1
ATOM 6985 O O . ASP A 1 995 ? -3.905 -33.318 -20.583 1.00 78.00 995 ASP A O 1
ATOM 6989 N N . ALA A 1 996 ? -3.156 -31.891 -22.166 1.00 81.81 996 ALA A N 1
ATOM 6990 C CA . ALA A 1 996 ? -2.023 -32.708 -22.563 1.00 81.81 996 ALA A CA 1
ATOM 6991 C C . ALA A 1 996 ? -1.064 -32.928 -21.383 1.00 81.81 996 ALA A C 1
ATOM 6993 O O . ALA A 1 996 ? -0.707 -34.069 -21.091 1.00 81.81 996 ALA A O 1
ATOM 6994 N N . HIS A 1 997 ? -0.704 -31.871 -20.644 1.00 91.81 997 HIS A N 1
ATOM 6995 C CA . HIS A 1 997 ? 0.143 -31.986 -19.455 1.00 91.81 997 HIS A CA 1
ATOM 6996 C C . HIS A 1 997 ? -0.471 -32.903 -18.387 1.00 91.81 997 HIS A C 1
ATOM 6998 O O . HIS A 1 997 ? 0.208 -33.793 -17.880 1.00 91.81 997 HIS A O 1
ATOM 7004 N N . ARG A 1 998 ? -1.757 -32.730 -18.057 1.00 87.50 998 ARG A N 1
ATOM 7005 C CA . ARG A 1 998 ? -2.443 -33.533 -17.034 1.00 87.50 998 ARG A CA 1
ATOM 7006 C C . ARG A 1 998 ? -2.524 -35.007 -17.431 1.00 87.50 998 ARG A C 1
ATOM 7008 O O . ARG A 1 998 ? -2.181 -35.872 -16.625 1.00 87.50 998 ARG A O 1
ATOM 7015 N N . ALA A 1 999 ? -2.958 -35.301 -18.657 1.00 87.31 999 ALA A N 1
ATOM 7016 C CA . ALA A 1 999 ? -3.108 -36.672 -19.139 1.00 87.31 999 ALA A CA 1
ATOM 7017 C C . ALA A 1 999 ? -1.753 -37.390 -19.223 1.00 87.31 999 ALA A C 1
ATOM 7019 O O . ALA A 1 999 ? -1.593 -38.490 -18.684 1.00 87.31 999 ALA A O 1
ATOM 7020 N N . LEU A 1 1000 ? -0.755 -36.740 -19.832 1.00 91.75 1000 LEU A N 1
ATOM 7021 C CA . LEU A 1 1000 ? 0.595 -37.290 -19.934 1.00 91.75 1000 LEU A CA 1
ATOM 7022 C C . LEU A 1 1000 ? 1.282 -37.368 -18.567 1.00 91.75 1000 LEU A C 1
ATOM 7024 O O . LEU A 1 1000 ? 2.013 -38.322 -18.321 1.00 91.75 1000 LEU A O 1
ATOM 7028 N N . GLY A 1 1001 ? 1.004 -36.446 -17.644 1.00 92.88 1001 GLY A N 1
ATOM 7029 C CA . GLY A 1 1001 ? 1.531 -36.466 -16.280 1.00 92.88 1001 GLY A CA 1
ATOM 7030 C C . GLY A 1 1001 ? 1.037 -37.643 -15.452 1.00 92.88 1001 GLY A C 1
ATOM 7031 O O . GLY A 1 1001 ? 1.848 -38.323 -14.823 1.00 92.88 1001 GLY A O 1
ATOM 7032 N N . ILE A 1 1002 ? -0.260 -37.956 -15.512 1.00 92.38 1002 ILE A N 1
ATOM 7033 C CA . ILE A 1 1002 ? -0.819 -39.147 -14.854 1.00 92.38 1002 ILE A CA 1
ATOM 7034 C C . ILE A 1 1002 ? -0.191 -40.419 -15.433 1.00 92.38 1002 ILE A C 1
ATOM 7036 O O . ILE A 1 1002 ? 0.286 -41.268 -14.677 1.00 92.38 1002 ILE A O 1
ATOM 7040 N N . ALA A 1 1003 ? -0.128 -40.526 -16.764 1.00 94.62 1003 ALA A N 1
ATOM 7041 C CA . ALA A 1 1003 ? 0.490 -41.670 -17.428 1.00 94.62 1003 ALA A CA 1
ATOM 7042 C C . ALA A 1 1003 ? 1.977 -41.814 -17.057 1.00 94.62 1003 ALA A C 1
ATOM 7044 O O . ALA A 1 1003 ? 2.434 -42.909 -16.733 1.00 94.62 1003 ALA A O 1
ATOM 7045 N N . THR A 1 1004 ? 2.724 -40.709 -17.038 1.00 96.38 1004 THR A N 1
ATOM 7046 C CA . THR A 1 1004 ? 4.152 -40.688 -16.693 1.00 96.38 1004 THR A CA 1
ATOM 7047 C C . THR A 1 1004 ? 4.390 -41.184 -15.273 1.00 96.38 1004 THR A C 1
ATOM 7049 O O . THR A 1 1004 ? 5.235 -42.056 -15.072 1.00 96.38 1004 THR A O 1
ATOM 7052 N N . VAL A 1 1005 ? 3.649 -40.672 -14.284 1.00 96.19 1005 VAL A N 1
ATOM 7053 C CA . VAL A 1 1005 ? 3.822 -41.078 -12.881 1.00 96.19 1005 VAL A CA 1
ATOM 7054 C C . VAL A 1 1005 ? 3.427 -42.542 -12.683 1.00 96.19 1005 VAL A C 1
ATOM 7056 O O . VAL A 1 1005 ? 4.165 -43.283 -12.033 1.00 96.19 1005 VAL A O 1
ATOM 7059 N N . ALA A 1 1006 ? 2.336 -43.003 -13.301 1.00 95.56 1006 ALA A N 1
ATOM 7060 C CA . ALA A 1 1006 ? 1.940 -44.411 -13.249 1.00 95.56 1006 ALA A CA 1
ATOM 7061 C C . ALA A 1 1006 ? 3.023 -45.338 -13.832 1.00 95.56 1006 ALA A C 1
ATOM 7063 O O . ALA A 1 1006 ? 3.397 -46.335 -13.209 1.00 95.56 1006 ALA A O 1
ATOM 7064 N N . LEU A 1 1007 ? 3.584 -44.988 -14.994 1.00 96.62 1007 LEU A N 1
ATOM 7065 C CA . LEU A 1 1007 ? 4.661 -45.755 -15.621 1.00 96.62 1007 LEU A CA 1
ATOM 7066 C C . LEU A 1 1007 ? 5.966 -45.692 -14.816 1.00 96.62 1007 LEU A C 1
ATOM 7068 O O . LEU A 1 1007 ? 6.673 -46.695 -14.741 1.00 96.62 1007 LEU A O 1
ATOM 7072 N N . ALA A 1 1008 ? 6.273 -44.561 -14.175 1.00 96.06 1008 ALA A N 1
ATOM 7073 C CA . ALA A 1 1008 ? 7.426 -44.427 -13.288 1.00 96.06 1008 ALA A CA 1
ATOM 7074 C C . ALA A 1 1008 ? 7.303 -45.335 -12.052 1.00 96.06 1008 ALA A C 1
ATOM 7076 O O . ALA A 1 1008 ? 8.259 -46.027 -11.698 1.00 96.06 1008 ALA A O 1
ATOM 7077 N N . LEU A 1 1009 ? 6.116 -45.409 -11.440 1.00 94.50 1009 LEU A N 1
ATOM 7078 C CA . LEU A 1 1009 ? 5.838 -46.338 -10.341 1.00 94.50 1009 LEU A CA 1
ATOM 7079 C C . LEU A 1 1009 ? 5.947 -47.800 -10.799 1.00 94.50 1009 LEU A C 1
ATOM 7081 O O . LEU A 1 1009 ? 6.589 -48.604 -10.122 1.00 94.50 1009 LEU A O 1
ATOM 7085 N N . CYS A 1 1010 ? 5.413 -48.136 -11.979 1.00 94.56 1010 CYS A N 1
ATOM 7086 C CA . CYS A 1 1010 ? 5.568 -49.470 -12.572 1.00 94.56 1010 CYS A CA 1
ATOM 7087 C C . CYS A 1 1010 ? 7.043 -49.817 -12.823 1.00 94.56 1010 CYS A C 1
ATOM 7089 O O . CYS A 1 1010 ? 7.488 -50.922 -12.516 1.00 94.56 1010 CYS A O 1
ATOM 7091 N N . GLN A 1 1011 ? 7.829 -48.869 -13.337 1.00 95.06 1011 GLN A N 1
ATOM 7092 C CA . GLN A 1 1011 ? 9.266 -49.023 -13.555 1.00 95.06 1011 GLN A CA 1
ATOM 7093 C C . GLN A 1 1011 ? 10.026 -49.241 -12.237 1.00 95.06 1011 GLN A C 1
ATOM 7095 O O . GLN A 1 1011 ? 10.933 -50.078 -12.183 1.00 95.06 1011 GLN A O 1
ATOM 7100 N N . GLY A 1 1012 ? 9.639 -48.533 -11.170 1.00 93.12 1012 GLY A N 1
ATOM 7101 C CA . GLY A 1 1012 ? 10.152 -48.735 -9.814 1.00 93.12 1012 GLY A CA 1
ATOM 7102 C C . GLY A 1 1012 ? 9.828 -50.127 -9.268 1.00 93.12 1012 GLY A C 1
ATOM 7103 O O . GLY A 1 1012 ? 10.726 -50.820 -8.788 1.00 93.12 1012 GLY A O 1
ATOM 7104 N N . ALA A 1 1013 ? 8.582 -50.583 -9.426 1.00 92.44 1013 ALA A N 1
ATOM 7105 C CA . ALA A 1 1013 ? 8.149 -51.924 -9.030 1.00 92.44 1013 ALA A CA 1
ATOM 7106 C C . ALA A 1 1013 ? 8.883 -53.026 -9.814 1.00 92.44 1013 ALA A C 1
ATOM 7108 O O . ALA A 1 1013 ? 9.367 -53.988 -9.219 1.00 92.44 1013 ALA A O 1
ATOM 7109 N N . LEU A 1 1014 ? 9.066 -52.859 -11.130 1.00 92.44 101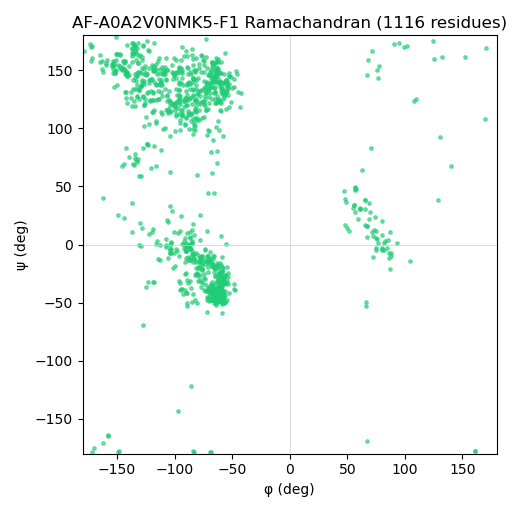4 LEU A N 1
ATOM 7110 C CA . LEU A 1 1014 ? 9.901 -53.751 -11.944 1.00 92.44 1014 LEU A CA 1
ATOM 7111 C C . LEU A 1 1014 ? 11.358 -53.757 -11.470 1.00 92.44 1014 LEU A C 1
ATOM 7113 O O . LEU A 1 1014 ? 12.003 -54.804 -11.479 1.00 92.44 1014 LEU A O 1
ATOM 7117 N N . GLY A 1 1015 ? 11.880 -52.605 -11.045 1.00 90.44 1015 GLY A N 1
ATOM 7118 C CA . GLY A 1 1015 ? 13.201 -52.488 -10.429 1.00 90.44 1015 GLY A CA 1
ATOM 7119 C C . GLY A 1 1015 ? 13.313 -53.238 -9.097 1.00 90.44 1015 GLY A C 1
ATOM 7120 O O . GLY A 1 1015 ? 14.351 -53.844 -8.833 1.00 90.44 1015 GLY A O 1
ATOM 7121 N N . ALA A 1 1016 ? 12.253 -53.241 -8.285 1.00 88.94 1016 ALA A N 1
ATOM 7122 C CA . ALA A 1 1016 ? 12.181 -53.986 -7.028 1.00 88.94 1016 ALA A CA 1
ATOM 7123 C C . ALA A 1 1016 ? 12.043 -55.502 -7.259 1.00 88.94 1016 ALA A C 1
ATOM 7125 O O . ALA A 1 1016 ? 12.734 -56.287 -6.615 1.00 88.94 1016 ALA A O 1
ATOM 7126 N N . ALA A 1 1017 ? 11.251 -55.919 -8.251 1.00 89.25 1017 ALA A N 1
ATOM 7127 C CA . ALA A 1 1017 ? 11.057 -57.316 -8.659 1.00 89.25 1017 ALA A CA 1
ATOM 7128 C C . ALA A 1 1017 ? 12.219 -57.880 -9.508 1.00 89.25 1017 ALA A C 1
ATOM 7130 O O . ALA A 1 1017 ? 12.045 -58.787 -10.324 1.00 89.25 1017 ALA A O 1
ATOM 7131 N N . ARG A 1 1018 ? 13.423 -57.322 -9.350 1.00 88.38 1018 ARG A N 1
ATOM 7132 C CA . ARG A 1 1018 ? 14.629 -57.677 -10.102 1.00 88.38 1018 ARG A CA 1
ATOM 7133 C C . ARG A 1 1018 ? 15.002 -59.156 -9.868 1.00 88.38 1018 ARG A C 1
ATOM 7135 O O . ARG A 1 1018 ? 15.437 -59.480 -8.765 1.00 88.38 1018 ARG A O 1
ATOM 7142 N N . PRO A 1 1019 ? 14.979 -60.038 -10.894 1.00 88.50 1019 PRO A N 1
ATOM 7143 C CA . PRO A 1 1019 ? 15.356 -61.445 -10.725 1.00 88.50 1019 PRO A CA 1
ATOM 7144 C C . PRO A 1 1019 ? 16.822 -61.609 -10.306 1.00 88.50 1019 PRO A C 1
ATOM 7146 O O . PRO A 1 1019 ? 17.668 -60.794 -10.699 1.00 88.50 1019 PRO A O 1
ATOM 7149 N N . HIS A 1 1020 ? 17.141 -62.675 -9.569 1.00 82.44 1020 HIS A N 1
ATOM 7150 C CA . HIS A 1 1020 ? 18.522 -63.010 -9.212 1.00 82.44 1020 HIS A CA 1
ATOM 7151 C C . HIS A 1 1020 ? 19.392 -63.245 -10.462 1.00 82.44 1020 HIS A C 1
ATOM 7153 O O . HIS A 1 1020 ? 18.899 -63.511 -11.563 1.00 82.44 1020 HIS A O 1
ATOM 7159 N N . LEU A 1 1021 ? 20.707 -63.091 -10.304 1.00 73.88 1021 LEU A N 1
ATOM 7160 C CA . LEU A 1 1021 ? 21.679 -63.336 -11.373 1.00 73.88 1021 LEU A CA 1
ATOM 7161 C C . LEU A 1 1021 ? 21.606 -64.812 -11.803 1.00 73.88 1021 LEU A C 1
ATOM 7163 O O . LEU A 1 1021 ? 21.738 -65.683 -10.957 1.00 73.88 1021 LEU A O 1
ATOM 7167 N N . GLY A 1 1022 ? 21.375 -65.077 -13.095 1.00 72.12 1022 GLY A N 1
ATOM 7168 C CA . GLY A 1 1022 ? 21.261 -66.435 -13.656 1.00 72.12 1022 GLY A CA 1
ATOM 7169 C C . GLY A 1 1022 ? 19.835 -66.904 -13.983 1.00 72.12 1022 GLY A C 1
ATOM 7170 O O . GLY A 1 1022 ? 19.676 -67.850 -14.747 1.00 72.12 1022 GLY A O 1
ATOM 7171 N N . ALA A 1 1023 ? 18.791 -66.223 -13.498 1.00 84.94 1023 ALA A N 1
ATOM 7172 C CA . ALA A 1 1023 ? 17.406 -66.595 -13.802 1.00 84.94 1023 ALA A CA 1
ATOM 7173 C C . ALA A 1 1023 ? 17.084 -66.493 -15.310 1.00 84.94 1023 ALA A C 1
ATOM 7175 O O . ALA A 1 1023 ? 17.413 -65.491 -15.948 1.00 84.94 1023 ALA A O 1
ATOM 7176 N N . ALA A 1 1024 ? 16.334 -67.453 -15.867 1.00 84.69 1024 ALA A N 1
ATOM 7177 C CA . ALA A 1 1024 ? 15.941 -67.461 -17.287 1.00 84.69 1024 ALA A CA 1
ATOM 7178 C C . ALA A 1 1024 ? 15.162 -66.198 -17.719 1.00 84.69 1024 ALA A C 1
ATOM 7180 O O . ALA A 1 1024 ? 15.253 -65.745 -18.860 1.00 84.69 1024 ALA A O 1
ATOM 7181 N N . LEU A 1 1025 ? 14.429 -65.575 -16.789 1.00 87.06 1025 LEU A N 1
ATOM 7182 C CA . LEU A 1 1025 ? 13.681 -64.334 -17.025 1.00 87.06 1025 LEU A CA 1
ATOM 7183 C C . LEU A 1 1025 ? 14.563 -63.071 -17.026 1.00 87.06 1025 LEU A C 1
ATOM 7185 O O . LEU A 1 1025 ? 14.105 -62.009 -17.449 1.00 87.06 1025 LEU A O 1
ATOM 7189 N N . ARG A 1 1026 ? 15.825 -63.152 -16.581 1.00 84.50 1026 ARG A N 1
ATOM 7190 C CA . ARG A 1 1026 ? 16.734 -62.007 -16.390 1.00 84.50 1026 ARG A CA 1
ATOM 7191 C C . ARG A 1 1026 ? 16.950 -61.166 -17.661 1.00 84.50 1026 ARG A C 1
ATOM 7193 O O . ARG A 1 1026 ? 16.862 -59.941 -17.546 1.00 84.50 1026 ARG A O 1
ATOM 7200 N N . PRO A 1 1027 ? 17.188 -61.742 -18.858 1.00 84.69 1027 PRO A N 1
ATOM 7201 C CA . PRO A 1 1027 ? 17.386 -60.948 -20.074 1.00 84.69 1027 PRO A CA 1
ATOM 7202 C C . PRO A 1 1027 ? 16.097 -60.255 -20.533 1.00 84.69 1027 PRO A C 1
ATOM 7204 O O . PRO A 1 1027 ? 16.131 -59.097 -20.950 1.00 84.69 1027 PRO A O 1
ATOM 7207 N N . ARG A 1 1028 ? 14.947 -60.934 -20.392 1.00 87.25 1028 ARG A N 1
ATOM 7208 C CA . ARG A 1 1028 ? 13.621 -60.374 -20.708 1.00 87.25 1028 ARG A CA 1
ATOM 7209 C C . ARG A 1 1028 ? 13.280 -59.215 -19.772 1.00 87.25 1028 ARG A C 1
ATOM 7211 O O . ARG A 1 1028 ? 12.903 -58.146 -20.245 1.00 87.25 1028 ARG A O 1
ATOM 7218 N N . TRP A 1 1029 ? 13.506 -59.392 -18.468 1.00 93.12 1029 TRP A N 1
ATOM 7219 C CA . TRP A 1 1029 ? 13.374 -58.332 -17.466 1.00 93.12 1029 TRP A CA 1
ATOM 7220 C C . TRP A 1 1029 ? 14.280 -57.140 -17.783 1.00 93.12 1029 TRP A C 1
ATOM 7222 O O . TRP A 1 1029 ? 13.813 -56.008 -17.772 1.00 93.12 1029 TRP A O 1
ATOM 7232 N N . PHE A 1 1030 ? 15.556 -57.375 -18.114 1.00 87.62 1030 PHE A N 1
ATOM 7233 C CA . PHE A 1 1030 ? 16.495 -56.298 -18.440 1.00 87.62 1030 PHE A CA 1
ATOM 7234 C C . PHE A 1 1030 ? 16.026 -55.494 -19.658 1.00 87.62 1030 PHE A C 1
ATOM 7236 O O . PHE A 1 1030 ? 16.039 -54.265 -19.625 1.00 87.62 1030 PHE A O 1
ATOM 7243 N N . GLY A 1 1031 ? 15.562 -56.180 -20.707 1.00 86.75 1031 GLY A N 1
ATOM 7244 C CA . GLY A 1 1031 ? 14.987 -55.537 -21.884 1.00 86.75 1031 GLY A CA 1
ATOM 7245 C C . GLY A 1 1031 ? 13.751 -54.700 -21.553 1.00 86.75 1031 GLY A C 1
ATOM 7246 O O . GLY A 1 1031 ? 13.670 -53.551 -21.983 1.00 86.75 1031 GLY A O 1
ATOM 7247 N N . ALA A 1 1032 ? 12.819 -55.244 -20.766 1.00 90.00 1032 ALA A N 1
ATOM 7248 C CA . ALA A 1 1032 ? 11.607 -54.541 -20.347 1.00 90.00 1032 ALA A CA 1
ATOM 7249 C C . ALA A 1 1032 ? 11.929 -53.317 -19.473 1.00 90.00 1032 ALA A C 1
ATOM 7251 O O . ALA A 1 1032 ? 11.532 -52.203 -19.805 1.00 90.00 1032 ALA A O 1
ATOM 7252 N N . HIS A 1 1033 ? 12.724 -53.505 -18.419 1.00 93.25 1033 HIS A N 1
ATOM 7253 C CA . HIS A 1 1033 ? 13.119 -52.456 -17.482 1.00 93.25 1033 HIS A CA 1
ATOM 7254 C C . HIS A 1 1033 ? 13.929 -51.350 -18.168 1.00 93.25 1033 HIS A C 1
ATOM 7256 O O . HIS A 1 1033 ? 13.687 -50.169 -17.943 1.00 93.25 1033 HIS A O 1
ATOM 7262 N N . SER A 1 1034 ? 14.877 -51.690 -19.046 1.00 88.94 1034 SER A N 1
ATOM 7263 C CA . SER A 1 1034 ? 15.677 -50.670 -19.729 1.00 88.94 1034 SER A CA 1
ATOM 7264 C C . SER A 1 1034 ? 14.858 -49.866 -20.741 1.00 88.94 1034 SER A C 1
ATOM 7266 O O . SER A 1 1034 ? 15.044 -48.654 -20.822 1.00 88.94 1034 SER A O 1
ATOM 7268 N N . LYS A 1 1035 ? 13.985 -50.511 -21.528 1.00 91.56 1035 LYS A N 1
ATOM 7269 C CA . LYS A 1 1035 ? 13.176 -49.820 -22.546 1.00 91.56 1035 LYS A CA 1
ATOM 7270 C C . LYS A 1 1035 ? 12.108 -48.940 -21.904 1.00 91.56 1035 LYS A C 1
ATOM 7272 O O . LYS A 1 1035 ? 11.987 -47.778 -22.281 1.00 91.56 1035 LYS A O 1
ATOM 7277 N N . LEU A 1 1036 ? 11.392 -49.470 -20.910 1.00 93.25 1036 LEU A N 1
ATOM 7278 C CA . LEU A 1 1036 ? 10.401 -48.703 -20.163 1.00 93.25 1036 LEU A CA 1
ATOM 7279 C C . LEU A 1 1036 ? 11.053 -47.520 -19.438 1.00 93.25 1036 LEU A C 1
ATOM 7281 O O . LEU A 1 1036 ? 10.527 -46.416 -19.498 1.00 93.25 1036 LEU A O 1
ATOM 7285 N N . GLY A 1 1037 ? 12.230 -47.714 -18.834 1.00 92.56 1037 GLY A N 1
ATOM 7286 C CA . GLY A 1 1037 ? 12.968 -46.637 -18.172 1.00 92.56 1037 GLY A CA 1
ATOM 7287 C C . GLY A 1 1037 ? 13.289 -45.456 -19.094 1.00 92.56 1037 GLY A C 1
ATOM 7288 O O . GLY A 1 1037 ? 13.030 -44.312 -18.727 1.00 92.56 1037 GLY A O 1
ATOM 7289 N N . TRP A 1 1038 ? 13.790 -45.709 -20.309 1.00 91.62 1038 TRP A N 1
ATOM 7290 C CA . TRP A 1 1038 ? 14.041 -44.636 -21.284 1.00 91.62 1038 TRP A CA 1
ATOM 7291 C C . TRP A 1 1038 ? 12.755 -43.980 -21.790 1.00 91.62 1038 TRP A C 1
ATOM 7293 O O . TRP A 1 1038 ? 12.736 -42.768 -21.997 1.00 91.62 1038 TRP A O 1
ATOM 7303 N N . PHE A 1 1039 ? 11.681 -44.754 -21.952 1.00 95.00 1039 PHE A N 1
ATOM 7304 C CA . PHE A 1 1039 ? 10.378 -44.211 -22.326 1.00 95.00 1039 PHE A CA 1
ATOM 7305 C C . PHE A 1 1039 ? 9.821 -43.270 -21.249 1.00 95.00 1039 PHE A C 1
ATOM 7307 O O . PHE A 1 1039 ? 9.390 -42.169 -21.575 1.00 95.00 1039 PHE A O 1
ATOM 7314 N N . VAL A 1 1040 ? 9.908 -43.650 -19.969 1.00 95.38 1040 VAL A N 1
ATOM 7315 C CA . VAL A 1 1040 ? 9.502 -42.805 -18.833 1.00 95.38 1040 VAL A CA 1
ATOM 7316 C C . VAL A 1 1040 ? 10.326 -41.515 -18.773 1.00 95.38 1040 VAL A C 1
ATOM 7318 O O . VAL A 1 1040 ? 9.755 -40.448 -18.570 1.00 95.38 1040 VAL A O 1
ATOM 7321 N N . VAL A 1 1041 ? 11.643 -41.579 -19.003 1.00 94.12 1041 VAL A N 1
ATOM 7322 C CA . VAL A 1 1041 ? 12.508 -40.383 -19.053 1.00 94.12 1041 VAL A CA 1
ATOM 7323 C C . VAL A 1 1041 ? 12.103 -39.435 -20.187 1.00 94.12 1041 VAL A C 1
ATOM 7325 O O . VAL A 1 1041 ? 12.022 -38.223 -19.977 1.00 94.12 1041 VAL A O 1
ATOM 7328 N N . LEU A 1 1042 ? 11.817 -39.969 -21.378 1.00 93.00 1042 LEU A N 1
ATOM 7329 C CA . LEU A 1 1042 ? 11.375 -39.162 -22.516 1.00 93.00 1042 LEU A CA 1
ATOM 7330 C C . LEU A 1 1042 ? 10.006 -38.524 -22.246 1.00 93.00 1042 LEU A C 1
ATOM 7332 O O . LEU A 1 1042 ? 9.845 -37.314 -22.394 1.00 93.00 1042 LEU A O 1
ATOM 7336 N N . LEU A 1 1043 ? 9.035 -39.332 -21.816 1.00 93.81 1043 LEU A N 1
ATOM 7337 C CA . LEU A 1 1043 ? 7.671 -38.884 -21.552 1.00 93.81 1043 LEU A CA 1
ATOM 7338 C C . LEU A 1 1043 ? 7.620 -37.861 -20.409 1.00 93.81 1043 LEU A C 1
ATOM 7340 O O . LEU A 1 1043 ? 6.919 -36.855 -20.515 1.00 93.81 1043 LEU A O 1
ATOM 7344 N N . GLY A 1 1044 ? 8.414 -38.068 -19.356 1.00 94.62 1044 GLY A N 1
ATOM 7345 C CA . GLY A 1 1044 ? 8.555 -37.129 -18.246 1.00 94.62 1044 GLY A CA 1
ATOM 7346 C C . GLY A 1 1044 ? 9.182 -35.804 -18.663 1.00 94.62 1044 GLY A C 1
ATOM 7347 O O . GLY A 1 1044 ? 8.687 -34.753 -18.264 1.00 94.62 1044 GLY A O 1
ATOM 7348 N N . THR A 1 1045 ? 10.196 -35.837 -19.535 1.00 93.62 1045 THR A N 1
ATOM 7349 C CA . THR A 1 1045 ? 10.781 -34.621 -20.123 1.00 93.62 1045 THR A CA 1
ATOM 7350 C C . THR A 1 1045 ? 9.731 -33.818 -20.894 1.00 93.62 1045 THR A C 1
ATOM 7352 O O . THR A 1 1045 ? 9.548 -32.632 -20.628 1.00 93.62 1045 THR A O 1
ATOM 7355 N N . VAL A 1 1046 ? 8.985 -34.461 -21.800 1.00 93.81 1046 VAL A N 1
ATOM 7356 C CA . VAL A 1 1046 ? 7.913 -33.806 -22.576 1.00 93.81 1046 VAL A CA 1
ATOM 7357 C C . VAL A 1 1046 ? 6.839 -33.228 -21.653 1.00 93.81 1046 VAL A C 1
ATOM 7359 O O . VAL A 1 1046 ? 6.456 -32.066 -21.787 1.00 93.81 1046 VAL A O 1
ATOM 7362 N N . THR A 1 1047 ? 6.393 -34.011 -20.672 1.00 94.81 1047 THR A N 1
ATOM 7363 C CA . THR A 1 1047 ? 5.375 -33.598 -19.699 1.00 94.81 1047 THR A CA 1
ATOM 7364 C C . THR A 1 1047 ? 5.824 -32.383 -18.884 1.00 94.81 1047 THR A C 1
ATOM 7366 O O . THR A 1 1047 ? 5.014 -31.490 -18.629 1.00 94.81 1047 THR A O 1
ATOM 7369 N N . ALA A 1 1048 ? 7.102 -32.313 -18.501 1.00 94.00 1048 ALA A N 1
ATOM 7370 C CA . ALA A 1 1048 ? 7.662 -31.192 -17.755 1.00 94.00 1048 ALA A CA 1
ATOM 7371 C C . ALA A 1 1048 ? 7.658 -29.889 -18.573 1.00 94.00 1048 ALA A C 1
ATOM 7373 O O . ALA A 1 1048 ? 7.225 -28.854 -18.065 1.00 94.00 1048 ALA A O 1
ATOM 7374 N N . TYR A 1 1049 ? 8.052 -29.938 -19.850 1.00 92.62 1049 TYR A N 1
ATOM 7375 C CA . TYR A 1 1049 ? 7.991 -28.768 -20.735 1.00 92.62 1049 TYR A CA 1
ATOM 7376 C C . TYR A 1 1049 ? 6.554 -28.338 -21.042 1.00 92.62 1049 TYR A C 1
ATOM 7378 O O . TYR A 1 1049 ? 6.270 -27.141 -21.039 1.00 92.62 1049 TYR A O 1
ATOM 7386 N N . LEU A 1 1050 ? 5.628 -29.287 -21.217 1.00 89.81 1050 LEU A N 1
ATOM 7387 C CA . LEU A 1 1050 ? 4.199 -28.970 -21.295 1.00 89.81 1050 LEU A CA 1
ATOM 7388 C C . LEU A 1 1050 ? 3.719 -28.284 -20.013 1.00 89.81 1050 LEU A C 1
ATOM 7390 O O . LEU A 1 1050 ? 2.994 -27.302 -20.099 1.00 89.81 1050 LEU A O 1
ATOM 7394 N N . GLY A 1 1051 ? 4.189 -28.733 -18.843 1.00 88.25 1051 GLY A N 1
ATOM 7395 C CA . GLY A 1 1051 ? 3.919 -28.114 -17.543 1.00 88.25 1051 GLY A CA 1
ATOM 7396 C C . GLY A 1 1051 ? 4.373 -26.656 -17.474 1.00 88.25 1051 GLY A C 1
ATOM 7397 O O . GLY A 1 1051 ? 3.593 -25.796 -17.072 1.00 88.25 1051 GLY A O 1
ATOM 7398 N N . ILE A 1 1052 ? 5.581 -26.348 -17.953 1.00 87.94 1052 ILE A N 1
ATOM 7399 C CA . ILE A 1 1052 ? 6.061 -24.961 -18.091 1.00 87.94 1052 ILE A CA 1
ATOM 7400 C C . ILE A 1 1052 ? 5.164 -24.179 -19.065 1.00 87.94 1052 ILE A C 1
ATOM 7402 O O . ILE A 1 1052 ? 4.765 -23.055 -18.770 1.00 87.94 1052 ILE A O 1
ATOM 7406 N N . GLY A 1 1053 ? 4.766 -24.794 -20.181 1.00 79.94 1053 GLY A N 1
ATOM 7407 C CA . GLY A 1 1053 ? 3.810 -24.229 -21.137 1.00 79.94 1053 GLY A CA 1
ATOM 7408 C C . GLY A 1 1053 ? 2.449 -23.911 -20.512 1.00 79.94 1053 GLY A C 1
ATOM 7409 O O . GLY A 1 1053 ? 1.871 -22.864 -20.808 1.00 79.94 1053 GLY A O 1
ATOM 7410 N N . THR A 1 1054 ? 1.961 -24.735 -19.577 1.00 74.81 1054 THR A N 1
ATOM 7411 C CA . THR A 1 1054 ? 0.690 -24.465 -18.883 1.00 74.81 1054 THR A CA 1
ATOM 7412 C C . THR A 1 1054 ? 0.729 -23.173 -18.071 1.00 74.81 1054 THR A C 1
ATOM 7414 O O . THR A 1 1054 ? -0.294 -22.498 -17.967 1.00 74.81 1054 THR A O 1
ATOM 7417 N N . LEU A 1 1055 ? 1.896 -22.759 -17.559 1.00 69.00 1055 LEU A N 1
ATOM 7418 C CA . LEU A 1 1055 ? 2.030 -21.495 -16.831 1.00 69.00 1055 LEU A CA 1
ATOM 7419 C C . LEU A 1 1055 ? 1.671 -20.298 -17.723 1.00 69.00 1055 LEU A C 1
ATOM 7421 O O . LEU A 1 1055 ? 1.063 -19.348 -17.238 1.00 69.00 1055 LEU A O 1
ATOM 7425 N N . SER A 1 1056 ? 1.939 -20.372 -19.032 1.00 61.06 1056 SER A N 1
ATOM 7426 C CA . SER A 1 1056 ? 1.538 -19.320 -19.977 1.00 61.06 1056 SER A CA 1
ATOM 7427 C C . SER A 1 1056 ? 0.015 -19.267 -20.168 1.00 61.06 1056 SER A C 1
ATOM 7429 O O . SER A 1 1056 ? -0.570 -18.188 -20.153 1.00 61.06 1056 SER A O 1
ATOM 7431 N N . THR A 1 1057 ? -0.649 -20.429 -20.223 1.00 56.97 1057 THR A N 1
ATOM 7432 C CA . THR A 1 1057 ? -2.121 -20.536 -20.307 1.00 56.97 1057 THR A CA 1
ATOM 7433 C C . THR A 1 1057 ? -2.839 -20.144 -19.012 1.00 56.97 1057 THR A C 1
ATOM 7435 O O . THR A 1 1057 ? -4.041 -19.895 -19.017 1.00 56.97 1057 THR A O 1
ATOM 7438 N N . LEU A 1 1058 ? -2.105 -20.076 -17.897 1.00 56.12 1058 LEU A N 1
ATOM 7439 C CA . LEU A 1 1058 ? -2.597 -19.672 -16.577 1.00 56.12 1058 LEU A CA 1
ATOM 7440 C C . LEU A 1 1058 ? -2.238 -18.213 -16.230 1.00 56.12 1058 LEU A C 1
ATOM 7442 O O . LEU A 1 1058 ? -2.414 -17.808 -15.083 1.00 56.12 1058 LEU A O 1
ATOM 7446 N N . GLY A 1 1059 ? -1.745 -17.432 -17.201 1.00 46.44 1059 GLY A N 1
ATOM 7447 C CA . GLY A 1 1059 ? -1.473 -15.999 -17.047 1.00 46.44 1059 GLY A CA 1
ATOM 7448 C C . GLY A 1 1059 ? -0.155 -15.654 -16.343 1.00 46.44 1059 GLY A C 1
ATOM 7449 O O . GLY A 1 1059 ? -0.020 -14.545 -15.830 1.00 46.44 1059 GLY A O 1
ATOM 7450 N N . ALA A 1 1060 ? 0.816 -16.574 -16.285 1.00 54.41 1060 ALA A N 1
ATOM 7451 C CA . ALA A 1 1060 ? 2.127 -16.294 -15.697 1.00 54.41 1060 ALA A CA 1
ATOM 7452 C C . ALA A 1 1060 ? 2.925 -15.272 -16.529 1.00 54.41 1060 ALA A C 1
ATOM 7454 O O . ALA A 1 1060 ? 2.881 -15.266 -17.761 1.00 54.41 1060 ALA A O 1
ATOM 7455 N N . THR A 1 1061 ? 3.697 -14.420 -15.848 1.00 55.12 1061 THR A N 1
ATOM 7456 C CA . THR A 1 1061 ? 4.550 -13.414 -16.495 1.00 55.12 1061 THR A CA 1
ATOM 7457 C C . THR A 1 1061 ? 5.672 -14.072 -17.305 1.00 55.12 1061 THR A C 1
ATOM 7459 O O . THR A 1 1061 ? 6.101 -15.194 -17.024 1.00 55.12 1061 THR A O 1
ATOM 7462 N N . ARG A 1 1062 ? 6.210 -13.356 -18.302 1.00 57.03 1062 ARG A N 1
ATOM 7463 C CA . ARG A 1 1062 ? 7.380 -13.823 -19.075 1.00 57.03 1062 ARG A CA 1
ATOM 7464 C C . ARG A 1 1062 ? 8.603 -14.096 -18.190 1.00 57.03 1062 ARG A C 1
ATOM 7466 O O . ARG A 1 1062 ? 9.377 -14.991 -18.501 1.00 57.03 1062 ARG A O 1
ATOM 7473 N N . GLU A 1 1063 ? 8.739 -13.360 -17.088 1.00 54.94 1063 GLU A N 1
ATOM 7474 C CA . GLU A 1 1063 ? 9.797 -13.524 -16.081 1.00 54.94 1063 GLU A CA 1
ATOM 7475 C C . GLU A 1 1063 ? 9.626 -14.827 -15.283 1.00 54.94 1063 GLU A C 1
ATOM 7477 O O . GLU A 1 1063 ? 10.589 -15.558 -15.069 1.00 54.94 1063 GLU A O 1
ATOM 7482 N N . ALA A 1 1064 ? 8.392 -15.181 -14.908 1.00 57.22 1064 ALA A N 1
ATOM 7483 C CA . ALA A 1 1064 ? 8.121 -16.483 -14.309 1.00 57.22 1064 ALA A CA 1
ATOM 7484 C C . ALA A 1 1064 ? 8.429 -17.607 -15.311 1.00 57.22 1064 ALA A C 1
ATOM 7486 O O . ALA A 1 1064 ? 9.134 -18.554 -14.979 1.00 57.22 1064 ALA A O 1
ATOM 7487 N N . LEU A 1 1065 ? 7.977 -17.483 -16.562 1.00 69.50 1065 LEU A N 1
ATOM 7488 C CA . LEU A 1 1065 ? 8.256 -18.475 -17.606 1.00 69.50 1065 LEU A CA 1
ATOM 7489 C C . LEU A 1 1065 ? 9.760 -18.665 -17.854 1.00 69.50 1065 LEU A C 1
ATOM 7491 O O . LEU A 1 1065 ? 10.203 -19.807 -17.970 1.00 69.50 1065 LEU A O 1
ATOM 7495 N N . SER A 1 1066 ? 10.558 -17.592 -17.884 1.00 70.69 1066 SER A N 1
ATOM 7496 C CA . SER A 1 1066 ? 12.013 -17.689 -18.064 1.00 70.69 1066 SER A CA 1
ATOM 7497 C C . SER A 1 1066 ? 12.719 -18.308 -16.853 1.00 70.69 1066 SER A C 1
ATOM 7499 O O . SER A 1 1066 ? 13.632 -19.114 -17.041 1.00 70.69 1066 SER A O 1
ATOM 7501 N N . ALA A 1 1067 ? 12.259 -18.018 -15.631 1.00 75.19 1067 ALA A N 1
ATOM 7502 C CA . ALA A 1 1067 ? 12.785 -18.613 -14.401 1.00 75.19 1067 ALA A CA 1
ATOM 7503 C C . ALA A 1 1067 ? 12.588 -20.139 -14.336 1.00 75.19 1067 ALA A C 1
ATOM 7505 O O . ALA A 1 1067 ? 13.389 -20.834 -13.715 1.00 75.19 1067 ALA A O 1
ATOM 7506 N N . TRP A 1 1068 ? 11.561 -20.673 -15.002 1.00 82.88 1068 TRP A N 1
ATOM 7507 C CA . TRP A 1 1068 ? 11.334 -22.118 -15.118 1.00 82.88 1068 TRP A CA 1
ATOM 7508 C C . TRP A 1 1068 ? 12.013 -22.724 -16.352 1.00 82.88 1068 TRP A C 1
ATOM 7510 O O . TRP A 1 1068 ? 12.611 -23.799 -16.270 1.00 82.88 1068 TRP A O 1
ATOM 7520 N N . LEU A 1 1069 ? 11.955 -22.035 -17.494 1.00 86.56 1069 LEU A N 1
ATOM 7521 C CA . LEU A 1 1069 ? 12.491 -22.527 -18.761 1.00 86.56 1069 LEU A CA 1
ATOM 7522 C C . LEU A 1 1069 ? 14.027 -22.574 -18.769 1.00 86.56 1069 LEU A C 1
ATOM 7524 O O . LEU A 1 1069 ? 14.599 -23.540 -19.268 1.00 86.56 1069 LEU A O 1
ATOM 7528 N N . GLY A 1 1070 ? 14.697 -21.577 -18.184 1.00 85.88 1070 GLY A N 1
ATOM 7529 C CA . GLY A 1 1070 ? 16.161 -21.500 -18.136 1.00 85.88 1070 GLY A CA 1
ATOM 7530 C C . GLY A 1 1070 ? 16.807 -22.710 -17.443 1.00 85.88 1070 GLY A C 1
ATOM 7531 O O . GLY A 1 1070 ? 17.574 -23.431 -18.086 1.00 85.88 1070 GLY A O 1
ATOM 7532 N N . PRO A 1 1071 ? 16.480 -22.999 -16.168 1.00 86.88 1071 PRO A N 1
ATOM 7533 C CA . PRO A 1 1071 ? 17.003 -24.167 -15.457 1.00 86.88 1071 PRO A CA 1
ATOM 7534 C C . PRO A 1 1071 ? 16.631 -25.506 -16.110 1.00 86.88 1071 PRO A C 1
ATOM 7536 O O . PRO A 1 1071 ? 17.447 -26.432 -16.118 1.00 86.88 1071 PRO A O 1
ATOM 7539 N N . ALA A 1 1072 ? 15.427 -25.614 -16.684 1.00 90.00 1072 ALA A N 1
ATOM 7540 C CA . ALA A 1 1072 ? 14.979 -26.813 -17.391 1.00 90.00 1072 ALA A CA 1
ATOM 7541 C C . ALA A 1 1072 ? 15.836 -27.096 -18.638 1.00 90.00 1072 ALA A C 1
ATOM 7543 O O . ALA A 1 1072 ? 16.338 -28.216 -18.805 1.00 90.00 1072 ALA A O 1
ATOM 7544 N N . LEU A 1 1073 ? 16.068 -26.071 -19.467 1.00 90.38 1073 LEU A N 1
ATOM 7545 C CA . LEU A 1 1073 ? 16.924 -26.162 -20.651 1.00 90.38 1073 LEU A CA 1
ATOM 7546 C C . LEU A 1 1073 ? 18.377 -26.444 -20.269 1.00 90.38 1073 LEU A C 1
ATOM 7548 O O . LEU A 1 1073 ? 18.989 -27.333 -20.857 1.00 90.38 1073 LEU A O 1
ATOM 7552 N N . ALA A 1 1074 ? 18.910 -25.755 -19.257 1.00 89.06 1074 ALA A N 1
ATOM 7553 C CA . ALA A 1 1074 ? 20.277 -25.963 -18.783 1.00 89.06 1074 ALA A CA 1
ATOM 7554 C C . ALA A 1 1074 ? 20.502 -27.406 -18.303 1.00 89.06 1074 ALA A C 1
ATOM 7556 O O . ALA A 1 1074 ? 21.468 -28.050 -18.713 1.00 89.06 1074 ALA A O 1
ATOM 7557 N N . SER A 1 1075 ? 19.580 -27.944 -17.498 1.00 90.81 1075 SER A N 1
ATOM 7558 C CA . SER A 1 1075 ? 19.657 -29.324 -16.995 1.00 90.81 1075 SER A CA 1
ATOM 7559 C C . SER A 1 1075 ? 19.578 -30.344 -18.134 1.00 90.81 1075 SER A C 1
ATOM 7561 O O . SER A 1 1075 ? 20.403 -31.255 -18.220 1.00 90.81 1075 SER A O 1
ATOM 7563 N N . THR A 1 1076 ? 18.628 -30.155 -19.057 1.00 91.00 1076 THR A N 1
ATOM 7564 C CA . THR A 1 1076 ? 18.440 -31.046 -20.212 1.00 91.00 1076 THR A CA 1
ATOM 7565 C C . THR A 1 1076 ? 19.666 -31.025 -21.129 1.00 91.00 1076 THR A C 1
ATOM 7567 O O . THR A 1 1076 ? 20.167 -32.082 -21.515 1.00 91.00 1076 THR A O 1
ATOM 7570 N N . ALA A 1 1077 ? 20.192 -29.837 -21.437 1.00 90.88 1077 ALA A N 1
ATOM 7571 C CA . ALA A 1 1077 ? 21.380 -29.668 -22.266 1.00 90.88 1077 ALA A CA 1
ATOM 7572 C C . ALA A 1 1077 ? 22.614 -30.304 -21.617 1.00 90.88 1077 ALA A C 1
ATOM 7574 O O . ALA A 1 1077 ? 23.322 -31.067 -22.274 1.00 90.88 1077 ALA A O 1
ATOM 7575 N N . ALA A 1 1078 ? 22.842 -30.065 -20.321 1.00 91.81 1078 ALA A N 1
ATOM 7576 C CA . ALA A 1 1078 ? 23.967 -30.644 -19.593 1.00 91.81 1078 ALA A CA 1
ATOM 7577 C C . ALA A 1 1078 ? 23.939 -32.182 -19.621 1.00 91.81 1078 ALA A C 1
ATOM 7579 O O . ALA A 1 1078 ? 24.956 -32.816 -19.908 1.00 91.81 1078 ALA A O 1
ATOM 7580 N N . LEU A 1 1079 ? 22.774 -32.792 -19.389 1.00 92.12 1079 LEU A N 1
ATOM 7581 C CA . LEU A 1 1079 ? 22.616 -34.249 -19.401 1.00 92.12 1079 LEU A CA 1
ATOM 7582 C C . LEU A 1 1079 ? 22.757 -34.852 -20.804 1.00 92.12 1079 LEU A C 1
ATOM 7584 O O . LEU A 1 1079 ? 23.352 -35.921 -20.945 1.00 92.12 1079 LEU A O 1
ATOM 7588 N N . LEU A 1 1080 ? 22.258 -34.175 -21.844 1.00 90.12 1080 LEU A N 1
ATOM 7589 C CA . LEU A 1 1080 ? 22.431 -34.610 -23.233 1.00 90.12 1080 LEU A CA 1
ATOM 7590 C C . LEU A 1 1080 ? 23.893 -34.524 -23.677 1.00 90.12 1080 LEU A C 1
ATOM 7592 O O . LEU A 1 1080 ? 24.403 -35.480 -24.262 1.00 90.12 1080 LEU A O 1
ATOM 7596 N N . LEU A 1 1081 ? 24.582 -33.424 -23.363 1.00 91.31 1081 LEU A N 1
ATOM 7597 C CA . LEU A 1 1081 ? 26.002 -33.246 -23.672 1.00 91.31 1081 LEU A CA 1
ATOM 7598 C C . LEU A 1 1081 ? 26.861 -34.273 -22.929 1.00 91.31 1081 LEU A C 1
ATOM 7600 O O . LEU A 1 1081 ? 27.687 -34.945 -23.548 1.00 91.31 1081 LEU A O 1
ATOM 7604 N N . ALA A 1 1082 ? 26.621 -34.461 -21.628 1.00 89.62 1082 ALA A N 1
ATOM 7605 C CA . ALA A 1 1082 ? 27.316 -35.467 -20.832 1.00 89.62 1082 ALA A CA 1
ATOM 7606 C C . ALA A 1 1082 ? 27.055 -36.884 -21.366 1.00 89.62 1082 ALA A C 1
ATOM 7608 O O . ALA A 1 1082 ? 27.996 -37.643 -21.588 1.00 89.62 1082 ALA A O 1
ATOM 7609 N N . GLY A 1 1083 ? 25.796 -37.240 -21.634 1.00 89.56 1083 GLY A N 1
ATOM 7610 C CA . GLY A 1 1083 ? 25.434 -38.542 -22.196 1.00 89.56 1083 GLY A CA 1
ATOM 7611 C C . GLY A 1 1083 ? 26.044 -38.786 -23.578 1.00 89.56 1083 GLY A C 1
ATOM 7612 O O . GLY A 1 1083 ? 26.561 -39.872 -23.839 1.00 89.56 1083 GLY A O 1
ATOM 7613 N N . GLY A 1 1084 ? 26.047 -37.771 -24.446 1.00 88.81 1084 GLY A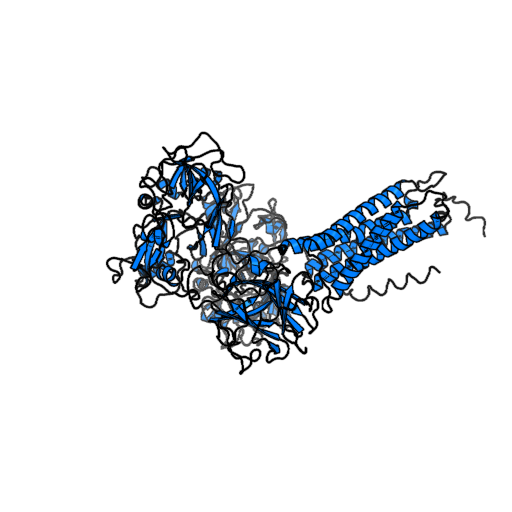 N 1
ATOM 7614 C CA . GLY A 1 1084 ? 26.664 -37.821 -25.770 1.00 88.81 1084 GLY A CA 1
ATOM 7615 C C . GLY A 1 1084 ? 28.176 -38.027 -25.699 1.00 88.81 1084 GLY A C 1
ATOM 7616 O O . GLY A 1 1084 ? 28.700 -38.941 -26.336 1.00 88.81 1084 GLY A O 1
ATOM 7617 N N . ALA A 1 1085 ? 28.871 -37.250 -24.865 1.00 89.38 1085 ALA A N 1
ATOM 7618 C CA . ALA A 1 1085 ? 30.309 -37.392 -24.646 1.00 89.38 1085 ALA A CA 1
ATOM 7619 C C . ALA A 1 1085 ? 30.669 -38.772 -24.069 1.00 89.38 1085 ALA A C 1
ATOM 7621 O O . ALA A 1 1085 ? 31.602 -39.431 -24.537 1.00 89.38 1085 ALA A O 1
ATOM 7622 N N . LEU A 1 1086 ? 29.899 -39.251 -23.086 1.00 89.12 1086 LEU A N 1
ATOM 7623 C CA . LEU A 1 1086 ? 30.100 -40.566 -22.480 1.00 89.12 1086 LEU A CA 1
ATOM 7624 C C . LEU A 1 1086 ? 29.827 -41.713 -23.458 1.00 89.12 1086 LEU A C 1
ATOM 7626 O O . LEU A 1 1086 ? 30.533 -42.725 -23.420 1.00 89.12 1086 LEU A O 1
ATOM 7630 N N . GLU A 1 1087 ? 28.839 -41.581 -24.343 1.00 89.56 1087 GLU A N 1
ATOM 7631 C CA . GLU A 1 1087 ? 28.559 -42.590 -25.363 1.00 89.56 1087 GLU A CA 1
ATOM 7632 C C . GLU A 1 1087 ? 29.597 -42.571 -26.488 1.00 89.56 1087 GLU A C 1
ATOM 7634 O O . GLU A 1 1087 ? 30.033 -43.639 -26.915 1.00 89.56 1087 GLU A O 1
ATOM 7639 N N . ALA A 1 1088 ? 30.058 -41.393 -26.917 1.00 87.88 1088 ALA A N 1
ATOM 7640 C CA . ALA A 1 1088 ? 31.146 -41.262 -27.885 1.00 87.88 1088 ALA A CA 1
ATOM 7641 C C . ALA A 1 1088 ? 32.433 -41.913 -27.358 1.00 87.88 1088 ALA A C 1
ATOM 7643 O O . ALA A 1 1088 ? 33.056 -42.716 -28.059 1.00 87.88 1088 ALA A O 1
ATOM 7644 N N . ARG A 1 1089 ? 32.778 -41.651 -26.089 1.00 86.19 1089 ARG A N 1
ATOM 7645 C CA . ARG A 1 1089 ? 33.913 -42.289 -25.410 1.00 86.19 1089 ARG A CA 1
ATOM 7646 C C . ARG A 1 1089 ? 33.728 -43.798 -25.306 1.00 86.19 1089 ARG A C 1
ATOM 7648 O O . ARG A 1 1089 ? 34.633 -44.544 -25.660 1.00 86.19 1089 ARG A O 1
ATOM 7655 N N . ARG A 1 1090 ? 32.551 -44.269 -24.882 1.00 85.62 1090 ARG A N 1
ATOM 7656 C CA . ARG A 1 1090 ? 32.238 -45.705 -24.832 1.00 85.62 1090 ARG A CA 1
ATOM 7657 C C . ARG A 1 1090 ? 32.385 -46.355 -26.211 1.00 85.62 1090 ARG A C 1
ATOM 7659 O O . ARG A 1 1090 ? 32.993 -47.411 -26.310 1.00 85.62 1090 ARG A O 1
ATOM 7666 N N . ALA A 1 1091 ? 31.864 -45.737 -27.269 1.00 85.50 1091 ALA A N 1
ATOM 7667 C CA . ALA A 1 1091 ? 31.966 -46.250 -28.631 1.00 85.50 1091 ALA A CA 1
ATOM 7668 C C . ALA A 1 1091 ? 33.419 -46.297 -29.127 1.00 85.50 1091 ALA A C 1
ATOM 7670 O O . ALA A 1 1091 ? 33.797 -47.263 -29.785 1.00 85.50 1091 ALA A O 1
ATOM 7671 N N . ALA A 1 1092 ? 34.239 -45.299 -28.784 1.00 85.38 1092 ALA A N 1
ATOM 7672 C CA . ALA A 1 1092 ? 35.672 -45.310 -29.072 1.00 85.38 1092 ALA A CA 1
ATOM 7673 C C . ALA A 1 1092 ? 36.388 -46.467 -28.357 1.00 85.38 1092 ALA A C 1
ATOM 7675 O O . ALA A 1 1092 ? 37.133 -47.199 -29.001 1.00 85.38 1092 ALA A O 1
ATOM 7676 N N . LEU A 1 1093 ? 36.090 -46.697 -27.072 1.00 82.25 1093 LEU A N 1
ATOM 7677 C CA . LEU A 1 1093 ? 36.641 -47.821 -26.306 1.00 82.25 1093 LEU A CA 1
ATOM 7678 C C . LEU A 1 1093 ? 36.214 -49.183 -26.878 1.00 82.25 1093 LEU A C 1
ATOM 7680 O O . LEU A 1 1093 ? 37.029 -50.097 -26.938 1.00 82.25 1093 LEU A O 1
ATOM 7684 N N . VAL A 1 1094 ? 34.965 -49.321 -27.342 1.00 83.06 1094 VAL A N 1
ATOM 7685 C CA . VAL A 1 1094 ? 34.494 -50.550 -28.012 1.00 83.06 1094 VAL A CA 1
ATOM 7686 C C . VAL A 1 1094 ? 35.218 -50.760 -29.342 1.00 83.06 1094 VAL A C 1
ATOM 7688 O O . VAL A 1 1094 ? 35.704 -51.857 -29.599 1.00 83.06 1094 VAL A O 1
ATOM 7691 N N . ARG A 1 1095 ? 35.319 -49.722 -30.186 1.00 85.00 1095 ARG A N 1
ATOM 7692 C CA . ARG A 1 1095 ? 36.023 -49.813 -31.479 1.00 85.00 1095 ARG A CA 1
ATOM 7693 C C . ARG A 1 1095 ? 37.505 -50.135 -31.310 1.00 85.00 1095 ARG A C 1
ATOM 7695 O O . ARG A 1 1095 ? 38.043 -50.894 -32.102 1.00 85.00 1095 ARG A O 1
ATOM 7702 N N . GLY A 1 1096 ? 38.140 -49.580 -30.280 1.00 80.50 1096 GLY A N 1
ATOM 7703 C CA . GLY A 1 1096 ? 39.536 -49.850 -29.941 1.00 80.50 1096 GLY A CA 1
ATOM 7704 C C . GLY A 1 1096 ? 39.769 -51.183 -29.225 1.00 80.50 1096 GLY A C 1
ATOM 7705 O O . GLY A 1 1096 ? 40.886 -51.423 -28.785 1.00 80.50 1096 GLY A O 1
ATOM 7706 N N . GLY A 1 1097 ? 38.737 -52.017 -29.035 1.00 78.38 1097 GLY A N 1
ATOM 7707 C CA . GLY A 1 1097 ? 38.846 -53.288 -28.313 1.00 78.38 1097 GLY A CA 1
ATOM 7708 C C . GLY A 1 1097 ? 39.132 -53.145 -26.813 1.00 78.38 1097 GLY A C 1
ATOM 7709 O O . GLY A 1 1097 ? 39.340 -54.140 -26.138 1.00 78.38 1097 GLY A O 1
ATOM 7710 N N . GLN A 1 1098 ? 39.120 -51.930 -26.264 1.00 80.00 1098 GLN A N 1
ATOM 7711 C CA . GLN A 1 1098 ? 39.447 -51.637 -24.863 1.00 80.00 1098 GLN A CA 1
ATOM 7712 C C . GLN A 1 1098 ? 38.261 -51.853 -23.915 1.00 80.00 1098 GLN A C 1
ATOM 7714 O O . GLN A 1 1098 ? 38.429 -51.846 -22.699 1.00 80.00 1098 GLN A O 1
ATOM 7719 N N . TYR A 1 1099 ? 37.048 -52.028 -24.442 1.00 79.50 1099 TYR A N 1
ATOM 7720 C CA . TYR A 1 1099 ? 35.859 -52.297 -23.640 1.00 79.50 1099 TYR A CA 1
ATOM 7721 C C . TYR A 1 1099 ? 34.942 -53.310 -24.319 1.00 79.50 1099 TYR A C 1
ATOM 7723 O O . TYR A 1 1099 ? 34.428 -53.062 -25.412 1.00 79.50 1099 TYR A O 1
ATOM 7731 N N . ASN A 1 1100 ? 34.676 -54.424 -23.637 1.00 77.50 1100 ASN A N 1
ATOM 7732 C CA . ASN A 1 1100 ? 33.709 -55.412 -24.095 1.00 77.50 1100 ASN A CA 1
ATOM 7733 C C . ASN A 1 1100 ? 32.302 -55.048 -23.573 1.00 77.50 1100 ASN A C 1
ATOM 7735 O O . ASN A 1 1100 ? 32.056 -55.082 -22.364 1.00 77.50 1100 ASN A O 1
ATOM 7739 N N . PRO A 1 1101 ? 31.334 -54.714 -24.448 1.00 71.56 1101 PRO A N 1
ATOM 7740 C CA . PRO A 1 1101 ? 30.001 -54.296 -24.021 1.00 71.56 1101 PRO A CA 1
ATOM 7741 C C . PRO A 1 1101 ? 29.139 -55.443 -23.470 1.00 71.56 1101 PRO A C 1
ATOM 7743 O O . PRO A 1 1101 ? 28.109 -55.151 -22.861 1.00 71.56 1101 PRO A O 1
ATOM 7746 N N . VAL A 1 1102 ? 29.538 -56.701 -23.692 1.00 70.19 1102 VAL A N 1
ATOM 7747 C CA . VAL A 1 1102 ? 28.851 -57.912 -23.222 1.00 70.19 1102 VAL A CA 1
ATOM 7748 C C . VAL A 1 1102 ? 29.350 -58.307 -21.834 1.00 70.19 1102 VAL A C 1
ATOM 7750 O O . VAL A 1 1102 ? 28.538 -58.497 -20.931 1.00 70.19 1102 VAL A O 1
ATOM 7753 N N . THR A 1 1103 ? 30.671 -58.387 -21.640 1.00 70.81 1103 THR A N 1
ATOM 7754 C CA . THR A 1 1103 ? 31.268 -58.772 -20.345 1.00 70.81 1103 THR A CA 1
ATOM 7755 C C . THR A 1 1103 ? 31.454 -57.586 -19.396 1.00 70.81 1103 THR A C 1
ATOM 7757 O O . THR A 1 1103 ? 31.641 -57.777 -18.198 1.00 70.81 1103 THR A O 1
ATOM 7760 N N . HIS A 1 1104 ? 31.331 -56.354 -19.905 1.00 69.75 1104 HIS A N 1
ATOM 7761 C CA . HIS A 1 1104 ? 31.597 -55.104 -19.187 1.00 69.75 1104 HIS A CA 1
ATOM 7762 C C . HIS A 1 1104 ? 33.035 -54.976 -18.654 1.00 69.75 1104 HIS A C 1
ATOM 7764 O O . HIS A 1 1104 ? 33.278 -54.192 -17.736 1.00 69.75 1104 HIS A O 1
ATOM 7770 N N . GLU A 1 1105 ? 33.979 -55.710 -19.240 1.00 69.19 1105 GLU A N 1
ATOM 7771 C CA . GLU A 1 1105 ? 35.396 -55.655 -18.889 1.00 69.19 1105 GLU A CA 1
ATOM 7772 C C . GLU A 1 1105 ? 36.105 -54.550 -19.678 1.00 69.19 1105 GLU A C 1
ATOM 7774 O O . GLU A 1 1105 ? 35.922 -54.409 -20.892 1.00 69.19 1105 GLU A O 1
ATOM 7779 N N . LEU A 1 1106 ? 36.907 -53.758 -18.965 1.00 66.62 1106 LEU A N 1
ATOM 7780 C CA . LEU A 1 1106 ? 37.883 -52.839 -19.546 1.00 66.62 1106 LEU A CA 1
ATOM 7781 C C . LEU A 1 1106 ? 39.194 -53.607 -19.735 1.00 66.62 1106 LEU A C 1
ATOM 7783 O O . LEU A 1 1106 ? 39.818 -54.004 -18.752 1.00 66.62 1106 LEU A O 1
ATOM 7787 N N . LEU A 1 1107 ? 39.591 -53.836 -20.985 1.00 66.19 1107 LEU A N 1
ATOM 7788 C CA . LEU A 1 1107 ? 40.864 -54.474 -21.303 1.00 66.19 1107 LEU A CA 1
ATOM 7789 C C . LEU A 1 1107 ? 41.977 -53.437 -21.140 1.00 66.19 1107 LEU A C 1
ATOM 7791 O O . LEU A 1 1107 ? 41.894 -52.332 -21.682 1.00 66.19 1107 LEU A O 1
ATOM 7795 N N . ALA A 1 1108 ? 43.008 -53.779 -20.363 1.00 56.97 1108 ALA A N 1
ATOM 7796 C CA . ALA A 1 1108 ? 44.203 -52.954 -20.266 1.00 56.97 1108 ALA A CA 1
ATOM 7797 C C . ALA A 1 1108 ? 44.786 -52.803 -21.675 1.00 56.97 1108 ALA A C 1
ATOM 7799 O O . ALA A 1 1108 ? 45.003 -53.797 -22.367 1.00 56.97 1108 ALA A O 1
ATOM 7800 N N . GLY A 1 1109 ? 44.989 -51.563 -22.118 1.00 51.88 1109 GLY A N 1
ATOM 7801 C CA . GLY A 1 1109 ? 45.598 -51.298 -23.412 1.00 51.88 1109 GLY A CA 1
ATOM 7802 C C . GLY A 1 1109 ? 47.008 -51.876 -23.445 1.00 51.88 1109 GLY A C 1
ATOM 7803 O O . GLY A 1 1109 ? 47.941 -51.250 -22.958 1.00 51.88 1109 GLY A O 1
ATOM 7804 N N . THR A 1 1110 ? 47.185 -53.056 -24.032 1.00 42.97 1110 THR A N 1
ATOM 7805 C CA . THR A 1 1110 ? 48.495 -53.470 -24.520 1.00 42.97 1110 THR A CA 1
ATOM 7806 C C . THR A 1 1110 ? 48.750 -52.680 -25.793 1.00 42.97 1110 THR A C 1
ATOM 7808 O O . THR A 1 1110 ? 48.109 -52.925 -26.817 1.00 42.97 1110 THR A O 1
ATOM 7811 N N . GLY A 1 1111 ? 49.685 -51.735 -25.750 1.00 44.91 1111 GLY A N 1
ATOM 7812 C CA . GLY A 1 1111 ? 50.239 -51.077 -26.933 1.00 44.91 1111 GLY A CA 1
ATOM 7813 C C . GLY A 1 1111 ? 51.039 -52.026 -27.840 1.00 44.91 1111 GLY A C 1
ATOM 7814 O O . GLY A 1 1111 ? 52.128 -51.668 -28.258 1.00 44.91 1111 GLY A O 1
ATOM 7815 N N . ALA A 1 1112 ? 50.547 -53.236 -28.128 1.00 39.09 1112 ALA A N 1
ATOM 7816 C CA . ALA A 1 1112 ? 51.322 -54.284 -28.799 1.00 39.09 1112 ALA A CA 1
ATOM 7817 C C . ALA A 1 1112 ? 50.527 -55.182 -29.776 1.00 39.09 1112 ALA A C 1
ATOM 7819 O O . ALA A 1 1112 ? 50.965 -56.288 -30.067 1.00 39.09 1112 ALA A O 1
ATOM 7820 N N . GLN A 1 1113 ? 49.384 -54.744 -30.322 1.00 40.88 1113 GLN A N 1
ATOM 7821 C CA . GLN A 1 1113 ? 48.701 -55.487 -31.408 1.00 40.88 1113 GLN A CA 1
ATOM 7822 C C . GLN A 1 1113 ? 48.342 -54.653 -32.650 1.00 40.88 1113 GLN A C 1
ATOM 7824 O O . GLN A 1 1113 ? 47.635 -55.129 -33.532 1.00 40.88 1113 GLN A O 1
ATOM 7829 N N . ALA A 1 1114 ? 48.910 -53.452 -32.793 1.00 37.94 1114 ALA A N 1
ATOM 7830 C CA . ALA A 1 1114 ? 48.887 -52.703 -34.055 1.00 37.94 1114 ALA A CA 1
ATOM 7831 C C . ALA A 1 1114 ? 50.030 -53.093 -35.026 1.00 37.94 1114 ALA A C 1
ATOM 7833 O O . ALA A 1 1114 ? 50.247 -52.398 -36.009 1.00 37.94 1114 ALA A O 1
ATOM 7834 N N . ALA A 1 1115 ? 50.753 -54.195 -34.773 1.00 40.72 1115 ALA A N 1
ATOM 7835 C CA . ALA A 1 1115 ? 51.891 -54.642 -35.590 1.00 40.72 1115 ALA A CA 1
ATOM 7836 C C . ALA A 1 1115 ? 51.716 -56.031 -36.249 1.00 40.72 1115 ALA A C 1
ATOM 7838 O O . ALA A 1 1115 ? 52.692 -56.590 -36.731 1.00 40.72 1115 ALA A O 1
ATOM 7839 N N . ALA A 1 1116 ? 50.505 -56.609 -36.290 1.00 39.97 1116 ALA A N 1
ATOM 7840 C CA . ALA A 1 1116 ? 50.284 -57.947 -36.874 1.00 39.97 1116 ALA A CA 1
ATOM 7841 C C . ALA A 1 1116 ? 49.135 -58.045 -37.901 1.00 39.97 1116 ALA A C 1
ATOM 7843 O O . ALA A 1 1116 ? 48.656 -59.139 -38.186 1.00 39.97 1116 ALA A O 1
ATOM 7844 N N . LYS A 1 1117 ? 48.691 -56.918 -38.471 1.00 39.19 1117 LYS A N 1
ATOM 7845 C CA . LYS A 1 1117 ? 47.896 -56.877 -39.712 1.00 39.19 1117 LYS A CA 1
ATOM 7846 C C . LYS A 1 1117 ? 48.295 -55.650 -40.536 1.00 39.19 1117 LYS A C 1
ATOM 7848 O O . LYS A 1 1117 ? 47.551 -54.674 -40.608 1.00 39.19 1117 LYS A O 1
ATOM 7853 N N . ALA A 1 1118 ? 49.512 -55.712 -41.069 1.00 36.75 1118 ALA A N 1
ATOM 7854 C CA . ALA A 1 1118 ? 49.818 -55.218 -42.407 1.00 36.75 1118 ALA A CA 1
ATOM 7855 C C . ALA A 1 1118 ? 49.709 -56.417 -43.356 1.00 36.75 1118 ALA A C 1
ATOM 7857 O O . ALA A 1 1118 ? 50.077 -57.526 -42.895 1.00 36.75 1118 ALA A O 1
#

Mean predicted aligned error: 22.3 Å

Organism: NCBI:txid307507

pLDDT: mean 78.82, std 18.4, range [23.56, 98.0]

Solvent-accessible 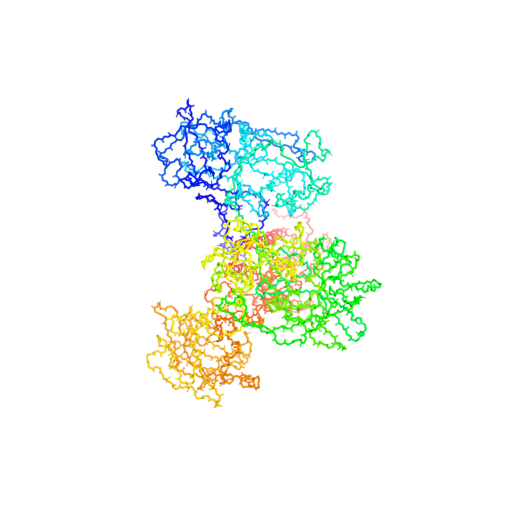surface area (backbone atoms only — not comparable to full-atom values): 58699 Å² total; per-residue (Å²): 138,88,81,73,74,76,69,71,72,68,72,77,67,79,84,81,80,87,78,84,89,76,92,77,88,87,81,75,80,82,83,81,88,59,77,75,60,53,65,63,38,64,80,53,48,76,39,82,84,83,35,33,35,36,37,52,20,26,47,25,36,38,60,99,35,92,57,32,38,37,31,24,38,61,56,32,14,23,36,69,66,46,5,63,76,65,41,23,30,60,14,54,29,33,47,59,29,62,93,37,83,21,36,28,72,46,48,79,61,92,66,67,48,42,43,14,79,91,78,50,74,60,30,48,44,31,32,78,46,53,68,42,42,75,38,63,74,62,47,76,39,67,22,100,67,25,40,70,55,71,46,72,35,52,32,26,38,38,41,89,68,19,31,45,28,29,44,53,82,96,30,31,27,38,44,41,69,47,31,35,26,49,78,85,40,79,73,33,45,36,72,39,54,75,49,65,42,97,85,54,44,29,37,31,31,49,49,42,52,27,18,30,71,62,36,48,29,35,26,36,63,56,34,12,30,33,66,66,56,6,38,75,66,40,20,30,26,22,58,26,41,45,58,50,38,73,70,25,45,28,58,24,44,37,31,41,46,55,37,54,52,83,88,39,92,38,43,27,8,47,15,25,20,64,70,56,72,48,70,33,44,37,19,29,53,59,50,82,88,43,89,74,19,43,42,35,28,35,32,20,40,31,23,52,67,49,95,72,50,72,77,60,74,32,26,47,69,60,51,51,55,36,32,77,70,62,50,27,16,21,62,39,89,92,47,74,89,52,75,46,76,71,50,74,68,74,38,25,36,35,43,45,68,41,29,39,47,51,67,67,96,62,76,61,53,59,57,32,80,67,51,50,74,38,82,83,79,36,31,31,39,36,51,21,25,48,26,33,36,62,99,35,91,58,31,37,38,32,24,37,67,56,32,15,23,34,70,68,47,5,63,74,68,53,22,30,59,14,55,30,33,48,60,29,62,96,37,85,22,37,29,76,44,49,79,62,92,66,64,48,43,43,16,82,92,78,49,74,59,29,49,44,32,32,79,45,52,68,41,42,76,59,51,79,59,47,76,38,65,23,99,64,23,40,69,55,70,44,70,36,51,29,24,40,36,40,86,68,20,31,45,28,29,43,52,84,94,28,29,28,36,44,41,72,45,32,36,27,48,80,86,40,79,75,37,46,36,73,40,55,75,46,64,44,97,84,56,45,30,37,31,32,48,47,42,53,28,17,30,71,64,25,44,29,34,26,34,66,58,36,12,28,33,65,67,56,6,38,75,66,39,18,31,26,21,58,24,41,46,57,52,39,74,70,24,45,29,59,23,43,36,33,39,47,52,35,53,53,85,84,38,90,39,43,28,7,47,14,22,19,62,69,50,62,41,71,34,45,36,19,29,54,57,50,81,89,42,87,73,17,41,41,35,27,35,33,22,38,31,24,54,68,49,96,72,50,73,77,60,75,32,26,46,69,60,51,52,57,35,31,78,70,60,51,28,16,20,62,36,92,91,46,72,89,51,74,48,76,70,48,74,68,72,39,24,36,37,43,45,66,40,29,43,45,70,72,84,56,77,86,78,63,85,75,84,84,68,90,82,87,87,88,83,49,36,47,69,26,97,63,58,29,63,21,30,34,65,39,66,93,86,44,45,33,42,28,34,36,80,40,52,68,49,56,61,68,52,66,34,94,40,48,41,92,80,56,65,44,72,65,46,80,57,82,90,88,48,80,20,28,35,31,42,35,39,43,30,93,35,73,18,19,43,35,47,26,48,22,92,45,40,69,48,73,50,48,9,39,33,40,40,19,21,59,95,46,100,71,29,50,50,36,30,34,20,83,46,99,58,89,54,78,90,37,52,45,82,45,42,57,31,70,63,21,51,35,68,42,104,81,73,50,32,26,33,36,27,33,31,35,47,18,31,79,81,75,82,82,66,56,73,51,53,65,71,22,46,81,54,59,45,54,50,84,44,68,38,29,28,33,41,37,32,24,81,44,47,67,100,66,80,62,77,46,70,48,49,39,17,31,31,75,74,57,41,34,61,46,88,52,77,75,55,83,66,66,53,71,68,57,49,51,50,42,52,51,50,25,50,54,27,39,43,51,13,35,50,42,29,41,49,52,21,50,47,43,57,73,51,31,61,76,48,32,57,98,51,103,72,16,51,53,41,74,63,40,58,56,51,25,50,52,35,41,52,52,19,50,51,34,37,50,50,21,54,50,48,40,44,73,65,67,45,90,76,83,74,54,90,96,38,55,55,46,41,50,21,54,55,47,42,54,52,32,53,54,51,46,52,50,49,50,51,54,61,71,68,57,68,61,93,87,45,89,61,38,65,58,49,50,53,50,54,54,52,50,48,53,49,37,39,51,49,30,41,53,26,49,54,32,47,57,52,29,40,56,80,70,70,50,52,73,67,59,49,46,67,53,48,50,60,52,50,51,41,45,50,51,50,50,52,52,49,50,53,52,48,53,51,49,52,49,32,42,75,68,65,32,31,41,88,85,81,45,33,49,47,80,82,70,97,76,69,91,82,80,80,128

Radius of gyration: 38.2 Å; Cα contacts (8 Å, |Δi|>4): 2623; chains: 1; bounding box: 102×106×89 Å

InterPro domains:
  IPR006593 Cytochrome b561/ferric reductase, transmembrane domain [PF03188] (918-1052)
  IPR006593 Cytochrome b561/ferric reductase, transmembrane domain [PS50939] (880-1089)
  IPR006593 Cytochrome b561/ferric reductase, transmembrane domain [SM00665] (917-1052)
  IPR055905 Domain of unknown function DUF7482 [PF24298] (196-322)
  IPR055905 Domain of unknown function DUF7482 [PF24298] (523-649)

Nearest PDB structures (foldseek):
  2d1l-assembly1_A  TM=2.571E-01  e=5.060E+00  Mus musculus

Foldseek 3Di:
DPDPPVPVVPPPPPPDDDDDDDDDDDFDPDDFPDDDWFFQFPPWDDDPPQQKIKAFWFWAAEPPARQKIFIKGWAEWLDPVCCVVQRHFHFVLLQQQPPFLQAWEKDWDDDDHRTPSVPGHPTHIYTHWAKDQQADDWDFAADPLRPPTPDIDFGIAIDQSDHLWYDPPNIITRIFTAFMDGNNHTPHGQQQWPDADPVNRMTMGRWAWAFEPQFIFIKQFEEKLDRSVCSLSSYYHHVSLLRGDPSQEFEKEAERHWDADSPDQQQAHSSNCSPVVGHRRIYTHDAGPDPNDHLKYQYWHKYFLDPHQDGHDRHPVVQLVCLVVLRMATADPVCRNDRHRTDGPSMITRMHIGTTGPDRPDDFFFQQPQWDDDQQVQKIKAFWFWAAEPPARQKIFIKGWAEWLDPVVCVVQSHFHQVLLQQQPPFLQAWEKDWDDDDHRTPSVPGHPTHIYTHWAKAQQQDDWDFAADPLRPPTPDIDARIAIDQSDHLWYDDPNIITRIFTAFMDGNNHTPHGQQQWPDADPVNRITMGRWAWAFEPQFIFIKAWEEKLDRSVCSLNSYYHHVSLLRRDPSQEFEKEAERHWDADLPDLQQAHSSNCSPQVHHRRIETHDAGPDPNDHLKYQYWHKYQLDPHQDGHDRHPVVVLVCLVVLRMAGADPVCRNDRHRTDGPSMIIRMHIGGTDDDPVSPPDRHDGDDDDADDFADCDPQRASHWEADPPRFWIKGKHKFFQQDFDRDGPFLHPPTGSHAQPDDPDAGTKMKMKTKGQALAKKKKWFDPAWPDQPQIKMWMAFPPDPCRIWIFGDPDPAGDPVRTAHRQWGSWGKDADPVNRMIMTIIMGTAHEDDDPPVVQRRRSHSDHHYQVFFTKMKIFDDNHRDRDDGPDIGIFGHRNRHHYTDRRPDDQQQPPVLLVVLLVLLLVLLCCQQLALLLVLLLLVVLLLVQFDPDPFQDRDPVSVVSSLVSLVSSLVSLVCSVCSNCVNVNDDDDDPLQVLVVLLVVLSVVLNVLSVVLVVLVVVQDDPPDPCNVVSCVVSSVSSVVSSVSSLVSSVSSLVSCVSVPHDPVSSCVSVVVSCVSNVVSVVVSVVSVVVVVVCVVVVQADPVRRGGRDDDPPPVPPDD

Sequence (1118 aa):
MGGRMALLALLSVAFFAHAHAAADPAGGPAALAGAAPTVFLPRTELDLKSGTATLPLCRGRLRGSPDTTVLYIVTDASTPATAKAWGANLAEPLAAAAGSGAVQRTVEPAGGALCSGGQGFAAELEFPATVDFEAGKRSVTPGPTFFPPSNFTLGSKAAPGYSPLAAAGGAVINAPHVGLLKGGKLMGQAGRVVKFAPDYSRVMLMTTRGYAQGREIVYISTDASDPLAATLENVPLAPATGGTPAGALIDLVAFTNGATGPANPQRQGLASAIKDGLPPLNIAANFPGQPGYTPMWAVELAKWTTPQPGPRQTSVSAVRQLASKGEVASFDPAAPATNPPLARSGIVVNCPILAILPVPEEAPLLFLPQSEVDLAAGTVMLPLCRGRLRGSPDTTVLYIVTDASTPATAKAWGANLAEPLAAAAGSGAVQRTVEPAGGALCSGGQGFAAELEFPATVDFEAGKRSVTPGPTFFPPSNFTLGSKAAPGYSPLAAAGGAVINAPHVGLLKGGKLMGQAGRVVKFAPDYSRVMLMTTRGYAQGREIVYISTDASDPLAATLENVPLAPATGGTPAGALIDLVAFTNGATGPANPQRQGLASAIKDGLPPLNIAANFPGQPGYTPMWAVELAKWTTPQPGPRQTSVSAVRQLASKGEVASFDPAAPATNPPLARSGIVVNCPILALLESDAADKRAAPGPVGAPSSACTPSPLGYDCMAPLPDGGPTLHWTVGPAGSKPPPNACTGAAASPAAPAGPAGGAGVVHFAVQADAPGYVALSFPEAPGRMFPATAVIGRPGEARPVAAYALKGYGVDPANAVNGFISNAGVTASPGGGERILCFTAPAASGPARRRRLQQAGGAAPIDVARLLNVNWAQGSGSALAVHVAKGSAAVSLQGGGPAAGGGGGGVPSARAAAARYAHGALMLSSFLLLMPAAALAARHKWLSGGGGPAGRVRAGWFAAHRGMQVLALLLAAAGFVLIFAVLGWLPGGAAREVFDAHRALGIATVALALCQGALGAARPHLGAALRPRWFGAHSKLGWFVVLLGTVTAYLGIGTLSTLGATREALSAWLGPALASTAALLLAGGALEARRAALVRGGQYNPVTHELLAGTGAQAAAKA

Secondary structure (DSSP, 8-state):
--SSSSSSSSTTSTTS-----------------SS--EE-STT-EEETTTTEEEEE-EEEEETTEEEEEEEE---EESSHHHHHHHT-EE-GGGGGGTTSTTEEE-B--SSS-SB-TTT-----EEES--EESSS---EEEEETTEEEEEEEE---EE-TT--SEEEETTEEEE--EEEEEETTEEEEE-TTEEEE-TTSSEEEEE-EEEEETTEEEEE---EESSHHHHHHHT--B-GGGGG--GGG-EEEEEESS-B--TT-TTB-SHHHHHHHSS----EES--TTSTT--SEEEEEEEEESSSS--SPP--HHHHHHHHHTTSEEE--SS-TT--PPP---S-EEE--EEEEPPPPSPPPEESSTT-EEETTTTEEEEE-EEEEETTEEEEEEEE---EESSHHHHHHHTPEE-GGGGGGTTSTTEEE-B--SSS-SB-TTT-----EEES--EETTS---EEEEETTEEEEEEEE-S-EE-TT--SEEEETTEEEE--EEEEEETTEEEEE-TTEEEE-TTSSEEEEE-EEEEETTEEEEE---EESSHHHHHHHT--B-GGGGG--GGG-EEEEEESS-B--TT-TTB-SHHHHHHH-S----EES--TTSTT--SEEEEEEEEESSSS--SPP--HHHHHHHHHTTSEEE--SSSTT--PPP---S-EEE--EEEE--GGGTTT-PPPPPP---S--SBPPTTS-SEEEEPTTT-PEEEEEEEETTPPPPPSTTT-TT---PPP-PPS---EEEEEEEEES-SS-EEEEEESSTT--SSEEEEEE-TTSSS-EEEEEESSSS--GGGB-TTS-EEEEEEE-TTSS-EEEEEEEEEE---GGGHHHHTTT--PPEETTSEEEEEEEE-SSSSS---SEEEEEEEETTTTEEE----SS---HHHHHHHHHHHHHHHHIIIIIIHHHHHHHHHTGGGG--SSTT-PPPTHHHHHHHHHHHHHHHHHHHHHHHHHHHH--PPP-GGGHHHHHHHHHHHHHHHHHHHHHHHHHTPPPTT-TTHHHHHHHHHHHHHHHHHHHHHHHHHHHHHHHHTT--HHHHHHHHHHHHHHHHHHHHHHHHHHHHHHHHHHTTSB-TTT--B----TTSTTS--